Protein AF-0000000076232807 (afdb_homodimer)

pLDDT: mean 87.81, std 13.59, range [36.09, 98.81]

Radius of gyration: 30.49 Å; Cα contacts (8 Å, |Δi|>4): 2088; chains: 2; bounding box: 72×79×78 Å

Solvent-accessible surface area (backbone atoms only — not comparable to full-atom values): 48120 Å² total; per-residue (Å²): 116,68,64,62,51,51,52,47,50,52,46,48,51,48,48,50,34,50,50,44,45,53,42,48,52,52,47,51,56,58,58,72,40,70,66,67,79,49,39,78,50,48,92,80,43,76,44,50,70,70,62,73,49,51,67,58,37,49,49,71,16,34,33,41,55,36,53,69,51,44,40,56,47,50,52,52,48,34,33,62,69,29,38,67,40,29,32,37,35,44,22,10,33,70,65,50,22,63,68,33,51,84,70,72,38,58,80,53,33,31,70,46,32,43,39,45,30,38,47,64,58,46,17,78,64,35,58,14,42,54,46,80,44,51,48,9,23,53,55,35,36,38,61,55,44,41,32,35,42,68,30,74,49,57,38,83,63,34,43,32,36,41,39,34,32,25,40,52,32,37,67,47,32,76,79,46,100,47,65,63,45,31,33,46,53,49,29,51,52,49,49,57,63,26,76,53,36,34,30,55,33,46,37,32,50,49,38,39,50,58,20,74,75,66,68,67,52,60,26,27,59,80,63,46,44,54,42,50,30,33,45,69,60,34,33,34,37,31,48,41,63,48,44,39,66,57,52,68,66,42,74,88,53,58,58,49,64,53,35,23,31,95,81,42,30,49,63,14,73,56,32,23,48,48,47,18,48,46,48,47,51,46,52,40,49,52,52,50,48,46,46,42,56,72,50,42,77,91,45,83,75,73,88,68,76,68,72,76,75,76,69,70,79,70,74,84,69,85,51,66,72,45,57,71,86,68,63,52,87,70,44,39,39,40,61,52,44,24,21,42,67,55,51,76,52,55,54,58,66,83,36,54,43,81,76,42,74,46,63,58,42,82,40,74,81,43,72,48,92,91,46,57,21,28,35,23,24,38,30,22,75,43,61,66,27,42,36,32,32,40,36,50,39,71,66,42,90,90,42,63,80,52,58,29,24,39,29,36,28,33,42,39,66,26,31,19,32,40,35,25,50,69,90,33,86,56,37,74,49,57,25,68,65,48,41,86,35,54,39,73,46,75,49,41,75,78,37,65,52,42,80,44,40,40,37,39,30,23,66,29,51,37,22,43,44,25,30,46,32,38,63,117,69,67,61,51,51,51,48,51,52,47,47,52,48,49,51,28,51,51,42,46,53,40,47,52,52,47,50,56,58,59,72,43,70,65,66,79,52,41,78,50,48,91,79,42,79,43,51,69,70,61,71,51,53,66,59,38,49,49,70,17,34,34,42,56,38,53,69,49,46,40,55,46,50,51,53,49,34,33,62,69,30,37,66,40,31,32,37,36,46,22,11,34,68,65,51,23,62,70,32,52,83,69,73,40,58,82,53,34,30,69,46,34,43,39,45,31,38,46,65,59,44,14,79,66,34,58,16,42,52,46,78,44,50,48,9,24,53,55,35,37,37,60,54,43,41,33,35,43,68,29,72,47,57,40,81,62,33,44,30,36,41,38,35,32,24,40,50,31,38,64,46,37,51,85,47,101,48,67,63,43,30,32,46,54,49,28,51,53,47,49,57,62,26,77,52,36,32,30,56,33,44,38,33,49,48,38,38,51,57,21,72,76,66,69,67,54,61,26,27,60,80,60,46,44,54,44,50,29,33,44,68,61,33,33,33,36,31,48,43,63,49,43,40,67,58,53,70,67,43,72,89,54,57,60,50,64,53,37,24,32,94,82,42,30,49,63,16,73,55,33,23,48,48,47,18,50,45,48,49,51,46,53,42,51,52,52,51,47,46,46,42,57,72,50,40,79,90,45,82,75,72,87,64,76,70,72,78,74,76,67,69,79,70,75,85,69,86,52,67,71,46,58,72,85,67,61,52,89,71,44,39,38,39,62,53,43,23,20,42,69,54,50,77,51,56,55,58,65,84,34,55,41,82,76,42,74,48,66,60,39,82,43,72,81,42,71,47,93,91,46,58,20,28,36,22,24,40,30,22,74,45,61,66,27,41,38,30,32,40,36,50,38,68,65,42,91,92,42,63,80,52,58,28,24,39,29,36,28,32,41,38,65,25,32,19,33,40,34,25,50,70,86,33,85,56,37,74,48,57,25,67,68,46,35,84,34,54,38,72,46,76,49,41,74,79,39,65,53,43,81,44,40,41,37,41,32,23,67,28,52,38,21,45,42,25,29,45,32,37,63

Secondary structure (DSSP, 8-state):
-HHHHHHHHHHHHHHHHHHHHHHHHHHHHHHTS-GGGG-TTTTT--STTTTT--HHHHHHTEEEEESPPHHHHHHHHHHHTT--EEEEEEE-TTTTTGGGGTTT-GGG-HHHHHHHHIIIIIHHHH-PPEEEEE---TT--HHHHHHHGGGT--TTT--EEEEE-HHHHTTTTTTSSS-TTHHHHHHHHHHHTSTT--EEEEEE---HHHHHHHSS---GGGGTHHHHHHHTT--EEEHHHHHHHHHHH-STTHHHHHHB-TTSSSB-HHHHHHHHHHHHHHHHHHHHHHHHHHS-GGGTT-----PPP----PPP---SSS-GGG--SS-EEEE--B-TT-PPP---TTTEEEEEESS-EEEEEEE-TT-S-EEEEEE--STT-EEEEEEEEPPPSS-TT--EEEEEEEETTS-EEEEEETTEEEEEEEGGGS-SSEEEEEEEEEE-SEEEEEEEEEEETT-EE-EEEE-/-HHHHHHHHHHHHHHHHHHHHHHHHHHHHHHTS-GGGG-TTTTT--STTTTT--HHHHHHTEEEEESPPHHHHHHHHHHHTT--EEEEEEE-TTTTTGGGGTTT-GGG-HHHHHHHHIIIIIHHHH-PPEEEEE---TT--HHHHHHHGGGT--TTT--EEEEE-HHHHTTTTTTSSS-TTHHHHHHHHHHHTSTT--EEEEEE---HHHHHHHSS---GGGGTHHHHHHHTT--EEEHHHHHHHHHHH-STTHHHHHHB-TTSSSB-HHHHHHHHHHHHHHHHHHHHHHHHHHS-GGGTTS----PPP----PPPPPPSSS-GGG--SS-EEEE--B-TT-PPP---TTTEEEEEESS-EEEEEEE-TT-S-EEEEEE--STT-EEEEEEEEPPPSS-TT--EEEEEEEETTS-EEEEEETTEEEEEEEGGGS-SSEEEEEEEEEE-SEEEEEEEEEEETT-EE-EEEE-

Organism: NCBI:txid252671

Nearest PDB structures (foldseek):
  7knc-assembly1_A  TM=4.698E-01  e=7.740E-04  Xanthomonas citri pv. citri str. 306
  6qe7-assembly3_C  TM=4.745E-01  e=1.116E-01  Acetivibrio thermocellus
  6qdi-assembly1_A  TM=3.666E-01  e=1.336E-01  Acetivibrio clariflavus
  6qe7-assembly1_A  TM=4.037E-01  e=2.581E-01  Acetivibrio thermocellus
  6qe7-assembly2_B  TM=4.246E-01  e=7.587E-01  Acetivibrio thermocellus

Foldseek 3Di:
DVVVVVVVVVVVLLVLLVLLVVLLVLLLVLLPDDLLVQWDCCVQDRDVVSLVFDVVLLVVQKDFDPPHALLLLVVLVCLQQLHEAEEEEEEACLLLCPCVLVVPNSCLFLVNRVQRSCCRRSCVRRNYHYDYDFFYFHQDALQVCLFQVQQRDQLVHHAEYEYEHFANLPCQAVLHPAQSCQSVLSNVLLCCLRPNRHAYEYEYAHWQVVCVVPVQRDTCVVRCVVVVCVVSRHIYGYLCSNCSVVQSPDDPCVVQPQQPDPVRTHGDSSVSVVSSVSSSVNSSVSSVSSCCVQDVVVCVPDSGSPPSDPRDSDPDDDDDRDDPLQRDNHKAKDFQWAGQNLDGTDHDVVFKDWPDWFAWDKDFPDDDPSTNTTQIFTKHQDAFTKTKMKGAFAADPVHRFRFKWKKWKWFAPQAWKWKDKQNHGFDIDGRPSGDGGMDIDTRHGGHHGGIMMMMIGTHHGGTTTGMIMID/DVVVVVVVVVVVLLVLLVLLVVLLVLLLVLLPDDLLVQWDCCVQDRDVVSLVFDVVLLVVQKDFDPPHALLLLVVLVCLQQLHEAEEEEEEACLQLCPCVLVVPNSCLFLVNRVQRSCCRRRCVRRNYHYDYDFFYFHQDALQVCLFQVQQRDQLVHHAEYEYEHQANLPCQQVLHPAQSCQSVLSNVLLCCLRPNRHAYEYEYAHWQVVCVVPVQRDTCVVRCVVVVCVVSRHIYGYLCSNCSVVCSPDDPCVVQPQQPDPVRTHGDSSVSNVSSVSSSVNSSVSSVSSCCVQDVVVNVPDSGSPDSDPRDSDPDDDDDRDDPLQRDNHKAKDFQWAGQVLDGTDHDVVFKDWPDWFAWDKDFPDDDPSTNTTQIFTKHQDAFTKTKMKGAFAADPVHRFRFKWKKFKWFAPQAWKWKDKQNHGFDIDGRPSGDGGMDIDTRHGGHHGGIMMMMIGTHHGGTTTGMIMID

Structure (mmCIF, N/CA/C/O backbone):
data_AF-0000000076232807-model_v1
#
loop_
_entity.id
_entity.type
_entity.pdbx_description
1 polymer 'Uncharacterized protein'
#
loop_
_atom_site.group_PDB
_atom_site.id
_atom_site.type_symbol
_atom_site.label_atom_id
_atom_site.label_alt_id
_atom_site.label_comp_id
_atom_site.label_asym_id
_atom_site.label_entity_id
_atom_site.label_seq_id
_atom_site.pdbx_PDB_ins_code
_atom_site.Cartn_x
_atom_site.Cartn_y
_atom_site.Cartn_z
_atom_site.occupancy
_atom_site.B_iso_or_equiv
_atom_site.auth_seq_id
_atom_site.auth_comp_id
_atom_site.auth_asym_id
_atom_site.auth_atom_id
_atom_site.pdbx_PDB_model_num
ATOM 1 N N . MET A 1 1 ? 16.047 26.438 -44.219 1 41.44 1 MET A N 1
ATOM 2 C CA . MET A 1 1 ? 15.68 27.094 -42.969 1 41.44 1 MET A CA 1
ATOM 3 C C . MET A 1 1 ? 15.109 26.094 -41.969 1 41.44 1 MET A C 1
ATOM 5 O O . MET A 1 1 ? 15.406 26.156 -40.781 1 41.44 1 MET A O 1
ATOM 9 N N . PHE A 1 2 ? 14.453 25.047 -42.375 1 52.19 2 PHE A N 1
ATOM 10 C CA . PHE A 1 2 ? 13.859 24.016 -41.531 1 52.19 2 PHE A CA 1
ATOM 11 C C . PHE A 1 2 ? 14.922 23.047 -41.031 1 52.19 2 PHE A C 1
ATOM 13 O O . PHE A 1 2 ? 14.875 22.594 -39.875 1 52.19 2 PHE A O 1
ATOM 20 N N . ILE A 1 3 ? 15.891 22.75 -41.781 1 55.31 3 ILE A N 1
ATOM 21 C CA . ILE A 1 3 ? 16.938 21.812 -41.406 1 55.31 3 ILE A CA 1
ATOM 22 C C . ILE A 1 3 ? 17.828 22.453 -40.344 1 55.31 3 ILE A C 1
ATOM 24 O O . ILE A 1 3 ? 18.203 21.797 -39.375 1 55.31 3 ILE A O 1
ATOM 28 N N . LEU A 1 4 ? 18.047 23.688 -40.406 1 51.41 4 LEU A N 1
ATOM 29 C CA . LEU A 1 4 ? 18.875 24.375 -39.438 1 51.41 4 LEU A CA 1
ATOM 30 C C . LEU A 1 4 ? 18.172 24.5 -38.094 1 51.41 4 LEU A C 1
ATOM 32 O O . LEU A 1 4 ? 18.781 24.359 -37.031 1 51.41 4 LEU A O 1
ATOM 36 N N . LEU A 1 5 ? 16.844 24.5 -38.062 1 47.66 5 LEU A N 1
ATOM 37 C CA . LEU A 1 5 ? 16.078 24.594 -36.812 1 47.66 5 LEU A CA 1
ATOM 38 C C . LEU A 1 5 ? 16.031 23.25 -36.094 1 47.66 5 LEU A C 1
ATOM 40 O O . LEU A 1 5 ? 16.141 23.203 -34.875 1 47.66 5 LEU A O 1
ATOM 44 N N . VAL A 1 6 ? 16 22.203 -36.906 1 50.97 6 VAL A N 1
ATOM 45 C CA . VAL A 1 6 ? 15.977 20.875 -36.312 1 50.97 6 VAL A CA 1
ATOM 46 C C . VAL A 1 6 ? 17.344 20.547 -35.719 1 50.97 6 VAL A C 1
ATOM 48 O O . VAL A 1 6 ? 17.438 20 -34.594 1 50.97 6 VAL A O 1
ATOM 51 N N . LEU A 1 7 ? 18.312 20.969 -36.312 1 49.38 7 LEU A N 1
ATOM 52 C CA . LEU A 1 7 ? 19.656 20.75 -35.781 1 49.38 7 LEU A CA 1
ATOM 53 C C . LEU A 1 7 ? 19.922 21.594 -34.562 1 49.38 7 LEU A C 1
ATOM 55 O O . LEU A 1 7 ? 20.578 21.156 -33.625 1 49.38 7 LEU A O 1
ATOM 59 N N . LEU A 1 8 ? 19.344 22.688 -34.469 1 46.09 8 LEU A N 1
ATOM 60 C CA . LEU A 1 8 ? 19.484 23.547 -33.281 1 46.09 8 LEU A CA 1
ATOM 61 C C . LEU A 1 8 ? 18.688 23.016 -32.125 1 46.09 8 LEU A C 1
ATOM 63 O O . LEU A 1 8 ? 19.141 23.031 -30.969 1 46.09 8 LEU A O 1
ATOM 67 N N . LEU A 1 9 ? 17.516 22.484 -32.406 1 48.06 9 LEU A N 1
ATOM 68 C CA . LEU A 1 9 ? 16.703 21.875 -31.359 1 48.06 9 LEU A CA 1
ATOM 69 C C . LEU A 1 9 ? 17.328 20.578 -30.844 1 48.06 9 LEU A C 1
ATOM 71 O O . LEU A 1 9 ? 17.344 20.328 -29.641 1 48.06 9 LEU A O 1
ATOM 75 N N . TYR A 1 10 ? 17.844 19.875 -31.766 1 47.91 10 TYR A N 1
ATOM 76 C CA . TYR A 1 10 ? 18.578 18.672 -31.391 1 47.91 10 TYR A CA 1
ATOM 77 C C . TYR A 1 10 ? 19.812 19.047 -30.578 1 47.91 10 TYR A C 1
ATOM 79 O O . TYR A 1 10 ? 20.125 18.375 -29.578 1 47.91 10 TYR A O 1
ATOM 87 N N . ASN A 1 11 ? 20.469 20.078 -30.953 1 47.69 11 ASN A N 1
ATOM 88 C CA . ASN A 1 11 ? 21.641 20.547 -30.219 1 47.69 11 ASN A CA 1
ATOM 89 C C . ASN A 1 11 ? 21.25 21.094 -28.844 1 47.69 11 ASN A C 1
ATOM 91 O O . ASN A 1 11 ? 21.969 20.875 -27.875 1 47.69 11 ASN A O 1
ATOM 95 N N . THR A 1 12 ? 20.141 21.734 -28.766 1 48.06 12 THR A N 1
ATOM 96 C CA . THR A 1 12 ? 19.703 22.297 -27.5 1 48.06 12 THR A CA 1
ATOM 97 C C . THR A 1 12 ? 19.25 21.172 -26.547 1 48.06 12 THR A C 1
ATOM 99 O O . THR A 1 12 ? 19.562 21.203 -25.359 1 48.06 12 THR A O 1
ATOM 102 N N . PHE A 1 13 ? 18.594 20.266 -27.125 1 50.31 13 PHE A N 1
ATOM 103 C CA . PHE A 1 13 ? 18.188 19.125 -26.312 1 50.31 13 PHE A CA 1
ATOM 104 C C . PHE A 1 13 ? 19.406 18.328 -25.859 1 50.31 13 PHE A C 1
ATOM 106 O O . PHE A 1 13 ? 19.438 17.859 -24.719 1 50.31 13 PHE A O 1
ATOM 113 N N . PHE A 1 14 ? 20.312 18.25 -26.734 1 49.53 14 PHE A N 1
ATOM 114 C CA . PHE A 1 14 ? 21.547 17.562 -26.406 1 49.53 14 PHE A CA 1
ATOM 115 C C . PHE A 1 14 ? 22.344 18.344 -25.359 1 49.53 14 PHE A C 1
ATOM 117 O O . PHE A 1 14 ? 22.906 17.766 -24.438 1 49.53 14 PHE A O 1
ATOM 124 N N . ILE A 1 15 ? 22.469 19.594 -25.562 1 47.12 15 ILE A N 1
ATOM 125 C CA . ILE A 1 15 ? 23.188 20.453 -24.609 1 47.12 15 ILE A CA 1
ATOM 126 C C . ILE A 1 15 ? 22.453 20.453 -23.266 1 47.12 15 ILE A C 1
ATOM 128 O O . ILE A 1 15 ? 23.094 20.344 -22.219 1 47.12 15 ILE A O 1
ATOM 132 N N . GLU A 1 16 ? 21.188 20.547 -23.359 1 54.78 16 GLU A N 1
ATOM 133 C CA . GLU A 1 16 ? 20.406 20.516 -22.125 1 54.78 16 GLU A CA 1
ATOM 134 C C . GLU A 1 16 ? 20.547 19.172 -21.422 1 54.78 16 GLU A C 1
ATOM 136 O O . GLU A 1 16 ? 20.656 19.109 -20.203 1 54.78 16 GLU A O 1
ATOM 141 N N . ALA A 1 17 ? 20.656 18.25 -22.219 1 56.31 17 ALA A N 1
ATOM 142 C CA . ALA A 1 17 ? 20.844 16.922 -21.672 1 56.31 17 ALA A CA 1
ATOM 143 C C . ALA A 1 17 ? 22.234 16.766 -21.047 1 56.31 17 ALA A C 1
ATOM 145 O O . ALA A 1 17 ? 22.375 16.203 -19.953 1 56.31 17 ALA A O 1
ATOM 146 N N . MET A 1 18 ? 23.156 17.281 -21.703 1 57 18 MET A N 1
ATOM 147 C CA . MET A 1 18 ? 24.516 17.234 -21.188 1 57 18 MET A CA 1
ATOM 148 C C . MET A 1 18 ? 24.656 18.078 -19.906 1 57 18 MET A C 1
ATOM 150 O O . MET A 1 18 ? 25.312 17.656 -18.953 1 57 18 MET A O 1
ATOM 154 N N . VAL A 1 19 ? 24.062 19.203 -19.906 1 60.47 19 VAL A N 1
ATOM 155 C CA . VAL A 1 19 ? 24.094 20.078 -18.75 1 60.47 19 VAL A CA 1
ATOM 156 C C . VAL A 1 19 ? 23.406 19.406 -17.562 1 60.47 19 VAL A C 1
ATOM 158 O O . VAL A 1 19 ? 23.906 19.422 -16.438 1 60.47 19 VAL A O 1
ATOM 161 N N . ASN A 1 20 ? 22.422 18.797 -17.891 1 71.25 20 ASN A N 1
ATOM 162 C CA . ASN A 1 20 ? 21.688 18.109 -16.844 1 71.25 20 ASN A CA 1
ATOM 163 C C . ASN A 1 20 ? 22.453 16.906 -16.297 1 71.25 20 ASN A C 1
ATOM 165 O O . ASN A 1 20 ? 22.406 16.625 -15.094 1 71.25 20 ASN A O 1
ATOM 169 N N . GLU A 1 21 ? 23.234 16.438 -17.203 1 72.81 21 GLU A N 1
ATOM 170 C CA . GLU A 1 21 ? 24.047 15.32 -16.75 1 72.81 21 GLU A CA 1
ATOM 171 C C . GLU A 1 21 ? 25.141 15.789 -15.797 1 72.81 21 GLU A C 1
ATOM 173 O O . GLU A 1 21 ? 25.391 15.148 -14.766 1 72.81 21 GLU A O 1
ATOM 178 N N . VAL A 1 22 ? 25.719 16.844 -16.125 1 76.75 22 VAL A N 1
ATOM 179 C CA . VAL A 1 22 ? 26.781 17.391 -15.289 1 76.75 22 VAL A CA 1
ATOM 180 C C . VAL A 1 22 ? 26.203 17.797 -13.938 1 76.75 22 VAL A C 1
ATOM 182 O O . VAL A 1 22 ? 26.797 17.516 -12.891 1 76.75 22 VAL A O 1
ATOM 185 N N . LYS A 1 23 ? 25.094 18.422 -13.984 1 82.31 23 LYS A N 1
ATOM 186 C CA . LYS A 1 23 ? 24.422 18.812 -12.742 1 82.31 23 LYS A CA 1
ATOM 187 C C . LYS A 1 23 ? 24.078 17.578 -11.898 1 82.31 23 LYS A C 1
ATOM 189 O O . LYS A 1 23 ? 24.266 17.578 -10.68 1 82.31 23 LYS A O 1
ATOM 194 N N . LEU A 1 24 ? 23.656 16.641 -12.633 1 80.06 24 LEU A N 1
ATOM 195 C CA . LEU A 1 24 ? 23.234 15.43 -11.953 1 80.06 24 LEU A CA 1
ATOM 196 C C . LEU A 1 24 ? 24.422 14.758 -11.266 1 80.06 24 LEU A C 1
ATOM 198 O O . LEU A 1 24 ? 24.312 14.312 -10.117 1 80.06 24 LEU A O 1
ATOM 202 N N . LEU A 1 25 ? 25.484 14.719 -11.914 1 78.94 25 LEU A N 1
ATOM 203 C CA . LEU A 1 25 ? 26.672 14.094 -11.352 1 78.94 25 LEU A CA 1
ATOM 204 C C . LEU A 1 25 ? 27.234 14.914 -10.195 1 78.94 25 LEU A C 1
ATOM 206 O O . LEU A 1 25 ? 27.688 14.352 -9.195 1 78.94 25 LEU A O 1
ATOM 210 N N . SER A 1 26 ? 27.188 16.156 -10.391 1 85.25 26 SER A N 1
ATOM 211 C CA . SER A 1 26 ? 27.625 17.047 -9.312 1 85.25 26 SER A CA 1
ATOM 212 C C . SER A 1 26 ? 26.734 16.891 -8.086 1 85.25 26 SER A C 1
ATOM 214 O O . SER A 1 26 ? 27.234 16.844 -6.957 1 85.25 26 SER A O 1
ATOM 216 N N . LEU A 1 27 ? 25.5 16.844 -8.328 1 86.5 27 LEU A N 1
ATOM 217 C CA . LEU A 1 27 ? 24.547 16.656 -7.238 1 86.5 27 LEU A CA 1
ATOM 218 C C . LEU A 1 27 ? 24.75 15.305 -6.559 1 86.5 27 LEU A C 1
ATOM 220 O O . LEU A 1 27 ? 24.703 15.219 -5.328 1 86.5 27 LEU A O 1
ATOM 224 N N . GLN A 1 28 ? 24.938 14.32 -7.332 1 86.06 28 GLN A N 1
ATOM 225 C CA . GLN A 1 28 ? 25.188 12.992 -6.793 1 86.06 28 GLN A CA 1
ATOM 226 C C . GLN A 1 28 ? 26.406 12.984 -5.859 1 86.06 28 GLN A C 1
ATOM 228 O O . GLN A 1 28 ? 26.344 12.414 -4.77 1 86.06 28 GLN A O 1
ATOM 233 N N . LYS A 1 29 ? 27.422 13.602 -6.273 1 86.31 29 LYS A N 1
ATOM 234 C CA . LYS A 1 29 ? 28.641 13.68 -5.473 1 86.31 29 LYS A CA 1
ATOM 235 C C . LYS A 1 29 ? 28.375 14.383 -4.145 1 86.31 29 LYS A C 1
ATOM 237 O O . LYS A 1 29 ? 28.844 13.938 -3.096 1 86.31 29 LYS A O 1
ATOM 242 N N . LYS A 1 30 ? 27.672 15.398 -4.188 1 87.75 30 LYS A N 1
ATOM 243 C CA . LYS A 1 30 ? 27.375 16.172 -2.982 1 87.75 30 LYS A CA 1
ATOM 244 C C . LYS A 1 30 ? 26.453 15.406 -2.049 1 87.75 30 LYS A C 1
ATOM 246 O O . LYS A 1 30 ? 26.609 15.453 -0.828 1 87.75 30 LYS A O 1
ATOM 251 N N . LEU A 1 31 ? 25.516 14.719 -2.637 1 87.75 31 LEU A N 1
ATOM 252 C CA . LEU A 1 31 ? 24.531 13.969 -1.861 1 87.75 31 LEU A CA 1
ATOM 253 C C . LEU A 1 31 ? 25.188 12.789 -1.147 1 87.75 31 LEU A C 1
ATOM 255 O O . LEU A 1 31 ? 24.656 12.289 -0.152 1 87.75 31 LEU A O 1
ATOM 259 N N . LEU A 1 32 ? 26.297 12.352 -1.656 1 84.81 32 LEU A N 1
ATOM 260 C CA . LEU A 1 32 ? 27 11.227 -1.067 1 84.81 32 LEU A CA 1
ATOM 261 C C . LEU A 1 32 ? 27.922 11.68 0.068 1 84.81 32 LEU A C 1
ATOM 263 O O . LEU A 1 32 ? 28.406 10.859 0.841 1 84.81 32 LEU A O 1
ATOM 267 N N . GLN A 1 33 ? 28 12.992 0.216 1 82.81 33 GLN A N 1
ATOM 268 C CA . GLN A 1 33 ? 28.797 13.539 1.311 1 82.81 33 GLN A CA 1
ATOM 269 C C . GLN A 1 33 ? 28.031 13.5 2.627 1 82.81 33 GLN A C 1
ATOM 271 O O . GLN A 1 33 ? 26.828 13.188 2.643 1 82.81 33 GLN A O 1
ATOM 276 N N . ASN A 1 34 ? 28.719 13.789 3.658 1 81.94 34 ASN A N 1
ATOM 277 C CA . ASN A 1 34 ? 28.078 13.828 4.969 1 81.94 34 ASN A CA 1
ATOM 278 C C . ASN A 1 34 ? 27.016 14.922 5.043 1 81.94 34 ASN A C 1
ATOM 280 O O . ASN A 1 34 ? 27.328 16.109 4.918 1 81.94 34 ASN A O 1
ATOM 284 N N . PRO A 1 35 ? 25.875 14.539 5.301 1 85.81 35 PRO A N 1
ATOM 285 C CA . PRO A 1 35 ? 24.797 15.539 5.301 1 85.81 35 PRO A CA 1
ATOM 286 C C . PRO A 1 35 ? 24.938 16.547 6.438 1 85.81 35 PRO A C 1
ATOM 288 O O . PRO A 1 35 ? 24.422 17.672 6.34 1 85.81 35 PRO A O 1
ATOM 291 N N . LEU A 1 36 ? 25.625 16.234 7.418 1 87.94 36 LEU A N 1
ATOM 292 C CA . LEU A 1 36 ? 25.797 17.125 8.57 1 87.94 36 LEU A CA 1
ATOM 293 C C . LEU A 1 36 ? 26.688 18.312 8.219 1 87.94 36 LEU A C 1
ATOM 295 O O . LEU A 1 36 ? 26.734 19.297 8.969 1 87.94 36 LEU A O 1
ATOM 299 N N . ASP A 1 37 ? 27.266 18.281 7.082 1 85.38 37 ASP A N 1
ATOM 300 C CA . ASP A 1 37 ? 28.094 19.406 6.637 1 85.38 37 ASP A CA 1
ATOM 301 C C . ASP A 1 37 ? 27.234 20.578 6.18 1 85.38 37 ASP A C 1
ATOM 303 O O . ASP A 1 37 ? 27.703 21.719 6.113 1 85.38 37 ASP A O 1
ATOM 307 N N . TYR A 1 38 ? 26.016 20.297 5.914 1 82.62 38 TYR A N 1
ATOM 308 C CA . TYR A 1 38 ? 25.141 21.312 5.32 1 82.62 38 TYR A CA 1
ATOM 309 C C . TYR A 1 38 ? 23.891 21.5 6.156 1 82.62 38 TYR A C 1
ATOM 311 O O . TYR A 1 38 ? 22.844 21.922 5.641 1 82.62 38 TYR A O 1
ATOM 319 N N . TRP A 1 39 ? 23.984 21.172 7.43 1 86.12 39 TRP A N 1
ATOM 320 C CA . TRP A 1 39 ? 22.672 21.172 8.062 1 86.12 39 TRP A CA 1
ATOM 321 C C . TRP A 1 39 ? 22.562 22.281 9.094 1 86.12 39 TRP A C 1
ATOM 323 O O . TRP A 1 39 ? 23.562 22.875 9.5 1 86.12 39 TRP A O 1
ATOM 333 N N . LEU A 1 40 ? 21.375 22.641 9.453 1 89.06 40 LEU A N 1
ATOM 334 C CA . LEU A 1 40 ? 20.938 23.828 10.195 1 89.06 40 LEU A CA 1
ATOM 335 C C . LEU A 1 40 ? 21.391 23.766 11.648 1 89.06 40 LEU A C 1
ATOM 337 O O . LEU A 1 40 ? 21.641 24.797 12.273 1 89.06 40 LEU A O 1
ATOM 341 N N . PHE A 1 41 ? 21.594 22.547 12.195 1 88.88 41 PHE A N 1
ATOM 342 C CA . PHE A 1 41 ? 21.844 22.359 13.617 1 88.88 41 PHE A CA 1
ATOM 343 C C . PHE A 1 41 ? 23.344 22.219 13.883 1 88.88 41 PHE A C 1
ATOM 345 O O . PHE A 1 41 ? 23.734 21.672 14.914 1 88.88 41 PHE A O 1
ATOM 352 N N . LYS A 1 42 ? 24.109 22.672 13.055 1 86.44 42 LYS A N 1
ATOM 353 C CA . LYS A 1 42 ? 25.547 22.438 13.117 1 86.44 42 LYS A CA 1
ATOM 354 C C . LYS A 1 42 ? 26.125 22.969 14.43 1 86.44 42 LYS A C 1
ATOM 356 O O . LYS A 1 42 ? 27.094 22.391 14.961 1 86.44 42 LYS A O 1
ATOM 361 N N . ASP A 1 43 ? 25.578 23.984 14.977 1 84.94 43 ASP A N 1
ATOM 362 C CA . ASP A 1 43 ? 26.094 24.625 16.188 1 84.94 43 ASP A CA 1
ATOM 363 C C . ASP A 1 43 ? 25.734 23.812 17.438 1 84.94 43 ASP A C 1
ATOM 365 O O . ASP A 1 43 ? 26.359 23.953 18.484 1 84.94 43 ASP A O 1
ATOM 369 N N . GLN A 1 44 ? 24.812 22.938 17.281 1 89.06 44 GLN A N 1
ATOM 370 C CA . GLN A 1 44 ? 24.328 22.203 18.453 1 89.06 44 GLN A CA 1
ATOM 371 C C . GLN A 1 44 ? 24.609 20.719 18.328 1 89.06 44 GLN A C 1
ATOM 373 O O . GLN A 1 44 ? 24.969 20.062 19.328 1 89.06 44 GLN A O 1
ATOM 378 N N . TYR A 1 45 ? 24.344 20.203 17.125 1 93.44 45 TYR A N 1
ATOM 379 C CA . TYR A 1 45 ? 24.516 18.781 16.859 1 93.44 45 TYR A CA 1
ATOM 380 C C . TYR A 1 45 ? 25.391 18.562 15.641 1 93.44 45 TYR A C 1
ATOM 382 O O . TYR A 1 45 ? 24.953 18.781 14.508 1 93.44 45 TYR A O 1
ATOM 390 N N . ASN A 1 46 ? 26.578 17.969 15.859 1 90.12 46 ASN A N 1
ATOM 391 C CA . ASN A 1 46 ? 27.5 17.844 14.734 1 90.12 46 ASN A CA 1
ATOM 392 C C . ASN A 1 46 ? 27.812 16.375 14.414 1 90.12 46 ASN A C 1
ATOM 394 O O . ASN A 1 46 ? 28.688 16.094 13.609 1 90.12 46 ASN A O 1
ATOM 398 N N . SER A 1 47 ? 27.125 15.555 15.117 1 91.38 47 SER A N 1
ATOM 399 C CA . SER A 1 47 ? 27.312 14.125 14.867 1 91.38 47 SER A CA 1
ATOM 400 C C . SER A 1 47 ? 26.047 13.344 15.188 1 91.38 47 SER A C 1
ATOM 402 O O . SER A 1 47 ? 25.156 13.836 15.898 1 91.38 47 SER A O 1
ATOM 404 N N . LEU A 1 48 ? 25.984 12.164 14.688 1 92.12 48 LEU A N 1
ATOM 405 C CA . LEU A 1 48 ? 24.859 11.297 15 1 92.12 48 LEU A CA 1
ATOM 406 C C . LEU A 1 48 ? 24.844 10.945 16.484 1 92.12 48 LEU A C 1
ATOM 408 O O . LEU A 1 48 ? 23.781 10.781 17.078 1 92.12 48 LEU A O 1
ATOM 412 N N . ASP A 1 49 ? 26.031 10.883 17.062 1 93.31 49 ASP A N 1
ATOM 413 C CA . ASP A 1 49 ? 26.125 10.625 18.5 1 93.31 49 ASP A CA 1
ATOM 414 C C . ASP A 1 49 ? 25.438 11.727 19.297 1 93.31 49 ASP A C 1
ATOM 416 O O . ASP A 1 49 ? 24.734 11.445 20.281 1 93.31 49 ASP A O 1
ATOM 420 N N . GLU A 1 50 ? 25.656 12.922 18.844 1 95.31 50 GLU A N 1
ATOM 421 C CA . GLU A 1 50 ? 25.031 14.047 19.516 1 95.31 50 GLU A CA 1
ATOM 422 C C . GLU A 1 50 ? 23.516 14.055 19.297 1 95.31 50 GLU A C 1
ATOM 424 O O . GLU A 1 50 ? 22.766 14.57 20.125 1 95.31 50 GLU A O 1
ATOM 429 N N . LEU A 1 51 ? 23.094 13.43 18.219 1 96.12 51 LEU A N 1
ATOM 430 C CA . LEU A 1 51 ? 21.672 13.273 17.938 1 96.12 51 LEU A CA 1
ATOM 431 C C . LEU A 1 51 ? 21.125 12.039 18.656 1 96.12 51 LEU A C 1
ATOM 433 O O . LEU A 1 51 ? 19.922 11.781 18.609 1 96.12 51 LEU A O 1
ATOM 437 N N . LEU A 1 52 ? 22.016 11.25 19.219 1 95.44 52 LEU A N 1
ATOM 438 C CA . LEU A 1 52 ? 21.688 10.039 19.953 1 95.44 52 LEU A CA 1
ATOM 439 C C . LEU A 1 52 ? 21.031 9.008 19.047 1 95.44 52 LEU A C 1
ATOM 441 O O . LEU A 1 52 ? 20.094 8.305 19.453 1 95.44 52 LEU A O 1
ATOM 445 N N . ILE A 1 53 ? 21.406 8.992 17.797 1 93.62 53 ILE A N 1
ATOM 446 C CA . ILE A 1 53 ? 20.922 8.008 16.828 1 93.62 53 ILE A CA 1
ATOM 447 C C . ILE A 1 53 ? 22.094 7.438 16.031 1 93.62 53 ILE A C 1
ATOM 449 O O . ILE A 1 53 ? 23.219 7.93 16.125 1 93.62 53 ILE A O 1
ATOM 453 N N . ASP A 1 54 ? 21.828 6.344 15.328 1 89.31 54 ASP A N 1
ATOM 454 C CA . ASP A 1 54 ? 22.797 5.777 14.406 1 89.31 54 ASP A CA 1
ATOM 455 C C . ASP A 1 54 ? 22.172 5.52 13.039 1 89.31 54 ASP A C 1
ATOM 457 O O . ASP A 1 54 ? 20.969 5.711 12.852 1 89.31 54 ASP A O 1
ATOM 461 N N . TYR A 1 55 ? 22.969 5.207 12.133 1 85.06 55 TYR A N 1
ATOM 462 C CA . TYR A 1 55 ? 22.516 5.113 10.75 1 85.06 55 TYR A CA 1
ATOM 463 C C . TYR A 1 55 ? 21.578 3.939 10.57 1 85.06 55 TYR A C 1
ATOM 465 O O . TYR A 1 55 ? 20.672 3.984 9.719 1 85.06 55 TYR A O 1
ATOM 473 N N . THR A 1 56 ? 21.766 2.871 11.312 1 84.19 56 THR A N 1
ATOM 474 C CA . THR A 1 56 ? 20.844 1.742 11.219 1 84.19 56 THR A CA 1
ATOM 475 C C . THR A 1 56 ? 19.422 2.158 11.625 1 84.19 56 THR A C 1
ATOM 477 O O . THR A 1 56 ? 18.453 1.772 10.977 1 84.19 56 THR A O 1
ATOM 480 N N . MET A 1 57 ? 19.375 2.977 12.672 1 90.25 57 MET A N 1
ATOM 481 C CA . MET A 1 57 ? 18.094 3.529 13.109 1 90.25 57 MET A CA 1
ATOM 482 C C . MET A 1 57 ? 17.484 4.418 12.031 1 90.25 57 MET A C 1
ATOM 484 O O . MET A 1 57 ? 16.281 4.332 11.75 1 90.25 57 MET A O 1
ATOM 488 N N . VAL A 1 58 ? 18.344 5.168 11.43 1 93.12 58 VAL A N 1
ATOM 489 C CA . VAL A 1 58 ? 17.906 6.129 10.43 1 93.12 58 VAL A CA 1
ATOM 490 C C . VAL A 1 58 ? 17.344 5.387 9.219 1 93.12 58 VAL A C 1
ATOM 492 O O . VAL A 1 58 ? 16.25 5.703 8.734 1 93.12 58 VAL A O 1
ATOM 495 N N . ASN A 1 59 ? 17.984 4.363 8.797 1 89.06 59 ASN A N 1
ATOM 496 C CA . ASN A 1 59 ? 17.562 3.609 7.621 1 89.06 59 ASN A CA 1
ATOM 497 C C . ASN A 1 59 ? 16.203 2.947 7.828 1 89.06 59 ASN A C 1
ATOM 499 O O . ASN A 1 59 ? 15.398 2.871 6.902 1 89.06 59 ASN A O 1
ATOM 503 N N . LYS A 1 60 ? 16 2.516 9 1 89.88 60 LYS A N 1
ATOM 504 C CA . LYS A 1 60 ? 14.758 1.818 9.281 1 89.88 60 LYS A CA 1
ATOM 505 C C . LYS A 1 60 ? 13.602 2.803 9.445 1 89.88 60 LYS A C 1
ATOM 507 O O . LYS A 1 60 ? 12.43 2.406 9.422 1 89.88 60 LYS A O 1
ATOM 512 N N . SER A 1 61 ? 13.93 4.062 9.57 1 95.75 61 SER A N 1
ATOM 513 C CA . SER A 1 61 ? 12.93 5.059 9.938 1 95.75 61 SER A CA 1
ATOM 514 C C . SER A 1 61 ? 12.477 5.855 8.719 1 95.75 61 SER A C 1
ATOM 516 O O . SER A 1 61 ? 11.633 6.75 8.836 1 95.75 61 SER A O 1
ATOM 518 N N . VAL A 1 62 ? 13.055 5.523 7.59 1 96.19 62 VAL A N 1
ATOM 519 C CA . VAL A 1 62 ? 12.695 6.164 6.332 1 96.19 62 VAL A CA 1
ATOM 520 C C . VAL A 1 62 ? 12.211 5.109 5.336 1 96.19 62 VAL A C 1
ATOM 522 O O . VAL A 1 62 ? 12.852 4.066 5.168 1 96.19 62 VAL A O 1
ATOM 525 N N . SER A 1 63 ? 11.039 5.355 4.766 1 95.38 63 SER A N 1
ATOM 526 C CA . SER A 1 63 ? 10.5 4.438 3.766 1 95.38 63 SER A CA 1
ATOM 527 C C . SER A 1 63 ? 10.164 5.168 2.471 1 95.38 63 SER A C 1
ATOM 529 O O . SER A 1 63 ? 9.633 6.281 2.502 1 95.38 63 SER A O 1
ATOM 531 N N . TYR A 1 64 ? 10.492 4.582 1.36 1 93.81 64 TYR A N 1
ATOM 532 C CA . TYR A 1 64 ? 10.156 5.125 0.049 1 93.81 64 TYR A CA 1
ATOM 533 C C . TYR A 1 64 ? 10.031 4.016 -0.986 1 93.81 64 TYR A C 1
ATOM 535 O O . TYR A 1 64 ? 10.758 3.018 -0.924 1 93.81 64 TYR A O 1
ATOM 543 N N . PRO A 1 65 ? 9.102 4.176 -1.846 1 88.31 65 PRO A N 1
ATOM 544 C CA . PRO A 1 65 ? 8.867 3.121 -2.834 1 88.31 65 PRO A CA 1
ATOM 545 C C . PRO A 1 65 ? 9.945 3.072 -3.914 1 88.31 65 PRO A C 1
ATOM 547 O O . PRO A 1 65 ? 10.516 4.105 -4.266 1 88.31 65 PRO A O 1
ATOM 550 N N . THR A 1 66 ? 10.227 1.888 -4.457 1 90.62 66 THR A N 1
ATOM 551 C CA . THR A 1 66 ? 11.109 1.663 -5.602 1 90.62 66 THR A CA 1
ATOM 552 C C . THR A 1 66 ? 10.375 0.912 -6.707 1 90.62 66 THR A C 1
ATOM 554 O O . THR A 1 66 ? 9.742 -0.118 -6.457 1 90.62 66 THR A O 1
ATOM 557 N N . PRO A 1 67 ? 10.398 1.357 -7.941 1 89.19 67 PRO A N 1
ATOM 558 C CA . PRO A 1 67 ? 11.07 2.574 -8.406 1 89.19 67 PRO A CA 1
ATOM 559 C C . PRO A 1 67 ? 10.367 3.848 -7.934 1 89.19 67 PRO A C 1
ATOM 561 O O . PRO A 1 67 ? 9.305 3.779 -7.312 1 89.19 67 PRO A O 1
ATOM 564 N N . SER A 1 68 ? 11.039 4.867 -8.227 1 89 68 SER A N 1
ATOM 565 C CA . SER A 1 68 ? 10.477 6.152 -7.828 1 89 68 SER A CA 1
ATOM 566 C C . SER A 1 68 ? 9.164 6.43 -8.555 1 89 68 SER A C 1
ATOM 568 O O . SER A 1 68 ? 9.023 6.105 -9.742 1 89 68 SER A O 1
ATOM 570 N N . SER A 1 69 ? 8.242 7.012 -7.816 1 87.81 69 SER A N 1
ATOM 571 C CA . SER A 1 69 ? 7 7.457 -8.445 1 87.81 69 SER A CA 1
ATOM 572 C C . SER A 1 69 ? 7.258 8.609 -9.414 1 87.81 69 SER A C 1
ATOM 574 O O . SER A 1 69 ? 8.312 9.242 -9.367 1 87.81 69 SER A O 1
ATOM 576 N N . SER A 1 70 ? 6.285 8.867 -10.227 1 86.88 70 SER A N 1
ATOM 577 C CA . SER A 1 70 ? 6.379 10 -11.133 1 86.88 70 SER A CA 1
ATOM 578 C C . SER A 1 70 ? 6.441 11.32 -10.359 1 86.88 70 SER A C 1
ATOM 580 O O . SER A 1 70 ? 7.09 12.273 -10.797 1 86.88 70 SER A O 1
ATOM 582 N N . ARG A 1 71 ? 5.801 11.352 -9.227 1 91.31 71 ARG A N 1
ATOM 583 C CA . ARG A 1 71 ? 5.805 12.562 -8.414 1 91.31 71 ARG A CA 1
ATOM 584 C C . ARG A 1 71 ? 7.199 12.859 -7.871 1 91.31 71 ARG A C 1
ATOM 586 O O . ARG A 1 71 ? 7.625 14.016 -7.836 1 91.31 71 ARG A O 1
ATOM 593 N N . VAL A 1 72 ? 7.883 11.82 -7.453 1 92.25 72 VAL A N 1
ATOM 594 C CA . VAL A 1 72 ? 9.258 11.969 -6.98 1 92.25 72 VAL A CA 1
ATOM 595 C C . VAL A 1 72 ? 10.148 12.422 -8.133 1 92.25 72 VAL A C 1
ATOM 597 O O . VAL A 1 72 ? 10.961 13.336 -7.973 1 92.25 72 VAL A O 1
ATOM 600 N N . LYS A 1 73 ? 10.039 11.828 -9.25 1 88.12 73 LYS A N 1
ATOM 601 C CA . LYS A 1 73 ? 10.836 12.18 -10.422 1 88.12 73 LYS A CA 1
ATOM 602 C C . LYS A 1 73 ? 10.594 13.633 -10.828 1 88.12 73 LYS A C 1
ATOM 604 O O . LYS A 1 73 ? 11.539 14.344 -11.188 1 88.12 73 LYS A O 1
ATOM 609 N N . ASN A 1 74 ? 9.312 14.008 -10.781 1 88.31 74 ASN A N 1
ATOM 610 C CA . ASN A 1 74 ? 8.977 15.383 -11.141 1 88.31 74 ASN A CA 1
ATOM 611 C C . ASN A 1 74 ? 9.688 16.391 -10.234 1 88.31 74 ASN A C 1
ATOM 613 O O . ASN A 1 74 ? 10.148 17.422 -10.695 1 88.31 74 ASN A O 1
ATOM 617 N N . LEU A 1 75 ? 9.711 16.109 -8.992 1 90.56 75 LEU A N 1
ATOM 618 C CA . LEU A 1 75 ? 10.391 16.984 -8.047 1 90.56 75 LEU A CA 1
ATOM 619 C C . LEU A 1 75 ? 11.875 17.109 -8.391 1 90.56 75 LEU A C 1
ATOM 621 O O . LEU A 1 75 ? 12.422 18.203 -8.406 1 90.56 75 LEU A O 1
ATOM 625 N N . VAL A 1 76 ? 12.492 16.016 -8.625 1 88.44 76 VAL A N 1
ATOM 626 C CA . VAL A 1 76 ? 13.922 15.977 -8.922 1 88.44 76 VAL A CA 1
ATOM 627 C C . VAL A 1 76 ? 14.188 16.703 -10.25 1 88.44 76 VAL A C 1
ATOM 629 O O . VAL A 1 76 ? 15.156 17.453 -10.367 1 88.44 76 VAL A O 1
ATOM 632 N N . PHE A 1 77 ? 13.391 16.5 -11.172 1 86.38 77 PHE A N 1
ATOM 633 C CA . PHE A 1 77 ? 13.555 17.141 -12.477 1 86.38 77 PHE A CA 1
ATOM 634 C C . PHE A 1 77 ? 13.375 18.641 -12.367 1 86.38 77 PHE A C 1
ATOM 636 O O . PHE A 1 77 ? 14.07 19.406 -13.039 1 86.38 77 PHE A O 1
ATOM 643 N N . LYS A 1 78 ? 12.43 19.031 -11.602 1 88.94 78 LYS A N 1
ATOM 644 C CA . LYS A 1 78 ? 12.273 20.453 -11.359 1 88.94 78 LYS A CA 1
ATOM 645 C C . LYS A 1 78 ? 13.555 21.062 -10.781 1 88.94 78 LYS A C 1
ATOM 647 O O . LYS A 1 78 ? 13.992 22.125 -11.211 1 88.94 78 LYS A O 1
ATOM 652 N N . ALA A 1 79 ? 14.062 20.375 -9.836 1 89.94 79 ALA A N 1
ATOM 653 C CA . ALA A 1 79 ? 15.312 20.828 -9.234 1 89.94 79 ALA A CA 1
ATOM 654 C C . ALA A 1 79 ? 16.422 20.922 -10.273 1 89.94 79 ALA A C 1
ATOM 656 O O . ALA A 1 79 ? 17.125 21.938 -10.352 1 89.94 79 ALA A O 1
ATOM 657 N N . LEU A 1 80 ? 16.547 19.984 -11.109 1 86.31 80 LEU A N 1
ATOM 658 C CA . LEU A 1 80 ? 17.625 19.906 -12.094 1 86.31 80 LEU A CA 1
ATOM 659 C C . LEU A 1 80 ? 17.453 20.984 -13.156 1 86.31 80 LEU A C 1
ATOM 661 O O . LEU A 1 80 ? 18.438 21.406 -13.773 1 86.31 80 LEU A O 1
ATOM 665 N N . ASN A 1 81 ? 16.234 21.422 -13.328 1 88.88 81 ASN A N 1
ATOM 666 C CA . ASN A 1 81 ? 15.961 22.453 -14.32 1 88.88 81 ASN A CA 1
ATOM 667 C C . ASN A 1 81 ? 15.984 23.859 -13.711 1 88.88 81 ASN A C 1
ATOM 669 O O . ASN A 1 81 ? 15.594 24.828 -14.359 1 88.88 81 ASN A O 1
ATOM 673 N N . GLY A 1 82 ? 16.297 23.906 -12.5 1 92.62 82 GLY A N 1
ATOM 674 C CA . GLY A 1 82 ? 16.453 25.188 -11.852 1 92.62 82 GLY A CA 1
ATOM 675 C C . GLY A 1 82 ? 15.133 25.828 -11.461 1 92.62 82 GLY A C 1
ATOM 676 O O . GLY A 1 82 ? 15.07 27.047 -11.234 1 92.62 82 GLY A O 1
ATOM 677 N N . ILE A 1 83 ? 14.109 25.062 -11.484 1 94.38 83 ILE A N 1
ATOM 678 C CA . ILE A 1 83 ? 12.789 25.578 -11.133 1 94.38 83 ILE A CA 1
ATOM 679 C C . ILE A 1 83 ? 12.586 25.5 -9.617 1 94.38 83 ILE A C 1
ATOM 681 O O . ILE A 1 83 ? 12.852 24.469 -9 1 94.38 83 ILE A O 1
ATOM 685 N N . ASP A 1 84 ? 12.133 26.547 -9.055 1 96.81 84 ASP A N 1
ATOM 686 C CA . ASP A 1 84 ? 11.922 26.609 -7.613 1 96.81 84 ASP A CA 1
ATOM 687 C C . ASP A 1 84 ? 10.891 25.562 -7.164 1 96.81 84 ASP A C 1
ATOM 689 O O . ASP A 1 84 ? 9.969 25.234 -7.906 1 96.81 84 ASP A O 1
ATOM 693 N N . VAL A 1 85 ? 11.125 25.062 -5.988 1 97 85 VAL A N 1
ATOM 694 C CA . VAL A 1 85 ? 10.242 24.062 -5.395 1 97 85 VAL A CA 1
ATOM 695 C C . VAL A 1 85 ? 9.469 24.688 -4.227 1 97 85 VAL A C 1
ATOM 697 O O . VAL A 1 85 ? 10.07 25.156 -3.258 1 97 85 VAL A O 1
ATOM 700 N N . ASN A 1 86 ? 8.141 24.672 -4.344 1 98 86 ASN A N 1
ATOM 701 C CA . ASN A 1 86 ? 7.277 25.172 -3.277 1 98 86 ASN A CA 1
ATOM 702 C C . ASN A 1 86 ? 6.746 24.031 -2.412 1 98 86 ASN A C 1
ATOM 704 O O . ASN A 1 86 ? 6.164 23.062 -2.926 1 98 86 ASN A O 1
ATOM 708 N N . VAL A 1 87 ? 6.98 24.172 -1.093 1 98.31 87 VAL A N 1
ATOM 709 C CA . VAL A 1 87 ? 6.59 23.125 -0.146 1 98.31 87 VAL A CA 1
ATOM 710 C C . VAL A 1 87 ? 5.484 23.656 0.768 1 98.31 87 VAL A C 1
ATOM 712 O O . VAL A 1 87 ? 5.598 24.75 1.331 1 98.31 87 VAL A O 1
ATOM 715 N N . ALA A 1 88 ? 4.41 22.922 0.922 1 98.62 88 ALA A N 1
ATOM 716 C CA . ALA A 1 88 ? 3.363 23.219 1.891 1 98.62 88 ALA A CA 1
ATOM 717 C C . ALA A 1 88 ? 3.42 22.266 3.082 1 98.62 88 ALA A C 1
ATOM 719 O O . ALA A 1 88 ? 3.477 21.047 2.906 1 98.62 88 ALA A O 1
ATOM 720 N N . ILE A 1 89 ? 3.434 22.828 4.215 1 98.56 89 ILE A N 1
ATOM 721 C CA . ILE A 1 89 ? 3.385 22.047 5.438 1 98.56 89 ILE A CA 1
ATOM 722 C C . ILE A 1 89 ? 1.948 21.969 5.953 1 98.56 89 ILE A C 1
ATOM 724 O O . ILE A 1 89 ? 1.312 23.016 6.176 1 98.56 89 ILE A O 1
ATOM 728 N N . LEU A 1 90 ? 1.443 20.812 6.059 1 98.69 90 LEU A N 1
ATOM 729 C CA . LEU A 1 90 ? 0.198 20.562 6.773 1 98.69 90 LEU A CA 1
ATOM 730 C C . LEU A 1 90 ? 0.466 19.859 8.102 1 98.69 90 LEU A C 1
ATOM 732 O O . LEU A 1 90 ? 0.627 18.625 8.133 1 98.69 90 LEU A O 1
ATOM 736 N N . GLY A 1 91 ? 0.481 20.625 9.125 1 97.94 91 GLY A N 1
ATOM 737 C CA . GLY A 1 91 ? 0.857 20.078 10.414 1 97.94 91 GLY A CA 1
ATOM 738 C C . GLY A 1 91 ? 0.066 20.688 11.562 1 97.94 91 GLY A C 1
ATOM 739 O O . GLY A 1 91 ? -0.792 21.547 11.359 1 97.94 91 GLY A O 1
ATOM 740 N N . GLY A 1 92 ? 0.272 20.141 12.727 1 96.19 92 GLY A N 1
ATOM 741 C CA . GLY A 1 92 ? -0.318 20.641 13.953 1 96.19 92 GLY A CA 1
ATOM 742 C C . GLY A 1 92 ? 0.639 21.484 14.773 1 96.19 92 GLY A C 1
ATOM 743 O O . GLY A 1 92 ? 1.4 22.281 14.227 1 96.19 92 GLY A O 1
ATOM 744 N N . SER A 1 93 ? 0.526 21.344 16.109 1 94.81 93 SER A N 1
ATOM 745 C CA . SER A 1 93 ? 1.319 22.172 17.016 1 94.81 93 SER A CA 1
ATOM 746 C C . SER A 1 93 ? 2.807 21.859 16.875 1 94.81 93 SER A C 1
ATOM 748 O O . SER A 1 93 ? 3.648 22.734 17.094 1 94.81 93 SER A O 1
ATOM 750 N N . ILE A 1 94 ? 3.162 20.688 16.516 1 95.94 94 ILE A N 1
ATOM 751 C CA . ILE A 1 94 ? 4.566 20.328 16.375 1 95.94 94 ILE A CA 1
ATOM 752 C C . ILE A 1 94 ? 5.188 21.109 15.219 1 95.94 94 ILE A C 1
ATOM 754 O O . ILE A 1 94 ? 6.223 21.75 15.383 1 95.94 94 ILE A O 1
ATOM 758 N N . SER A 1 95 ? 4.52 21.125 14.156 1 96.75 95 SER A N 1
ATOM 759 C CA . SER A 1 95 ? 5 21.859 12.984 1 96.75 95 SER A CA 1
ATOM 760 C C . SER A 1 95 ? 4.914 23.359 13.195 1 96.75 95 SER A C 1
ATOM 762 O O . SER A 1 95 ? 5.723 24.109 12.656 1 96.75 95 SER A O 1
ATOM 764 N N . ALA A 1 96 ? 3.971 23.734 14.039 1 94.62 96 ALA A N 1
ATOM 765 C CA . ALA A 1 96 ? 3.83 25.156 14.328 1 94.62 96 ALA A CA 1
ATOM 766 C C . ALA A 1 96 ? 4.898 25.625 15.312 1 94.62 96 ALA A C 1
ATOM 768 O O . ALA A 1 96 ? 4.977 26.812 15.633 1 94.62 96 ALA A O 1
ATOM 769 N N . GLY A 1 97 ? 5.676 24.734 15.859 1 91.25 97 GLY A N 1
ATOM 770 C CA . GLY A 1 97 ? 6.832 25.094 16.672 1 91.25 97 GLY A CA 1
ATOM 771 C C . GLY A 1 97 ? 6.57 24.984 18.156 1 91.25 97 GLY A C 1
ATOM 772 O O . GLY A 1 97 ? 7.387 25.438 18.969 1 91.25 97 GLY A O 1
ATOM 773 N N . ALA A 1 98 ? 5.426 24.562 18.594 1 83 98 ALA A N 1
ATOM 774 C CA . ALA A 1 98 ? 4.969 24.359 19.969 1 83 98 ALA A CA 1
ATOM 775 C C . ALA A 1 98 ? 5.891 25.047 20.969 1 83 98 ALA A C 1
ATOM 777 O O . ALA A 1 98 ? 5.883 26.281 21.078 1 83 98 ALA A O 1
ATOM 778 N N . THR A 1 99 ? 6.797 24.328 21.562 1 80.62 99 THR A N 1
ATOM 779 C CA . THR A 1 99 ? 7.59 24.828 22.672 1 80.62 99 THR A CA 1
ATOM 780 C C . THR A 1 99 ? 8.875 25.484 22.172 1 80.62 99 THR A C 1
ATOM 782 O O . THR A 1 99 ? 9.562 26.172 22.922 1 80.62 99 THR A O 1
ATOM 785 N N . LEU A 1 100 ? 9.164 25.406 20.969 1 86.19 100 LEU A N 1
ATOM 786 C CA . LEU A 1 100 ? 10.414 25.922 20.438 1 86.19 100 LEU A CA 1
ATOM 787 C C . LEU A 1 100 ? 10.453 27.438 20.516 1 86.19 100 LEU A C 1
ATOM 789 O O . LEU A 1 100 ? 11.531 28.047 20.594 1 86.19 100 LEU A O 1
ATOM 793 N N . TYR A 1 101 ? 9.336 28.031 20.484 1 76.81 101 TYR A N 1
ATOM 794 C CA . TYR A 1 101 ? 9.266 29.484 20.547 1 76.81 101 TYR A CA 1
ATOM 795 C C . TYR A 1 101 ? 9.742 30 21.906 1 76.81 101 TYR A C 1
ATOM 797 O O . TYR A 1 101 ? 10.406 31.031 22 1 76.81 101 TYR A O 1
ATOM 805 N N . LYS A 1 102 ? 9.359 29.266 22.859 1 74.5 102 LYS A N 1
ATOM 806 C CA . LYS A 1 102 ? 9.75 29.656 24.219 1 74.5 102 LYS A CA 1
ATOM 807 C C . LYS A 1 102 ? 11.273 29.641 24.375 1 74.5 102 LYS A C 1
ATOM 809 O O . LYS A 1 102 ? 11.828 30.438 25.141 1 74.5 102 LYS A O 1
ATOM 814 N N . GLU A 1 103 ? 11.812 28.891 23.547 1 74.5 103 GLU A N 1
ATOM 815 C CA . GLU A 1 103 ? 13.258 28.719 23.672 1 74.5 103 GLU A CA 1
ATOM 816 C C . GLU A 1 103 ? 13.992 29.453 22.547 1 74.5 103 GLU A C 1
ATOM 818 O O . GLU A 1 103 ? 15.203 29.297 22.391 1 74.5 103 GLU A O 1
ATOM 823 N N . HIS A 1 104 ? 13.281 30.203 21.781 1 77 104 HIS A N 1
ATOM 824 C CA . HIS A 1 104 ? 13.789 31.047 20.703 1 77 104 HIS A CA 1
ATOM 825 C C . HIS A 1 104 ? 14.391 30.203 19.578 1 77 104 HIS A C 1
ATOM 827 O O . HIS A 1 104 ? 15.422 30.562 19 1 77 104 HIS A O 1
ATOM 833 N N . HIS A 1 105 ? 13.781 29.031 19.391 1 80.12 105 HIS A N 1
ATOM 834 C CA . HIS A 1 105 ? 14.25 28.125 18.344 1 80.12 105 HIS A CA 1
ATOM 835 C C . HIS A 1 105 ? 13.203 27.969 17.25 1 80.12 105 HIS A C 1
ATOM 837 O O . HIS A 1 105 ? 13.086 26.891 16.641 1 80.12 105 HIS A O 1
ATOM 843 N N . GLN A 1 106 ? 12.398 28.984 17 1 77.25 106 GLN A N 1
ATOM 844 C CA . GLN A 1 106 ? 11.297 28.891 16.062 1 77.25 106 GLN A CA 1
ATOM 845 C C . GLN A 1 106 ? 11.812 28.641 14.641 1 77.25 106 GLN A C 1
ATOM 847 O O . GLN A 1 106 ? 11.094 28.109 13.797 1 77.25 106 GLN A O 1
ATOM 852 N N . ASN A 1 107 ? 13 28.922 14.422 1 83.81 107 ASN A N 1
ATOM 853 C CA . ASN A 1 107 ? 13.586 28.766 13.094 1 83.81 107 ASN A CA 1
ATOM 854 C C . ASN A 1 107 ? 14.227 27.391 12.93 1 83.81 107 ASN A C 1
ATOM 856 O O . ASN A 1 107 ? 14.867 27.109 11.914 1 83.81 107 ASN A O 1
ATOM 860 N N . LYS A 1 108 ? 13.945 26.531 13.867 1 91.75 108 LYS A N 1
ATOM 861 C CA . LYS A 1 108 ? 14.609 25.234 13.82 1 91.75 108 LYS A CA 1
ATOM 862 C C . LYS A 1 108 ? 13.586 24.094 13.852 1 91.75 108 LYS A C 1
ATOM 864 O O . LYS A 1 108 ? 13.883 23 14.336 1 91.75 108 LYS A O 1
ATOM 869 N N . VAL A 1 109 ? 12.406 24.438 13.453 1 94.94 109 VAL A N 1
ATOM 870 C CA . VAL A 1 109 ? 11.406 23.391 13.273 1 94.94 109 VAL A CA 1
ATOM 871 C C . VAL A 1 109 ? 11.883 22.391 12.227 1 94.94 109 VAL A C 1
ATOM 873 O O . VAL A 1 109 ? 12.586 22.766 11.281 1 94.94 109 VAL A O 1
ATOM 876 N N . TYR A 1 110 ? 11.602 21.156 12.289 1 95.94 110 TYR A N 1
ATOM 877 C CA . TYR A 1 110 ? 12.188 20.047 11.539 1 95.94 110 TYR A CA 1
ATOM 878 C C . TYR A 1 110 ? 12.203 20.344 10.047 1 95.94 110 TYR A C 1
ATOM 880 O O . TYR A 1 110 ? 13.172 20.031 9.352 1 95.94 110 TYR A O 1
ATOM 888 N N . PHE A 1 111 ? 11.148 20.938 9.477 1 96.75 111 PHE A N 1
ATOM 889 C CA . PHE A 1 111 ? 11.055 21.109 8.031 1 96.75 111 PHE A CA 1
ATOM 890 C C . PHE A 1 111 ? 11.953 22.25 7.559 1 96.75 111 PHE A C 1
ATOM 892 O O . PHE A 1 111 ? 12.273 22.344 6.371 1 96.75 111 PHE A O 1
ATOM 899 N N . ARG A 1 112 ? 12.367 23.125 8.453 1 95.5 112 ARG A N 1
ATOM 900 C CA . ARG A 1 112 ? 13.312 24.188 8.109 1 95.5 112 ARG A CA 1
ATOM 901 C C . ARG A 1 112 ? 14.688 23.594 7.797 1 95.5 112 ARG A C 1
ATOM 903 O O . ARG A 1 112 ? 15.445 24.172 7.012 1 95.5 112 ARG A O 1
ATOM 910 N N . VAL A 1 113 ? 14.922 22.531 8.383 1 93.19 113 VAL A N 1
ATOM 911 C CA . VAL A 1 113 ? 16.156 21.812 8.109 1 93.19 113 VAL A CA 1
ATOM 912 C C . VAL A 1 113 ? 16.203 21.391 6.641 1 93.19 113 VAL A C 1
ATOM 914 O O . VAL A 1 113 ? 17.234 21.516 5.977 1 93.19 113 VAL A O 1
ATOM 917 N N . LEU A 1 114 ? 15.141 20.891 6.227 1 93.81 114 LEU A N 1
ATOM 918 C CA . LEU A 1 114 ? 15.031 20.484 4.832 1 93.81 114 LEU A CA 1
ATOM 919 C C . LEU A 1 114 ? 15.219 21.672 3.898 1 93.81 114 LEU A C 1
ATOM 921 O O . LEU A 1 114 ? 15.953 21.594 2.91 1 93.81 114 LEU A O 1
ATOM 925 N N . GLU A 1 115 ? 14.531 22.734 4.207 1 96.56 115 GLU A N 1
ATOM 926 C CA . GLU A 1 115 ? 14.648 23.953 3.412 1 96.56 115 GLU A CA 1
ATOM 927 C C . GLU A 1 115 ? 16.094 24.438 3.354 1 96.56 115 GLU A C 1
ATOM 929 O O . GLU A 1 115 ? 16.609 24.734 2.277 1 96.56 115 GLU A O 1
ATOM 934 N N . HIS A 1 116 ? 16.734 24.453 4.457 1 95.56 116 HIS A N 1
ATOM 935 C CA . HIS A 1 116 ? 18.109 24.891 4.562 1 95.56 116 HIS A CA 1
ATOM 936 C C . HIS A 1 116 ? 19.031 23.969 3.758 1 95.56 116 HIS A C 1
ATOM 938 O O . HIS A 1 116 ? 19.875 24.453 2.994 1 95.56 116 HIS A O 1
ATOM 944 N N . PHE A 1 117 ? 18.906 22.766 3.904 1 93.81 117 PHE A N 1
ATOM 945 C CA . PHE A 1 117 ? 19.719 21.766 3.217 1 93.81 117 PHE A CA 1
ATOM 946 C C . PHE A 1 117 ? 19.594 21.906 1.705 1 93.81 117 PHE A C 1
ATOM 948 O O . PHE A 1 117 ? 20.594 21.906 0.988 1 93.81 117 PHE A O 1
ATOM 955 N N . TRP A 1 118 ? 18.328 21.984 1.289 1 95.62 118 TRP A N 1
ATOM 956 C CA . TRP A 1 118 ? 18.078 22.141 -0.139 1 95.62 118 TRP A CA 1
ATOM 957 C C . TRP A 1 118 ? 18.781 23.391 -0.688 1 95.62 118 TRP A C 1
ATOM 959 O O . TRP A 1 118 ? 19.438 23.312 -1.721 1 95.62 118 TRP A O 1
ATOM 969 N N . ASN A 1 119 ? 18.656 24.484 0.011 1 96.44 119 ASN A N 1
ATOM 970 C CA . ASN A 1 119 ? 19.172 25.766 -0.477 1 96.44 119 ASN A CA 1
ATOM 971 C C . ASN A 1 119 ? 20.688 25.859 -0.349 1 96.44 119 ASN A C 1
ATOM 973 O O . ASN A 1 119 ? 21.328 26.625 -1.066 1 96.44 119 ASN A O 1
ATOM 977 N N . GLU A 1 120 ? 21.25 25.016 0.49 1 94.19 120 GLU A N 1
ATOM 978 C CA . GLU A 1 120 ? 22.703 25 0.664 1 94.19 120 GLU A CA 1
ATOM 979 C C . GLU A 1 120 ? 23.359 23.984 -0.264 1 94.19 120 GLU A C 1
ATOM 981 O O . GLU A 1 120 ? 24.516 24.172 -0.672 1 94.19 120 GLU A O 1
ATOM 986 N N . LEU A 1 121 ? 22.672 22.969 -0.577 1 92.62 121 LEU A N 1
ATOM 987 C CA . LEU A 1 121 ? 23.312 21.891 -1.323 1 92.62 121 LEU A CA 1
ATOM 988 C C . LEU A 1 121 ? 22.812 21.859 -2.764 1 92.62 121 LEU A C 1
ATOM 990 O O . LEU A 1 121 ? 23.609 21.766 -3.699 1 92.62 121 LEU A O 1
ATOM 994 N N . VAL A 1 122 ? 21.516 21.922 -2.949 1 93.31 122 VAL A N 1
ATOM 995 C CA . VAL A 1 122 ? 20.906 21.703 -4.258 1 93.31 122 VAL A CA 1
ATOM 996 C C . VAL A 1 122 ? 20.938 23 -5.066 1 93.31 122 VAL A C 1
ATOM 998 O O . VAL A 1 122 ? 21.359 23 -6.227 1 93.31 122 VAL A O 1
ATOM 1001 N N . GLU A 1 123 ? 20.594 24.125 -4.461 1 95.56 123 GLU A N 1
ATOM 1002 C CA . GLU A 1 123 ? 20.453 25.391 -5.168 1 95.56 123 GLU A CA 1
ATOM 1003 C C . GLU A 1 123 ? 21.766 25.828 -5.816 1 95.56 123 GLU A C 1
ATOM 1005 O O . GLU A 1 123 ? 21.781 26.234 -6.98 1 95.56 123 GLU A O 1
ATOM 1010 N N . PRO A 1 124 ? 22.859 25.703 -5.168 1 94.56 124 PRO A N 1
ATOM 1011 C CA . PRO A 1 124 ? 24.109 26.141 -5.789 1 94.56 124 PRO A CA 1
ATOM 1012 C C . PRO A 1 124 ? 24.469 25.328 -7.035 1 94.56 124 PRO A C 1
ATOM 1014 O O . PRO A 1 124 ? 25.156 25.828 -7.922 1 94.56 124 PRO A O 1
ATOM 1017 N N . VAL A 1 125 ? 23.922 24.125 -7.086 1 92.81 125 VAL A N 1
ATOM 1018 C CA . VAL A 1 125 ? 24.266 23.25 -8.203 1 92.81 125 VAL A CA 1
ATOM 1019 C C . VAL A 1 125 ? 23.25 23.453 -9.328 1 92.81 125 VAL A C 1
ATOM 1021 O O . VAL A 1 125 ? 23.625 23.469 -10.508 1 92.81 125 VAL A O 1
ATOM 1024 N N . THR A 1 126 ? 22.031 23.641 -9.008 1 92.38 126 THR A N 1
ATOM 1025 C CA . THR A 1 126 ? 21 23.547 -10.023 1 92.38 126 THR A CA 1
ATOM 1026 C C . THR A 1 126 ? 20.328 24.906 -10.234 1 92.38 126 THR A C 1
ATOM 1028 O O . THR A 1 126 ? 19.656 25.125 -11.25 1 92.38 126 THR A O 1
ATOM 1031 N N . GLY A 1 127 ? 20.375 25.781 -9.242 1 95 127 GLY A N 1
ATOM 1032 C CA . GLY A 1 127 ? 19.672 27.047 -9.281 1 95 127 GLY A CA 1
ATOM 1033 C C . GLY A 1 127 ? 18.25 26.953 -8.742 1 95 127 GLY A C 1
ATOM 1034 O O . GLY A 1 127 ? 17.531 27.938 -8.711 1 95 127 GLY A O 1
ATOM 1035 N N . SER A 1 128 ? 17.844 25.766 -8.305 1 95.56 128 SER A N 1
ATOM 1036 C CA . SER A 1 128 ? 16.5 25.547 -7.789 1 95.56 128 SER A CA 1
ATOM 1037 C C . SER A 1 128 ? 16.406 25.859 -6.297 1 95.56 128 SER A C 1
ATOM 1039 O O . SER A 1 128 ? 17.031 25.172 -5.477 1 95.56 128 SER A O 1
ATOM 1041 N N . ARG A 1 129 ? 15.633 26.812 -5.945 1 97.69 129 ARG A N 1
ATOM 1042 C CA . ARG A 1 129 ? 15.414 27.172 -4.547 1 97.69 129 ARG A CA 1
ATOM 1043 C C . ARG A 1 129 ? 14.172 26.5 -3.992 1 97.69 129 ARG A C 1
ATOM 1045 O O . ARG A 1 129 ? 13.172 26.344 -4.699 1 97.69 129 ARG A O 1
ATOM 1052 N N . MET A 1 130 ? 14.258 26.109 -2.754 1 97.56 130 MET A N 1
ATOM 1053 C CA . MET A 1 130 ? 13.078 25.594 -2.053 1 97.56 130 MET A CA 1
ATOM 1054 C C . MET A 1 130 ? 12.469 26.656 -1.156 1 97.56 130 MET A C 1
ATOM 1056 O O . MET A 1 130 ? 13.18 27.344 -0.41 1 97.56 130 MET A O 1
ATOM 1060 N N . VAL A 1 131 ? 11.195 26.859 -1.253 1 97.69 131 VAL A N 1
ATOM 1061 C CA . VAL A 1 131 ? 10.438 27.781 -0.419 1 97.69 131 VAL A CA 1
ATOM 1062 C C . VAL A 1 131 ? 9.359 27.031 0.348 1 97.69 131 VAL A C 1
ATOM 1064 O O . VAL A 1 131 ? 8.523 26.344 -0.252 1 97.69 131 VAL A O 1
ATOM 1067 N N . VAL A 1 132 ? 9.375 27.172 1.678 1 97.19 132 VAL A N 1
ATOM 1068 C CA . VAL A 1 132 ? 8.43 26.453 2.514 1 97.19 132 VAL A CA 1
ATOM 1069 C C . VAL A 1 132 ? 7.305 27.391 2.949 1 97.19 132 VAL A C 1
ATOM 1071 O O . VAL A 1 132 ? 7.562 28.484 3.469 1 97.19 132 VAL A O 1
ATOM 1074 N N . HIS A 1 133 ? 6.113 26.984 2.719 1 97.19 133 HIS A N 1
ATOM 1075 C CA . HIS A 1 133 ? 4.906 27.625 3.209 1 97.19 133 HIS A CA 1
ATOM 1076 C C . HIS A 1 133 ? 4.301 26.859 4.379 1 97.19 133 HIS A C 1
ATOM 1078 O O . HIS A 1 133 ? 3.674 25.812 4.18 1 97.19 133 HIS A O 1
ATOM 1084 N N . ASP A 1 134 ? 4.41 27.422 5.543 1 97.06 134 ASP A N 1
ATOM 1085 C CA . ASP A 1 134 ? 3.973 26.766 6.77 1 97.06 134 ASP A CA 1
ATOM 1086 C C . ASP A 1 134 ? 2.486 27 7.023 1 97.06 134 ASP A C 1
ATOM 1088 O O . ASP A 1 134 ? 2.096 28.078 7.492 1 97.06 134 ASP A O 1
ATOM 1092 N N . ASN A 1 135 ? 1.688 25.969 6.816 1 98.12 135 ASN A N 1
ATOM 1093 C CA . ASN A 1 135 ? 0.244 26.047 7.012 1 98.12 135 ASN A CA 1
ATOM 1094 C C . ASN A 1 135 ? -0.197 25.281 8.25 1 98.12 135 ASN A C 1
ATOM 1096 O O . ASN A 1 135 ? -1.343 24.828 8.336 1 98.12 135 ASN A O 1
ATOM 1100 N N . SER A 1 136 ? 0.694 25.094 9.164 1 97.38 136 SER A N 1
ATOM 1101 C CA . SER A 1 136 ? 0.373 24.328 10.367 1 97.38 136 SER A CA 1
ATOM 1102 C C . SER A 1 136 ? -0.528 25.141 11.297 1 97.38 136 SER A C 1
ATOM 1104 O O . SER A 1 136 ? -0.41 26.359 11.383 1 97.38 136 SER A O 1
ATOM 1106 N N . ILE A 1 137 ? -1.427 24.453 11.898 1 96.88 137 ILE A N 1
ATOM 1107 C CA . ILE A 1 137 ? -2.332 25.016 12.891 1 96.88 137 ILE A CA 1
ATOM 1108 C C . ILE A 1 137 ? -2.406 24.094 14.102 1 96.88 137 ILE A C 1
ATOM 1110 O O . ILE A 1 137 ? -2.678 22.906 13.969 1 96.88 137 ILE A O 1
ATOM 1114 N N . GLY A 1 138 ? -2.188 24.641 15.273 1 94.62 138 GLY A N 1
ATOM 1115 C CA . GLY A 1 138 ? -2.227 23.844 16.484 1 94.62 138 GLY A CA 1
ATOM 1116 C C . GLY A 1 138 ? -3.566 23.172 16.719 1 94.62 138 GLY A C 1
ATOM 1117 O O . GLY A 1 138 ? -4.617 23.766 16.438 1 94.62 138 GLY A O 1
ATOM 1118 N N . ALA A 1 139 ? -3.568 21.906 17.188 1 93.56 139 ALA A N 1
ATOM 1119 C CA . ALA A 1 139 ? -4.715 21.125 17.656 1 93.56 139 ALA A CA 1
ATOM 1120 C C . ALA A 1 139 ? -5.617 20.734 16.484 1 93.56 139 ALA A C 1
ATOM 1122 O O . ALA A 1 139 ? -6.785 20.406 16.672 1 93.56 139 ALA A O 1
ATOM 1123 N N . ILE A 1 140 ? -5.102 20.828 15.289 1 95 140 ILE A N 1
ATOM 1124 C CA . ILE A 1 140 ? -5.852 20.469 14.094 1 95 140 ILE A CA 1
ATOM 1125 C C . ILE A 1 140 ? -5.383 19.109 13.57 1 95 140 ILE A C 1
ATOM 1127 O O . ILE A 1 140 ? -4.27 18.672 13.875 1 95 140 ILE A O 1
ATOM 1131 N N . GLY A 1 141 ? -6.32 18.422 12.867 1 96.12 141 GLY A N 1
ATOM 1132 C CA . GLY A 1 141 ? -5.977 17.125 12.305 1 96.12 141 GLY A CA 1
ATOM 1133 C C . GLY A 1 141 ? -6.316 17.016 10.836 1 96.12 141 GLY A C 1
ATOM 1134 O O . GLY A 1 141 ? -6.66 18 10.188 1 96.12 141 GLY A O 1
ATOM 1135 N N . SER A 1 142 ? -6.141 15.789 10.344 1 96.62 142 SER A N 1
ATOM 1136 C CA . SER A 1 142 ? -6.43 15.5 8.938 1 96.62 142 SER A CA 1
ATOM 1137 C C . SER A 1 142 ? -7.91 15.688 8.633 1 96.62 142 SER A C 1
ATOM 1139 O O . SER A 1 142 ? -8.281 15.961 7.488 1 96.62 142 SER A O 1
ATOM 1141 N N . ASP A 1 143 ? -8.742 15.531 9.609 1 94.56 143 ASP A N 1
ATOM 1142 C CA . ASP A 1 143 ? -10.18 15.703 9.398 1 94.56 143 ASP A CA 1
ATOM 1143 C C . ASP A 1 143 ? -10.5 17.109 8.922 1 94.56 143 ASP A C 1
ATOM 1145 O O . ASP A 1 143 ? -11.258 17.297 7.973 1 94.56 143 ASP A O 1
ATOM 1149 N N . PHE A 1 144 ? -9.875 18.094 9.531 1 96.19 144 PHE A N 1
ATOM 1150 C CA . PHE A 1 144 ? -10.07 19.484 9.125 1 96.19 144 PHE A CA 1
ATOM 1151 C C . PHE A 1 144 ? -9.484 19.719 7.734 1 96.19 144 PHE A C 1
ATOM 1153 O O . PHE A 1 144 ? -10.18 20.219 6.844 1 96.19 144 PHE A O 1
ATOM 1160 N N . TYR A 1 145 ? -8.227 19.312 7.48 1 97.19 145 TYR A N 1
ATOM 1161 C CA . TYR A 1 145 ? -7.531 19.625 6.234 1 97.19 145 TYR A CA 1
ATOM 1162 C C . TYR A 1 145 ? -8.133 18.844 5.066 1 97.19 145 TYR A C 1
ATOM 1164 O O . TYR A 1 145 ? -8.023 19.266 3.912 1 97.19 145 TYR A O 1
ATOM 1172 N N . SER A 1 146 ? -8.758 17.719 5.371 1 94.81 146 SER A N 1
ATOM 1173 C CA . SER A 1 146 ? -9.383 16.969 4.289 1 94.81 146 SER A CA 1
ATOM 1174 C C . SER A 1 146 ? -10.477 17.797 3.611 1 94.81 146 SER A C 1
ATOM 1176 O O . SER A 1 146 ? -10.766 17.594 2.43 1 94.81 146 SER A O 1
ATOM 1178 N N . TYR A 1 147 ? -11 18.734 4.301 1 94.62 147 TYR A N 1
ATOM 1179 C CA . TYR A 1 147 ? -12.047 19.562 3.729 1 94.62 147 TYR A CA 1
ATOM 1180 C C . TYR A 1 147 ? -11.523 20.953 3.396 1 94.62 147 TYR A C 1
ATOM 1182 O O . TYR A 1 147 ? -12.055 21.625 2.508 1 94.62 147 TYR A O 1
ATOM 1190 N N . CYS A 1 148 ? -10.5 21.375 4.078 1 96.56 148 CYS A N 1
ATOM 1191 C CA . CYS A 1 148 ? -10.109 22.766 3.969 1 96.56 148 CYS A CA 1
ATOM 1192 C C . CYS A 1 148 ? -8.742 22.906 3.307 1 96.56 148 CYS A C 1
ATOM 1194 O O . CYS A 1 148 ? -8.102 23.953 3.4 1 96.56 148 CYS A O 1
ATOM 1196 N N . LEU A 1 149 ? -8.32 21.891 2.672 1 96.69 149 LEU A N 1
ATOM 1197 C CA . LEU A 1 149 ? -7.02 21.859 2.008 1 96.69 149 LEU A CA 1
ATOM 1198 C C . LEU A 1 149 ? -6.855 23.094 1.107 1 96.69 149 LEU A C 1
ATOM 1200 O O . LEU A 1 149 ? -5.836 23.781 1.172 1 96.69 149 LEU A O 1
ATOM 1204 N N . ASN A 1 150 ? -7.848 23.438 0.369 1 95 150 ASN A N 1
ATOM 1205 C CA . ASN A 1 150 ? -7.762 24.469 -0.656 1 95 150 ASN A CA 1
ATOM 1206 C C . ASN A 1 150 ? -7.738 25.875 -0.041 1 95 150 ASN A C 1
ATOM 1208 O O . ASN A 1 150 ? -7.398 26.844 -0.714 1 95 150 ASN A O 1
ATOM 1212 N N . ASN A 1 151 ? -8.07 25.938 1.167 1 96.88 151 ASN A N 1
ATOM 1213 C CA . ASN A 1 151 ? -7.992 27.203 1.864 1 96.88 151 ASN A CA 1
ATOM 1214 C C . ASN A 1 151 ? -6.547 27.578 2.186 1 96.88 151 ASN A C 1
ATOM 1216 O O . ASN A 1 151 ? -6.258 28.734 2.51 1 96.88 151 ASN A O 1
ATOM 1220 N N . TYR A 1 152 ? -5.684 26.625 2.064 1 97.44 152 TYR A N 1
ATOM 1221 C CA . TYR A 1 152 ? -4.336 26.875 2.566 1 97.44 152 TYR A CA 1
ATOM 1222 C C . TYR A 1 152 ? -3.289 26.531 1.512 1 97.44 152 TYR A C 1
ATOM 1224 O O . TYR A 1 152 ? -2.209 27.125 1.486 1 97.44 152 TYR A O 1
ATOM 1232 N N . VAL A 1 153 ? -3.551 25.562 0.737 1 97.12 153 VAL A N 1
ATOM 1233 C CA . VAL A 1 153 ? -2.576 25.062 -0.232 1 97.12 153 VAL A CA 1
ATOM 1234 C C . VAL A 1 153 ? -2.975 25.516 -1.637 1 97.12 153 VAL A C 1
ATOM 1236 O O . VAL A 1 153 ? -4.082 25.234 -2.096 1 97.12 153 VAL A O 1
ATOM 1239 N N . LEU A 1 154 ? -2.041 26.203 -2.262 1 94.38 154 LEU A N 1
ATOM 1240 C CA . LEU A 1 154 ? -2.262 26.578 -3.654 1 94.38 154 LEU A CA 1
ATOM 1241 C C . LEU A 1 154 ? -1.979 25.406 -4.586 1 94.38 154 LEU A C 1
ATOM 1243 O O . LEU A 1 154 ? -0.819 25.062 -4.828 1 94.38 154 LEU A O 1
ATOM 1247 N N . GLY A 1 155 ? -2.99 24.891 -5.156 1 91.44 155 GLY A N 1
ATOM 1248 C CA . GLY A 1 155 ? -2.885 23.672 -5.953 1 91.44 155 GLY A CA 1
ATOM 1249 C C . GLY A 1 155 ? -2.076 23.859 -7.223 1 91.44 155 GLY A C 1
ATOM 1250 O O . GLY A 1 155 ? -1.485 22.906 -7.734 1 91.44 155 GLY A O 1
ATOM 1251 N N . ASN A 1 156 ? -1.955 25.078 -7.707 1 91.94 156 ASN A N 1
ATOM 1252 C CA . ASN A 1 156 ? -1.286 25.344 -8.977 1 91.94 156 ASN A CA 1
ATOM 1253 C C . ASN A 1 156 ? 0.181 25.703 -8.773 1 91.94 156 ASN A C 1
ATOM 1255 O O . ASN A 1 156 ? 0.914 25.922 -9.734 1 91.94 156 ASN A O 1
ATOM 1259 N N . SER A 1 157 ? 0.585 25.703 -7.531 1 94.56 157 SER A N 1
ATOM 1260 C CA . SER A 1 157 ? 1.957 26.141 -7.324 1 94.56 157 SER A CA 1
ATOM 1261 C C . SER A 1 157 ? 2.705 25.219 -6.367 1 94.56 157 SER A C 1
ATOM 1263 O O . SER A 1 157 ? 3.932 25.281 -6.266 1 94.56 157 SER A O 1
ATOM 1265 N N . THR A 1 158 ? 2.074 24.375 -5.719 1 97.31 158 THR A N 1
ATOM 1266 C CA . THR A 1 158 ? 2.699 23.516 -4.715 1 97.31 158 THR A CA 1
ATOM 1267 C C . THR A 1 158 ? 3.32 22.281 -5.363 1 97.31 158 THR A C 1
ATOM 1269 O O . THR A 1 158 ? 2.656 21.578 -6.121 1 97.31 158 THR A O 1
ATOM 1272 N N . ASP A 1 159 ? 4.602 21.984 -5.008 1 96.5 159 ASP A N 1
ATOM 1273 C CA . ASP A 1 159 ? 5.332 20.859 -5.59 1 96.5 159 ASP A CA 1
ATOM 1274 C C . ASP A 1 159 ? 5.453 19.703 -4.598 1 96.5 159 ASP A C 1
ATOM 1276 O O . ASP A 1 159 ? 5.621 18.547 -5 1 96.5 159 ASP A O 1
ATOM 1280 N N . LEU A 1 160 ? 5.461 20.047 -3.363 1 97.81 160 LEU A N 1
ATOM 1281 C CA . LEU A 1 160 ? 5.629 19.078 -2.279 1 97.81 160 LEU A CA 1
ATOM 1282 C C . LEU A 1 160 ? 4.746 19.438 -1.09 1 97.81 160 LEU A C 1
ATOM 1284 O O . LEU A 1 160 ? 4.68 20.594 -0.688 1 97.81 160 LEU A O 1
ATOM 1288 N N . VAL A 1 161 ? 4.012 18.484 -0.601 1 98.69 161 VAL A N 1
ATOM 1289 C CA . VAL A 1 161 ? 3.266 18.625 0.646 1 98.69 161 VAL A CA 1
ATOM 1290 C C . VAL A 1 161 ? 3.871 17.703 1.712 1 98.69 161 VAL A C 1
ATOM 1292 O O . VAL A 1 161 ? 4.121 16.531 1.459 1 98.69 161 VAL A O 1
ATOM 1295 N N . ILE A 1 162 ? 4.207 18.219 2.828 1 98.81 162 ILE A N 1
ATOM 1296 C CA . ILE A 1 162 ? 4.602 17.438 3.994 1 98.81 162 ILE A CA 1
ATOM 1297 C C . ILE A 1 162 ? 3.455 17.391 5 1 98.81 162 ILE A C 1
ATOM 1299 O O . ILE A 1 162 ? 3.021 18.438 5.5 1 98.81 162 ILE A O 1
ATOM 1303 N N . TRP A 1 163 ? 2.934 16.234 5.242 1 98.81 163 TRP A N 1
ATOM 1304 C CA . TRP A 1 163 ? 1.877 15.984 6.219 1 98.81 163 TRP A CA 1
ATOM 1305 C C . TRP A 1 163 ? 2.463 15.578 7.566 1 98.81 163 TRP A C 1
ATOM 1307 O O . TRP A 1 163 ? 3.234 14.617 7.652 1 98.81 163 TRP A O 1
ATOM 1317 N N . GLU A 1 164 ? 2.188 16.266 8.617 1 98.56 164 GLU A N 1
ATOM 1318 C CA . GLU A 1 164 ? 2.617 15.953 9.977 1 98.56 164 GLU A CA 1
ATOM 1319 C C . GLU A 1 164 ? 1.469 16.125 10.969 1 98.56 164 GLU A C 1
ATOM 1321 O O . GLU A 1 164 ? 1.365 17.141 11.641 1 98.56 164 GLU A O 1
ATOM 1326 N N . LEU A 1 165 ? 0.632 15.078 11.023 1 98 165 LEU A N 1
ATOM 1327 C CA . LEU A 1 165 ? -0.532 15.156 11.898 1 98 165 LEU A CA 1
ATOM 1328 C C . LEU A 1 165 ? -0.762 13.82 12.609 1 98 165 LEU A C 1
ATOM 1330 O O . LEU A 1 165 ? -1.822 13.602 13.195 1 98 165 LEU A O 1
ATOM 1334 N N . SER A 1 166 ? 0.217 12.984 12.531 1 97.81 166 SER A N 1
ATOM 1335 C CA . SER A 1 166 ? 0.095 11.648 13.102 1 97.81 166 SER A CA 1
ATOM 1336 C C . SER A 1 166 ? -0.232 11.711 14.594 1 97.81 166 SER A C 1
ATOM 1338 O O . SER A 1 166 ? -1.02 10.906 15.094 1 97.81 166 SER A O 1
ATOM 1340 N N . ALA A 1 167 ? 0.351 12.602 15.297 1 96 167 ALA A N 1
ATOM 1341 C CA . ALA A 1 167 ? 0.119 12.75 16.734 1 96 167 ALA A CA 1
ATOM 1342 C C . ALA A 1 167 ? -1.304 13.227 17 1 96 167 ALA A C 1
ATOM 1344 O O . ALA A 1 167 ? -1.977 12.711 17.906 1 96 167 ALA A O 1
ATOM 1345 N N . ASN A 1 168 ? -1.756 14.156 16.234 1 95.06 168 ASN A N 1
ATOM 1346 C CA . ASN A 1 168 ? -3.084 14.719 16.453 1 95.06 168 ASN A CA 1
ATOM 1347 C C . ASN A 1 168 ? -4.18 13.75 16.016 1 95.06 168 ASN A C 1
ATOM 1349 O O . ASN A 1 168 ? -5.258 13.719 16.625 1 95.06 168 ASN A O 1
ATOM 1353 N N . ASP A 1 169 ? -3.939 13.031 15.008 1 95.81 169 ASP A N 1
ATOM 1354 C CA . ASP A 1 169 ? -4.945 12.125 14.461 1 95.81 169 ASP A CA 1
ATOM 1355 C C . ASP A 1 169 ? -5.133 10.906 15.367 1 95.81 169 ASP A C 1
ATOM 1357 O O . ASP A 1 169 ? -6.184 10.266 15.344 1 95.81 169 ASP A O 1
ATOM 1361 N N . TYR A 1 170 ? -4.117 10.695 16.156 1 93.38 170 TYR A N 1
ATOM 1362 C CA . TYR A 1 170 ? -4.188 9.547 17.062 1 93.38 170 TYR A CA 1
ATOM 1363 C C . TYR A 1 170 ? -5.172 9.797 18.188 1 93.38 170 TYR A C 1
ATOM 1365 O O . TYR A 1 170 ? -5.125 10.844 18.844 1 93.38 170 TYR A O 1
ATOM 1373 N N . HIS A 1 171 ? -6.188 8.969 18.453 1 86.19 171 HIS A N 1
ATOM 1374 C CA . HIS A 1 171 ? -7.223 9.016 19.484 1 86.19 171 HIS A CA 1
ATOM 1375 C C . HIS A 1 171 ? -8.273 10.07 19.156 1 86.19 171 HIS A C 1
ATOM 1377 O O . HIS A 1 171 ? -9.188 10.312 19.953 1 86.19 171 HIS A O 1
ATOM 1383 N N . ARG A 1 172 ? -8.133 10.664 18.047 1 85.56 172 ARG A N 1
ATOM 1384 C CA . ARG A 1 172 ? -9.039 11.758 17.703 1 85.56 172 ARG A CA 1
ATOM 1385 C C . ARG A 1 172 ? -10.469 11.25 17.531 1 85.56 172 ARG A C 1
ATOM 1387 O O . ARG A 1 172 ? -11.422 11.984 17.781 1 85.56 172 ARG A O 1
ATOM 1394 N N . PHE A 1 173 ? -10.625 10.016 17.266 1 82.62 173 PHE A N 1
ATOM 1395 C CA . PHE A 1 173 ? -11.938 9.484 16.922 1 82.62 173 PHE A CA 1
ATOM 1396 C C . PHE A 1 173 ? -12.328 8.367 17.891 1 82.62 173 PHE A C 1
ATOM 1398 O O . PHE A 1 173 ? -13.211 7.559 17.578 1 82.62 173 PHE A O 1
ATOM 1405 N N . ASP A 1 174 ? -11.711 8.148 18.922 1 79.31 174 ASP A N 1
ATOM 1406 C CA . ASP A 1 174 ? -11.969 7.094 19.891 1 79.31 174 ASP A CA 1
ATOM 1407 C C . ASP A 1 174 ? -13.445 7.055 20.297 1 79.31 174 ASP A C 1
ATOM 1409 O O . ASP A 1 174 ? -14 5.98 20.531 1 79.31 174 ASP A O 1
ATOM 1413 N N . ASN A 1 175 ? -14.164 8.102 20.219 1 76.38 175 ASN A N 1
ATOM 1414 C CA . ASN A 1 175 ? -15.562 8.109 20.656 1 76.38 175 ASN A CA 1
ATOM 1415 C C . ASN A 1 175 ? -16.516 8.258 19.469 1 76.38 175 ASN A C 1
ATOM 1417 O O . ASN A 1 175 ? -17.641 8.695 19.625 1 76.38 175 ASN A O 1
ATOM 1421 N N . ARG A 1 176 ? -15.906 7.785 18.344 1 79.12 176 ARG A N 1
ATOM 1422 C CA . ARG A 1 176 ? -16.688 7.891 17.109 1 79.12 176 ARG A CA 1
ATOM 1423 C C . ARG A 1 176 ? -16.562 6.625 16.281 1 79.12 176 ARG A C 1
ATOM 1425 O O . ARG A 1 176 ? -15.586 5.879 16.406 1 79.12 176 ARG A O 1
ATOM 1432 N N . ASP A 1 177 ? -17.547 6.332 15.539 1 74.88 177 ASP A N 1
ATOM 1433 C CA . ASP A 1 177 ? -17.531 5.18 14.641 1 74.88 177 ASP A CA 1
ATOM 1434 C C . ASP A 1 177 ? -16.891 5.527 13.305 1 74.88 177 ASP A C 1
ATOM 1436 O O . ASP A 1 177 ? -17.5 5.363 12.25 1 74.88 177 ASP A O 1
ATOM 1440 N N . VAL A 1 178 ? -15.711 6.152 13.422 1 79.19 178 VAL A N 1
ATOM 1441 C CA . VAL A 1 178 ? -14.93 6.523 12.242 1 79.19 178 VAL A CA 1
ATOM 1442 C C . VAL A 1 178 ? -13.492 6.023 12.398 1 79.19 178 VAL A C 1
ATOM 1444 O O . VAL A 1 178 ? -12.844 6.273 13.414 1 79.19 178 VAL A O 1
ATOM 1447 N N . PRO A 1 179 ? -13.078 5.242 11.422 1 84.19 179 PRO A N 1
ATOM 1448 C CA . PRO A 1 179 ? -11.664 4.848 11.492 1 84.19 179 PRO A CA 1
ATOM 1449 C C . PRO A 1 179 ? -10.727 6.043 11.578 1 84.19 179 PRO A C 1
ATOM 1451 O O . PRO A 1 179 ? -10.883 7.016 10.836 1 84.19 179 PRO A O 1
ATOM 1454 N N . PRO A 1 180 ? -9.773 5.965 12.406 1 86.88 180 PRO A N 1
ATOM 1455 C CA . PRO A 1 180 ? -8.875 7.102 12.609 1 86.88 180 PRO A CA 1
ATOM 1456 C C . PRO A 1 180 ? -8.117 7.488 11.336 1 86.88 180 PRO A C 1
ATOM 1458 O O . PRO A 1 180 ? -7.672 8.625 11.203 1 86.88 180 PRO A O 1
ATOM 1461 N N . THR A 1 181 ? -8.023 6.57 10.398 1 92 181 THR A N 1
ATOM 1462 C CA . THR A 1 181 ? -7.215 6.789 9.211 1 92 181 THR A CA 1
ATOM 1463 C C . THR A 1 181 ? -8.07 7.309 8.062 1 92 181 THR A C 1
ATOM 1465 O O . THR A 1 181 ? -7.543 7.711 7.02 1 92 181 THR A O 1
ATOM 1468 N N . LEU A 1 182 ? -9.375 7.363 8.25 1 91 182 LEU A N 1
ATOM 1469 C CA . LEU A 1 182 ? -10.281 7.793 7.191 1 91 182 LEU A CA 1
ATOM 1470 C C . LEU A 1 182 ? -9.977 9.227 6.77 1 91 182 LEU A C 1
ATOM 1472 O O . LEU A 1 182 ? -9.82 9.508 5.578 1 91 182 LEU A O 1
ATOM 1476 N N . PRO A 1 183 ? -9.828 10.172 7.645 1 92.62 183 PRO A N 1
ATOM 1477 C CA . PRO A 1 183 ? -9.562 11.547 7.219 1 92.62 183 PRO A CA 1
ATOM 1478 C C . PRO A 1 183 ? -8.227 11.688 6.488 1 92.62 183 PRO A C 1
ATOM 1480 O O . PRO A 1 183 ? -8.109 12.484 5.551 1 92.62 183 PRO A O 1
ATOM 1483 N N . LEU A 1 184 ? -7.266 10.953 6.914 1 95.5 184 LEU A N 1
ATOM 1484 C CA . LEU A 1 184 ? -5.977 11 6.234 1 95.5 184 LEU A CA 1
ATOM 1485 C C . LEU A 1 184 ? -6.102 10.516 4.793 1 95.5 184 LEU A C 1
ATOM 1487 O O . LEU A 1 184 ? -5.492 11.078 3.885 1 95.5 184 LEU A O 1
ATOM 1491 N N . GLU A 1 185 ? -6.797 9.398 4.582 1 93.44 185 GLU A N 1
ATOM 1492 C CA . GLU A 1 185 ? -6.977 8.898 3.223 1 93.44 185 GLU A CA 1
ATOM 1493 C C . GLU A 1 185 ? -7.68 9.93 2.344 1 93.44 185 GLU A C 1
ATOM 1495 O O . GLU A 1 185 ? -7.281 10.156 1.198 1 93.44 185 GLU A O 1
ATOM 1500 N N . LEU A 1 186 ? -8.719 10.57 2.914 1 92.19 186 LEU A N 1
ATOM 1501 C CA . LEU A 1 186 ? -9.414 11.625 2.182 1 92.19 186 LEU A CA 1
ATOM 1502 C C . LEU A 1 186 ? -8.461 12.758 1.831 1 92.19 186 LEU A C 1
ATOM 1504 O O . LEU A 1 186 ? -8.445 13.234 0.694 1 92.19 186 LEU A O 1
ATOM 1508 N N . LEU A 1 187 ? -7.719 13.156 2.787 1 95.06 187 LEU A N 1
ATOM 1509 C CA . LEU A 1 187 ? -6.762 14.234 2.574 1 95.06 187 LEU A CA 1
ATOM 1510 C C . LEU A 1 187 ? -5.734 13.844 1.514 1 95.06 187 LEU A C 1
ATOM 1512 O O . LEU A 1 187 ? -5.41 14.648 0.636 1 95.06 187 LEU A O 1
ATOM 1516 N N . THR A 1 188 ? -5.238 12.641 1.594 1 94.75 188 THR A N 1
ATOM 1517 C CA . THR A 1 188 ? -4.273 12.133 0.627 1 94.75 188 THR A CA 1
ATOM 1518 C C . THR A 1 188 ? -4.828 12.227 -0.792 1 94.75 188 THR A C 1
ATOM 1520 O O . THR A 1 188 ? -4.156 12.727 -1.696 1 94.75 188 THR A O 1
ATOM 1523 N N . ARG A 1 189 ? -5.988 11.812 -0.931 1 92.25 189 ARG A N 1
ATOM 1524 C CA . ARG A 1 189 ? -6.621 11.828 -2.246 1 92.25 189 ARG A CA 1
ATOM 1525 C C . ARG A 1 189 ? -6.824 13.25 -2.742 1 92.25 189 ARG A C 1
ATOM 1527 O O . ARG A 1 189 ? -6.613 13.539 -3.922 1 92.25 189 ARG A O 1
ATOM 1534 N N . ASN A 1 190 ? -7.219 14.094 -1.87 1 92.19 190 ASN A N 1
ATOM 1535 C CA . ASN A 1 190 ? -7.406 15.492 -2.242 1 92.19 190 ASN A CA 1
ATOM 1536 C C . ASN A 1 190 ? -6.086 16.141 -2.656 1 92.19 190 ASN A C 1
ATOM 1538 O O . ASN A 1 190 ? -6.051 16.938 -3.596 1 92.19 190 ASN A O 1
ATOM 1542 N N . ILE A 1 191 ? -5.043 15.867 -1.97 1 94.94 191 ILE A N 1
ATOM 1543 C CA . ILE A 1 191 ? -3.727 16.391 -2.316 1 94.94 191 ILE A CA 1
ATOM 1544 C C . ILE A 1 191 ? -3.32 15.898 -3.701 1 94.94 191 ILE A C 1
ATOM 1546 O O . ILE A 1 191 ? -2.814 16.672 -4.523 1 94.94 191 ILE A O 1
ATOM 1550 N N . TYR A 1 192 ? -3.564 14.609 -3.982 1 91.25 192 TYR A N 1
ATOM 1551 C CA . TYR A 1 192 ? -3.184 14 -5.25 1 91.25 192 TYR A CA 1
ATOM 1552 C C . TYR A 1 192 ? -3.977 14.602 -6.406 1 91.25 192 TYR A C 1
ATOM 1554 O O . TYR A 1 192 ? -3.572 14.5 -7.566 1 91.25 192 TYR A O 1
ATOM 1562 N N . ARG A 1 193 ? -5.062 15.273 -6.07 1 88.56 193 ARG A N 1
ATOM 1563 C CA . ARG A 1 193 ? -5.914 15.852 -7.105 1 88.56 193 ARG A CA 1
ATOM 1564 C C . ARG A 1 193 ? -5.543 17.312 -7.371 1 88.56 193 ARG A C 1
ATOM 1566 O O . ARG A 1 193 ? -6.07 17.922 -8.297 1 88.56 193 ARG A O 1
ATOM 1573 N N . LEU A 1 194 ? -4.703 17.797 -6.555 1 91.81 194 LEU A N 1
ATOM 1574 C CA . LEU A 1 194 ? -4.277 19.172 -6.812 1 91.81 194 LEU A CA 1
ATOM 1575 C C . LEU A 1 194 ? -3.711 19.312 -8.227 1 91.81 194 LEU A C 1
ATOM 1577 O O . LEU A 1 194 ? -3.16 18.344 -8.773 1 91.81 194 LEU A O 1
ATOM 1581 N N . GLU A 1 195 ? -3.811 20.438 -8.758 1 89.56 195 GLU A N 1
ATOM 1582 C CA . GLU A 1 195 ? -3.502 20.672 -10.164 1 89.56 195 GLU A CA 1
ATOM 1583 C C . GLU A 1 195 ? -2.066 20.281 -10.492 1 89.56 195 GLU A C 1
ATOM 1585 O O . GLU A 1 195 ? -1.814 19.641 -11.516 1 89.56 195 GLU A O 1
ATOM 1590 N N . LYS A 1 196 ? -1.131 20.609 -9.625 1 90.44 196 LYS A N 1
ATOM 1591 C CA . LYS A 1 196 ? 0.278 20.344 -9.906 1 90.44 196 LYS A CA 1
ATOM 1592 C C . LYS A 1 196 ? 0.658 18.922 -9.523 1 90.44 196 LYS A C 1
ATOM 1594 O O . LYS A 1 196 ? 1.791 18.484 -9.75 1 90.44 196 LYS A O 1
ATOM 1599 N N . ARG A 1 197 ? -0.192 18.266 -8.82 1 88.69 197 ARG A N 1
ATOM 1600 C CA . ARG A 1 197 ? 0.018 16.891 -8.414 1 88.69 197 ARG A CA 1
ATOM 1601 C C . ARG A 1 197 ? 1.29 16.75 -7.59 1 88.69 197 ARG A C 1
ATOM 1603 O O . ARG A 1 197 ? 2.188 15.977 -7.945 1 88.69 197 ARG A O 1
ATOM 1610 N N . PRO A 1 198 ? 1.313 17.406 -6.527 1 95.38 198 PRO A N 1
ATOM 1611 C CA . PRO A 1 198 ? 2.527 17.453 -5.711 1 95.38 198 PRO A CA 1
ATOM 1612 C C . PRO A 1 198 ? 2.92 16.094 -5.141 1 95.38 198 PRO A C 1
ATOM 1614 O O . PRO A 1 198 ? 2.072 15.203 -5.016 1 95.38 198 PRO A O 1
ATOM 1617 N N . LEU A 1 199 ? 4.234 15.977 -4.867 1 95.88 199 LEU A N 1
ATOM 1618 C CA . LEU A 1 199 ? 4.684 14.891 -4.008 1 95.88 199 LEU A CA 1
ATOM 1619 C C . LEU A 1 199 ? 4.148 15.055 -2.592 1 95.88 199 LEU A C 1
ATOM 1621 O O . LEU A 1 199 ? 3.988 16.188 -2.113 1 95.88 199 LEU A O 1
ATOM 1625 N N . LEU A 1 200 ? 3.74 13.977 -2.01 1 97.56 200 LEU A N 1
ATOM 1626 C CA . LEU A 1 200 ? 3.32 13.945 -0.613 1 97.56 200 LEU A CA 1
ATOM 1627 C C . LEU A 1 200 ? 4.285 13.117 0.226 1 97.56 200 LEU A C 1
ATOM 1629 O O . LEU A 1 200 ? 4.691 12.023 -0.182 1 97.56 200 LEU A O 1
ATOM 1633 N N . ILE A 1 201 ? 4.746 13.648 1.357 1 98.56 201 ILE A N 1
ATOM 1634 C CA . ILE A 1 201 ? 5.543 12.914 2.334 1 98.56 201 ILE A CA 1
ATOM 1635 C C . ILE A 1 201 ? 4.805 12.867 3.67 1 98.56 201 ILE A C 1
ATOM 1637 O O . ILE A 1 201 ? 4.316 13.883 4.156 1 98.56 201 ILE A O 1
ATOM 1641 N N . TYR A 1 202 ? 4.664 11.656 4.238 1 98.69 202 TYR A N 1
ATOM 1642 C CA . TYR A 1 202 ? 4.156 11.523 5.598 1 98.69 202 TYR A CA 1
ATOM 1643 C C . TYR A 1 202 ? 5.277 11.68 6.621 1 98.69 202 TYR A C 1
ATOM 1645 O O . TYR A 1 202 ? 6.301 11 6.535 1 98.69 202 TYR A O 1
ATOM 1653 N N . ALA A 1 203 ? 5.109 12.578 7.488 1 98.81 203 ALA A N 1
ATOM 1654 C CA . ALA A 1 203 ? 6.004 12.75 8.625 1 98.81 203 ALA A CA 1
ATOM 1655 C C . ALA A 1 203 ? 5.309 12.375 9.93 1 98.81 203 ALA A C 1
ATOM 1657 O O . ALA A 1 203 ? 4.328 13.008 10.328 1 98.81 203 ALA A O 1
ATOM 1658 N N . HIS A 1 204 ? 5.852 11.367 10.641 1 98.62 204 HIS A N 1
ATOM 1659 C CA . HIS A 1 204 ? 5.164 10.844 11.82 1 98.62 204 HIS A CA 1
ATOM 1660 C C . HIS A 1 204 ? 5.91 11.195 13.102 1 98.62 204 HIS A C 1
ATOM 1662 O O . HIS A 1 204 ? 6.977 10.641 13.375 1 98.62 204 HIS A O 1
ATOM 1668 N N . PHE A 1 205 ? 5.332 12.047 13.812 1 98.31 205 PHE A N 1
ATOM 1669 C CA . PHE A 1 205 ? 5.672 12.219 15.219 1 98.31 205 PHE A CA 1
ATOM 1670 C C . PHE A 1 205 ? 4.68 11.484 16.109 1 98.31 205 PHE A C 1
ATOM 1672 O O . PHE A 1 205 ? 3.738 10.859 15.617 1 98.31 205 PHE A O 1
ATOM 1679 N N . PHE A 1 206 ? 4.957 11.422 17.359 1 97.56 206 PHE A N 1
ATOM 1680 C CA . PHE A 1 206 ? 4 11 18.375 1 97.56 206 PHE A CA 1
ATOM 1681 C C . PHE A 1 206 ? 4.113 11.867 19.625 1 97.56 206 PHE A C 1
ATOM 1683 O O . PHE A 1 206 ? 5.09 12.609 19.781 1 97.56 206 PHE A O 1
ATOM 1690 N N . ARG A 1 207 ? 3.129 11.82 20.5 1 95.81 207 ARG A N 1
ATOM 1691 C CA . ARG A 1 207 ? 3.07 12.672 21.688 1 95.81 207 ARG A CA 1
ATOM 1692 C C . ARG A 1 207 ? 3.709 11.984 22.891 1 95.81 207 ARG A C 1
ATOM 1694 O O . ARG A 1 207 ? 3.443 10.805 23.141 1 95.81 207 ARG A O 1
ATOM 1701 N N . GLY A 1 208 ? 4.438 12.766 23.562 1 95 208 GLY A N 1
ATOM 1702 C CA . GLY A 1 208 ? 5.062 12.234 24.766 1 95 208 GLY A CA 1
ATOM 1703 C C . GLY A 1 208 ? 4.059 11.797 25.812 1 95 208 GLY A C 1
ATOM 1704 O O . GLY A 1 208 ? 4.23 10.75 26.453 1 95 208 GLY A O 1
ATOM 1705 N N . LYS A 1 209 ? 3.068 12.516 25.984 1 92.81 209 LYS A N 1
ATOM 1706 C CA . LYS A 1 209 ? 2.045 12.203 26.969 1 92.81 209 LYS A CA 1
ATOM 1707 C C . LYS A 1 209 ? 1.405 10.844 26.688 1 92.81 209 LYS A C 1
ATOM 1709 O O . LYS A 1 209 ? 1.126 10.086 27.625 1 92.81 209 LYS A O 1
ATOM 1714 N N . ASP A 1 210 ? 1.104 10.625 25.453 1 91.75 210 ASP A N 1
ATOM 1715 C CA . ASP A 1 210 ? 0.54 9.336 25.062 1 91.75 210 ASP A CA 1
ATOM 1716 C C . ASP A 1 210 ? 1.517 8.195 25.375 1 91.75 210 ASP A C 1
ATOM 1718 O O . ASP A 1 210 ? 1.111 7.125 25.828 1 91.75 210 ASP A O 1
ATOM 1722 N N . HIS A 1 211 ? 2.764 8.461 25.156 1 91.12 211 HIS A N 1
ATOM 1723 C CA . HIS A 1 211 ? 3.777 7.453 25.453 1 91.12 211 HIS A CA 1
ATOM 1724 C C . HIS A 1 211 ? 3.881 7.195 26.953 1 91.12 211 HIS A C 1
ATOM 1726 O O . HIS A 1 211 ? 4.043 6.051 27.375 1 91.12 211 HIS A O 1
ATOM 1732 N N . ILE A 1 212 ? 3.871 8.195 27.688 1 88.62 212 ILE A N 1
ATOM 1733 C CA . ILE A 1 212 ? 3.93 8.031 29.125 1 88.62 212 ILE A CA 1
ATOM 1734 C C . ILE A 1 212 ? 2.785 7.133 29.594 1 88.62 212 ILE A C 1
ATOM 1736 O O . ILE A 1 212 ? 2.984 6.238 30.422 1 88.62 212 ILE A O 1
ATOM 1740 N N . GLU A 1 213 ? 1.654 7.293 29.078 1 88.31 213 GLU A N 1
ATOM 1741 C CA . GLU A 1 213 ? 0.456 6.562 29.484 1 88.31 213 GLU A CA 1
ATOM 1742 C C . GLU A 1 213 ? 0.471 5.137 28.953 1 88.31 213 GLU A C 1
ATOM 1744 O O . GLU A 1 213 ? 0.086 4.199 29.656 1 88.31 213 GLU A O 1
ATOM 1749 N N . GLU A 1 214 ? 0.949 4.973 27.719 1 89.19 214 GLU A N 1
ATOM 1750 C CA . GLU A 1 214 ? 0.741 3.701 27.031 1 89.19 214 GLU A CA 1
ATOM 1751 C C . GLU A 1 214 ? 2.045 2.918 26.906 1 89.19 214 GLU A C 1
ATOM 1753 O O . GLU A 1 214 ? 2.029 1.706 26.688 1 89.19 214 GLU A O 1
ATOM 1758 N N . GLN A 1 215 ? 3.193 3.646 26.859 1 86.56 215 GLN A N 1
ATOM 1759 C CA . GLN A 1 215 ? 4.527 3.064 26.797 1 86.56 215 GLN A CA 1
ATOM 1760 C C . GLN A 1 215 ? 4.738 2.305 25.5 1 86.56 215 GLN A C 1
ATOM 1762 O O . GLN A 1 215 ? 5.34 1.229 25.484 1 86.56 215 GLN A O 1
ATOM 1767 N N . GLN A 1 216 ? 4.195 2.828 24.391 1 89.75 216 GLN A N 1
ATOM 1768 C CA . GLN A 1 216 ? 4.297 2.113 23.125 1 89.75 216 GLN A CA 1
ATOM 1769 C C . GLN A 1 216 ? 4.602 3.07 21.969 1 89.75 216 GLN A C 1
ATOM 1771 O O . GLN A 1 216 ? 4.641 2.66 20.812 1 89.75 216 GLN A O 1
ATOM 1776 N N . CYS A 1 217 ? 4.781 4.348 22.234 1 94.38 217 CYS A N 1
ATOM 1777 C CA . CYS A 1 217 ? 5.062 5.367 21.219 1 94.38 217 CYS A CA 1
ATOM 1778 C C . CYS A 1 217 ? 3.977 5.391 20.156 1 94.38 217 CYS A C 1
ATOM 1780 O O . CYS A 1 217 ? 4.273 5.531 18.969 1 94.38 217 CYS A O 1
ATOM 1782 N N . ASN A 1 218 ? 2.756 5.168 20.531 1 93.38 218 ASN A N 1
ATOM 1783 C CA . ASN A 1 218 ? 1.658 5.043 19.578 1 93.38 218 ASN A CA 1
ATOM 1784 C C . ASN A 1 218 ? 1.38 6.363 18.875 1 93.38 218 ASN A C 1
ATOM 1786 O O . ASN A 1 218 ? 1.544 7.434 19.453 1 93.38 218 ASN A O 1
ATOM 1790 N N . ASN A 1 219 ? 1.061 6.266 17.609 1 96.12 219 ASN A N 1
ATOM 1791 C CA . ASN A 1 219 ? 0.576 7.332 16.75 1 96.12 219 ASN A CA 1
ATOM 1792 C C . ASN A 1 219 ? -0.296 6.781 15.617 1 96.12 219 ASN A C 1
ATOM 1794 O O . ASN A 1 219 ? -0.834 5.68 15.727 1 96.12 219 ASN A O 1
ATOM 1798 N N . LEU A 1 220 ? -0.488 7.492 14.586 1 96.19 220 LEU A N 1
ATOM 1799 C CA . LEU A 1 220 ? -1.406 7.031 13.547 1 96.19 220 LEU A CA 1
ATOM 1800 C C . LEU A 1 220 ? -0.815 5.852 12.789 1 96.19 220 LEU A C 1
ATOM 1802 O O . LEU A 1 220 ? -1.546 5.094 12.141 1 96.19 220 LEU A O 1
ATOM 1806 N N . GLU A 1 221 ? 0.514 5.707 12.766 1 94.38 221 GLU A N 1
ATOM 1807 C CA . GLU A 1 221 ? 1.138 4.555 12.125 1 94.38 221 GLU A CA 1
ATOM 1808 C C . GLU A 1 221 ? 0.614 3.246 12.711 1 94.38 221 GLU A C 1
ATOM 1810 O O . GLU A 1 221 ? 0.453 2.258 11.992 1 94.38 221 GLU A O 1
ATOM 1815 N N . THR A 1 222 ? 0.356 3.279 14.008 1 90.12 222 THR A N 1
ATOM 1816 C CA . THR A 1 222 ? -0.113 2.076 14.688 1 90.12 222 THR A CA 1
ATOM 1817 C C . THR A 1 222 ? -1.591 1.831 14.391 1 90.12 222 THR A C 1
ATOM 1819 O O . THR A 1 222 ? -2.125 0.768 14.719 1 90.12 222 THR A O 1
ATOM 1822 N N . GLU A 1 223 ? -2.209 2.824 13.727 1 89.44 223 GLU A N 1
ATOM 1823 C CA . GLU A 1 223 ? -3.633 2.717 13.43 1 89.44 223 GLU A CA 1
ATOM 1824 C C . GLU A 1 223 ? -3.871 2.547 11.93 1 89.44 223 GLU A C 1
ATOM 1826 O O . GLU A 1 223 ? -5.012 2.6 11.469 1 89.44 223 GLU A O 1
ATOM 1831 N N . GLY A 1 224 ? -2.838 2.381 11.18 1 90 224 GLY A N 1
ATOM 1832 C CA . GLY A 1 224 ? -3.07 2.049 9.781 1 90 224 GLY A CA 1
ATOM 1833 C C . GLY A 1 224 ? -2.414 3.02 8.82 1 90 224 GLY A C 1
ATOM 1834 O O . GLY A 1 224 ? -2.387 2.781 7.609 1 90 224 GLY A O 1
ATOM 1835 N N . ALA A 1 225 ? -1.85 4.121 9.242 1 94.31 225 ALA A N 1
ATOM 1836 C CA . ALA A 1 225 ? -1.247 5.102 8.344 1 94.31 225 ALA A CA 1
ATOM 1837 C C . ALA A 1 225 ? -0.089 4.488 7.562 1 94.31 225 ALA A C 1
ATOM 1839 O O . ALA A 1 225 ? 0.17 4.875 6.418 1 94.31 225 ALA A O 1
ATOM 1840 N N . THR A 1 226 ? 0.584 3.562 8.156 1 93.19 226 THR A N 1
ATOM 1841 C CA . THR A 1 226 ? 1.663 2.867 7.465 1 93.19 226 THR A CA 1
ATOM 1842 C C . THR A 1 226 ? 1.145 2.186 6.199 1 93.19 226 THR A C 1
ATOM 1844 O O . THR A 1 226 ? 1.767 2.275 5.141 1 93.19 226 THR A O 1
ATOM 1847 N N . TYR A 1 227 ? 0.045 1.591 6.281 1 91.25 227 TYR A N 1
ATOM 1848 C CA . TYR A 1 227 ? -0.526 0.87 5.148 1 91.25 227 TYR A CA 1
ATOM 1849 C C . TYR A 1 227 ? -1.029 1.837 4.082 1 91.25 227 TYR A C 1
ATOM 1851 O O . TYR A 1 227 ? -0.94 1.553 2.887 1 91.25 227 TYR A O 1
ATOM 1859 N N . LEU A 1 228 ? -1.511 2.938 4.52 1 92.94 228 LEU A N 1
ATOM 1860 C CA . LEU A 1 228 ? -1.94 3.959 3.568 1 92.94 228 LEU A CA 1
ATOM 1861 C C . LEU A 1 228 ? -0.755 4.488 2.766 1 92.94 228 LEU A C 1
ATOM 1863 O O . LEU A 1 228 ? -0.869 4.715 1.56 1 92.94 228 LEU A O 1
ATOM 1867 N N . SER A 1 229 ? 0.339 4.73 3.48 1 95.56 229 SER A N 1
ATOM 1868 C CA . SER A 1 229 ? 1.52 5.223 2.777 1 95.56 229 SER A CA 1
ATOM 1869 C C . SER A 1 229 ? 1.991 4.223 1.725 1 95.56 229 SER A C 1
ATOM 1871 O O . SER A 1 229 ? 2.43 4.617 0.641 1 95.56 229 SER A O 1
ATOM 1873 N N . ARG A 1 230 ? 1.888 2.973 2.053 1 93.12 230 ARG A N 1
ATOM 1874 C CA . ARG A 1 230 ? 2.248 1.927 1.101 1 93.12 230 ARG A CA 1
ATOM 1875 C C . ARG A 1 230 ? 1.292 1.916 -0.088 1 93.12 230 ARG A C 1
ATOM 1877 O O . ARG A 1 230 ? 1.727 1.97 -1.24 1 93.12 230 ARG A O 1
ATOM 1884 N N . TYR A 1 231 ? 0.04 1.923 0.183 1 92.5 231 TYR A N 1
ATOM 1885 C CA . TYR A 1 231 ? -1.02 1.818 -0.813 1 92.5 231 TYR A CA 1
ATOM 1886 C C . TYR A 1 231 ? -0.935 2.959 -1.82 1 92.5 231 TYR A C 1
ATOM 1888 O O . TYR A 1 231 ? -1.083 2.744 -3.025 1 92.5 231 TYR A O 1
ATOM 1896 N N . TYR A 1 232 ? -0.657 4.121 -1.307 1 92.25 232 TYR A N 1
ATOM 1897 C CA . TYR A 1 232 ? -0.655 5.312 -2.152 1 92.25 232 TYR A CA 1
ATOM 1898 C C . TYR A 1 232 ? 0.761 5.672 -2.584 1 92.25 232 TYR A C 1
ATOM 1900 O O . TYR A 1 232 ? 0.984 6.723 -3.189 1 92.25 232 TYR A O 1
ATOM 1908 N N . TRP A 1 233 ? 1.717 4.852 -2.221 1 92.25 233 TRP A N 1
ATOM 1909 C CA . TRP A 1 233 ? 3.092 4.984 -2.693 1 92.25 233 TRP A CA 1
ATOM 1910 C C . TRP A 1 233 ? 3.711 6.289 -2.203 1 92.25 233 TRP A C 1
ATOM 1912 O O . TRP A 1 233 ? 4.27 7.051 -2.994 1 92.25 233 TRP A O 1
ATOM 1922 N N . ILE A 1 234 ? 3.639 6.488 -0.872 1 96.06 234 ILE A N 1
ATOM 1923 C CA . ILE A 1 234 ? 4.047 7.754 -0.271 1 96.06 234 ILE A CA 1
ATOM 1924 C C . ILE A 1 234 ? 5.332 7.555 0.528 1 96.06 234 ILE A C 1
ATOM 1926 O O . ILE A 1 234 ? 5.375 6.746 1.459 1 96.06 234 ILE A O 1
ATOM 1930 N N . PRO A 1 235 ? 6.445 8.344 0.216 1 97.69 235 PRO A N 1
ATOM 1931 C CA . PRO A 1 235 ? 7.609 8.336 1.107 1 97.69 235 PRO A CA 1
ATOM 1932 C C . PRO A 1 235 ? 7.27 8.805 2.521 1 97.69 235 PRO A C 1
ATOM 1934 O O . PRO A 1 235 ? 6.441 9.703 2.697 1 97.69 235 PRO A O 1
ATOM 1937 N N . THR A 1 236 ? 7.922 8.18 3.516 1 98.19 236 THR A N 1
ATOM 1938 C CA . THR A 1 236 ? 7.539 8.414 4.902 1 98.19 236 THR A CA 1
ATOM 1939 C C . THR A 1 236 ? 8.773 8.516 5.793 1 98.19 236 THR A C 1
ATOM 1941 O O . THR A 1 236 ? 9.75 7.789 5.602 1 98.19 236 THR A O 1
ATOM 1944 N N . VAL A 1 237 ? 8.75 9.438 6.703 1 98.5 237 VAL A N 1
ATOM 1945 C CA . VAL A 1 237 ? 9.719 9.5 7.789 1 98.5 237 VAL A CA 1
ATOM 1946 C C . VAL A 1 237 ? 9.023 9.266 9.125 1 98.5 237 VAL A C 1
ATOM 1948 O O . VAL A 1 237 ? 7.93 9.789 9.367 1 98.5 237 VAL A O 1
ATOM 1951 N N . SER A 1 238 ? 9.617 8.438 10 1 98.38 238 SER A N 1
ATOM 1952 C CA . SER A 1 238 ? 8.977 8.055 11.258 1 98.38 238 SER A CA 1
ATOM 1953 C C . SER A 1 238 ? 9.898 8.305 12.445 1 98.38 238 SER A C 1
ATOM 1955 O O . SER A 1 238 ? 10.859 7.559 12.656 1 98.38 238 SER A O 1
ATOM 1957 N N . TRP A 1 239 ? 9.578 9.297 13.172 1 98.56 239 TRP A N 1
ATOM 1958 C CA . TRP A 1 239 ? 10.305 9.547 14.406 1 98.56 239 TRP A CA 1
ATOM 1959 C C . TRP A 1 239 ? 10.062 8.438 15.422 1 98.56 239 TRP A C 1
ATOM 1961 O O . TRP A 1 239 ? 10.945 8.109 16.219 1 98.56 239 TRP A O 1
ATOM 1971 N N . ARG A 1 240 ? 8.922 7.844 15.367 1 96.56 240 ARG A N 1
ATOM 1972 C CA . ARG A 1 240 ? 8.594 6.695 16.203 1 96.56 240 ARG A CA 1
ATOM 1973 C C . ARG A 1 240 ? 9.578 5.555 15.992 1 96.56 240 ARG A C 1
ATOM 1975 O O . ARG A 1 240 ? 10.18 5.059 16.953 1 96.56 240 ARG A O 1
ATOM 1982 N N . LYS A 1 241 ? 9.805 5.195 14.789 1 94.81 241 LYS A N 1
ATOM 1983 C CA . LYS A 1 241 ? 10.703 4.094 14.477 1 94.81 241 LYS A CA 1
ATOM 1984 C C . LYS A 1 241 ? 12.141 4.434 14.859 1 94.81 241 LYS A C 1
ATOM 1986 O O . LYS A 1 241 ? 12.93 3.543 15.188 1 94.81 241 LYS A O 1
ATOM 1991 N N . LEU A 1 242 ? 12.406 5.66 14.828 1 96.94 242 LEU A N 1
ATOM 1992 C CA . LEU A 1 242 ? 13.758 6.117 15.125 1 96.94 242 LEU A CA 1
ATOM 1993 C C . LEU A 1 242 ? 14.078 5.965 16.609 1 96.94 242 LEU A C 1
ATOM 1995 O O . LEU A 1 242 ? 15.164 5.512 16.969 1 96.94 242 LEU A O 1
ATOM 1999 N N . ILE A 1 243 ? 13.102 6.297 17.484 1 96.69 243 ILE A N 1
ATOM 2000 C CA . ILE A 1 243 ? 13.555 6.516 18.859 1 96.69 243 ILE A CA 1
ATOM 2001 C C . ILE A 1 243 ? 12.82 5.57 19.812 1 96.69 243 ILE A C 1
ATOM 2003 O O . ILE A 1 243 ? 13.203 5.434 20.969 1 96.69 243 ILE A O 1
ATOM 2007 N N . CYS A 1 244 ? 11.789 4.914 19.406 1 94.75 244 CYS A N 1
ATOM 2008 C CA . CYS A 1 244 ? 10.891 4.207 20.312 1 94.75 244 CYS A CA 1
ATOM 2009 C C . CYS A 1 244 ? 11.633 3.137 21.109 1 94.75 244 CYS A C 1
ATOM 2011 O O . CYS A 1 244 ? 11.438 2.99 22.312 1 94.75 244 CYS A O 1
ATOM 2013 N N . LYS A 1 245 ? 12.453 2.4 20.438 1 90.38 245 LYS A N 1
ATOM 2014 C CA . LYS A 1 245 ? 13.195 1.347 21.125 1 90.38 245 LYS A CA 1
ATOM 2015 C C . LYS A 1 245 ? 14.016 1.914 22.281 1 90.38 245 LYS A C 1
ATOM 2017 O O . LYS A 1 245 ? 14 1.377 23.391 1 90.38 245 LYS A O 1
ATOM 2022 N N . LYS A 1 246 ? 14.688 2.953 21.984 1 90.5 246 LYS A N 1
ATOM 2023 C CA . LYS A 1 246 ? 15.516 3.59 23.016 1 90.5 246 LYS A CA 1
ATOM 2024 C C . LYS A 1 246 ? 14.656 4.148 24.141 1 90.5 246 LYS A C 1
ATOM 2026 O O . LYS A 1 246 ? 15.039 4.086 25.312 1 90.5 246 LYS A O 1
ATOM 2031 N N . LEU A 1 247 ? 13.555 4.688 23.812 1 92.81 247 LEU A N 1
ATOM 2032 C CA . LEU A 1 247 ? 12.648 5.258 24.797 1 92.81 247 LEU A CA 1
ATOM 2033 C C . LEU A 1 247 ? 12.133 4.184 25.75 1 92.81 247 LEU A C 1
ATOM 2035 O O . LEU A 1 247 ? 12.086 4.395 26.969 1 92.81 247 LEU A O 1
ATOM 2039 N N . VAL A 1 248 ? 11.742 3.104 25.203 1 89.19 248 VAL A N 1
ATOM 2040 C CA . VAL A 1 248 ? 11.141 2.027 25.984 1 89.19 248 VAL A CA 1
ATOM 2041 C C . VAL A 1 248 ? 12.219 1.333 26.812 1 89.19 248 VAL A C 1
ATOM 2043 O O . VAL A 1 248 ? 11.961 0.902 27.938 1 89.19 248 VAL A O 1
ATOM 2046 N N . MET A 1 249 ? 13.414 1.231 26.312 1 85.81 249 MET A N 1
ATOM 2047 C CA . MET A 1 249 ? 14.5 0.519 26.984 1 85.81 249 MET A CA 1
ATOM 2048 C C . MET A 1 249 ? 15.172 1.405 28.016 1 85.81 249 MET A C 1
ATOM 2050 O O . MET A 1 249 ? 15.859 0.909 28.922 1 85.81 249 MET A O 1
ATOM 2054 N N . SER A 1 250 ? 15.047 2.643 27.734 1 81.12 250 SER A N 1
ATOM 2055 C CA . SER A 1 250 ? 15.734 3.568 28.641 1 81.12 250 SER A CA 1
ATOM 2056 C C . SER A 1 250 ? 15.141 3.525 30.031 1 81.12 250 SER A C 1
ATOM 2058 O O . SER A 1 250 ? 13.914 3.473 30.203 1 81.12 250 SER A O 1
ATOM 2060 N N . GLN A 1 251 ? 16.203 3.291 30.969 1 70.81 251 GLN A N 1
ATOM 2061 C CA . GLN A 1 251 ? 15.867 3.328 32.406 1 70.81 251 GLN A CA 1
ATOM 2062 C C . GLN A 1 251 ? 15.75 4.766 32.906 1 70.81 251 GLN A C 1
ATOM 2064 O O . GLN A 1 251 ? 16.438 5.664 32.375 1 70.81 251 GLN A O 1
ATOM 2069 N N . ASN A 1 252 ? 14.781 5.148 33.688 1 68.94 252 ASN A N 1
ATOM 2070 C CA . ASN A 1 252 ? 14.656 6.363 34.5 1 68.94 252 ASN A CA 1
ATOM 2071 C C . ASN A 1 252 ? 14.242 7.555 33.625 1 68.94 252 ASN A C 1
ATOM 2073 O O . ASN A 1 252 ? 14.609 8.695 33.938 1 68.94 252 ASN A O 1
ATOM 2077 N N . ASN A 1 253 ? 13.836 7.512 32.469 1 80.62 253 ASN A N 1
ATOM 2078 C CA . ASN A 1 253 ? 13.234 8.555 31.641 1 80.62 253 ASN A CA 1
ATOM 2079 C C . ASN A 1 253 ? 14.281 9.523 31.109 1 80.62 253 ASN A C 1
ATOM 2081 O O . ASN A 1 253 ? 13.953 10.641 30.703 1 80.62 253 ASN A O 1
ATOM 2085 N N . ALA A 1 254 ? 15.562 9.234 31.203 1 88.06 254 ALA A N 1
ATOM 2086 C CA . ALA A 1 254 ? 16.609 10.156 30.797 1 88.06 254 ALA A CA 1
ATOM 2087 C C . ALA A 1 254 ? 16.5 10.477 29.297 1 88.06 254 ALA A C 1
ATOM 2089 O O . ALA A 1 254 ? 16.672 11.625 28.891 1 88.06 254 ALA A O 1
ATOM 2090 N N . TYR A 1 255 ? 16.266 9.539 28.594 1 93.69 255 TYR A N 1
ATOM 2091 C CA . TYR A 1 255 ? 16.156 9.758 27.156 1 93.69 255 TYR A CA 1
ATOM 2092 C C . TYR A 1 255 ? 14.883 10.531 26.828 1 93.69 255 TYR A C 1
ATOM 2094 O O . TYR A 1 255 ? 14.891 11.391 25.938 1 93.69 255 TYR A O 1
ATOM 2102 N N . PHE A 1 256 ? 13.844 10.312 27.562 1 95.56 256 PHE A N 1
ATOM 2103 C CA . PHE A 1 256 ? 12.57 10.984 27.359 1 95.56 256 PHE A CA 1
ATOM 2104 C C . PHE A 1 256 ? 12.719 12.492 27.531 1 95.56 256 PHE A C 1
ATOM 2106 O O . PHE A 1 256 ? 12.258 13.266 26.688 1 95.56 256 PHE A O 1
ATOM 2113 N N . THR A 1 257 ? 13.422 12.93 28.562 1 94.69 257 THR A N 1
ATOM 2114 C CA . THR A 1 257 ? 13.547 14.344 28.875 1 94.69 257 THR A CA 1
ATOM 2115 C C . THR A 1 257 ? 14.43 15.055 27.844 1 94.69 257 THR A C 1
ATOM 2117 O O . THR A 1 257 ? 14.383 16.281 27.719 1 94.69 257 THR A O 1
ATOM 2120 N N . LYS A 1 258 ? 15.172 14.297 27.125 1 95.12 258 LYS A N 1
ATOM 2121 C CA . LYS A 1 258 ? 16.016 14.891 26.109 1 95.12 258 LYS A CA 1
ATOM 2122 C C . LYS A 1 258 ? 15.25 15.102 24.797 1 95.12 258 LYS A C 1
ATOM 2124 O O . LYS A 1 258 ? 15.477 16.078 24.094 1 95.12 258 LYS A O 1
ATOM 2129 N N . VAL A 1 259 ? 14.352 14.164 24.531 1 96.75 259 VAL A N 1
ATOM 2130 C CA . VAL A 1 259 ? 13.758 14.18 23.188 1 96.75 259 VAL A CA 1
ATOM 2131 C C . VAL A 1 259 ? 12.383 14.844 23.234 1 96.75 259 VAL A C 1
ATOM 2133 O O . VAL A 1 259 ? 11.828 15.211 22.203 1 96.75 259 VAL A O 1
ATOM 2136 N N . PHE A 1 260 ? 11.867 15.07 24.375 1 96.25 260 PHE A N 1
ATOM 2137 C CA . PHE A 1 260 ? 10.617 15.797 24.547 1 96.25 260 PHE A CA 1
ATOM 2138 C C . PHE A 1 260 ? 10.852 17.094 25.312 1 96.25 260 PHE A C 1
ATOM 2140 O O . PHE A 1 260 ? 11.766 17.172 26.125 1 96.25 260 PHE A O 1
ATOM 2147 N N . ALA A 1 261 ? 9.977 18.047 25.031 1 94 261 ALA A N 1
ATOM 2148 C CA . ALA A 1 261 ? 10.047 19.328 25.703 1 94 261 ALA A CA 1
ATOM 2149 C C . ALA A 1 261 ? 9.492 19.234 27.125 1 94 261 ALA A C 1
ATOM 2151 O O . ALA A 1 261 ? 9.07 18.172 27.562 1 94 261 ALA A O 1
ATOM 2152 N N . ALA A 1 262 ? 9.516 20.359 27.781 1 90.75 262 ALA A N 1
ATOM 2153 C CA . ALA A 1 262 ? 9.172 20.406 29.203 1 90.75 262 ALA A CA 1
ATOM 2154 C C . ALA A 1 262 ? 7.695 20.109 29.422 1 90.75 262 ALA A C 1
ATOM 2156 O O . ALA A 1 262 ? 7.289 19.719 30.516 1 90.75 262 ALA A O 1
ATOM 2157 N N . ASP A 1 263 ? 6.875 20.234 28.422 1 91.06 263 ASP A N 1
ATOM 2158 C CA . ASP A 1 263 ? 5.449 19.969 28.562 1 91.06 263 ASP A CA 1
ATOM 2159 C C . ASP A 1 263 ? 5.16 18.484 28.5 1 91.06 263 ASP A C 1
ATOM 2161 O O . ASP A 1 263 ? 4.004 18.062 28.562 1 91.06 263 ASP A O 1
ATOM 2165 N N . ASN A 1 264 ? 6.164 17.656 28.219 1 93 264 ASN A N 1
ATOM 2166 C CA . ASN A 1 264 ? 6.105 16.203 28.172 1 93 264 ASN A CA 1
ATOM 2167 C C . ASN A 1 264 ? 5.234 15.711 27.016 1 93 264 ASN A C 1
ATOM 2169 O O . ASN A 1 264 ? 4.738 14.586 27.031 1 93 264 ASN A O 1
ATOM 2173 N N . SER A 1 265 ? 5.043 16.547 26.078 1 94 265 SER A N 1
ATOM 2174 C CA . SER A 1 265 ? 4.164 16.156 24.969 1 94 265 SER A CA 1
ATOM 2175 C C . SER A 1 265 ? 4.832 16.406 23.625 1 94 265 SER A C 1
ATOM 2177 O O . SER A 1 265 ? 4.93 15.5 22.797 1 94 265 SER A O 1
ATOM 2179 N N . HIS A 1 266 ? 5.305 17.609 23.484 1 95.69 266 HIS A N 1
ATOM 2180 C CA . HIS A 1 266 ? 5.875 18 22.188 1 95.69 266 HIS A CA 1
ATOM 2181 C C . HIS A 1 266 ? 7.352 17.625 22.109 1 95.69 266 HIS A C 1
ATOM 2183 O O . HIS A 1 266 ? 8.047 17.594 23.141 1 95.69 266 HIS A O 1
ATOM 2189 N N . PRO A 1 267 ? 7.871 17.328 20.891 1 96.44 267 PRO A N 1
ATOM 2190 C CA . PRO A 1 267 ? 9.305 17.078 20.734 1 96.44 267 PRO A CA 1
ATOM 2191 C C . PRO A 1 267 ? 10.164 18.266 21.156 1 96.44 267 PRO A C 1
ATOM 2193 O O . PRO A 1 267 ? 9.773 19.422 20.922 1 96.44 267 PRO A O 1
ATOM 2196 N N . SER A 1 268 ? 11.312 18.016 21.703 1 95 268 SER A N 1
ATOM 2197 C CA . SER A 1 268 ? 12.312 19.016 22.031 1 95 268 SER A CA 1
ATOM 2198 C C . SER A 1 268 ? 13.078 19.453 20.797 1 95 268 SER A C 1
ATOM 2200 O O . SER A 1 268 ? 12.773 19.016 19.688 1 95 268 SER A O 1
ATOM 2202 N N . LEU A 1 269 ? 14.008 20.375 21.031 1 95.06 269 LEU A N 1
ATOM 2203 C CA . LEU A 1 269 ? 14.898 20.766 19.938 1 95.06 269 LEU A CA 1
ATOM 2204 C C . LEU A 1 269 ? 15.602 19.547 19.344 1 95.06 269 LEU A C 1
ATOM 2206 O O . LEU A 1 269 ? 15.742 19.438 18.125 1 95.06 269 LEU A O 1
ATOM 2210 N N . LEU A 1 270 ? 16.047 18.656 20.188 1 96 270 LEU A N 1
ATOM 2211 C CA . LEU A 1 270 ? 16.688 17.422 19.734 1 96 270 LEU A CA 1
ATOM 2212 C C . LEU A 1 270 ? 15.719 16.594 18.906 1 96 270 LEU A C 1
ATOM 2214 O O . LEU A 1 270 ? 16.109 16.016 17.875 1 96 270 LEU A O 1
ATOM 2218 N N . GLY A 1 271 ? 14.492 16.5 19.391 1 96.94 271 GLY A N 1
ATOM 2219 C CA . GLY A 1 271 ? 13.484 15.781 18.625 1 96.94 271 GLY A CA 1
ATOM 2220 C C . GLY A 1 271 ? 13.297 16.328 17.219 1 96.94 271 GLY A C 1
ATOM 2221 O O . GLY A 1 271 ? 13.227 15.562 16.25 1 96.94 271 GLY A O 1
ATOM 2222 N N . HIS A 1 272 ? 13.25 17.609 17.094 1 96.88 272 HIS A N 1
ATOM 2223 C CA . HIS A 1 272 ? 13.133 18.25 15.789 1 96.88 272 HIS A CA 1
ATOM 2224 C C . HIS A 1 272 ? 14.383 18 14.953 1 96.88 272 HIS A C 1
ATOM 2226 O O . HIS A 1 272 ? 14.289 17.797 13.742 1 96.88 272 HIS A O 1
ATOM 2232 N N . ALA A 1 273 ? 15.5 18.078 15.57 1 96.81 273 ALA A N 1
ATOM 2233 C CA . ALA A 1 273 ? 16.75 17.812 14.859 1 96.81 273 ALA A CA 1
ATOM 2234 C C . ALA A 1 273 ? 16.781 16.375 14.32 1 96.81 273 ALA A C 1
ATOM 2236 O O . ALA A 1 273 ? 17.203 16.156 13.188 1 96.81 273 ALA A O 1
ATOM 2237 N N . GLN A 1 274 ? 16.375 15.484 15.125 1 97.69 274 GLN A N 1
ATOM 2238 C CA . GLN A 1 274 ? 16.328 14.086 14.703 1 97.69 274 GLN A CA 1
ATOM 2239 C C . GLN A 1 274 ? 15.406 13.914 13.492 1 97.69 274 GLN A C 1
ATOM 2241 O O . GLN A 1 274 ? 15.789 13.273 12.508 1 97.69 274 GLN A O 1
ATOM 2246 N N . MET A 1 275 ? 14.234 14.477 13.562 1 98.06 275 MET A N 1
ATOM 2247 C CA . MET A 1 275 ? 13.312 14.406 12.438 1 98.06 275 MET A CA 1
ATOM 2248 C C . MET A 1 275 ? 13.898 15.102 11.211 1 98.06 275 MET A C 1
ATOM 2250 O O . MET A 1 275 ? 13.773 14.602 10.086 1 98.06 275 MET A O 1
ATOM 2254 N N . GLY A 1 276 ? 14.484 16.25 11.469 1 96.94 276 GLY A N 1
ATOM 2255 C CA . GLY A 1 276 ? 15.156 16.938 10.375 1 96.94 276 GLY A CA 1
ATOM 2256 C C . GLY A 1 276 ? 16.188 16.078 9.672 1 96.94 276 GLY A C 1
ATOM 2257 O O . GLY A 1 276 ? 16.266 16.078 8.438 1 96.94 276 GLY A O 1
ATOM 2258 N N . PHE A 1 277 ? 16.891 15.305 10.398 1 96.56 277 PHE A N 1
ATOM 2259 C CA . PHE A 1 277 ? 17.906 14.43 9.82 1 96.56 277 PHE A CA 1
ATOM 2260 C C . PHE A 1 277 ? 17.266 13.328 8.984 1 96.56 277 PHE A C 1
ATOM 2262 O O . PHE A 1 277 ? 17.781 12.945 7.938 1 96.56 277 PHE A O 1
ATOM 2269 N N . LEU A 1 278 ? 16.188 12.82 9.469 1 97.12 278 LEU A N 1
ATOM 2270 C CA . LEU A 1 278 ? 15.453 11.836 8.688 1 97.12 278 LEU A CA 1
ATOM 2271 C C . LEU A 1 278 ? 15.055 12.414 7.328 1 97.12 278 LEU A C 1
ATOM 2273 O O . LEU A 1 278 ? 15.125 11.719 6.309 1 97.12 278 LEU A O 1
ATOM 2277 N N . PHE A 1 279 ? 14.641 13.633 7.297 1 97.12 279 PHE A N 1
ATOM 2278 C CA . PHE A 1 279 ? 14.258 14.273 6.047 1 97.12 279 PHE A CA 1
ATOM 2279 C C . PHE A 1 279 ? 15.445 14.375 5.102 1 97.12 279 PHE A C 1
ATOM 2281 O O . PHE A 1 279 ? 15.32 14.141 3.9 1 97.12 279 PHE A O 1
ATOM 2288 N N . LEU A 1 280 ? 16.578 14.781 5.648 1 95.44 280 LEU A N 1
ATOM 2289 C CA . LEU A 1 280 ? 17.766 14.852 4.812 1 95.44 280 LEU A CA 1
ATOM 2290 C C . LEU A 1 280 ? 18.094 13.5 4.199 1 95.44 280 LEU A C 1
ATOM 2292 O O . LEU A 1 280 ? 18.391 13.406 3.006 1 95.44 280 LEU A O 1
ATOM 2296 N N . HIS A 1 281 ? 17.984 12.547 5.078 1 93.69 281 HIS A N 1
ATOM 2297 C CA . HIS A 1 281 ? 18.281 11.188 4.613 1 93.69 281 HIS A CA 1
ATOM 2298 C C . HIS A 1 281 ? 17.312 10.766 3.514 1 93.69 281 HIS A C 1
ATOM 2300 O O . HIS A 1 281 ? 17.719 10.227 2.488 1 93.69 281 HIS A O 1
ATOM 2306 N N . LEU A 1 282 ? 16.062 11 3.715 1 95.56 282 LEU A N 1
ATOM 2307 C CA . LEU A 1 282 ? 15.047 10.633 2.734 1 95.56 282 LEU A CA 1
ATOM 2308 C C . LEU A 1 282 ? 15.297 11.336 1.403 1 95.56 282 LEU A C 1
ATOM 2310 O O . LEU A 1 282 ? 15.25 10.703 0.345 1 95.56 282 LEU A O 1
ATOM 2314 N N . VAL A 1 283 ? 15.508 12.609 1.449 1 92.88 283 VAL A N 1
ATOM 2315 C CA . VAL A 1 283 ? 15.688 13.398 0.232 1 92.88 283 VAL A CA 1
ATOM 2316 C C . VAL A 1 283 ? 16.922 12.906 -0.52 1 92.88 283 VAL A C 1
ATOM 2318 O O . VAL A 1 283 ? 16.906 12.781 -1.747 1 92.88 283 VAL A O 1
ATOM 2321 N N . ARG A 1 284 ? 17.984 12.633 0.214 1 91.81 284 ARG A N 1
ATOM 2322 C CA . ARG A 1 284 ? 19.188 12.078 -0.405 1 91.81 284 ARG A CA 1
ATOM 2323 C C . ARG A 1 284 ? 18.875 10.766 -1.116 1 91.81 284 ARG A C 1
ATOM 2325 O O . ARG A 1 284 ? 19.25 10.57 -2.273 1 91.81 284 ARG A O 1
ATOM 2332 N N . LYS A 1 285 ? 18.172 9.938 -0.423 1 90.38 285 LYS A N 1
ATOM 2333 C CA . LYS A 1 285 ? 17.844 8.625 -0.978 1 90.38 285 LYS A CA 1
ATOM 2334 C C . LYS A 1 285 ? 16.969 8.758 -2.215 1 90.38 285 LYS A C 1
ATOM 2336 O O . LYS A 1 285 ? 17.156 8.039 -3.197 1 90.38 285 LYS A O 1
ATOM 2341 N N . ILE A 1 286 ? 16.016 9.625 -2.154 1 90.38 286 ILE A N 1
ATOM 2342 C CA . ILE A 1 286 ? 15.102 9.828 -3.266 1 90.38 286 ILE A CA 1
ATOM 2343 C C . ILE A 1 286 ? 15.859 10.352 -4.484 1 90.38 286 ILE A C 1
ATOM 2345 O O . ILE A 1 286 ? 15.633 9.891 -5.605 1 90.38 286 ILE A O 1
ATOM 2349 N N . PHE A 1 287 ? 16.766 11.25 -4.316 1 89.94 287 PHE A N 1
ATOM 2350 C CA . PHE A 1 287 ? 17.562 11.766 -5.418 1 89.94 287 PHE A CA 1
ATOM 2351 C C . PHE A 1 287 ? 18.422 10.656 -6.031 1 89.94 287 PHE A C 1
ATOM 2353 O O . PHE A 1 287 ? 18.438 10.492 -7.254 1 89.94 287 PHE A O 1
ATOM 2360 N N . LEU A 1 288 ? 19 9.914 -5.199 1 87.75 288 LEU A N 1
ATOM 2361 C CA . LEU A 1 288 ? 19.891 8.844 -5.672 1 87.75 288 LEU A CA 1
ATOM 2362 C C . LEU A 1 288 ? 19.078 7.773 -6.41 1 87.75 288 LEU A C 1
ATOM 2364 O O . LEU A 1 288 ? 19.562 7.219 -7.402 1 87.75 288 LEU A O 1
ATOM 2368 N N . GLN A 1 289 ? 17.969 7.531 -5.895 1 87.25 289 GLN A N 1
ATOM 2369 C CA . GLN A 1 289 ? 17.109 6.559 -6.547 1 87.25 289 GLN A CA 1
ATOM 2370 C C . GLN A 1 289 ? 16.719 7.012 -7.953 1 87.25 289 GLN A C 1
ATOM 2372 O O . GLN A 1 289 ? 16.734 6.211 -8.891 1 87.25 289 GLN A O 1
ATOM 2377 N N . VAL A 1 290 ? 16.344 8.266 -8.047 1 86.62 290 VAL A N 1
ATOM 2378 C CA . VAL A 1 290 ? 15.953 8.797 -9.344 1 86.62 290 VAL A CA 1
ATOM 2379 C C . VAL A 1 290 ? 17.141 8.742 -10.305 1 86.62 290 VAL A C 1
ATOM 2381 O O . VAL A 1 290 ? 16.984 8.414 -11.484 1 86.62 290 VAL A O 1
ATOM 2384 N N . ILE A 1 291 ? 18.266 9 -9.836 1 80.62 291 ILE A N 1
ATOM 2385 C CA . ILE A 1 291 ? 19.469 8.938 -10.648 1 80.62 291 ILE A CA 1
ATOM 2386 C C . ILE A 1 291 ? 19.703 7.5 -11.125 1 80.62 291 ILE A C 1
ATOM 2388 O O . ILE A 1 291 ? 19.984 7.266 -12.297 1 80.62 291 ILE A O 1
ATOM 2392 N N . ASP A 1 292 ? 19.484 6.613 -10.219 1 77.62 292 ASP A N 1
ATOM 2393 C CA . ASP A 1 292 ? 19.641 5.199 -10.555 1 77.62 292 ASP A CA 1
ATOM 2394 C C . ASP A 1 292 ? 18.594 4.754 -11.562 1 77.62 292 ASP A C 1
ATOM 2396 O O . ASP A 1 292 ? 18.859 3.916 -12.43 1 77.62 292 ASP A O 1
ATOM 2400 N N . ASP A 1 293 ? 17.453 5.246 -11.383 1 76.94 293 ASP A N 1
ATOM 2401 C CA . ASP A 1 293 ? 16.359 4.91 -12.297 1 76.94 293 ASP A CA 1
ATOM 2402 C C . ASP A 1 293 ? 16.656 5.402 -13.711 1 76.94 293 ASP A C 1
ATOM 2404 O O . ASP A 1 293 ? 16.281 4.754 -14.688 1 76.94 293 ASP A O 1
ATOM 2408 N N . LEU A 1 294 ? 17.328 6.488 -13.781 1 71 294 LEU A N 1
ATOM 2409 C CA . LEU A 1 294 ? 17.578 7.141 -15.07 1 71 294 LEU A CA 1
ATOM 2410 C C . LEU A 1 294 ? 18.906 6.695 -15.672 1 71 294 LEU A C 1
ATOM 2412 O O . LEU A 1 294 ? 19.047 6.656 -16.891 1 71 294 LEU A O 1
ATOM 2416 N N . PHE A 1 295 ? 19.875 6.516 -14.773 1 66.88 295 PHE A N 1
ATOM 2417 C CA . PHE A 1 295 ? 21.219 6.152 -15.211 1 66.88 295 PHE A CA 1
ATOM 2418 C C . PHE A 1 295 ? 21.703 4.895 -14.492 1 66.88 295 PHE A C 1
ATOM 2420 O O . PHE A 1 295 ? 22.594 4.957 -13.641 1 66.88 295 PHE A O 1
ATOM 2427 N N . PRO A 1 296 ? 21.078 3.854 -14.906 1 55.88 296 PRO A N 1
ATOM 2428 C CA . PRO A 1 296 ? 21.531 2.654 -14.203 1 55.88 296 PRO A CA 1
ATOM 2429 C C . PRO A 1 296 ? 23.016 2.383 -14.391 1 55.88 296 PRO A C 1
ATOM 2431 O O . PRO A 1 296 ? 23.547 2.566 -15.492 1 55.88 296 PRO A O 1
ATOM 2434 N N . LEU A 1 297 ? 23.797 2.531 -13.258 1 49.75 297 LEU A N 1
ATOM 2435 C CA . LEU A 1 297 ? 25.25 2.348 -13.258 1 49.75 297 LEU A CA 1
ATOM 2436 C C . LEU A 1 297 ? 25.656 1.254 -14.242 1 49.75 297 LEU A C 1
ATOM 2438 O O . LEU A 1 297 ? 26.781 1.252 -14.75 1 49.75 297 LEU A O 1
ATOM 2442 N N . GLU A 1 298 ? 24.828 0.382 -14.281 1 47.22 298 GLU A N 1
ATOM 2443 C CA . GLU A 1 298 ? 25.219 -0.688 -15.188 1 47.22 298 GLU A CA 1
ATOM 2444 C C . GLU A 1 298 ? 25.359 -0.169 -16.625 1 47.22 298 GLU A C 1
ATOM 2446 O O . GLU A 1 298 ? 25.844 -0.886 -17.5 1 47.22 298 GLU A O 1
ATOM 2451 N N . MET A 1 299 ? 24.75 1.163 -16.875 1 45.66 299 MET A N 1
ATOM 2452 C CA . MET A 1 299 ? 24.703 1.708 -18.234 1 45.66 299 MET A CA 1
ATOM 2453 C C . MET A 1 299 ? 25.969 2.484 -18.547 1 45.66 299 MET A C 1
ATOM 2455 O O . MET A 1 299 ? 26.031 3.23 -19.516 1 45.66 299 MET A O 1
ATOM 2459 N N . GLN A 1 300 ? 27.078 2.508 -18.078 1 40.62 300 GLN A N 1
ATOM 2460 C CA . GLN A 1 300 ? 28.141 3.42 -18.5 1 40.62 300 GLN A CA 1
ATOM 2461 C C . GLN A 1 300 ? 27.969 3.805 -19.969 1 40.62 300 GLN A C 1
ATOM 2463 O O . GLN A 1 300 ? 28.625 4.734 -20.453 1 40.62 300 GLN A O 1
ATOM 2468 N N . THR A 1 301 ? 27.406 3.123 -20.859 1 36.12 301 THR A N 1
ATOM 2469 C CA . THR A 1 301 ? 27.781 3.555 -22.203 1 36.12 301 THR A CA 1
ATOM 2470 C C . THR A 1 301 ? 26.75 4.523 -22.75 1 36.12 301 THR A C 1
ATOM 2472 O O . THR A 1 301 ? 26.969 5.148 -23.797 1 36.12 301 THR A O 1
ATOM 2475 N N . SER A 1 302 ? 25.344 4.375 -22.734 1 36.41 302 SER A N 1
ATOM 2476 C CA . SER A 1 302 ? 24.578 4.984 -23.812 1 36.41 302 SER A CA 1
ATOM 2477 C C . SER A 1 302 ? 24 6.332 -23.375 1 36.41 302 SER A C 1
ATOM 2479 O O . SER A 1 302 ? 23.781 6.566 -22.188 1 36.41 302 SER A O 1
ATOM 2481 N N . SER A 1 303 ? 24.094 7.395 -24.281 1 36.09 303 SER A N 1
ATOM 2482 C CA . SER A 1 303 ? 23.672 8.789 -24.281 1 36.09 303 SER A CA 1
ATOM 2483 C C . SER A 1 303 ? 22.188 8.922 -23.906 1 36.09 303 SER A C 1
ATOM 2485 O O . SER A 1 303 ? 21.312 8.484 -24.672 1 36.09 303 SER A O 1
ATOM 2487 N N . LEU A 1 304 ? 21.75 8.766 -22.797 1 40.88 304 LEU A N 1
ATOM 2488 C CA . LEU A 1 304 ? 20.359 8.773 -22.375 1 40.88 304 LEU A CA 1
ATOM 2489 C C . LEU A 1 304 ? 19.766 10.172 -22.469 1 40.88 304 LEU A C 1
ATOM 2491 O O . LEU A 1 304 ? 20.375 11.148 -22.031 1 40.88 304 LEU A O 1
ATOM 2495 N N . SER A 1 305 ? 18.922 10.453 -23.453 1 41.06 305 SER A N 1
ATOM 2496 C CA . SER A 1 305 ? 18.109 11.664 -23.5 1 41.06 305 SER A CA 1
ATOM 2497 C C . SER A 1 305 ? 17.281 11.828 -22.234 1 41.06 305 SER A C 1
ATOM 2499 O O . SER A 1 305 ? 16.562 10.914 -21.828 1 41.06 305 SER A O 1
ATOM 2501 N N . LEU A 1 306 ? 17.672 12.539 -21.375 1 44.16 306 LEU A N 1
ATOM 2502 C CA . LEU A 1 306 ? 17.062 12.867 -20.094 1 44.16 306 LEU A CA 1
ATOM 2503 C C . LEU A 1 306 ? 15.68 13.492 -20.281 1 44.16 306 LEU A C 1
ATOM 2505 O O . LEU A 1 306 ? 15.383 14.547 -19.734 1 44.16 306 LEU A O 1
ATOM 2509 N N . ALA A 1 307 ? 15.023 13.266 -21.469 1 43.94 307 ALA A N 1
ATOM 2510 C CA . ALA A 1 307 ? 13.688 13.852 -21.453 1 43.94 307 ALA A CA 1
ATOM 2511 C C . ALA A 1 307 ? 12.828 13.227 -20.359 1 43.94 307 ALA A C 1
ATOM 2513 O O . ALA A 1 307 ? 12.75 12.008 -20.234 1 43.94 307 ALA A O 1
ATOM 2514 N N . LEU A 1 308 ? 12.422 14.07 -19.406 1 49.44 308 LEU A N 1
ATOM 2515 C CA . LEU A 1 308 ? 11.57 13.648 -18.281 1 49.44 308 LEU A CA 1
ATOM 2516 C C . LEU A 1 308 ? 10.227 13.133 -18.797 1 49.44 308 LEU A C 1
ATOM 2518 O O . LEU A 1 308 ? 9.578 13.789 -19.609 1 49.44 308 LEU A O 1
ATOM 2522 N N . PRO A 1 309 ? 9.891 11.984 -18.516 1 52.72 309 PRO A N 1
ATOM 2523 C CA . PRO A 1 309 ? 8.539 11.555 -18.875 1 52.72 309 PRO A CA 1
ATOM 2524 C C . PRO A 1 309 ? 7.453 12.312 -18.109 1 52.72 309 PRO A C 1
ATOM 2526 O O . PRO A 1 309 ? 7.703 12.789 -17 1 52.72 309 PRO A O 1
ATOM 2529 N N . PRO A 1 310 ? 6.383 12.758 -18.75 1 52.59 310 PRO A N 1
ATOM 2530 C CA . PRO A 1 310 ? 5.254 13.367 -18.047 1 52.59 310 PRO A CA 1
ATOM 2531 C C . PRO A 1 310 ? 4.836 12.57 -16.812 1 52.59 310 PRO A C 1
ATOM 2533 O O . PRO A 1 310 ? 5.012 11.352 -16.766 1 52.59 310 PRO A O 1
ATOM 2536 N N . VAL A 1 311 ? 4.477 13.336 -15.75 1 53.34 311 VAL A N 1
ATOM 2537 C CA . VAL A 1 311 ? 3.9 12.695 -14.57 1 53.34 311 VAL A CA 1
ATOM 2538 C C . VAL A 1 311 ? 2.676 11.875 -14.977 1 53.34 311 VAL A C 1
ATOM 2540 O O . VAL A 1 311 ? 1.748 12.398 -15.594 1 53.34 311 VAL A O 1
ATOM 2543 N N . VAL A 1 312 ? 2.836 10.602 -14.781 1 56.06 312 VAL A N 1
ATOM 2544 C CA . VAL A 1 312 ? 1.681 9.75 -15.023 1 56.06 312 VAL A CA 1
ATOM 2545 C C . VAL A 1 312 ? 0.766 9.758 -13.805 1 56.06 312 VAL A C 1
ATOM 2547 O O . VAL A 1 312 ? 1.202 9.445 -12.695 1 56.06 312 VAL A O 1
ATOM 2550 N N . VAL A 1 313 ? -0.431 10.477 -14.023 1 56.91 313 VAL A N 1
ATOM 2551 C CA . VAL A 1 313 ? -1.441 10.445 -12.977 1 56.91 313 VAL A CA 1
ATOM 2552 C C . VAL A 1 313 ? -2.119 9.078 -12.953 1 56.91 313 VAL A C 1
ATOM 2554 O O . VAL A 1 313 ? -2.797 8.695 -13.906 1 56.91 313 VAL A O 1
ATOM 2557 N N . GLU A 1 314 ? -1.699 8.398 -11.898 1 61.84 314 GLU A N 1
ATOM 2558 C CA . GLU A 1 314 ? -2.438 7.148 -11.742 1 61.84 314 GLU A CA 1
ATOM 2559 C C . GLU A 1 314 ? -3.865 7.406 -11.273 1 61.84 314 GLU A C 1
ATOM 2561 O O . GLU A 1 314 ? -4.105 8.305 -10.469 1 61.84 314 GLU A O 1
ATOM 2566 N N . PRO A 1 315 ? -4.793 6.777 -11.906 1 61.59 315 PRO A N 1
ATOM 2567 C CA . PRO A 1 315 ? -6.152 6.91 -11.383 1 61.59 315 PRO A CA 1
ATOM 2568 C C . PRO A 1 315 ? -6.262 6.492 -9.922 1 61.59 315 PRO A C 1
ATOM 2570 O O . PRO A 1 315 ? -5.535 5.602 -9.469 1 61.59 315 PRO A O 1
ATOM 2573 N N . LEU A 1 316 ? -7.059 7.375 -9.383 1 62.59 316 LEU A N 1
ATOM 2574 C CA . LEU A 1 316 ? -7.23 7.027 -7.973 1 62.59 316 LEU A CA 1
ATOM 2575 C C . LEU A 1 316 ? -7.965 5.699 -7.824 1 62.59 316 LEU A C 1
ATOM 2577 O O . LEU A 1 316 ? -8.969 5.465 -8.5 1 62.59 316 LEU A O 1
ATOM 2581 N N . THR A 1 317 ? -7.359 4.859 -7.078 1 68.81 317 THR A N 1
ATOM 2582 C CA . THR A 1 317 ? -7.742 3.475 -6.836 1 68.81 317 THR A CA 1
ATOM 2583 C C . THR A 1 317 ? -8.891 3.396 -5.84 1 68.81 317 THR A C 1
ATOM 2585 O O . THR A 1 317 ? -9.414 4.426 -5.398 1 68.81 317 THR A O 1
ATOM 2588 N N . LYS A 1 318 ? -9.398 2.248 -5.617 1 80.69 318 LYS A N 1
ATOM 2589 C CA . LYS A 1 318 ? -10.352 1.948 -4.551 1 80.69 318 LYS A CA 1
ATOM 2590 C C . LYS A 1 318 ? -9.82 2.408 -3.193 1 80.69 318 LYS A C 1
ATOM 2592 O O . LYS A 1 318 ? -8.625 2.285 -2.914 1 80.69 318 LYS A O 1
ATOM 2597 N N . THR A 1 319 ? -10.742 2.99 -2.443 1 86.69 319 THR A N 1
ATOM 2598 C CA . THR A 1 319 ? -10.352 3.441 -1.112 1 86.69 319 THR A CA 1
ATOM 2599 C C . THR A 1 319 ? -10.234 2.258 -0.155 1 86.69 319 THR A C 1
ATOM 2601 O O . THR A 1 319 ? -10.898 1.239 -0.332 1 86.69 319 THR A O 1
ATOM 2604 N N . VAL A 1 320 ? -9.453 2.428 0.817 1 84.88 320 VAL A N 1
ATOM 2605 C CA . VAL A 1 320 ? -9.273 1.39 1.825 1 84.88 320 VAL A CA 1
ATOM 2606 C C . VAL A 1 320 ? -10.195 1.649 3.01 1 84.88 320 VAL A C 1
ATOM 2608 O O . VAL A 1 320 ? -10.883 0.739 3.48 1 84.88 320 VAL A O 1
ATOM 2611 N N . TYR A 1 321 ? -10.211 2.863 3.469 1 78 321 TYR A N 1
ATOM 2612 C CA . TYR A 1 321 ? -10.93 3.182 4.695 1 78 321 TYR A CA 1
ATOM 2613 C C . TYR A 1 321 ? -12.188 3.982 4.395 1 78 321 TYR A C 1
ATOM 2615 O O . TYR A 1 321 ? -13.117 4.027 5.211 1 78 321 TYR A O 1
ATOM 2623 N N . THR A 1 322 ? -12.109 4.629 3.268 1 73.38 322 THR A N 1
ATOM 2624 C CA . THR A 1 322 ? -13.242 5.484 2.912 1 73.38 322 THR A CA 1
ATOM 2625 C C . THR A 1 322 ? -14.227 4.734 2.021 1 73.38 322 THR A C 1
ATOM 2627 O O . THR A 1 322 ? -13.82 4 1.118 1 73.38 322 THR A O 1
ATOM 2630 N N . LYS A 1 323 ? -15.383 4.848 2.461 1 69.19 323 LYS A N 1
ATOM 2631 C CA . LYS A 1 323 ? -16.375 4.367 1.506 1 69.19 323 LYS A CA 1
ATOM 2632 C C . LYS A 1 323 ? -16.406 5.246 0.261 1 69.19 323 LYS A C 1
ATOM 2634 O O . LYS A 1 323 ? -16.375 6.473 0.361 1 69.19 323 LYS A O 1
ATOM 2639 N N . SER A 1 324 ? -16.297 4.711 -0.78 1 61.78 324 SER A N 1
ATOM 2640 C CA . SER A 1 324 ? -16.172 5.406 -2.055 1 61.78 324 SER A CA 1
ATOM 2641 C C . SER A 1 324 ? -17.203 6.512 -2.199 1 61.78 324 SER A C 1
ATOM 2643 O O . SER A 1 324 ? -16.922 7.57 -2.762 1 61.78 324 SER A O 1
ATOM 2645 N N . GLN A 1 325 ? -18.25 6.332 -1.582 1 60.69 325 GLN A N 1
ATOM 2646 C CA . GLN A 1 325 ? -19.344 7.281 -1.741 1 60.69 325 GLN A CA 1
ATOM 2647 C C . GLN A 1 325 ? -19.094 8.547 -0.921 1 60.69 325 GLN A C 1
ATOM 2649 O O . GLN A 1 325 ? -19.719 9.578 -1.168 1 60.69 325 GLN A O 1
ATOM 2654 N N . MET A 1 326 ? -18.188 8.523 -0.061 1 61.44 326 MET A N 1
ATOM 2655 C CA . MET A 1 326 ? -17.938 9.648 0.837 1 61.44 326 MET A CA 1
ATOM 2656 C C . MET A 1 326 ? -16.812 10.531 0.312 1 61.44 326 MET A C 1
ATOM 2658 O O . MET A 1 326 ? -16.484 11.547 0.921 1 61.44 326 MET A O 1
ATOM 2662 N N . VAL A 1 327 ? -16.344 10.086 -0.769 1 59.78 327 VAL A N 1
ATOM 2663 C CA . VAL A 1 327 ? -15.18 10.812 -1.256 1 59.78 327 VAL A CA 1
ATOM 2664 C C . VAL A 1 327 ? -15.625 11.984 -2.121 1 59.78 327 VAL A C 1
ATOM 2666 O O . VAL A 1 327 ? -16.266 11.797 -3.16 1 59.78 327 VAL A O 1
ATOM 2669 N N . SER A 1 328 ? -15.5 13.18 -1.48 1 65 328 SER A N 1
ATOM 2670 C CA . SER A 1 328 ? -15.703 14.344 -2.328 1 65 328 SER A CA 1
ATOM 2671 C C . SER A 1 328 ? -14.43 14.719 -3.078 1 65 328 SER A C 1
ATOM 2673 O O . SER A 1 328 ? -13.359 14.805 -2.482 1 65 328 SER A O 1
ATOM 2675 N N . ASP A 1 329 ? -14.539 14.852 -4.324 1 69.5 329 ASP A N 1
ATOM 2676 C CA . ASP A 1 329 ? -13.414 15.227 -5.168 1 69.5 329 ASP A CA 1
ATOM 2677 C C . ASP A 1 329 ? -13.055 16.703 -4.988 1 69.5 329 ASP A C 1
ATOM 2679 O O . ASP A 1 329 ? -11.922 17.109 -5.242 1 69.5 329 ASP A O 1
ATOM 2683 N N . ASP A 1 330 ? -14.008 17.484 -4.434 1 79.94 330 ASP A N 1
ATOM 2684 C CA . ASP A 1 330 ? -13.75 18.922 -4.34 1 79.94 330 ASP A CA 1
ATOM 2685 C C . ASP A 1 330 ? -14.484 19.531 -3.15 1 79.94 330 ASP A C 1
ATOM 2687 O O . ASP A 1 330 ? -15.43 20.312 -3.328 1 79.94 330 ASP A O 1
ATOM 2691 N N . PRO A 1 331 ? -13.891 19.25 -2.07 1 90.62 331 PRO A N 1
ATOM 2692 C CA . PRO A 1 331 ? -14.562 19.812 -0.901 1 90.62 331 PRO A CA 1
ATOM 2693 C C . PRO A 1 331 ? -14.477 21.344 -0.857 1 90.62 331 PRO A C 1
ATOM 2695 O O . PRO A 1 331 ? -13.586 21.938 -1.479 1 90.62 331 PRO A O 1
ATOM 2698 N N . ILE A 1 332 ? -15.477 21.922 -0.17 1 92.94 332 ILE A N 1
ATOM 2699 C CA . ILE A 1 332 ? -15.531 23.375 0.038 1 92.94 332 ILE A CA 1
ATOM 2700 C C . ILE A 1 332 ? -15.461 23.688 1.531 1 92.94 332 ILE A C 1
ATOM 2702 O O . ILE A 1 332 ? -16.031 22.953 2.352 1 92.94 332 ILE A O 1
ATOM 2706 N N . CYS A 1 333 ? -14.734 24.75 1.779 1 96.06 333 CYS A N 1
ATOM 2707 C CA . CYS A 1 333 ? -14.555 25.062 3.195 1 96.06 333 CYS A CA 1
ATOM 2708 C C . CYS A 1 333 ? -14.508 26.562 3.426 1 96.06 333 CYS A C 1
ATOM 2710 O O . CYS A 1 333 ? -13.898 27.297 2.65 1 96.06 333 CYS A O 1
ATOM 2712 N N . PHE A 1 334 ? -15.227 27.031 4.352 1 96.94 334 PHE A N 1
ATOM 2713 C CA . PHE A 1 334 ? -15.094 28.344 4.969 1 96.94 334 PHE A CA 1
ATOM 2714 C C . PHE A 1 334 ? -14.57 28.219 6.395 1 96.94 334 PHE A C 1
ATOM 2716 O O . PHE A 1 334 ? -15.133 27.484 7.207 1 96.94 334 PHE A O 1
ATOM 2723 N N . THR A 1 335 ? -13.531 28.969 6.727 1 97.5 335 THR A N 1
ATOM 2724 C CA . THR A 1 335 ? -12.938 28.781 8.047 1 97.5 335 THR A CA 1
ATOM 2725 C C . THR A 1 335 ? -12.344 30.078 8.562 1 97.5 335 THR A C 1
ATOM 2727 O O . THR A 1 335 ? -12.008 30.969 7.773 1 97.5 335 THR A O 1
ATOM 2730 N N . PHE A 1 336 ? -12.258 30.203 9.883 1 96.5 336 PHE A N 1
ATOM 2731 C CA . PHE A 1 336 ? -11.633 31.344 10.547 1 96.5 336 PHE A CA 1
ATOM 2732 C C . PHE A 1 336 ? -10.219 31 10.984 1 96.5 336 PHE A C 1
ATOM 2734 O O . PHE A 1 336 ? -9.477 31.859 11.453 1 96.5 336 PHE A O 1
ATOM 2741 N N . ASN A 1 337 ? -9.828 29.75 10.797 1 97.5 337 ASN A N 1
ATOM 2742 C CA . ASN A 1 337 ? -8.547 29.297 11.336 1 97.5 337 ASN A CA 1
ATOM 2743 C C . ASN A 1 337 ? -7.371 29.953 10.617 1 97.5 337 ASN A C 1
ATOM 2745 O O . ASN A 1 337 ? -7.383 30.062 9.391 1 97.5 337 ASN A O 1
ATOM 2749 N N . ILE A 1 338 ? -6.336 30.359 11.375 1 97.25 338 ILE A N 1
ATOM 2750 C CA . ILE A 1 338 ? -5.156 31.047 10.859 1 97.25 338 ILE A CA 1
ATOM 2751 C C . ILE A 1 338 ? -3.934 30.141 11.008 1 97.25 338 ILE A C 1
ATOM 2753 O O . ILE A 1 338 ? -3.643 29.656 12.102 1 97.25 338 ILE A O 1
ATOM 2757 N N . PRO A 1 339 ? -3.262 29.906 9.938 1 96.94 339 PRO A N 1
ATOM 2758 C CA . PRO A 1 339 ? -2.076 29.047 10.031 1 96.94 339 PRO A CA 1
ATOM 2759 C C . PRO A 1 339 ? -0.858 29.781 10.586 1 96.94 339 PRO A C 1
ATOM 2761 O O . PRO A 1 339 ? -0.919 31 10.828 1 96.94 339 PRO A O 1
ATOM 2764 N N . SER A 1 340 ? 0.236 29.062 10.75 1 94.94 340 SER A N 1
ATOM 2765 C CA . SER A 1 340 ? 1.469 29.562 11.344 1 94.94 340 SER A CA 1
ATOM 2766 C C . SER A 1 340 ? 2.088 30.672 10.484 1 94.94 340 SER A C 1
ATOM 2768 O O . SER A 1 340 ? 2.822 31.516 10.984 1 94.94 340 SER A O 1
ATOM 2770 N N . SER A 1 341 ? 1.805 30.734 9.266 1 93.12 341 SER A N 1
ATOM 2771 C CA . SER A 1 341 ? 2.295 31.781 8.391 1 93.12 341 SER A CA 1
ATOM 2772 C C . SER A 1 341 ? 1.635 33.125 8.711 1 93.12 341 SER A C 1
ATOM 2774 O O . SER A 1 341 ? 2.119 34.188 8.297 1 93.12 341 SER A O 1
ATOM 2776 N N . GLY A 1 342 ? 0.475 33.031 9.266 1 93.56 342 GLY A N 1
ATOM 2777 C CA . GLY A 1 342 ? -0.279 34.25 9.586 1 93.56 342 GLY A CA 1
ATOM 2778 C C . GLY A 1 342 ? -1.189 34.688 8.453 1 93.56 342 GLY A C 1
ATOM 2779 O O . GLY A 1 342 ? -1.969 35.625 8.609 1 93.56 342 GLY A O 1
ATOM 2780 N N . ARG A 1 343 ? -1.141 34 7.426 1 94.19 343 ARG A N 1
ATOM 2781 C CA . ARG A 1 343 ? -1.963 34.375 6.281 1 94.19 343 ARG A CA 1
ATOM 2782 C C . ARG A 1 343 ? -3.424 34 6.512 1 94.19 343 ARG A C 1
ATOM 2784 O O . ARG A 1 343 ? -3.721 32.969 7.086 1 94.19 343 ARG A O 1
ATOM 2791 N N . LEU A 1 344 ? -4.254 34.812 5.988 1 94.25 344 LEU A N 1
ATOM 2792 C CA . LEU A 1 344 ? -5.676 34.5 6.043 1 94.25 344 LEU A CA 1
ATOM 2793 C C . LEU A 1 344 ? -6.016 33.344 5.082 1 94.25 344 LEU A C 1
ATOM 2795 O O . LEU A 1 344 ? -5.457 33.281 3.986 1 94.25 344 LEU A O 1
ATOM 2799 N N . PRO A 1 345 ? -6.961 32.5 5.52 1 95.56 345 PRO A N 1
ATOM 2800 C CA . PRO A 1 345 ? -7.359 31.422 4.609 1 95.56 345 PRO A CA 1
ATOM 2801 C C . PRO A 1 345 ? -8.031 31.938 3.34 1 95.56 345 PRO A C 1
ATOM 2803 O O . PRO A 1 345 ? -8.664 33 3.361 1 95.56 345 PRO A O 1
ATOM 2806 N N . PHE A 1 346 ? -7.906 31.141 2.225 1 93.25 346 PHE A N 1
ATOM 2807 C CA . PHE A 1 346 ? -8.594 31.438 0.975 1 93.25 346 PHE A CA 1
ATOM 2808 C C . PHE A 1 346 ? -10.039 30.969 1.022 1 93.25 346 PHE A C 1
ATOM 2810 O O . PHE A 1 346 ? -10.367 29.922 0.458 1 93.25 346 PHE A O 1
ATOM 2817 N N . ASN A 1 347 ? -10.875 31.75 1.549 1 93.06 347 ASN A N 1
ATOM 2818 C CA . ASN A 1 347 ? -12.281 31.375 1.652 1 93.06 347 ASN A CA 1
ATOM 2819 C C . ASN A 1 347 ? -13.062 31.781 0.408 1 93.06 347 ASN A C 1
ATOM 2821 O O . ASN A 1 347 ? -12.828 32.844 -0.16 1 93.06 347 ASN A O 1
ATOM 2825 N N . GLN A 1 348 ? -13.844 30.812 0.007 1 81.44 348 GLN A N 1
ATOM 2826 C CA . GLN A 1 348 ? -14.828 31.203 -0.998 1 81.44 348 GLN A CA 1
ATOM 2827 C C . GLN A 1 348 ? -16.031 31.891 -0.354 1 81.44 348 GLN A C 1
ATOM 2829 O O . GLN A 1 348 ? -16.984 31.219 0.064 1 81.44 348 GLN A O 1
ATOM 2834 N N . ARG A 1 349 ? -16.172 33.062 -0.438 1 73.06 349 ARG A N 1
ATOM 2835 C CA . ARG A 1 349 ? -17.109 33.875 0.354 1 73.06 349 ARG A CA 1
ATOM 2836 C C . ARG A 1 349 ? -18.547 33.688 -0.137 1 73.06 349 ARG A C 1
ATOM 2838 O O . ARG A 1 349 ? -19.5 33.875 0.617 1 73.06 349 ARG A O 1
ATOM 2845 N N . ASP A 1 350 ? -18.625 33.25 -1.289 1 84.38 350 ASP A N 1
ATOM 2846 C CA . ASP A 1 350 ? -19.984 33.188 -1.823 1 84.38 350 ASP A CA 1
ATOM 2847 C C . ASP A 1 350 ? -20.672 31.875 -1.399 1 84.38 350 ASP A C 1
ATOM 2849 O O . ASP A 1 350 ? -21.891 31.734 -1.578 1 84.38 350 ASP A O 1
ATOM 2853 N N . VAL A 1 351 ? -20 31.109 -0.67 1 89.12 351 VAL A N 1
ATOM 2854 C CA . VAL A 1 351 ? -20.578 29.812 -0.314 1 89.12 351 VAL A CA 1
ATOM 2855 C C . VAL A 1 351 ? -21.312 29.922 1.018 1 89.12 351 VAL A C 1
ATOM 2857 O O . VAL A 1 351 ? -22.344 29.266 1.225 1 89.12 351 VAL A O 1
ATOM 2860 N N . VAL A 1 352 ? -20.844 30.766 1.861 1 94.69 352 VAL A N 1
ATOM 2861 C CA . VAL A 1 352 ? -21.438 30.906 3.184 1 94.69 352 VAL A CA 1
ATOM 2862 C C . VAL A 1 352 ? -21.688 32.375 3.473 1 94.69 352 VAL A C 1
ATOM 2864 O O . VAL A 1 352 ? -20.828 33.219 3.223 1 94.69 352 VAL A O 1
ATOM 2867 N N . GLU A 1 353 ? -22.875 32.656 3.936 1 95.19 353 GLU A N 1
ATOM 2868 C CA . GLU A 1 353 ? -23.25 34 4.348 1 95.19 353 GLU A CA 1
ATOM 2869 C C . GLU A 1 353 ? -23.938 34 5.715 1 95.19 353 GLU A C 1
ATOM 2871 O O . GLU A 1 353 ? -24.859 33.219 5.949 1 95.19 353 GLU A O 1
ATOM 2876 N N . ILE A 1 354 ? -23.484 34.844 6.555 1 95.06 354 ILE A N 1
ATOM 2877 C CA . ILE A 1 354 ? -24.156 35 7.84 1 95.06 354 ILE A CA 1
ATOM 2878 C C . ILE A 1 354 ? -25.344 35.938 7.691 1 95.06 354 ILE A C 1
ATOM 2880 O O . ILE A 1 354 ? -25.172 37.125 7.387 1 95.06 354 ILE A O 1
ATOM 2884 N N . ILE A 1 355 ? -26.5 35.438 8 1 96.19 355 ILE A N 1
ATOM 2885 C CA . ILE A 1 355 ? -27.719 36.219 7.797 1 96.19 355 ILE A CA 1
ATOM 2886 C C . ILE A 1 355 ? -28.188 36.781 9.125 1 96.19 355 ILE A C 1
ATOM 2888 O O . ILE A 1 355 ? -28.875 37.812 9.156 1 96.19 355 ILE A O 1
ATOM 2892 N N . LYS A 1 356 ? -27.953 36.031 10.156 1 96.88 356 LYS A N 1
ATOM 2893 C CA . LYS A 1 356 ? -28.281 36.5 11.508 1 96.88 356 LYS A CA 1
ATOM 2894 C C . LYS A 1 356 ? -27.203 36.062 12.508 1 96.88 356 LYS A C 1
ATOM 2896 O O . LYS A 1 356 ? -26.703 34.938 12.43 1 96.88 356 LYS A O 1
ATOM 2901 N N . ASN A 1 357 ? -26.828 36.906 13.367 1 97.25 357 ASN A N 1
ATOM 2902 C CA . ASN A 1 357 ? -25.875 36.656 14.438 1 97.25 357 ASN A CA 1
ATOM 2903 C C . ASN A 1 357 ? -26.344 37.219 15.766 1 97.25 357 ASN A C 1
ATOM 2905 O O . ASN A 1 357 ? -26.219 38.438 16 1 97.25 357 ASN A O 1
ATOM 2909 N N . ASP A 1 358 ? -26.781 36.344 16.562 1 93.19 358 ASP A N 1
ATOM 2910 C CA . ASP A 1 358 ? -27.234 36.75 17.875 1 93.19 358 ASP A CA 1
ATOM 2911 C C . ASP A 1 358 ? -26.219 36.406 18.953 1 93.19 358 ASP A C 1
ATOM 2913 O O . ASP A 1 358 ? -26.391 35.438 19.703 1 93.19 358 ASP A O 1
ATOM 2917 N N . GLY A 1 359 ? -25.234 37.219 19.125 1 91.81 359 GLY A N 1
ATOM 2918 C CA . GLY A 1 359 ? -24.391 37.062 20.297 1 91.81 359 GLY A CA 1
ATOM 2919 C C . GLY A 1 359 ? -23.094 36.344 20 1 91.81 359 GLY A C 1
ATOM 2920 O O . GLY A 1 359 ? -22.359 35.969 20.922 1 91.81 359 GLY A O 1
ATOM 2921 N N . TYR A 1 360 ? -22.781 36 18.828 1 96.06 360 TYR A N 1
ATOM 2922 C CA . TYR A 1 360 ? -21.516 35.375 18.5 1 96.06 360 TYR A CA 1
ATOM 2923 C C . TYR A 1 360 ? -20.438 36.406 18.156 1 96.06 360 TYR A C 1
ATOM 2925 O O . TYR A 1 360 ? -20.703 37.344 17.422 1 96.06 360 TYR A O 1
ATOM 2933 N N . THR A 1 361 ? -19.234 36.219 18.672 1 96.56 361 THR A N 1
ATOM 2934 C CA . THR A 1 361 ? -18.094 37.062 18.375 1 96.56 361 THR A CA 1
ATOM 2935 C C . THR A 1 361 ? -16.859 36.219 18.047 1 96.56 361 THR A C 1
ATOM 2937 O O . THR A 1 361 ? -16.781 35.062 18.453 1 96.56 361 THR A O 1
ATOM 2940 N N . ILE A 1 362 ? -15.969 36.812 17.312 1 95.62 362 ILE A N 1
ATOM 2941 C CA . ILE A 1 362 ? -14.727 36.125 16.969 1 95.62 362 ILE A CA 1
ATOM 2942 C C . ILE A 1 362 ? -13.914 35.875 18.234 1 95.62 362 ILE A C 1
ATOM 2944 O O . ILE A 1 362 ? -13.75 36.75 19.078 1 95.62 362 ILE A O 1
ATOM 2948 N N . SER A 1 363 ? -13.484 34.688 18.375 1 95.19 363 SER A N 1
ATOM 2949 C CA . SER A 1 363 ? -12.703 34.25 19.531 1 95.19 363 SER A CA 1
ATOM 2950 C C . SER A 1 363 ? -11.68 33.188 19.141 1 95.19 363 SER A C 1
ATOM 2952 O O . SER A 1 363 ? -11.82 32.531 18.094 1 95.19 363 SER A O 1
ATOM 2954 N N . THR A 1 364 ? -10.672 33.094 20 1 94.69 364 THR A N 1
ATOM 2955 C CA . THR A 1 364 ? -9.648 32.062 19.812 1 94.69 364 THR A CA 1
ATOM 2956 C C . THR A 1 364 ? -9.875 30.906 20.797 1 94.69 364 THR A C 1
ATOM 2958 O O . THR A 1 364 ? -9.891 31.109 22 1 94.69 364 THR A O 1
ATOM 2961 N N . ALA A 1 365 ? -10.047 29.734 20.203 1 92.5 365 ALA A N 1
ATOM 2962 C CA . ALA A 1 365 ? -10.211 28.562 21.062 1 92.5 365 ALA A CA 1
ATOM 2963 C C . ALA A 1 365 ? -8.859 27.984 21.469 1 92.5 365 ALA A C 1
ATOM 2965 O O . ALA A 1 365 ? -8.719 27.438 22.562 1 92.5 365 ALA A O 1
ATOM 2966 N N . HIS A 1 366 ? -7.949 28.031 20.578 1 88.69 366 HIS A N 1
ATOM 2967 C CA . HIS A 1 366 ? -6.594 27.531 20.812 1 88.69 366 HIS A CA 1
ATOM 2968 C C . HIS A 1 366 ? -5.562 28.422 20.109 1 88.69 366 HIS A C 1
ATOM 2970 O O . HIS A 1 366 ? -5.734 28.781 18.953 1 88.69 366 HIS A O 1
ATOM 2976 N N . GLY A 1 367 ? -4.562 28.75 20.859 1 81.38 367 GLY A N 1
ATOM 2977 C CA . GLY A 1 367 ? -3.482 29.578 20.344 1 81.38 367 GLY A CA 1
ATOM 2978 C C . GLY A 1 367 ? -2.471 29.969 21.406 1 81.38 367 GLY A C 1
ATOM 2979 O O . GLY A 1 367 ? -2.74 29.844 22.609 1 81.38 367 GLY A O 1
ATOM 2980 N N . PHE A 1 368 ? -1.288 30.234 20.828 1 78.19 368 PHE A N 1
ATOM 2981 C CA . PHE A 1 368 ? -0.231 30.688 21.719 1 78.19 368 PHE A CA 1
ATOM 2982 C C . PHE A 1 368 ? 0.185 32.125 21.375 1 78.19 368 PHE A C 1
ATOM 2984 O O . PHE A 1 368 ? 0.172 32.5 20.219 1 78.19 368 PHE A O 1
ATOM 2991 N N . THR A 1 369 ? 0.491 32.812 22.375 1 78.12 369 THR A N 1
ATOM 2992 C CA . THR A 1 369 ? 0.829 34.219 22.203 1 78.12 369 THR A CA 1
ATOM 2993 C C . THR A 1 369 ? 2.049 34.375 21.297 1 78.12 369 THR A C 1
ATOM 2995 O O . THR A 1 369 ? 2.162 35.375 20.562 1 78.12 369 THR A O 1
ATOM 2998 N N . GLN A 1 370 ? 2.9 33.469 21.375 1 82.25 370 GLN A N 1
ATOM 2999 C CA . GLN A 1 370 ? 4.172 33.594 20.672 1 82.25 370 GLN A CA 1
ATOM 3000 C C . GLN A 1 370 ? 4.055 33.094 19.234 1 82.25 370 GLN A C 1
ATOM 3002 O O . GLN A 1 370 ? 4.969 33.281 18.422 1 82.25 370 GLN A O 1
ATOM 3007 N N . ARG A 1 371 ? 2.947 32.562 18.953 1 88.19 371 ARG A N 1
ATOM 3008 C CA . ARG A 1 371 ? 2.764 31.984 17.625 1 88.19 371 ARG A CA 1
ATOM 3009 C C . ARG A 1 371 ? 1.652 32.719 16.875 1 88.19 371 ARG A C 1
ATOM 3011 O O . ARG A 1 371 ? 0.8 33.344 17.484 1 88.19 371 ARG A O 1
ATOM 3018 N N . LYS A 1 372 ? 1.692 32.531 15.617 1 89.81 372 LYS A N 1
ATOM 3019 C CA . LYS A 1 372 ? 0.698 33.219 14.805 1 89.81 372 LYS A CA 1
ATOM 3020 C C . LYS A 1 372 ? -0.518 32.344 14.555 1 89.81 372 LYS A C 1
ATOM 3022 O O . LYS A 1 372 ? -1.606 32.844 14.258 1 89.81 372 LYS A O 1
ATOM 3027 N N . ASP A 1 373 ? -0.271 31.016 14.594 1 93.56 373 ASP A N 1
ATOM 3028 C CA . ASP A 1 373 ? -1.4 30.125 14.305 1 93.56 373 ASP A CA 1
ATOM 3029 C C . ASP A 1 373 ? -2.465 30.234 15.398 1 93.56 373 ASP A C 1
ATOM 3031 O O . ASP A 1 373 ? -2.143 30.391 16.578 1 93.56 373 ASP A O 1
ATOM 3035 N N . ARG A 1 374 ? -3.746 30.094 14.93 1 94.69 374 ARG A N 1
ATOM 3036 C CA . ARG A 1 374 ? -4.883 30.172 15.844 1 94.69 374 ARG A CA 1
ATOM 3037 C C . ARG A 1 374 ? -6.055 29.359 15.328 1 94.69 374 ARG A C 1
ATOM 3039 O O . ARG A 1 374 ? -6.344 29.359 14.125 1 94.69 374 ARG A O 1
ATOM 3046 N N . THR A 1 375 ? -6.621 28.625 16.266 1 94.94 375 THR A N 1
ATOM 3047 C CA . THR A 1 375 ? -7.98 28.156 16.031 1 94.94 375 THR A CA 1
ATOM 3048 C C . THR A 1 375 ? -9 29.234 16.406 1 94.94 375 THR A C 1
ATOM 3050 O O . THR A 1 375 ? -9.273 29.453 17.578 1 94.94 375 THR A O 1
ATOM 3053 N N . GLU A 1 376 ? -9.531 29.797 15.367 1 95.44 376 GLU A N 1
ATOM 3054 C CA . GLU A 1 376 ? -10.43 30.922 15.547 1 95.44 376 GLU A CA 1
ATOM 3055 C C . GLU A 1 376 ? -11.828 30.609 15.031 1 95.44 376 GLU A C 1
ATOM 3057 O O . GLU A 1 376 ? -12.008 29.672 14.242 1 95.44 376 GLU A O 1
ATOM 3062 N N . GLY A 1 377 ? -12.758 31.375 15.602 1 96.44 377 GLY A N 1
ATOM 3063 C CA . GLY A 1 377 ? -14.133 31.172 15.18 1 96.44 377 GLY A CA 1
ATOM 3064 C C . GLY A 1 377 ? -15.109 32.094 15.875 1 96.44 377 GLY A C 1
ATOM 3065 O O . GLY A 1 377 ? -14.703 33.094 16.5 1 96.44 377 GLY A O 1
ATOM 3066 N N . LEU A 1 378 ? -16.359 31.797 15.641 1 97.38 378 LEU A N 1
ATOM 3067 C CA . LEU A 1 378 ? -17.453 32.5 16.297 1 97.38 378 LEU A CA 1
ATOM 3068 C C . LEU A 1 378 ? -17.875 31.812 17.578 1 97.38 378 LEU A C 1
ATOM 3070 O O . LEU A 1 378 ? -18.219 30.625 17.562 1 97.38 378 LEU A O 1
ATOM 3074 N N . ARG A 1 379 ? -17.812 32.5 18.656 1 97.12 379 ARG A N 1
ATOM 3075 C CA . ARG A 1 379 ? -18.156 31.938 19.953 1 97.12 379 ARG A CA 1
ATOM 3076 C C . ARG A 1 379 ? -19.234 32.75 20.641 1 97.12 379 ARG A C 1
ATOM 3078 O O . ARG A 1 379 ? -19.25 33.969 20.531 1 97.12 379 ARG A O 1
ATOM 3085 N N . THR A 1 380 ? -20.141 32.031 21.328 1 95.75 380 THR A N 1
ATOM 3086 C CA . THR A 1 380 ? -21.141 32.719 22.125 1 95.75 380 THR A CA 1
ATOM 3087 C C . THR A 1 380 ? -21 32.375 23.609 1 95.75 380 THR A C 1
ATOM 3089 O O . THR A 1 380 ? -20.562 31.266 23.938 1 95.75 380 THR A O 1
ATOM 3092 N N . ARG A 1 381 ? -21.359 33.281 24.438 1 90.56 381 ARG A N 1
ATOM 3093 C CA . ARG A 1 381 ? -21.359 33.031 25.875 1 90.56 381 ARG A CA 1
ATOM 3094 C C . ARG A 1 381 ? -22.781 32.844 26.391 1 90.56 381 ARG A C 1
ATOM 3096 O O . ARG A 1 381 ? -22.984 32.625 27.578 1 90.56 381 ARG A O 1
ATOM 3103 N N . ALA A 1 382 ? -23.672 32.969 25.438 1 92.25 382 ALA A N 1
ATOM 3104 C CA . ALA A 1 382 ? -25.062 32.875 25.844 1 92.25 382 ALA A CA 1
ATOM 3105 C C . ALA A 1 382 ? -25.656 31.516 25.453 1 92.25 382 ALA A C 1
ATOM 3107 O O . ALA A 1 382 ? -25.219 30.906 24.469 1 92.25 382 ALA A O 1
ATOM 3108 N N . GLN A 1 383 ? -26.594 31.094 26.297 1 93.12 383 GLN A N 1
ATOM 3109 C CA . GLN A 1 383 ? -27.422 29.953 25.938 1 93.12 383 GLN A CA 1
ATOM 3110 C C . GLN A 1 383 ? -28.547 30.375 25 1 93.12 383 GLN A C 1
ATOM 3112 O O . GLN A 1 383 ? -29.062 31.484 25.094 1 93.12 383 GLN A O 1
ATOM 3117 N N . ASN A 1 384 ? -28.859 29.469 24.062 1 93.44 384 ASN A N 1
ATOM 3118 C CA . ASN A 1 384 ? -29.938 29.672 23.109 1 93.44 384 ASN A CA 1
ATOM 3119 C C . ASN A 1 384 ? -29.641 30.812 22.141 1 93.44 384 ASN A C 1
ATOM 3121 O O . ASN A 1 384 ? -30.562 31.453 21.625 1 93.44 384 ASN A O 1
ATOM 3125 N N . ALA A 1 385 ? -28.344 31.156 22.031 1 96.38 385 ALA A N 1
ATOM 3126 C CA . ALA A 1 385 ? -27.953 32.125 21.016 1 96.38 385 ALA A CA 1
ATOM 3127 C C . ALA A 1 385 ? -28.078 31.516 19.609 1 96.38 385 ALA A C 1
ATOM 3129 O O . ALA A 1 385 ? -27.766 30.344 19.406 1 96.38 385 ALA A O 1
ATOM 3130 N N . GLU A 1 386 ? -28.516 32.375 18.688 1 97.12 386 GLU A N 1
ATOM 3131 C CA . GLU A 1 386 ? -28.797 31.859 17.344 1 97.12 386 GLU A CA 1
ATOM 3132 C C . GLU A 1 386 ? -27.844 32.438 16.312 1 97.12 386 GLU A C 1
ATOM 3134 O O . GLU A 1 386 ? -27.562 33.656 16.344 1 97.12 386 GLU A O 1
ATOM 3139 N N . LEU A 1 387 ? -27.359 31.609 15.508 1 97.5 387 LEU A N 1
ATOM 3140 C CA . LEU A 1 387 ? -26.641 31.953 14.281 1 97.5 387 LEU A CA 1
ATOM 3141 C C . LEU A 1 387 ? -27.344 31.344 13.062 1 97.5 387 LEU A C 1
ATOM 3143 O O . LEU A 1 387 ? -27.641 30.156 13.039 1 97.5 387 LEU A O 1
ATOM 3147 N N . ARG A 1 388 ? -27.656 32.188 12.07 1 97.94 388 ARG A N 1
ATOM 3148 C CA . ARG A 1 388 ? -28.266 31.734 10.828 1 97.94 388 ARG A CA 1
ATOM 3149 C C . ARG A 1 388 ? -27.344 31.938 9.641 1 97.94 388 ARG A C 1
ATOM 3151 O O . ARG A 1 388 ? -26.875 33.062 9.398 1 97.94 388 ARG A O 1
ATOM 3158 N N . LEU A 1 389 ? -27.141 30.875 8.938 1 97.88 389 LEU A N 1
ATOM 3159 C CA . LEU A 1 389 ? -26.25 30.906 7.785 1 97.88 389 LEU A CA 1
ATOM 3160 C C . LEU A 1 389 ? -26.984 30.5 6.512 1 97.88 389 LEU A C 1
ATOM 3162 O O . LEU A 1 389 ? -27.797 29.562 6.531 1 97.88 389 LEU A O 1
ATOM 3166 N N . ARG A 1 390 ? -26.766 31.266 5.508 1 97.88 390 ARG A N 1
ATOM 3167 C CA . ARG A 1 390 ? -27.141 30.812 4.168 1 97.88 390 ARG A CA 1
ATOM 3168 C C . ARG A 1 390 ? -25.984 30.094 3.488 1 97.88 390 ARG A C 1
ATOM 3170 O O . ARG A 1 390 ? -24.875 30.625 3.41 1 97.88 390 ARG A O 1
ATOM 3177 N N . ILE A 1 391 ? -26.172 28.875 3.076 1 97.56 391 ILE A N 1
ATOM 3178 C CA . ILE A 1 391 ? -25.156 28.062 2.443 1 97.56 391 ILE A CA 1
ATOM 3179 C C . ILE A 1 391 ? -25.547 27.75 1.004 1 97.56 391 ILE A C 1
ATOM 3181 O O . ILE A 1 391 ? -26.641 27.234 0.754 1 97.56 391 ILE A O 1
ATOM 3185 N N . GLN A 1 392 ? -24.688 28.062 0.135 1 96.31 392 GLN A N 1
ATOM 3186 C CA . GLN A 1 392 ? -24.875 27.688 -1.265 1 96.31 392 GLN A CA 1
ATOM 3187 C C . GLN A 1 392 ? -24.172 26.375 -1.575 1 96.31 392 GLN A C 1
ATOM 3189 O O . GLN A 1 392 ? -22.953 26.312 -1.656 1 96.31 392 GLN A O 1
ATOM 3194 N N . VAL A 1 393 ? -24.922 25.344 -1.808 1 94.12 393 VAL A N 1
ATOM 3195 C CA . VAL A 1 393 ? -24.391 24.031 -2.121 1 94.12 393 VAL A CA 1
ATOM 3196 C C . VAL A 1 393 ? -24.359 23.828 -3.635 1 94.12 393 VAL A C 1
ATOM 3198 O O . VAL A 1 393 ? -25.406 23.797 -4.289 1 94.12 393 VAL A O 1
ATOM 3201 N N . PRO A 1 394 ? -23.188 23.688 -4.109 1 91.06 394 PRO A N 1
ATOM 3202 C CA . PRO A 1 394 ? -23.078 23.594 -5.566 1 91.06 394 PRO A CA 1
ATOM 3203 C C . PRO A 1 394 ? -23.453 22.219 -6.102 1 91.06 394 PRO A C 1
ATOM 3205 O O . PRO A 1 394 ? -23.547 21.25 -5.332 1 91.06 394 PRO A O 1
ATOM 3208 N N . MET A 1 395 ? -23.625 22.156 -7.449 1 89.38 395 MET A N 1
ATOM 3209 C CA . MET A 1 395 ? -23.766 20.875 -8.133 1 89.38 395 MET A CA 1
ATOM 3210 C C . MET A 1 395 ? -22.391 20.25 -8.383 1 89.38 395 MET A C 1
ATOM 3212 O O . MET A 1 395 ? -21.422 20.969 -8.609 1 89.38 395 MET A O 1
ATOM 3216 N N . HIS A 1 396 ? -22.359 18.875 -8.25 1 82.44 396 HIS A N 1
ATOM 3217 C CA . HIS A 1 396 ? -21.125 18.188 -8.625 1 82.44 396 HIS A CA 1
ATOM 3218 C C . HIS A 1 396 ? -20.953 18.141 -10.141 1 82.44 396 HIS A C 1
ATOM 3220 O O . HIS A 1 396 ? -21.938 17.953 -10.867 1 82.44 396 HIS A O 1
ATOM 3226 N N . SER A 1 397 ? -19.812 18.391 -10.68 1 74.38 397 SER A N 1
ATOM 3227 C CA . SER A 1 397 ? -19.562 18.391 -12.117 1 74.38 397 SER A CA 1
ATOM 3228 C C . SER A 1 397 ? -19.859 17.031 -12.734 1 74.38 397 SER A C 1
ATOM 3230 O O . SER A 1 397 ? -20.422 16.953 -13.828 1 74.38 397 SER A O 1
ATOM 3232 N N . GLY A 1 398 ? -19.531 15.93 -12.195 1 71.69 398 GLY A N 1
ATOM 3233 C CA . GLY A 1 398 ? -19.703 14.609 -12.781 1 71.69 398 GLY A CA 1
ATOM 3234 C C . GLY A 1 398 ? -21.078 14.016 -12.523 1 71.69 398 GLY A C 1
ATOM 3235 O O . GLY A 1 398 ? -21.609 13.273 -13.359 1 71.69 398 GLY A O 1
ATOM 3236 N N . ASP A 1 399 ? -21.688 14.32 -11.398 1 78.25 399 ASP A N 1
ATOM 3237 C CA . ASP A 1 399 ? -23 13.805 -10.992 1 78.25 399 ASP A CA 1
ATOM 3238 C C . ASP A 1 399 ? -23.828 14.891 -10.312 1 78.25 399 ASP A C 1
ATOM 3240 O O . ASP A 1 399 ? -23.766 15.055 -9.094 1 78.25 399 ASP A O 1
ATOM 3244 N N . PRO A 1 400 ? -24.688 15.508 -11.117 1 81.19 400 PRO A N 1
ATOM 3245 C CA . PRO A 1 400 ? -25.422 16.656 -10.594 1 81.19 400 PRO A CA 1
ATOM 3246 C C . PRO A 1 400 ? -26.375 16.297 -9.469 1 81.19 400 PRO A C 1
ATOM 3248 O O . PRO A 1 400 ? -26.828 17.172 -8.727 1 81.19 400 PRO A O 1
ATOM 3251 N N . LEU A 1 401 ? -26.656 14.992 -9.328 1 81.56 401 LEU A N 1
ATOM 3252 C CA . LEU A 1 401 ? -27.625 14.594 -8.312 1 81.56 401 LEU A CA 1
ATOM 3253 C C . LEU A 1 401 ? -26.922 14.086 -7.055 1 81.56 401 LEU A C 1
ATOM 3255 O O . LEU A 1 401 ? -27.578 13.82 -6.039 1 81.56 401 LEU A O 1
ATOM 3259 N N . LYS A 1 402 ? -25.688 14.141 -7.098 1 85.56 402 LYS A N 1
ATOM 3260 C CA . LYS A 1 402 ? -24.938 13.688 -5.926 1 85.56 402 LYS A CA 1
ATOM 3261 C C . LYS A 1 402 ? -25.125 14.641 -4.75 1 85.56 402 LYS A C 1
ATOM 3263 O O . LYS A 1 402 ? -25.094 15.859 -4.922 1 85.56 402 LYS A O 1
ATOM 3268 N N . GLU A 1 403 ? -25.438 14.102 -3.609 1 91.06 403 GLU A N 1
ATOM 3269 C CA . GLU A 1 403 ? -25.719 14.875 -2.4 1 91.06 403 GLU A CA 1
ATOM 3270 C C . GLU A 1 403 ? -24.422 15.234 -1.665 1 91.06 403 GLU A C 1
ATOM 3272 O O . GLU A 1 403 ? -23.375 14.656 -1.933 1 91.06 403 GLU A O 1
ATOM 3277 N N . TRP A 1 404 ? -24.578 16.25 -0.824 1 92 404 TRP A N 1
ATOM 3278 C CA . TRP A 1 404 ? -23.469 16.766 -0.018 1 92 404 TRP A CA 1
ATOM 3279 C C . TRP A 1 404 ? -23.719 16.5 1.465 1 92 404 TRP A C 1
ATOM 3281 O O . TRP A 1 404 ? -24.844 16.203 1.872 1 92 404 TRP A O 1
ATOM 3291 N N . MET A 1 405 ? -22.641 16.562 2.115 1 93.12 405 MET A N 1
ATOM 3292 C CA . MET A 1 405 ? -22.703 16.703 3.566 1 93.12 405 MET A CA 1
ATOM 3293 C C . MET A 1 405 ? -22.328 18.125 3.982 1 93.12 405 MET A C 1
ATOM 3295 O O . MET A 1 405 ? -21.453 18.75 3.377 1 93.12 405 MET A O 1
ATOM 3299 N N . ILE A 1 406 ? -23 18.594 4.965 1 95.56 406 ILE A N 1
ATOM 3300 C CA . ILE A 1 406 ? -22.594 19.828 5.633 1 95.56 406 ILE A CA 1
ATOM 3301 C C . ILE A 1 406 ? -21.938 19.484 6.969 1 95.56 406 ILE A C 1
ATOM 3303 O O . ILE A 1 406 ? -22.531 18.812 7.812 1 95.56 406 ILE A O 1
ATOM 3307 N N . LEU A 1 407 ? -20.719 19.953 7.086 1 95.94 407 LEU A N 1
ATOM 3308 C CA . LEU A 1 407 ? -19.969 19.719 8.312 1 95.94 407 LEU A CA 1
ATOM 3309 C C . LEU A 1 407 ? -19.578 21.047 8.961 1 95.94 407 LEU A C 1
ATOM 3311 O O . LEU A 1 407 ? -19.531 22.078 8.297 1 95.94 407 LEU A O 1
ATOM 3315 N N . ILE A 1 408 ? -19.312 20.984 10.227 1 96.88 408 ILE A N 1
ATOM 3316 C CA . ILE A 1 408 ? -18.828 22.156 10.945 1 96.88 408 ILE A CA 1
ATOM 3317 C C . ILE A 1 408 ? -17.5 21.844 11.625 1 96.88 408 ILE A C 1
ATOM 3319 O O . ILE A 1 408 ? -17.203 20.672 11.922 1 96.88 408 ILE A O 1
ATOM 3323 N N . GLY A 1 409 ? -16.719 22.891 11.781 1 96.75 409 GLY A N 1
ATOM 3324 C CA . GLY A 1 409 ? -15.586 22.859 12.703 1 96.75 409 GLY A CA 1
ATOM 3325 C C . GLY A 1 409 ? -15.906 23.484 14.047 1 96.75 409 GLY A C 1
ATOM 3326 O O . GLY A 1 409 ? -16.578 24.516 14.117 1 96.75 409 GLY A O 1
ATOM 3327 N N . SER A 1 410 ? -15.531 22.812 15.109 1 96.56 410 SER A N 1
ATOM 3328 C CA . SER A 1 410 ? -15.672 23.297 16.469 1 96.56 410 SER A CA 1
ATOM 3329 C C . SER A 1 410 ? -14.469 22.922 17.328 1 96.56 410 SER A C 1
ATOM 3331 O O . SER A 1 410 ? -13.375 22.703 16.797 1 96.56 410 SER A O 1
ATOM 3333 N N . TYR A 1 411 ? -14.68 23.016 18.641 1 95.88 411 TYR A N 1
ATOM 3334 C CA . TYR A 1 411 ? -13.594 22.688 19.547 1 95.88 411 TYR A CA 1
ATOM 3335 C C . TYR A 1 411 ? -14.109 21.953 20.781 1 95.88 411 TYR A C 1
ATOM 3337 O O . TYR A 1 411 ? -15.203 22.25 21.266 1 95.88 411 TYR A O 1
ATOM 3345 N N . SER A 1 412 ? -13.328 21.094 21.281 1 93.81 412 SER A N 1
ATOM 3346 C CA . SER A 1 412 ? -13.75 20.219 22.375 1 93.81 412 SER A CA 1
ATOM 3347 C C . SER A 1 412 ? -14.039 21.016 23.641 1 93.81 412 SER A C 1
ATOM 3349 O O . SER A 1 412 ? -13.344 22 23.938 1 93.81 412 SER A O 1
ATOM 3351 N N . ASN A 1 413 ? -15.047 20.609 24.328 1 93 413 ASN A N 1
ATOM 3352 C CA . ASN A 1 413 ? -15.43 21.109 25.641 1 93 413 ASN A CA 1
ATOM 3353 C C . ASN A 1 413 ? -15.844 22.578 25.594 1 93 413 ASN A C 1
ATOM 3355 O O . ASN A 1 413 ? -15.562 23.328 26.531 1 93 413 ASN A O 1
ATOM 3359 N N . LEU A 1 414 ? -16.359 22.938 24.5 1 94.56 414 LEU A N 1
ATOM 3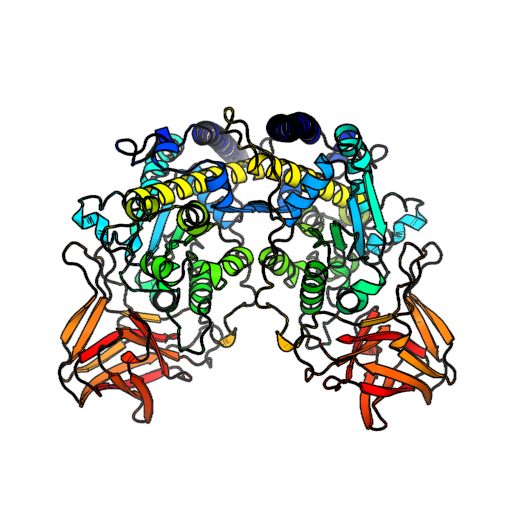360 C CA . LEU A 1 414 ? -16.875 24.297 24.375 1 94.56 414 LEU A CA 1
ATOM 3361 C C . LEU A 1 414 ? -18.375 24.281 24.109 1 94.56 414 LEU A C 1
ATOM 3363 O O . LEU A 1 414 ? -18.859 24.891 23.141 1 94.56 414 LEU A O 1
ATOM 3367 N N . GLY A 1 415 ? -19.062 23.531 25.031 1 93.12 415 GLY A N 1
ATOM 3368 C CA . GLY A 1 415 ? -20.516 23.531 25.016 1 93.12 415 GLY A CA 1
ATOM 3369 C C . GLY A 1 415 ? -21.094 22.625 23.938 1 93.12 415 GLY A C 1
ATOM 3370 O O . GLY A 1 415 ? -20.734 21.453 23.844 1 93.12 415 GLY A O 1
ATOM 3371 N N . GLY A 1 416 ? -22.156 23.078 23.281 1 95.38 416 GLY A N 1
ATOM 3372 C CA . GLY A 1 416 ? -22.891 22.344 22.266 1 95.38 416 GLY A CA 1
ATOM 3373 C C . GLY A 1 416 ? -23.969 23.172 21.578 1 95.38 416 GLY A C 1
ATOM 3374 O O . GLY A 1 416 ? -24.234 24.297 22 1 95.38 416 GLY A O 1
ATOM 3375 N N . ALA A 1 417 ? -24.453 22.578 20.531 1 96.94 417 ALA A N 1
ATOM 3376 C CA . ALA A 1 417 ? -25.469 23.312 19.766 1 96.94 417 ALA A CA 1
ATOM 3377 C C . ALA A 1 417 ? -26.438 22.344 19.094 1 96.94 417 ALA A C 1
ATOM 3379 O O . ALA A 1 417 ? -26.125 21.172 18.891 1 96.94 417 ALA A O 1
ATOM 3380 N N . VAL A 1 418 ? -27.625 22.828 18.859 1 97.56 418 VAL A N 1
ATOM 3381 C CA . VAL A 1 418 ? -28.625 22.156 18.031 1 97.56 418 VAL A CA 1
ATOM 3382 C C . VAL A 1 418 ? -28.641 22.797 16.641 1 97.56 418 VAL A C 1
ATOM 3384 O O . VAL A 1 418 ? -28.562 24.016 16.516 1 97.56 418 VAL A O 1
ATOM 3387 N N . PHE A 1 419 ? -28.797 21.953 15.641 1 98.06 419 PHE A N 1
ATOM 3388 C CA . PHE A 1 419 ? -28.734 22.406 14.258 1 98.06 419 PHE A CA 1
ATOM 3389 C C . PHE A 1 419 ? -30.047 22.125 13.539 1 98.06 419 PHE A C 1
ATOM 3391 O O . PHE A 1 419 ? -30.656 21.062 13.727 1 98.06 419 PHE A O 1
ATOM 3398 N N . PHE A 1 420 ? -30.484 23.094 12.789 1 98.06 420 PHE A N 1
ATOM 3399 C CA . PHE A 1 420 ? -31.641 22.984 11.914 1 98.06 420 PHE A CA 1
ATOM 3400 C C . PHE A 1 420 ? -31.281 23.328 10.477 1 98.06 420 PHE A C 1
ATOM 3402 O O . PHE A 1 420 ? -30.578 24.312 10.227 1 98.06 420 PHE A O 1
ATOM 3409 N N . LEU A 1 421 ? -31.641 22.5 9.562 1 98.5 421 LEU A N 1
ATOM 3410 C CA . LEU A 1 421 ? -31.469 22.766 8.141 1 98.5 421 LEU A CA 1
ATOM 3411 C C . LEU A 1 421 ? -32.812 23.016 7.473 1 98.5 421 LEU A C 1
ATOM 3413 O O . LEU A 1 421 ? -33.688 22.141 7.488 1 98.5 421 LEU A O 1
ATOM 3417 N N . ASP A 1 422 ? -32.938 24.172 6.918 1 97.81 422 ASP A N 1
ATOM 3418 C CA . ASP A 1 422 ? -34.188 24.562 6.266 1 97.81 422 ASP A CA 1
ATOM 3419 C C . ASP A 1 422 ? -35.375 24.328 7.188 1 97.81 422 ASP A C 1
ATOM 3421 O O . ASP A 1 422 ? -36.344 23.688 6.793 1 97.81 422 ASP A O 1
ATOM 3425 N N . ASP A 1 423 ? -35.219 24.719 8.414 1 93.81 423 ASP A N 1
ATOM 3426 C CA . ASP A 1 423 ? -36.219 24.766 9.453 1 93.81 423 ASP A CA 1
ATOM 3427 C C . ASP A 1 423 ? -36.562 23.375 9.961 1 93.81 423 ASP A C 1
ATOM 3429 O O . ASP A 1 423 ? -37.562 23.188 10.688 1 93.81 423 ASP A O 1
ATOM 3433 N N . SER A 1 424 ? -35.781 22.359 9.594 1 97.12 424 SER A N 1
ATOM 3434 C CA . SER A 1 424 ? -35.938 21.016 10.125 1 97.12 424 SER A CA 1
ATOM 3435 C C . SER A 1 424 ? -34.781 20.641 11.023 1 97.12 424 SER A C 1
ATOM 3437 O O . SER A 1 424 ? -33.625 20.953 10.727 1 97.12 424 SER A O 1
ATOM 3439 N N . PHE A 1 425 ? -35.188 19.969 12.047 1 97.25 425 PHE A N 1
ATOM 3440 C CA . PHE A 1 425 ? -34.156 19.469 12.953 1 97.25 425 PHE A CA 1
ATOM 3441 C C . PHE A 1 425 ? -33.156 18.594 12.203 1 97.25 425 PHE A C 1
ATOM 3443 O O . PHE A 1 425 ? -33.562 17.734 11.406 1 97.25 425 PHE A O 1
ATOM 3450 N N . SER A 1 426 ? -31.906 18.812 12.516 1 96.62 426 SER A N 1
ATOM 3451 C CA . SER A 1 426 ? -30.875 18.047 11.812 1 96.62 426 SER A CA 1
ATOM 3452 C C . SER A 1 426 ? -30.031 17.234 12.797 1 96.62 426 SER A C 1
ATOM 3454 O O . SER A 1 426 ? -29.984 16.016 12.727 1 96.62 426 SER A O 1
ATOM 3456 N N . ARG A 1 427 ? -29.359 17.953 13.781 1 95.88 427 ARG A N 1
ATOM 3457 C CA . ARG A 1 427 ? -28.406 17.266 14.656 1 95.88 427 ARG A CA 1
ATOM 3458 C C . ARG A 1 427 ? -28.172 18.047 15.938 1 95.88 427 ARG A C 1
ATOM 3460 O O . ARG A 1 427 ? -28.406 19.266 15.984 1 95.88 427 ARG A O 1
ATOM 3467 N N . ILE A 1 428 ? -27.812 17.344 16.984 1 96.06 428 ILE A N 1
ATOM 3468 C CA . ILE A 1 428 ? -27.219 17.938 18.172 1 96.06 428 ILE A CA 1
ATOM 3469 C C . ILE A 1 428 ? -25.75 17.562 18.266 1 96.06 428 ILE A C 1
ATOM 3471 O O . ILE A 1 428 ? -25.375 16.391 18.078 1 96.06 428 ILE A O 1
ATOM 3475 N N . ILE A 1 429 ? -24.938 18.531 18.516 1 94.75 429 ILE A N 1
ATOM 3476 C CA . ILE A 1 429 ? -23.516 18.281 18.734 1 94.75 429 ILE A CA 1
ATOM 3477 C C . ILE A 1 429 ? -23.125 18.766 20.125 1 94.75 429 ILE A C 1
ATOM 3479 O O . ILE A 1 429 ? -23.281 19.938 20.453 1 94.75 429 ILE A O 1
ATOM 3483 N N . GLU A 1 430 ? -22.656 17.812 20.922 1 94.06 430 GLU A N 1
ATOM 3484 C CA . GLU A 1 430 ? -22.062 18.109 22.219 1 94.06 430 GLU A CA 1
ATOM 3485 C C . GLU A 1 430 ? -20.547 17.922 22.203 1 94.06 430 GLU A C 1
ATOM 3487 O O . GLU A 1 430 ? -20.062 16.797 22.062 1 94.06 430 GLU A O 1
ATOM 3492 N N . THR A 1 431 ? -19.844 18.953 22.422 1 93.19 431 THR A N 1
ATOM 3493 C CA . THR A 1 431 ? -18.406 18.938 22.141 1 93.19 431 THR A CA 1
ATOM 3494 C C . THR A 1 431 ? -17.641 18.156 23.219 1 93.19 431 THR A C 1
ATOM 3496 O O . THR A 1 431 ? -16.484 17.781 23.016 1 93.19 431 THR A O 1
ATOM 3499 N N . ASP A 1 432 ? -18.156 17.938 24.359 1 90.88 432 ASP A N 1
ATOM 3500 C CA . ASP A 1 432 ? -17.516 17.188 25.438 1 90.88 432 ASP A CA 1
ATOM 3501 C C . ASP A 1 432 ? -17.438 15.703 25.094 1 90.88 432 ASP A C 1
ATOM 3503 O O . ASP A 1 432 ? -16.719 14.953 25.75 1 90.88 432 ASP A O 1
ATOM 3507 N N . LYS A 1 433 ? -18.125 15.312 24.094 1 88.19 433 LYS A N 1
ATOM 3508 C CA . LYS A 1 433 ? -18.125 13.914 23.688 1 88.19 433 LYS A CA 1
ATOM 3509 C C . LYS A 1 433 ? -17 13.633 22.703 1 88.19 433 LYS A C 1
ATOM 3511 O O . LYS A 1 433 ? -16.781 12.484 22.312 1 88.19 433 LYS A O 1
ATOM 3516 N N . TYR A 1 434 ? -16.297 14.648 22.359 1 87.06 434 TYR A N 1
ATOM 3517 C CA . TYR A 1 434 ? -15.188 14.516 21.422 1 87.06 434 TYR A CA 1
ATOM 3518 C C . TYR A 1 434 ? -13.844 14.578 22.141 1 87.06 434 TYR A C 1
ATOM 3520 O O . TYR A 1 434 ? -13.75 15.117 23.25 1 87.06 434 TYR A O 1
ATOM 3528 N N . SER A 1 435 ? -12.891 13.984 21.5 1 84.94 435 SER A N 1
ATOM 3529 C CA . SER A 1 435 ? -11.531 14.055 22.031 1 84.94 435 SER A CA 1
ATOM 3530 C C . SER A 1 435 ? -11 15.484 22 1 84.94 435 SER A C 1
ATOM 3532 O O . SER A 1 435 ? -11.5 16.328 21.266 1 84.94 435 SER A O 1
ATOM 3534 N N . TYR A 1 436 ? -9.984 15.711 22.672 1 84.56 436 TYR A N 1
ATOM 3535 C CA . TYR A 1 436 ? -9.398 17.047 22.812 1 84.56 436 TYR A CA 1
ATOM 3536 C C . TYR A 1 436 ? -8.945 17.594 21.469 1 84.56 436 TYR A C 1
ATOM 3538 O O . TYR A 1 436 ? -8.344 16.859 20.656 1 84.56 436 TYR A O 1
ATOM 3546 N N . GLY A 1 437 ? -9.305 18.859 21.297 1 90.81 437 GLY A N 1
ATOM 3547 C CA . GLY A 1 437 ? -8.836 19.531 20.094 1 90.81 437 GLY A CA 1
ATOM 3548 C C . GLY A 1 437 ? -9.961 19.969 19.172 1 90.81 437 GLY A C 1
ATOM 3549 O O . GLY A 1 437 ? -11.102 20.125 19.609 1 90.81 437 GLY A O 1
ATOM 3550 N N . SER A 1 438 ? -9.586 20.266 18.016 1 92.88 438 SER A N 1
ATOM 3551 C CA . SER A 1 438 ? -10.547 20.656 17 1 92.88 438 SER A CA 1
ATOM 3552 C C . SER A 1 438 ? -11.469 19.5 16.641 1 92.88 438 SER A C 1
ATOM 3554 O O . SER A 1 438 ? -11.047 18.344 16.641 1 92.88 438 SER A O 1
ATOM 3556 N N . ILE A 1 439 ? -12.688 19.828 16.391 1 92.25 439 ILE A N 1
ATOM 3557 C CA . ILE A 1 439 ? -13.727 18.859 16.062 1 92.25 439 ILE A CA 1
ATOM 3558 C C . ILE A 1 439 ? -14.266 19.141 14.656 1 92.25 439 ILE A C 1
ATOM 3560 O O . ILE A 1 439 ? -14.477 20.297 14.289 1 92.25 439 ILE A O 1
ATOM 3564 N N . VAL A 1 440 ? -14.422 18.078 13.898 1 94.38 440 VAL A N 1
ATOM 3565 C CA . VAL A 1 440 ? -15.203 18.141 12.664 1 94.38 440 VAL A CA 1
ATOM 3566 C C . VAL A 1 440 ? -16.406 17.219 12.781 1 94.38 440 VAL A C 1
ATOM 3568 O O . VAL A 1 440 ? -16.266 16.016 13.062 1 94.38 440 VAL A O 1
ATOM 3571 N N . ALA A 1 441 ? -17.562 17.75 12.57 1 93.69 441 ALA A N 1
ATOM 3572 C CA . ALA A 1 441 ? -18.766 16.953 12.734 1 93.69 441 ALA A CA 1
ATOM 3573 C C . ALA A 1 441 ? -19.766 17.25 11.617 1 93.69 441 ALA A C 1
ATOM 3575 O O . ALA A 1 441 ? -19.953 18.406 11.227 1 93.69 441 ALA A O 1
ATOM 3576 N N . ALA A 1 442 ? -20.375 16.203 11.156 1 93.38 442 ALA A N 1
ATOM 3577 C CA . ALA A 1 442 ? -21.438 16.375 10.164 1 93.38 442 ALA A CA 1
ATOM 3578 C C . ALA A 1 442 ? -22.734 16.828 10.828 1 93.38 442 ALA A C 1
ATOM 3580 O O . ALA A 1 442 ? -23.141 16.281 11.852 1 93.38 442 ALA A O 1
ATOM 3581 N N . VAL A 1 443 ? -23.344 17.812 10.219 1 96.25 443 VAL A N 1
ATOM 3582 C CA . VAL A 1 443 ? -24.609 18.281 10.758 1 96.25 443 VAL A CA 1
ATOM 3583 C C . VAL A 1 443 ? -25.75 17.875 9.828 1 96.25 443 VAL A C 1
ATOM 3585 O O . VAL A 1 443 ? -26.906 17.797 10.258 1 96.25 443 VAL A O 1
ATOM 3588 N N . ALA A 1 444 ? -25.391 17.625 8.586 1 95.25 444 ALA A N 1
ATOM 3589 C CA . ALA A 1 444 ? -26.328 17.109 7.605 1 95.25 444 ALA A CA 1
ATOM 3590 C C . ALA A 1 444 ? -25.625 16.203 6.594 1 95.25 444 ALA A C 1
ATOM 3592 O O . ALA A 1 444 ? -24.5 16.516 6.164 1 95.25 444 ALA A O 1
ATOM 3593 N N . THR A 1 445 ? -26.234 15.062 6.148 1 91.75 445 THR A N 1
ATOM 3594 C CA . THR A 1 445 ? -25.5 14.094 5.344 1 91.75 445 THR A CA 1
ATOM 3595 C C . THR A 1 445 ? -26.172 13.906 3.982 1 91.75 445 THR A C 1
ATOM 3597 O O . THR A 1 445 ? -25.578 13.328 3.07 1 91.75 445 THR A O 1
ATOM 3600 N N . HIS A 1 446 ? -27.312 14.391 3.73 1 91.44 446 HIS A N 1
ATOM 3601 C CA . HIS A 1 446 ? -28.031 14.25 2.467 1 91.44 446 HIS A CA 1
ATOM 3602 C C . HIS A 1 446 ? -28.578 15.594 2 1 91.44 446 HIS A C 1
ATOM 3604 O O . HIS A 1 446 ? -29.797 15.781 1.956 1 91.44 446 HIS A O 1
ATOM 3610 N N . VAL A 1 447 ? -27.641 16.391 1.584 1 94.62 447 VAL A N 1
ATOM 3611 C CA . VAL A 1 447 ? -28.047 17.734 1.213 1 94.62 447 VAL A CA 1
ATOM 3612 C C . VAL A 1 447 ? -27.984 17.906 -0.304 1 94.62 447 VAL A C 1
ATOM 3614 O O . VAL A 1 447 ? -26.922 17.75 -0.905 1 94.62 447 VAL A O 1
ATOM 3617 N N . LYS A 1 448 ? -29.078 18.219 -0.927 1 94.38 448 LYS A N 1
ATOM 3618 C CA . LYS A 1 448 ? -29.141 18.438 -2.369 1 94.38 448 LYS A CA 1
ATOM 3619 C C . LYS A 1 448 ? -28.5 19.781 -2.738 1 94.38 448 LYS A C 1
ATOM 3621 O O . LYS A 1 448 ? -28.438 20.688 -1.919 1 94.38 448 LYS A O 1
ATOM 3626 N N . PRO A 1 449 ? -28.016 19.844 -3.963 1 94.5 449 PRO A N 1
ATOM 3627 C CA . PRO A 1 449 ? -27.547 21.156 -4.41 1 94.5 449 PRO A CA 1
ATOM 3628 C C . PRO A 1 449 ? -28.625 22.234 -4.328 1 94.5 449 PRO A C 1
ATOM 3630 O O . PRO A 1 449 ? -29.812 21.938 -4.504 1 94.5 449 PRO A O 1
ATOM 3633 N N . GLY A 1 450 ? -28.125 23.469 -4.105 1 95.31 450 GLY A N 1
ATOM 3634 C CA . GLY A 1 450 ? -29.047 24.578 -3.945 1 95.31 450 GLY A CA 1
ATOM 3635 C C . GLY A 1 450 ? -28.703 25.469 -2.768 1 95.31 450 GLY A C 1
ATOM 3636 O O . GLY A 1 450 ? -27.594 25.391 -2.221 1 95.31 450 GLY A O 1
ATOM 3637 N N . THR A 1 451 ? -29.688 26.344 -2.469 1 97.12 451 THR A N 1
ATOM 3638 C CA . THR A 1 451 ? -29.516 27.25 -1.341 1 97.12 451 THR A CA 1
ATOM 3639 C C . THR A 1 451 ? -30.203 26.703 -0.092 1 97.12 451 THR A C 1
ATOM 3641 O O . THR A 1 451 ? -31.359 26.297 -0.14 1 97.12 451 THR A O 1
ATOM 3644 N N . HIS A 1 452 ? -29.469 26.688 0.994 1 98.19 452 HIS A N 1
ATOM 3645 C CA . HIS A 1 452 ? -29.984 26.172 2.252 1 98.19 452 HIS A CA 1
ATOM 3646 C C . HIS A 1 452 ? -29.75 27.141 3.396 1 98.19 452 HIS A C 1
ATOM 3648 O O . HIS A 1 452 ? -28.828 27.984 3.328 1 98.19 452 HIS A O 1
ATOM 3654 N N . ILE A 1 453 ? -30.578 27.047 4.379 1 98.5 453 ILE A N 1
ATOM 3655 C CA . ILE A 1 453 ? -30.422 27.828 5.594 1 98.5 453 ILE A CA 1
ATOM 3656 C C . ILE A 1 453 ? -30.062 26.906 6.758 1 98.5 453 ILE A C 1
ATOM 3658 O O . ILE A 1 453 ? -30.828 26 7.105 1 98.5 453 ILE A O 1
ATOM 3662 N N . LEU A 1 454 ? -28.938 27.141 7.312 1 98.5 454 LEU A N 1
ATOM 3663 C CA . LEU A 1 454 ? -28.516 26.422 8.516 1 98.5 454 LEU A CA 1
ATOM 3664 C C . LEU A 1 454 ? -28.688 27.297 9.75 1 98.5 454 LEU A C 1
ATOM 3666 O O . LEU A 1 454 ? -28.094 28.391 9.828 1 98.5 454 LEU A O 1
ATOM 3670 N N . VAL A 1 455 ? -29.422 26.844 10.664 1 98.38 455 VAL A N 1
ATOM 3671 C CA . VAL A 1 455 ? -29.609 27.531 11.93 1 98.38 455 VAL A CA 1
ATOM 3672 C C . VAL A 1 455 ? -28.859 26.797 13.039 1 98.38 455 VAL A C 1
ATOM 3674 O O . VAL A 1 455 ? -29.016 25.594 13.203 1 98.38 455 VAL A O 1
ATOM 3677 N N . ILE A 1 456 ? -28.094 27.547 13.766 1 98.12 456 ILE A N 1
ATOM 3678 C CA . ILE A 1 456 ? -27.328 27.031 14.891 1 98.12 456 ILE A CA 1
ATOM 3679 C C . ILE A 1 456 ? -27.812 27.688 16.188 1 98.12 456 ILE A C 1
ATOM 3681 O O . ILE A 1 456 ? -27.75 28.906 16.328 1 98.12 456 ILE A O 1
ATOM 3685 N N . LYS A 1 457 ? -28.219 26.859 17.125 1 97.38 457 LYS A N 1
ATOM 3686 C CA . LYS A 1 457 ? -28.625 27.359 18.438 1 97.38 457 LYS A CA 1
ATOM 3687 C C . LYS A 1 457 ? -27.781 26.734 19.531 1 97.38 457 LYS A C 1
ATOM 3689 O O . LYS A 1 457 ? -27.734 25.516 19.688 1 97.38 457 LYS A O 1
ATOM 3694 N N . SER A 1 458 ? -27.203 27.625 20.312 1 97 458 SER A N 1
ATOM 3695 C CA . SER A 1 458 ? -26.344 27.125 21.375 1 97 458 SER A CA 1
ATOM 3696 C C . SER A 1 458 ? -27.156 26.438 22.469 1 97 458 SER A C 1
ATOM 3698 O O . SER A 1 458 ? -28.219 26.938 22.859 1 97 458 SER A O 1
ATOM 3700 N N . LEU A 1 459 ? -26.703 25.281 22.891 1 93.81 459 LEU A N 1
ATOM 3701 C CA . LEU A 1 459 ? -27.328 24.547 23.984 1 93.81 459 LEU A CA 1
ATOM 3702 C C . LEU A 1 459 ? -26.75 24.969 25.328 1 93.81 459 LEU A C 1
ATOM 3704 O O . LEU A 1 459 ? -27.484 25.062 26.328 1 93.81 459 LEU A O 1
ATOM 3708 N N . LYS A 1 460 ? -25.453 25.031 25.312 1 85.62 460 LYS A N 1
ATOM 3709 C CA . LYS A 1 460 ? -24.703 25.469 26.484 1 85.62 460 LYS A CA 1
ATOM 3710 C C . LYS A 1 460 ? -23.859 26.703 26.172 1 85.62 460 LYS A C 1
ATOM 3712 O O . LYS A 1 460 ? -23.578 26.984 25 1 85.62 460 LYS A O 1
ATOM 3717 N N . LYS A 1 461 ? -23.484 27.359 27.25 1 84.19 461 LYS A N 1
ATOM 3718 C CA . LYS A 1 461 ? -22.578 28.5 27.078 1 84.19 461 LYS A CA 1
ATOM 3719 C C . LYS A 1 461 ? -21.234 28.062 26.531 1 84.19 461 LYS A C 1
ATOM 3721 O O . LYS A 1 461 ? -20.703 27.016 26.922 1 84.19 461 LYS A O 1
ATOM 3726 N N . GLY A 1 462 ? -20.844 28.891 25.484 1 91 462 GLY A N 1
ATOM 3727 C CA . GLY A 1 462 ? -19.469 28.703 25.094 1 91 462 GLY A CA 1
ATOM 3728 C C . GLY A 1 462 ? -19.312 28.047 23.734 1 91 462 GLY A C 1
ATOM 3729 O O . GLY A 1 462 ? -18.203 27.828 23.266 1 91 462 GLY A O 1
ATOM 3730 N N . PHE A 1 463 ? -20.5 27.75 23.047 1 95.81 463 PHE A N 1
ATOM 3731 C CA . PHE A 1 463 ? -20.375 27.047 21.781 1 95.81 463 PHE A CA 1
ATOM 3732 C C . PHE A 1 463 ? -19.516 27.844 20.797 1 95.81 463 PHE A C 1
ATOM 3734 O O . PHE A 1 463 ? -19.594 29.062 20.75 1 95.81 463 PHE A O 1
ATOM 3741 N N . PHE A 1 464 ? -18.734 27.078 20.078 1 96.94 464 PHE A N 1
ATOM 3742 C CA . PHE A 1 464 ? -17.703 27.625 19.203 1 96.94 464 PHE A CA 1
ATOM 3743 C C . PHE A 1 464 ? -17.797 27.031 17.797 1 96.94 464 PHE A C 1
ATOM 3745 O O . PHE A 1 464 ? -17.844 25.812 17.641 1 96.94 464 PHE A O 1
ATOM 3752 N N . LEU A 1 465 ? -17.953 27.938 16.797 1 97.38 465 LEU A N 1
ATOM 3753 C CA . LEU A 1 465 ? -17.953 27.531 15.391 1 97.38 465 LEU A CA 1
ATOM 3754 C C . LEU A 1 465 ? -16.719 28.047 14.664 1 97.38 465 LEU A C 1
ATOM 3756 O O . LEU A 1 465 ? -16.547 29.25 14.508 1 97.38 465 LEU A O 1
ATOM 3760 N N . SER A 1 466 ? -15.906 27.125 14.141 1 97.5 466 SER A N 1
ATOM 3761 C CA . SER A 1 466 ? -14.672 27.562 13.508 1 97.5 466 SER A CA 1
ATOM 3762 C C . SER A 1 466 ? -14.773 27.5 11.992 1 97.5 466 SER A C 1
ATOM 3764 O O . SER A 1 466 ? -14.062 28.203 11.281 1 97.5 466 SER A O 1
ATOM 3766 N N . SER A 1 467 ? -15.664 26.641 11.477 1 97.44 467 SER A N 1
ATOM 3767 C CA . SER A 1 467 ? -15.672 26.422 10.031 1 97.44 467 SER A CA 1
ATOM 3768 C C . SER A 1 467 ? -17 25.828 9.578 1 97.44 467 SER A C 1
ATOM 3770 O O . SER A 1 467 ? -17.734 25.219 10.367 1 97.44 467 SER A O 1
ATOM 3772 N N . ILE A 1 468 ? -17.344 26.016 8.375 1 97.06 468 ILE A N 1
ATOM 3773 C CA . ILE A 1 468 ? -18.391 25.344 7.617 1 97.06 468 ILE A CA 1
ATOM 3774 C C . ILE A 1 468 ? -17.781 24.625 6.41 1 97.06 468 ILE A C 1
ATOM 3776 O O . ILE A 1 468 ? -17.031 25.234 5.633 1 97.06 468 ILE A O 1
ATOM 3780 N N . MET A 1 469 ? -18.141 23.359 6.289 1 95.38 469 MET A N 1
ATOM 3781 C CA . MET A 1 469 ? -17.516 22.531 5.254 1 95.38 469 MET A CA 1
ATOM 3782 C C . MET A 1 469 ? -18.578 21.781 4.453 1 95.38 469 MET A C 1
ATOM 3784 O O . MET A 1 469 ? -19.609 21.375 5.004 1 95.38 469 MET A O 1
ATOM 3788 N N . LEU A 1 470 ? -18.328 21.625 3.207 1 93.62 470 LEU A N 1
ATOM 3789 C CA . LEU A 1 470 ? -19.109 20.766 2.33 1 93.62 470 LEU A CA 1
ATOM 3790 C C . LEU A 1 470 ? -18.281 19.594 1.815 1 93.62 470 LEU A C 1
ATOM 3792 O O . LEU A 1 470 ? -17.203 19.797 1.258 1 93.62 470 LEU A O 1
ATOM 3796 N N . GLY A 1 471 ? -18.766 18.391 2.068 1 89.56 471 GLY A N 1
ATOM 3797 C CA . GLY A 1 471 ? -18.078 17.203 1.613 1 89.56 471 GLY A CA 1
ATOM 3798 C C . GLY A 1 471 ? -18.984 16.203 0.945 1 89.56 471 GLY A C 1
ATOM 3799 O O . GLY A 1 471 ? -20.219 16.25 1.109 1 89.56 471 GLY A O 1
ATOM 3800 N N . MET B 1 1 ? 34.688 -22.047 35 1 42.84 1 MET B N 1
ATOM 3801 C CA . MET B 1 1 ? 34.031 -22.812 33.906 1 42.84 1 MET B CA 1
ATOM 3802 C C . MET B 1 1 ? 32.969 -21.969 33.219 1 42.84 1 MET B C 1
ATOM 3804 O O . MET B 1 1 ? 32.812 -22.016 32 1 42.84 1 MET B O 1
ATOM 3808 N N . PHE B 1 2 ? 32.281 -21.062 33.875 1 53 2 PHE B N 1
ATOM 3809 C CA . PHE B 1 2 ? 31.25 -20.188 33.344 1 53 2 PHE B CA 1
ATOM 3810 C C . PHE B 1 2 ? 31.875 -19.047 32.531 1 53 2 PHE B C 1
ATOM 3812 O O . PHE B 1 2 ? 31.344 -18.656 31.484 1 53 2 PHE B O 1
ATOM 3819 N N . ILE B 1 3 ? 32.969 -18.562 32.938 1 54.66 3 ILE B N 1
ATOM 3820 C CA . ILE B 1 3 ? 33.625 -17.469 32.219 1 54.66 3 ILE B CA 1
ATOM 3821 C C . ILE B 1 3 ? 34.219 -17.969 30.906 1 54.66 3 ILE B C 1
ATOM 3823 O O . ILE B 1 3 ? 34.125 -17.281 29.891 1 54.66 3 ILE B O 1
ATOM 3827 N N . LEU B 1 4 ? 34.656 -19.156 30.844 1 51.22 4 LEU B N 1
ATOM 3828 C CA . LEU B 1 4 ? 35.25 -19.703 29.609 1 51.22 4 LEU B CA 1
ATOM 3829 C C . LEU B 1 4 ? 34.156 -20 28.594 1 51.22 4 LEU B C 1
ATOM 3831 O O . LEU B 1 4 ? 34.344 -19.781 27.391 1 51.22 4 LEU B O 1
ATOM 3835 N N . LEU B 1 5 ? 32.938 -20.25 29.031 1 47.31 5 LEU B N 1
ATOM 3836 C CA . LEU B 1 5 ? 31.828 -20.531 28.125 1 47.31 5 LEU B CA 1
ATOM 3837 C C . LEU B 1 5 ? 31.281 -19.234 27.531 1 47.31 5 LEU B C 1
ATOM 3839 O O . LEU B 1 5 ? 30.953 -19.188 26.344 1 47.31 5 LEU B O 1
ATOM 3843 N N . VAL B 1 6 ? 31.328 -18.188 28.312 1 50.47 6 VAL B N 1
ATOM 3844 C CA . VAL B 1 6 ? 30.859 -16.891 27.812 1 50.47 6 VAL B CA 1
ATOM 3845 C C . VAL B 1 6 ? 31.859 -16.344 26.797 1 50.47 6 VAL B C 1
ATOM 3847 O O . VAL B 1 6 ? 31.469 -15.812 25.766 1 50.47 6 VAL B O 1
ATOM 3850 N N . LEU B 1 7 ? 33.031 -16.578 27.031 1 49.75 7 LEU B N 1
ATOM 3851 C CA . LEU B 1 7 ? 34.062 -16.125 26.094 1 49.75 7 LEU B CA 1
ATOM 3852 C C . LEU B 1 7 ? 34.031 -16.938 24.812 1 49.75 7 LEU B C 1
ATOM 3854 O O . LEU B 1 7 ? 34.25 -16.406 23.719 1 49.75 7 LEU B O 1
ATOM 3858 N N . LEU B 1 8 ? 33.688 -18.141 24.891 1 46.94 8 LEU B N 1
ATOM 3859 C CA . LEU B 1 8 ? 33.594 -18.984 23.703 1 46.94 8 LEU B CA 1
ATOM 3860 C C . LEU B 1 8 ? 32.344 -18.641 22.891 1 46.94 8 LEU B C 1
ATOM 3862 O O . LEU B 1 8 ? 32.375 -18.594 21.672 1 46.94 8 LEU B O 1
ATOM 3866 N N . LEU B 1 9 ? 31.25 -18.312 23.562 1 48.47 9 LEU B N 1
ATOM 3867 C CA . LEU B 1 9 ? 30.031 -17.891 22.891 1 48.47 9 LEU B CA 1
ATOM 3868 C C . LEU B 1 9 ? 30.203 -16.531 22.234 1 48.47 9 LEU B C 1
ATOM 3870 O O . LEU B 1 9 ? 29.75 -16.297 21.109 1 48.47 9 LEU B O 1
ATOM 3874 N N . TYR B 1 10 ? 30.859 -15.703 22.969 1 48.66 10 TYR B N 1
ATOM 3875 C CA . TYR B 1 10 ? 31.188 -14.406 22.391 1 48.66 10 TYR B CA 1
ATOM 3876 C C . TYR B 1 10 ? 32.125 -14.562 21.188 1 48.66 10 TYR B C 1
ATOM 3878 O O . TYR B 1 10 ? 31.969 -13.891 20.172 1 48.66 10 TYR B O 1
ATOM 3886 N N . ASN B 1 11 ? 33.031 -15.438 21.312 1 48.06 11 ASN B N 1
ATOM 3887 C CA . ASN B 1 11 ? 33.969 -15.711 20.203 1 48.06 11 ASN B CA 1
ATOM 3888 C C . ASN B 1 11 ? 33.25 -16.359 19.031 1 48.06 11 ASN B C 1
ATOM 3890 O O . ASN B 1 11 ? 33.531 -16.031 17.875 1 48.06 11 ASN B O 1
ATOM 3894 N N . THR B 1 12 ? 32.312 -17.203 19.297 1 47.91 12 THR B N 1
ATOM 3895 C CA . THR B 1 12 ? 31.562 -17.859 18.234 1 47.91 12 THR B CA 1
ATOM 3896 C C . THR B 1 12 ? 30.625 -16.875 17.547 1 47.91 12 THR B C 1
ATOM 3898 O O . THR B 1 12 ? 30.516 -16.875 16.312 1 47.91 12 THR B O 1
ATOM 3901 N N . PHE B 1 13 ? 30.047 -16.078 18.328 1 50.69 13 PHE B N 1
ATOM 3902 C CA . PHE B 1 13 ? 29.188 -15.055 17.75 1 50.69 13 PHE B CA 1
ATOM 3903 C C . PHE B 1 13 ? 30.016 -14.062 16.938 1 50.69 13 PHE B C 1
ATOM 3905 O O . PHE B 1 13 ? 29.578 -13.633 15.859 1 50.69 13 PHE B O 1
ATOM 3912 N N . PHE B 1 14 ? 31.109 -13.797 17.438 1 50.47 14 PHE B N 1
ATOM 3913 C CA . PHE B 1 14 ? 32 -12.898 16.734 1 50.47 14 PHE B CA 1
ATOM 3914 C C . PHE B 1 14 ? 32.531 -13.547 15.453 1 50.47 14 PHE B C 1
ATOM 3916 O O . PHE B 1 14 ? 32.625 -12.898 14.406 1 50.47 14 PHE B O 1
ATOM 3923 N N . ILE B 1 15 ? 32.938 -14.734 15.531 1 47.16 15 ILE B N 1
ATOM 3924 C CA . ILE B 1 15 ? 33.438 -15.469 14.375 1 47.16 15 ILE B CA 1
ATOM 3925 C C . ILE B 1 15 ? 32.312 -15.641 13.352 1 47.16 15 ILE B C 1
ATOM 3927 O O . ILE B 1 15 ? 32.5 -15.445 12.156 1 47.16 15 ILE B O 1
ATOM 3931 N N . GLU B 1 16 ? 31.172 -15.969 13.867 1 55.56 16 GLU B N 1
ATOM 3932 C CA . GLU B 1 16 ? 30.031 -16.109 12.977 1 55.56 16 GLU B CA 1
ATOM 3933 C C . GLU B 1 16 ? 29.672 -14.789 12.32 1 55.56 16 GLU B C 1
ATOM 3935 O O . GLU B 1 16 ? 29.359 -14.742 11.125 1 55.56 16 GLU B O 1
ATOM 3940 N N . ALA B 1 17 ? 29.859 -13.844 13.07 1 57.69 17 ALA B N 1
ATOM 3941 C CA . ALA B 1 17 ? 29.594 -12.508 12.531 1 57.69 17 ALA B CA 1
ATOM 3942 C C . ALA B 1 17 ? 30.641 -12.125 11.484 1 57.69 17 ALA B C 1
ATOM 3944 O O . ALA B 1 17 ? 30.297 -11.578 10.438 1 57.69 17 ALA B O 1
ATOM 3945 N N . MET B 1 18 ? 31.812 -12.414 11.773 1 56.91 18 MET B N 1
ATOM 3946 C CA . MET B 1 18 ? 32.906 -12.133 10.82 1 56.91 18 MET B CA 1
ATOM 3947 C C . MET B 1 18 ? 32.75 -12.969 9.555 1 56.91 18 MET B C 1
ATOM 3949 O O . MET B 1 18 ? 32.969 -12.469 8.453 1 56.91 18 MET B O 1
ATOM 3953 N N . VAL B 1 19 ? 32.406 -14.18 9.719 1 60.5 19 VAL B N 1
ATOM 3954 C CA . VAL B 1 19 ? 32.188 -15.07 8.578 1 60.5 19 VAL B CA 1
ATOM 3955 C C . VAL B 1 19 ? 31.047 -14.57 7.727 1 60.5 19 VAL B C 1
ATOM 3957 O O . VAL B 1 19 ? 31.141 -14.523 6.496 1 60.5 19 VAL B O 1
ATOM 3960 N N . ASN B 1 20 ? 30.125 -14.125 8.383 1 71.69 20 ASN B N 1
ATOM 3961 C CA . ASN B 1 20 ? 28.969 -13.625 7.652 1 71.69 20 ASN B CA 1
ATOM 3962 C C . ASN B 1 20 ? 29.281 -12.328 6.922 1 71.69 20 ASN B C 1
ATOM 3964 O O . ASN B 1 20 ? 28.781 -12.094 5.82 1 71.69 20 ASN B O 1
ATOM 3968 N N . GLU B 1 21 ? 30.188 -11.68 7.535 1 73.12 21 GLU B N 1
ATOM 3969 C CA . GLU B 1 21 ? 30.578 -10.438 6.875 1 73.12 21 GLU B CA 1
ATOM 3970 C C . GLU B 1 21 ? 31.375 -10.719 5.598 1 73.12 21 GLU B C 1
ATOM 3972 O O . GLU B 1 21 ? 31.141 -10.086 4.566 1 73.12 21 GLU B O 1
ATOM 3977 N N . VAL B 1 22 ? 32.219 -11.656 5.684 1 76.75 22 VAL B N 1
ATOM 3978 C CA . VAL B 1 22 ? 33.031 -12.023 4.52 1 76.75 22 VAL B CA 1
ATOM 3979 C C . VAL B 1 22 ? 32.125 -12.578 3.422 1 76.75 22 VAL B C 1
ATOM 3981 O O . VAL B 1 22 ? 32.281 -12.227 2.25 1 76.75 22 VAL B O 1
ATOM 3984 N N . LYS B 1 23 ? 31.219 -13.391 3.818 1 82.12 23 LYS B N 1
ATOM 3985 C CA . LYS B 1 23 ? 30.266 -13.93 2.855 1 82.12 23 LYS B CA 1
ATOM 3986 C C . LYS B 1 23 ? 29.438 -12.82 2.219 1 82.12 23 LYS B C 1
ATOM 3988 O O . LYS B 1 23 ? 29.203 -12.828 1.007 1 82.12 23 LYS B O 1
ATOM 3993 N N . LEU B 1 24 ? 29.125 -11.977 3.078 1 80.06 24 LEU B N 1
ATOM 3994 C CA . LEU B 1 24 ? 28.281 -10.875 2.611 1 80.06 24 LEU B CA 1
ATOM 3995 C C . LEU B 1 24 ? 29.031 -10.023 1.593 1 80.06 24 LEU B C 1
ATOM 3997 O O . LEU B 1 24 ? 28.469 -9.641 0.563 1 80.06 24 LEU B O 1
ATOM 4001 N N . LEU B 1 25 ? 30.203 -9.742 1.854 1 79.06 25 LEU B N 1
ATOM 4002 C CA . LEU B 1 25 ? 31 -8.922 0.949 1 79.06 25 LEU B CA 1
ATOM 4003 C C . LEU B 1 25 ? 31.281 -9.664 -0.351 1 79.06 25 LEU B C 1
ATOM 4005 O O . LEU B 1 25 ? 31.281 -9.07 -1.429 1 79.06 25 LEU B O 1
ATOM 4009 N N . SER B 1 26 ? 31.547 -10.898 -0.194 1 85.25 26 SER B N 1
ATOM 4010 C CA . SER B 1 26 ? 31.766 -11.719 -1.378 1 85.25 26 SER B CA 1
ATOM 4011 C C . SER B 1 26 ? 30.5 -11.781 -2.242 1 85.25 26 SER B C 1
ATOM 4013 O O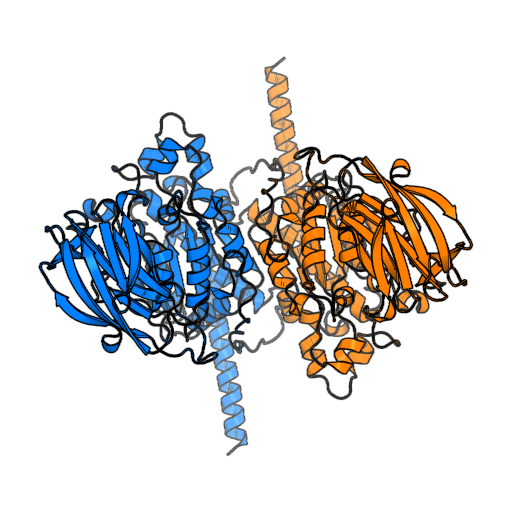 . SER B 1 26 ? 30.578 -11.68 -3.467 1 85.25 26 SER B O 1
ATOM 4015 N N . LEU B 1 27 ? 29.422 -11.945 -1.604 1 86.75 27 LEU B N 1
ATOM 4016 C CA . LEU B 1 27 ? 28.156 -11.984 -2.32 1 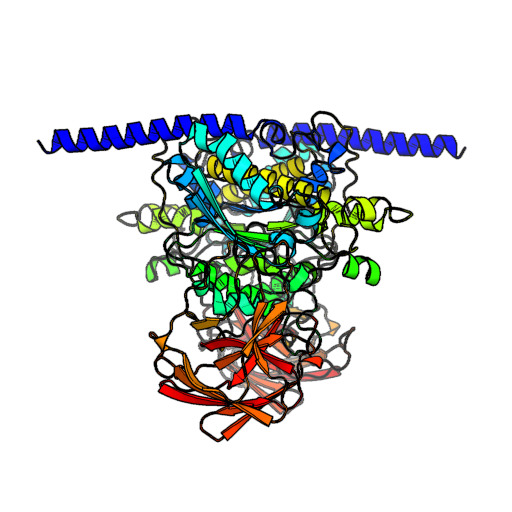86.75 27 LEU B CA 1
ATOM 4017 C C . LEU B 1 27 ? 27.875 -10.641 -2.99 1 86.75 27 LEU B C 1
ATOM 4019 O O . LEU B 1 27 ? 27.406 -10.602 -4.133 1 86.75 27 LEU B O 1
ATOM 4023 N N . GLN B 1 28 ? 28.125 -9.609 -2.283 1 86.31 28 GLN B N 1
ATOM 4024 C CA . GLN B 1 28 ? 27.922 -8.273 -2.834 1 86.31 28 GLN B CA 1
ATOM 4025 C C . GLN B 1 28 ? 28.734 -8.078 -4.113 1 86.31 28 GLN B C 1
ATOM 4027 O O . GLN B 1 28 ? 28.219 -7.562 -5.109 1 86.31 28 GLN B O 1
ATOM 4032 N N . LYS B 1 29 ? 29.938 -8.469 -4.082 1 86.44 29 LYS B N 1
ATOM 4033 C CA . LYS B 1 29 ? 30.812 -8.344 -5.242 1 86.44 29 LYS B CA 1
ATOM 4034 C C . LYS B 1 29 ? 30.266 -9.133 -6.43 1 86.44 29 LYS B C 1
ATOM 4036 O O . LYS B 1 29 ? 30.266 -8.641 -7.562 1 86.44 29 LYS B O 1
ATOM 4041 N N . LYS B 1 30 ? 29.812 -10.266 -6.191 1 87.69 30 LYS B N 1
ATOM 4042 C CA . LYS B 1 30 ? 29.281 -11.117 -7.254 1 87.69 30 LYS B CA 1
ATOM 4043 C C . LYS B 1 30 ? 27.969 -10.57 -7.805 1 87.69 30 LYS B C 1
ATOM 4045 O O . LYS B 1 30 ? 27.719 -10.625 -9.008 1 87.69 30 LYS B O 1
ATOM 4050 N N . LEU B 1 31 ? 27.172 -10.047 -6.922 1 87.81 31 LEU B N 1
ATOM 4051 C CA . LEU B 1 31 ? 25.875 -9.516 -7.305 1 87.81 31 LEU B CA 1
ATOM 4052 C C . LEU B 1 31 ? 26.016 -8.266 -8.156 1 87.81 31 LEU B C 1
ATOM 4054 O O . LEU B 1 31 ? 25.109 -7.898 -8.898 1 87.81 31 LEU B O 1
ATOM 4058 N N . LEU B 1 32 ? 27.125 -7.613 -8.023 1 84.69 32 LEU B N 1
ATOM 4059 C CA . LEU B 1 32 ? 27.375 -6.391 -8.781 1 84.69 32 LEU B CA 1
ATOM 4060 C C . LEU B 1 32 ? 27.938 -6.707 -10.164 1 84.69 32 LEU B C 1
ATOM 4062 O O . LEU B 1 32 ? 28 -5.836 -11.031 1 84.69 32 LEU B O 1
ATOM 4066 N N . GLN B 1 33 ? 28.219 -7.992 -10.375 1 82.88 33 GLN B N 1
ATOM 4067 C CA . GLN B 1 33 ? 28.703 -8.414 -11.68 1 82.88 33 GLN B CA 1
ATOM 4068 C C . GLN B 1 33 ? 27.547 -8.57 -12.672 1 82.88 33 GLN B C 1
ATOM 4070 O O . GLN B 1 33 ? 26.375 -8.484 -12.289 1 82.88 33 GLN B O 1
ATOM 4075 N N . ASN B 1 34 ? 27.906 -8.758 -13.891 1 82 34 ASN B N 1
ATOM 4076 C CA . ASN B 1 34 ? 26.891 -8.961 -14.922 1 82 34 ASN B CA 1
ATOM 4077 C C . ASN B 1 34 ? 26.094 -10.234 -14.672 1 82 34 ASN B C 1
ATOM 4079 O O . ASN B 1 34 ? 26.641 -11.336 -14.695 1 82 34 ASN B O 1
ATOM 4083 N N . PRO B 1 35 ? 24.875 -10.07 -14.516 1 85.75 35 PRO B N 1
ATOM 4084 C CA . PRO B 1 35 ? 24.078 -11.258 -14.195 1 85.75 35 PRO B CA 1
ATOM 4085 C C . PRO B 1 35 ? 24.016 -12.266 -15.344 1 85.75 35 PRO B C 1
ATOM 4087 O O . PRO B 1 35 ? 23.781 -13.453 -15.117 1 85.75 35 PRO B O 1
ATOM 4090 N N . LEU B 1 36 ? 24.266 -11.852 -16.484 1 88 36 LEU B N 1
ATOM 4091 C CA . LEU B 1 36 ? 24.203 -12.727 -17.656 1 88 36 LEU B CA 1
ATOM 4092 C C . LEU B 1 36 ? 25.359 -13.727 -17.656 1 88 36 LEU B C 1
ATOM 4094 O O . LEU B 1 36 ? 25.344 -14.703 -18.406 1 88 36 LEU B O 1
ATOM 4098 N N . ASP B 1 37 ? 26.281 -13.555 -16.766 1 85.31 37 ASP B N 1
ATOM 4099 C CA . ASP B 1 37 ? 27.406 -14.484 -16.656 1 85.31 37 ASP B CA 1
ATOM 4100 C C . ASP B 1 37 ? 26.969 -15.789 -15.984 1 85.31 37 ASP B C 1
ATOM 4102 O O . ASP B 1 37 ? 27.625 -16.812 -16.109 1 85.31 37 ASP B O 1
ATOM 4106 N N . TYR B 1 38 ? 25.875 -15.719 -15.312 1 82.69 38 TYR B N 1
ATOM 4107 C CA . TYR B 1 38 ? 25.438 -16.859 -14.508 1 82.69 38 TYR B CA 1
ATOM 4108 C C . TYR B 1 38 ? 24.031 -17.281 -14.898 1 82.69 38 TYR B C 1
ATOM 4110 O O . TYR B 1 38 ? 23.297 -17.875 -14.094 1 82.69 38 TYR B O 1
ATOM 4118 N N . TRP B 1 39 ? 23.672 -16.969 -16.125 1 86.38 39 TRP B N 1
ATOM 4119 C CA . TRP B 1 39 ? 22.234 -17.203 -16.328 1 86.38 39 TRP B CA 1
ATOM 4120 C C . TRP B 1 39 ? 22 -18.359 -17.281 1 86.38 39 TRP B C 1
ATOM 4122 O O . TRP B 1 39 ? 22.891 -18.75 -18.031 1 86.38 39 TRP B O 1
ATOM 4132 N N . LEU B 1 40 ? 20.844 -18.969 -17.234 1 89.06 40 LEU B N 1
ATOM 4133 C CA . LEU B 1 40 ? 20.406 -20.234 -17.812 1 89.06 40 LEU B CA 1
ATOM 4134 C C . LEU B 1 40 ? 20.344 -20.141 -19.328 1 89.06 40 LEU B C 1
ATOM 4136 O O . LEU B 1 40 ? 20.562 -21.141 -20.031 1 89.06 40 LEU B O 1
ATOM 4140 N N . PHE B 1 41 ? 20.109 -18.938 -19.875 1 89.06 41 PHE B N 1
ATOM 4141 C CA . PHE B 1 41 ? 19.844 -18.766 -21.297 1 89.06 41 PHE B CA 1
ATOM 4142 C C . PHE B 1 41 ? 21.109 -18.344 -22.031 1 89.06 41 PHE B C 1
ATOM 4144 O O . PHE B 1 41 ? 21.047 -17.766 -23.125 1 89.06 41 PHE B O 1
ATOM 4151 N N . LYS B 1 42 ? 22.203 -18.609 -21.516 1 86.56 42 LYS B N 1
ATOM 4152 C CA . LYS B 1 42 ? 23.469 -18.125 -22.047 1 86.56 42 LYS B CA 1
ATOM 4153 C C . LYS B 1 42 ? 23.672 -18.578 -23.5 1 86.56 42 LYS B C 1
ATOM 4155 O O . LYS B 1 42 ? 24.281 -17.875 -24.297 1 86.56 42 LYS B O 1
ATOM 4160 N N . ASP B 1 43 ? 23.172 -19.703 -23.859 1 84.75 43 ASP B N 1
ATOM 4161 C CA . ASP B 1 43 ? 23.344 -20.281 -25.188 1 84.75 43 ASP B CA 1
ATOM 4162 C C . ASP B 1 43 ? 22.453 -19.594 -26.203 1 84.75 43 ASP B C 1
ATOM 4164 O O . ASP B 1 43 ? 22.703 -19.656 -27.422 1 84.75 43 ASP B O 1
ATOM 4168 N N . GLN B 1 44 ? 21.5 -18.891 -25.766 1 88.94 44 GLN B N 1
ATOM 4169 C CA . GLN B 1 44 ? 20.516 -18.312 -26.672 1 88.94 44 GLN B CA 1
ATOM 4170 C C . GLN B 1 44 ? 20.547 -16.781 -26.609 1 88.94 44 GLN B C 1
ATOM 4172 O O . GLN B 1 44 ? 20.422 -16.109 -27.641 1 88.94 44 GLN B O 1
ATOM 4177 N N . TYR B 1 45 ? 20.578 -16.297 -25.359 1 93.38 45 TYR B N 1
ATOM 4178 C CA . TYR B 1 45 ? 20.547 -14.859 -25.125 1 93.38 45 TYR B CA 1
ATOM 4179 C C . TYR B 1 45 ? 21.719 -14.43 -24.25 1 93.38 45 TYR B C 1
ATOM 4181 O O . TYR B 1 45 ? 21.75 -14.711 -23.047 1 93.38 45 TYR B O 1
ATOM 4189 N N . ASN B 1 46 ? 22.656 -13.625 -24.828 1 90 46 ASN B N 1
ATOM 4190 C CA . ASN B 1 46 ? 23.859 -13.305 -24.062 1 90 46 ASN B CA 1
ATOM 4191 C C . ASN B 1 46 ? 23.984 -11.797 -23.828 1 90 46 ASN B C 1
ATOM 4193 O O . ASN B 1 46 ? 25.016 -11.32 -23.359 1 90 46 ASN B O 1
ATOM 4197 N N . SER B 1 47 ? 22.953 -11.133 -24.234 1 91.25 47 SER B N 1
ATOM 4198 C CA . SER B 1 47 ? 22.953 -9.695 -24.016 1 91.25 47 SER B CA 1
ATOM 4199 C C . SER B 1 47 ? 21.516 -9.164 -23.875 1 91.25 47 SER B C 1
ATOM 4201 O O . SER B 1 47 ? 20.562 -9.836 -24.266 1 91.25 47 SER B O 1
ATOM 4203 N N . LEU B 1 48 ? 21.406 -8.023 -23.344 1 92.06 48 LEU B N 1
ATOM 4204 C CA . LEU B 1 48 ? 20.109 -7.387 -23.25 1 92.06 48 LEU B CA 1
ATOM 4205 C C . LEU B 1 48 ? 19.531 -7.09 -24.625 1 92.06 48 LEU B C 1
ATOM 4207 O O . LEU B 1 48 ? 18.312 -7.145 -24.828 1 92.06 48 LEU B O 1
ATOM 4211 N N . ASP B 1 49 ? 20.438 -6.816 -25.547 1 93.25 49 ASP B N 1
ATOM 4212 C CA . ASP B 1 49 ? 20 -6.594 -26.922 1 93.25 49 ASP B CA 1
ATOM 4213 C C . ASP B 1 49 ? 19.312 -7.828 -27.5 1 93.25 49 ASP B C 1
ATOM 4215 O O . ASP B 1 49 ? 18.297 -7.715 -28.188 1 93.25 49 ASP B O 1
ATOM 4219 N N . GLU B 1 50 ? 19.891 -8.945 -27.188 1 95.25 50 GLU B N 1
ATOM 4220 C CA . GLU B 1 50 ? 19.297 -10.195 -27.656 1 95.25 50 GLU B CA 1
ATOM 4221 C C . GLU B 1 50 ? 17.969 -10.477 -26.953 1 95.25 50 GLU B C 1
ATOM 4223 O O . GLU B 1 50 ? 17.094 -11.141 -27.5 1 95.25 50 GLU B O 1
ATOM 4228 N N . LEU B 1 51 ? 17.828 -9.922 -25.766 1 96.19 51 LEU B N 1
ATOM 4229 C CA . LEU B 1 51 ? 16.562 -10.023 -25.031 1 96.19 51 LEU B CA 1
ATOM 4230 C C . LEU B 1 51 ? 15.586 -8.945 -25.484 1 96.19 51 LEU B C 1
ATOM 4232 O O . LEU B 1 51 ? 14.438 -8.922 -25.031 1 96.19 51 LEU B O 1
ATOM 4236 N N . LEU B 1 52 ? 16.094 -8.008 -26.281 1 95.38 52 LEU B N 1
ATOM 4237 C CA . LEU B 1 52 ? 15.312 -6.906 -26.828 1 95.38 52 LEU B CA 1
ATOM 4238 C C . LEU B 1 52 ? 14.805 -5.988 -25.719 1 95.38 52 LEU B C 1
ATOM 4240 O O . LEU B 1 52 ? 13.68 -5.496 -25.781 1 95.38 52 LEU B O 1
ATOM 4244 N N . ILE B 1 53 ? 15.578 -5.855 -24.656 1 93.56 53 ILE B N 1
ATOM 4245 C CA . ILE B 1 53 ? 15.258 -4.949 -23.562 1 93.56 53 ILE B CA 1
ATOM 4246 C C . ILE B 1 53 ? 16.5 -4.148 -23.172 1 93.56 53 ILE B C 1
ATOM 4248 O O . ILE B 1 53 ? 17.594 -4.422 -23.641 1 93.56 53 ILE B O 1
ATOM 4252 N N . ASP B 1 54 ? 16.281 -3.107 -22.375 1 89.19 54 ASP B N 1
ATOM 4253 C CA . ASP B 1 54 ? 17.391 -2.338 -21.812 1 89.19 54 ASP B CA 1
ATOM 4254 C C . ASP B 1 54 ? 17.203 -2.152 -20.297 1 89.19 54 ASP B C 1
ATOM 4256 O O . ASP B 1 54 ? 16.188 -2.561 -19.734 1 89.19 54 ASP B O 1
ATOM 4260 N N . TYR B 1 55 ? 18.188 -1.664 -19.703 1 85.06 55 TYR B N 1
ATOM 4261 C CA . TYR B 1 55 ? 18.203 -1.607 -18.234 1 85.06 55 TYR B CA 1
ATOM 4262 C C . TYR B 1 55 ? 17.156 -0.622 -17.719 1 85.06 55 TYR B C 1
ATOM 4264 O O . TYR B 1 55 ? 16.625 -0.8 -16.625 1 85.06 55 TYR B O 1
ATOM 4272 N N . THR B 1 56 ? 16.891 0.426 -18.453 1 84.19 56 THR B N 1
ATOM 4273 C CA . THR B 1 56 ? 15.852 1.367 -18.031 1 84.19 56 THR B CA 1
ATOM 4274 C C . THR B 1 56 ? 14.492 0.682 -17.969 1 84.19 56 THR B C 1
ATOM 4276 O O . THR B 1 56 ? 13.727 0.901 -17.016 1 84.19 56 THR B O 1
ATOM 4279 N N . MET B 1 57 ? 14.25 -0.175 -18.969 1 90.31 57 MET B N 1
ATOM 4280 C CA . MET B 1 57 ? 13.023 -0.97 -18.969 1 90.31 57 MET B CA 1
ATOM 4281 C C . MET B 1 57 ? 12.977 -1.922 -17.781 1 90.31 57 MET B C 1
ATOM 4283 O O . MET B 1 57 ? 11.945 -2.055 -17.125 1 90.31 57 MET B O 1
ATOM 4287 N N . VAL B 1 58 ? 14.117 -2.473 -17.516 1 93 58 VAL B N 1
ATOM 4288 C CA . VAL B 1 58 ? 14.227 -3.465 -16.453 1 93 58 VAL B CA 1
ATOM 4289 C C . VAL B 1 58 ? 13.961 -2.803 -15.102 1 93 58 VAL B C 1
ATOM 4291 O O . VAL B 1 58 ? 13.172 -3.303 -14.305 1 93 58 VAL B O 1
ATOM 4294 N N . ASN B 1 59 ? 14.5 -1.66 -14.875 1 89.12 59 ASN B N 1
ATOM 4295 C CA . ASN B 1 59 ? 14.359 -0.956 -13.609 1 89.12 59 ASN B CA 1
ATOM 4296 C C . ASN B 1 59 ? 12.914 -0.567 -13.336 1 89.12 59 ASN B C 1
ATOM 4298 O O . ASN B 1 59 ? 12.453 -0.616 -12.188 1 89.12 59 ASN B O 1
ATOM 4302 N N . LYS B 1 60 ? 12.258 -0.226 -14.359 1 89.88 60 LYS B N 1
ATOM 4303 C CA . LYS B 1 60 ? 10.875 0.217 -14.195 1 89.88 60 LYS B CA 1
ATOM 4304 C C . LYS B 1 60 ? 9.938 -0.97 -14 1 89.88 60 LYS B C 1
ATOM 4306 O O . LYS B 1 60 ? 8.789 -0.798 -13.586 1 89.88 60 LYS B O 1
ATOM 4311 N N . SER B 1 61 ? 10.445 -2.148 -14.273 1 95.75 61 SER B N 1
ATOM 4312 C CA . SER B 1 61 ? 9.586 -3.326 -14.328 1 95.75 61 SER B CA 1
ATOM 4313 C C . SER B 1 61 ? 9.711 -4.156 -13.055 1 95.75 61 SER B C 1
ATOM 4315 O O . SER B 1 61 ? 9.055 -5.191 -12.914 1 95.75 61 SER B O 1
ATOM 4317 N N . VAL B 1 62 ? 10.57 -3.684 -12.172 1 96.19 62 VAL B N 1
ATOM 4318 C CA . VAL B 1 62 ? 10.758 -4.344 -10.883 1 96.19 62 VAL B CA 1
ATOM 4319 C C . VAL B 1 62 ? 10.445 -3.367 -9.75 1 96.19 62 VAL B C 1
ATOM 4321 O O . VAL B 1 62 ? 10.906 -2.221 -9.766 1 96.19 62 VAL B O 1
ATOM 4324 N N . SER B 1 63 ? 9.594 -3.807 -8.836 1 95.5 63 SER B N 1
ATOM 4325 C CA . SER B 1 63 ? 9.258 -2.977 -7.688 1 95.5 63 SER B CA 1
ATOM 4326 C C . SER B 1 63 ? 9.508 -3.717 -6.379 1 95.5 63 SER B C 1
ATOM 4328 O O . SER B 1 63 ? 9.211 -4.906 -6.266 1 95.5 63 SER B O 1
ATOM 4330 N N . TYR B 1 64 ? 10.078 -3.053 -5.422 1 93.88 64 TYR B N 1
ATOM 4331 C CA . TYR B 1 64 ? 10.305 -3.607 -4.09 1 93.88 64 TYR B CA 1
ATOM 4332 C C . TYR B 1 64 ? 10.328 -2.506 -3.037 1 93.88 64 TYR B C 1
ATOM 4334 O O . TYR B 1 64 ? 10.789 -1.395 -3.301 1 93.88 64 TYR B O 1
ATOM 4342 N N . PRO B 1 65 ? 9.758 -2.801 -1.93 1 88.25 65 PRO B N 1
ATOM 4343 C CA . PRO B 1 65 ? 9.672 -1.776 -0.886 1 88.25 65 PRO B CA 1
ATOM 4344 C C . PRO B 1 65 ? 11.008 -1.496 -0.216 1 88.25 65 PRO B C 1
ATOM 4346 O O . PRO B 1 65 ? 11.844 -2.398 -0.09 1 88.25 65 PRO B O 1
ATOM 4349 N N . THR B 1 66 ? 11.234 -0.253 0.237 1 90.56 66 THR B N 1
ATOM 4350 C CA . THR B 1 66 ? 12.383 0.168 1.027 1 90.56 66 THR B CA 1
ATOM 4351 C C . THR B 1 66 ? 11.938 0.813 2.336 1 90.56 66 THR B C 1
ATOM 4353 O O . THR B 1 66 ? 11.094 1.711 2.334 1 90.56 66 THR B O 1
ATOM 4356 N N . PRO B 1 67 ? 12.445 0.411 3.482 1 89.06 67 PRO B N 1
ATOM 4357 C CA . PRO B 1 67 ? 13.445 -0.647 3.654 1 89.06 67 PRO B CA 1
ATOM 4358 C C . PRO B 1 67 ? 12.875 -2.043 3.412 1 89.06 67 PRO B C 1
ATOM 4360 O O . PRO B 1 67 ? 11.672 -2.189 3.186 1 89.06 67 PRO B O 1
ATOM 4363 N N . SER B 1 68 ? 13.781 -2.91 3.441 1 89.06 68 SER B N 1
ATOM 4364 C CA . SER B 1 68 ? 13.359 -4.289 3.215 1 89.06 68 SER B CA 1
ATOM 4365 C C . SER B 1 68 ? 12.445 -4.781 4.332 1 89.06 68 SER B C 1
ATOM 4367 O O . SER B 1 68 ? 12.656 -4.449 5.504 1 89.06 68 SER B O 1
ATOM 4369 N N . SER B 1 69 ? 11.461 -5.559 3.92 1 87.88 69 SER B N 1
ATOM 4370 C CA . SER B 1 69 ? 10.609 -6.207 4.914 1 87.88 69 SER B CA 1
ATOM 4371 C C . SER B 1 69 ? 11.383 -7.262 5.699 1 87.88 69 SER B C 1
ATOM 4373 O O . SER B 1 69 ? 12.461 -7.684 5.285 1 87.88 69 SER B O 1
ATOM 4375 N N . SER B 1 70 ? 10.797 -7.648 6.797 1 87.25 70 SER B N 1
ATOM 4376 C CA . SER B 1 70 ? 11.398 -8.727 7.582 1 87.25 70 SER B CA 1
ATOM 4377 C C . SER B 1 70 ? 11.445 -10.031 6.789 1 87.25 70 SER B C 1
ATOM 4379 O O . SER B 1 70 ? 12.367 -10.828 6.953 1 87.25 70 SER B O 1
ATOM 4381 N N . ARG B 1 71 ? 10.477 -10.227 5.922 1 91.44 71 ARG B N 1
ATOM 4382 C CA . ARG B 1 71 ? 10.438 -11.445 5.121 1 91.44 71 ARG B CA 1
ATOM 4383 C C . ARG B 1 71 ? 11.602 -11.492 4.137 1 91.44 71 ARG B C 1
ATOM 4385 O O . ARG B 1 71 ? 12.203 -12.547 3.93 1 91.44 71 ARG B O 1
ATOM 4392 N N . VAL B 1 72 ? 11.906 -10.344 3.543 1 92.5 72 VAL B N 1
ATOM 4393 C CA . VAL B 1 72 ? 13.047 -10.25 2.637 1 92.5 72 VAL B CA 1
ATOM 4394 C C . VAL B 1 72 ? 14.336 -10.492 3.412 1 92.5 72 VAL B C 1
ATOM 4396 O O . VAL B 1 72 ? 15.211 -11.242 2.963 1 92.5 72 VAL B O 1
ATOM 4399 N N . LYS B 1 73 ? 14.492 -9.883 4.523 1 88.38 73 LYS B N 1
ATOM 4400 C CA . LYS B 1 73 ? 15.688 -10.047 5.352 1 88.38 73 LYS B CA 1
ATOM 4401 C C . LYS B 1 73 ? 15.867 -11.5 5.777 1 88.38 73 LYS B C 1
ATOM 4403 O O . LYS B 1 73 ? 16.984 -12.016 5.773 1 88.38 73 LYS B O 1
ATOM 4408 N N . ASN B 1 74 ? 14.734 -12.109 6.137 1 88.56 74 ASN B N 1
ATOM 4409 C CA . ASN B 1 74 ? 14.805 -13.508 6.539 1 88.56 74 ASN B CA 1
ATOM 4410 C C . ASN B 1 74 ? 15.344 -14.391 5.418 1 88.56 74 ASN B C 1
ATOM 4412 O O . ASN B 1 74 ? 16.125 -15.312 5.668 1 88.56 74 ASN B O 1
ATOM 4416 N N . LEU B 1 75 ? 14.906 -14.156 4.242 1 90.81 75 LEU B N 1
ATOM 4417 C CA . LEU B 1 75 ? 15.383 -14.922 3.1 1 90.81 75 LEU B CA 1
ATOM 4418 C C . LEU B 1 75 ? 16.891 -14.758 2.928 1 90.81 75 LEU B C 1
ATOM 4420 O O . LEU B 1 75 ? 17.609 -15.734 2.734 1 90.81 75 LEU B O 1
ATOM 4424 N N . VAL B 1 76 ? 17.344 -13.547 2.975 1 88.62 76 VAL B N 1
ATOM 4425 C CA . VAL B 1 76 ? 18.75 -13.242 2.787 1 88.62 76 VAL B CA 1
ATOM 4426 C C . VAL B 1 76 ? 19.578 -13.852 3.924 1 88.62 76 VAL B C 1
ATOM 4428 O O . VAL B 1 76 ? 20.641 -14.414 3.693 1 88.62 76 VAL B O 1
ATOM 4431 N N . PHE B 1 77 ? 19.109 -13.789 5.07 1 86.44 77 PHE B N 1
ATOM 4432 C CA . PHE B 1 77 ? 19.812 -14.328 6.223 1 86.44 77 PHE B CA 1
ATOM 4433 C C . PHE B 1 77 ? 19.891 -15.852 6.141 1 86.44 77 PHE B C 1
ATOM 4435 O O . PHE B 1 77 ? 20.891 -16.453 6.52 1 86.44 77 PHE B O 1
ATOM 4442 N N . LYS B 1 78 ? 18.828 -16.422 5.727 1 89.12 78 LYS B N 1
ATOM 4443 C CA . LYS B 1 78 ? 18.875 -17.875 5.5 1 89.12 78 LYS B CA 1
ATOM 4444 C C . LYS B 1 78 ? 19.969 -18.25 4.516 1 89.12 78 LYS B C 1
ATOM 4446 O O . LYS B 1 78 ? 20.719 -19.203 4.742 1 89.12 78 LYS B O 1
ATOM 4451 N N . ALA B 1 79 ? 20 -17.5 3.471 1 90 79 ALA B N 1
ATOM 4452 C CA . ALA B 1 79 ? 21.047 -17.734 2.475 1 90 79 ALA B CA 1
ATOM 4453 C C . ALA B 1 79 ? 22.438 -17.594 3.088 1 90 79 ALA B C 1
ATOM 4455 O O . ALA B 1 79 ? 23.297 -18.453 2.902 1 90 79 ALA B O 1
ATOM 4456 N N . LEU B 1 80 ? 22.656 -16.594 3.857 1 86.31 80 LEU B N 1
ATOM 4457 C CA . LEU B 1 80 ? 23.953 -16.297 4.438 1 86.31 80 LEU B CA 1
ATOM 4458 C C . LEU B 1 80 ? 24.359 -17.359 5.465 1 86.31 80 LEU B C 1
ATOM 4460 O O . LEU B 1 80 ? 25.547 -17.578 5.699 1 86.31 80 LEU B O 1
ATOM 4464 N N . ASN B 1 81 ? 23.359 -18.016 6.031 1 88.75 81 ASN B N 1
ATOM 4465 C CA . ASN B 1 81 ? 23.625 -19.047 7.031 1 88.75 81 ASN B CA 1
ATOM 4466 C C . ASN B 1 81 ? 23.703 -20.438 6.402 1 88.75 81 ASN B C 1
ATOM 4468 O O . ASN B 1 81 ? 23.734 -21.438 7.113 1 88.75 81 ASN B O 1
ATOM 4472 N N . GLY B 1 82 ? 23.594 -20.469 5.16 1 92.62 82 GLY B N 1
ATOM 4473 C CA . GLY B 1 82 ? 23.766 -21.719 4.449 1 92.62 82 GLY B CA 1
ATOM 4474 C C . GLY B 1 82 ? 22.531 -22.609 4.504 1 92.62 82 GLY B C 1
ATOM 4475 O O . GLY B 1 82 ? 22.625 -23.828 4.273 1 92.62 82 GLY B O 1
ATOM 4476 N N . ILE B 1 83 ? 21.438 -22.047 4.879 1 94.31 83 ILE B N 1
ATOM 4477 C CA . ILE B 1 83 ? 20.203 -22.812 4.969 1 94.31 83 ILE B CA 1
ATOM 4478 C C . ILE B 1 83 ? 19.516 -22.828 3.605 1 94.31 83 ILE B C 1
ATOM 4480 O O . ILE B 1 83 ? 19.359 -21.797 2.961 1 94.31 83 ILE B O 1
ATOM 4484 N N . ASP B 1 84 ? 19.094 -23.953 3.195 1 96.88 84 ASP B N 1
ATOM 4485 C CA . ASP B 1 84 ? 18.422 -24.109 1.901 1 96.88 84 ASP B CA 1
ATOM 4486 C C . ASP B 1 84 ? 17.141 -23.281 1.847 1 96.88 84 ASP B C 1
ATOM 4488 O O . ASP B 1 84 ? 16.469 -23.109 2.863 1 96.88 84 ASP B O 1
ATOM 4492 N N . VAL B 1 85 ? 16.875 -22.797 0.673 1 97 85 VAL B N 1
ATOM 4493 C CA . VAL B 1 85 ? 15.68 -22 0.434 1 97 85 VAL B CA 1
ATOM 4494 C C . VAL B 1 85 ? 14.703 -22.781 -0.434 1 97 85 VAL B C 1
ATOM 4496 O O . VAL B 1 85 ? 15.031 -23.172 -1.56 1 97 85 VAL B O 1
ATOM 4499 N N . ASN B 1 86 ? 13.5 -23.016 0.108 1 98.06 86 ASN B N 1
ATOM 4500 C CA . ASN B 1 86 ? 12.445 -23.688 -0.628 1 98.06 86 ASN B CA 1
ATOM 4501 C C . ASN B 1 86 ? 11.453 -22.703 -1.231 1 98.06 86 ASN B C 1
ATOM 4503 O O . ASN B 1 86 ? 10.906 -21.859 -0.521 1 98.06 86 ASN B O 1
ATOM 4507 N N . VAL B 1 87 ? 11.273 -22.844 -2.555 1 98.31 87 VAL B N 1
ATOM 4508 C CA . VAL B 1 87 ? 10.406 -21.922 -3.283 1 98.31 87 VAL B CA 1
ATOM 4509 C C . VAL B 1 87 ? 9.18 -22.672 -3.801 1 98.31 87 VAL B C 1
ATOM 4511 O O . VAL B 1 87 ? 9.305 -23.734 -4.41 1 98.31 87 VAL B O 1
ATOM 4514 N N . ALA B 1 88 ? 7.988 -22.156 -3.568 1 98.62 88 ALA B N 1
ATOM 4515 C CA . ALA B 1 88 ? 6.758 -22.688 -4.148 1 98.62 88 ALA B CA 1
ATOM 4516 C C . ALA B 1 88 ? 6.238 -21.766 -5.258 1 98.62 88 ALA B C 1
ATOM 4518 O O . ALA B 1 88 ? 6.121 -20.562 -5.074 1 98.62 88 ALA B O 1
ATOM 4519 N N . ILE B 1 89 ? 5.988 -22.359 -6.355 1 98.56 89 ILE B N 1
ATOM 4520 C CA . ILE B 1 89 ? 5.391 -21.641 -7.469 1 98.56 89 ILE B CA 1
ATOM 4521 C C . ILE B 1 89 ? 3.877 -21.859 -7.477 1 98.56 89 ILE B C 1
ATOM 4523 O O . ILE B 1 89 ? 3.408 -23 -7.504 1 98.56 89 ILE B O 1
ATOM 4527 N N . LEU B 1 90 ? 3.154 -20.812 -7.379 1 98.69 90 LEU B N 1
ATOM 4528 C CA . LEU B 1 90 ? 1.72 -20.812 -7.637 1 98.69 90 LEU B CA 1
ATOM 4529 C C . LEU B 1 90 ? 1.403 -20.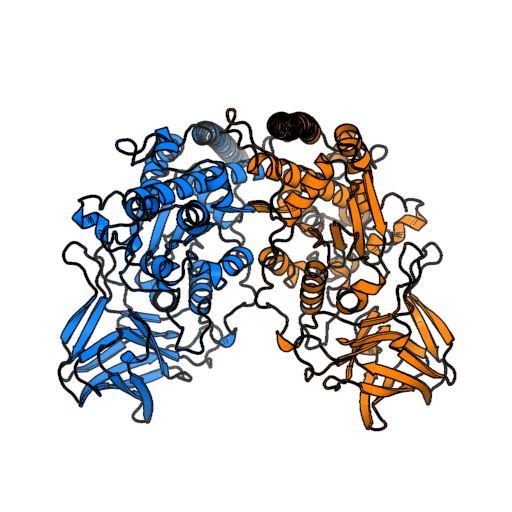109 -8.953 1 98.69 90 LEU B C 1
ATOM 4531 O O . LEU B 1 90 ? 1.312 -18.891 -9.008 1 98.69 90 LEU B O 1
ATOM 4535 N N . GLY B 1 91 ? 1.234 -20.906 -9.953 1 98 91 GLY B N 1
ATOM 4536 C CA . GLY B 1 91 ? 1.055 -20.344 -11.281 1 98 91 GLY B CA 1
ATOM 4537 C C . GLY B 1 91 ? 0.056 -21.125 -12.125 1 98 91 GLY B C 1
ATOM 4538 O O . GLY B 1 91 ? -0.508 -22.109 -11.672 1 98 91 GLY B O 1
ATOM 4539 N N . GLY B 1 92 ? -0.244 -20.578 -13.266 1 96.25 92 GLY B N 1
ATOM 4540 C CA . GLY B 1 92 ? -1.104 -21.234 -14.242 1 96.25 92 GLY B CA 1
ATOM 4541 C C . GLY B 1 92 ? -0.331 -21.906 -15.359 1 96.25 92 GLY B C 1
ATOM 4542 O O . GLY B 1 92 ? 0.708 -22.516 -15.117 1 96.25 92 GLY B O 1
ATOM 4543 N N . SER B 1 93 ? -0.893 -21.828 -16.562 1 94.75 93 SER B N 1
ATOM 4544 C CA . SER B 1 93 ? -0.306 -22.516 -17.719 1 94.75 93 SER B CA 1
ATOM 4545 C C . SER B 1 93 ? 1.061 -21.938 -18.062 1 94.75 93 SER B C 1
ATOM 4547 O O . SER B 1 93 ? 1.929 -22.641 -18.578 1 94.75 93 SER B O 1
ATOM 4549 N N . ILE B 1 94 ? 1.282 -20.703 -17.812 1 96 94 ILE B N 1
ATOM 4550 C CA . ILE B 1 94 ? 2.564 -20.078 -18.125 1 96 94 ILE B CA 1
ATOM 4551 C C . ILE B 1 94 ? 3.664 -20.703 -17.266 1 96 94 ILE B C 1
ATOM 4553 O O . ILE B 1 94 ? 4.688 -21.156 -17.781 1 96 94 ILE B O 1
ATOM 4557 N N . SER B 1 95 ? 3.414 -20.812 -16.047 1 96.75 95 SER B N 1
ATOM 4558 C CA . SER B 1 95 ? 4.379 -21.406 -15.125 1 96.75 95 SER B CA 1
ATOM 4559 C C . SER B 1 95 ? 4.504 -22.906 -15.344 1 96.75 95 SER B C 1
ATOM 4561 O O . SER B 1 95 ? 5.57 -23.484 -15.133 1 96.75 95 SER B O 1
ATOM 4563 N N . ALA B 1 96 ? 3.422 -23.469 -15.828 1 94.69 96 ALA B N 1
ATOM 4564 C CA . ALA B 1 96 ? 3.457 -24.906 -16.094 1 94.69 96 ALA B CA 1
ATOM 4565 C C . ALA B 1 96 ? 4.207 -25.203 -17.391 1 94.69 96 ALA B C 1
ATOM 4567 O O . ALA B 1 96 ? 4.398 -26.375 -17.75 1 94.69 96 ALA B O 1
ATOM 4568 N N . GLY B 1 97 ? 4.586 -24.203 -18.141 1 91 97 GLY B N 1
ATOM 4569 C CA . GLY B 1 97 ? 5.461 -24.359 -19.297 1 91 97 GLY B CA 1
ATOM 4570 C C . GLY B 1 97 ? 4.719 -24.328 -20.625 1 91 97 GLY B C 1
ATOM 4571 O O . GLY B 1 97 ? 5.312 -24.562 -21.672 1 91 97 GLY B O 1
ATOM 4572 N N . ALA B 1 98 ? 3.406 -24.172 -20.641 1 83 98 ALA B N 1
ATOM 4573 C CA . ALA B 1 98 ? 2.498 -24.094 -21.781 1 83 98 ALA B CA 1
ATOM 4574 C C . ALA B 1 98 ? 3.15 -24.625 -23.047 1 83 98 ALA B C 1
ATOM 4576 O O . ALA B 1 98 ? 3.328 -25.844 -23.188 1 83 98 ALA B O 1
ATOM 4577 N N . THR B 1 99 ? 3.654 -23.75 -23.891 1 80.56 99 THR B N 1
ATOM 4578 C CA . THR B 1 99 ? 4.117 -24.141 -25.219 1 80.56 99 THR B CA 1
ATOM 4579 C C . THR B 1 99 ? 5.594 -24.516 -25.188 1 80.56 99 THR B C 1
ATOM 4581 O O . THR B 1 99 ? 6.113 -25.094 -26.141 1 80.56 99 THR B O 1
ATOM 4584 N N . LEU B 1 100 ? 6.246 -24.359 -24.141 1 86.5 100 LEU B N 1
ATOM 4585 C CA . LEU B 1 100 ? 7.68 -24.625 -24.078 1 86.5 100 LEU B CA 1
ATOM 4586 C C . LEU B 1 100 ? 7.965 -26.109 -24.219 1 86.5 100 LEU B C 1
ATOM 4588 O O . LEU B 1 100 ? 9.047 -26.5 -24.656 1 86.5 100 LEU B O 1
ATOM 4592 N N . TYR B 1 101 ? 7.047 -26.906 -23.828 1 77.19 101 TYR B N 1
ATOM 4593 C CA . TYR B 1 101 ? 7.223 -28.359 -23.922 1 77.19 101 TYR B CA 1
ATOM 4594 C C . TYR B 1 101 ? 7.309 -28.797 -25.375 1 77.19 101 TYR B C 1
ATOM 4596 O O . TYR B 1 101 ? 8.086 -29.703 -25.703 1 77.19 101 TYR B O 1
ATOM 4604 N N . LYS B 1 102 ? 6.512 -28.172 -26.125 1 75.12 102 LYS B N 1
ATOM 4605 C CA . LYS B 1 102 ? 6.508 -28.531 -27.531 1 75.12 102 LYS B CA 1
ATOM 4606 C C . LYS B 1 102 ? 7.859 -28.234 -28.188 1 75.12 102 LYS B C 1
ATOM 4608 O O . LYS B 1 102 ? 8.273 -28.938 -29.109 1 75.12 102 LYS B O 1
ATOM 4613 N N . GLU B 1 103 ? 8.477 -27.359 -27.578 1 75.19 103 GLU B N 1
ATOM 4614 C CA . GLU B 1 103 ? 9.75 -26.938 -28.156 1 75.19 103 GLU B CA 1
ATOM 4615 C C . GLU B 1 103 ? 10.93 -27.5 -27.375 1 75.19 103 GLU B C 1
ATOM 4617 O O . GLU B 1 103 ? 12.078 -27.109 -27.609 1 75.19 103 GLU B O 1
ATOM 4622 N N . HIS B 1 104 ? 10.664 -28.344 -26.422 1 77.81 104 HIS B N 1
ATOM 4623 C CA . HIS B 1 104 ? 11.641 -29.047 -25.609 1 77.81 104 HIS B CA 1
ATOM 4624 C C . HIS B 1 104 ? 12.422 -28.062 -24.719 1 77.81 104 HIS B C 1
ATOM 4626 O O . HIS B 1 104 ? 13.633 -28.219 -24.547 1 77.81 104 HIS B O 1
ATOM 4632 N N . HIS B 1 105 ? 11.719 -27.016 -24.297 1 81 105 HIS B N 1
ATOM 4633 C CA . HIS B 1 105 ? 12.328 -26.016 -23.438 1 81 105 HIS B CA 1
ATOM 4634 C C . HIS B 1 105 ? 11.688 -26 -22.047 1 81 105 HIS B C 1
ATOM 4636 O O . HIS B 1 105 ? 11.594 -24.953 -21.422 1 81 105 HIS B O 1
ATOM 4642 N N . GLN B 1 10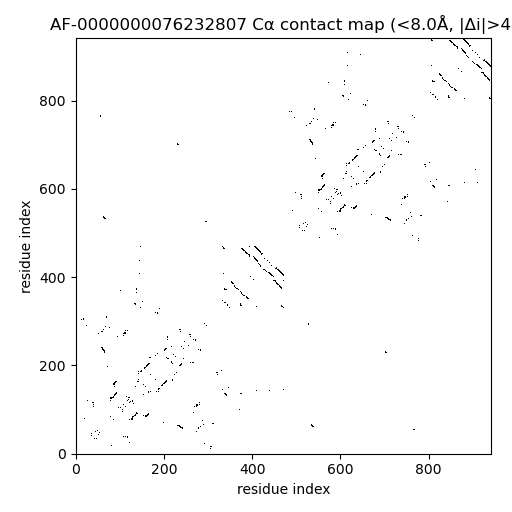6 ? 11.211 -27.172 -21.594 1 77.94 106 GLN B N 1
ATOM 4643 C CA . GLN B 1 106 ? 10.484 -27.234 -20.328 1 77.94 106 GLN B CA 1
ATOM 4644 C C . GLN B 1 106 ? 11.383 -26.859 -19.156 1 77.94 106 GLN B C 1
ATOM 4646 O O . GLN B 1 106 ? 10.898 -26.422 -18.109 1 77.94 106 GLN B O 1
ATOM 4651 N N . ASN B 1 107 ? 12.617 -26.906 -19.344 1 84.56 107 ASN B N 1
ATOM 4652 C CA . ASN B 1 107 ? 13.562 -26.578 -18.266 1 84.56 107 ASN B CA 1
ATOM 4653 C C . ASN B 1 107 ? 13.945 -25.109 -18.281 1 84.56 107 ASN B C 1
ATOM 4655 O O . ASN B 1 107 ? 14.812 -24.688 -17.516 1 84.56 107 ASN B O 1
ATOM 4659 N N . LYS B 1 108 ? 13.234 -24.359 -19.062 1 91.88 108 LYS B N 1
ATOM 4660 C CA . LYS B 1 108 ? 13.617 -22.953 -19.203 1 91.88 108 LYS B CA 1
ATOM 4661 C C . LYS B 1 108 ? 12.453 -22.031 -18.844 1 91.88 108 LYS B C 1
ATOM 4663 O O . LYS B 1 108 ? 12.359 -20.922 -19.375 1 91.88 108 LYS B O 1
ATOM 4668 N N . VAL B 1 109 ? 11.547 -22.578 -18.094 1 95 109 VAL B N 1
ATOM 4669 C CA . VAL B 1 109 ? 10.484 -21.719 -17.547 1 95 109 VAL B CA 1
ATOM 4670 C C . VAL B 1 109 ? 11.094 -20.625 -16.688 1 95 109 VAL B C 1
ATOM 4672 O O . VAL B 1 109 ? 12.125 -20.828 -16.031 1 95 109 VAL B O 1
ATOM 4675 N N . TYR B 1 110 ? 10.586 -19.469 -16.625 1 96 110 TYR B N 1
ATOM 4676 C CA . TYR B 1 110 ? 11.172 -18.234 -16.078 1 96 110 TYR B CA 1
ATOM 4677 C C . TYR B 1 110 ? 11.727 -18.469 -14.68 1 96 110 TYR B C 1
ATOM 4679 O O . TYR B 1 110 ? 12.789 -17.969 -14.336 1 96 110 TYR B O 1
ATOM 4687 N N . PHE B 1 111 ? 11.039 -19.234 -13.805 1 96.81 111 PHE B N 1
ATOM 4688 C CA . PHE B 1 111 ? 11.453 -19.375 -12.414 1 96.81 111 PHE B CA 1
ATOM 4689 C C . PHE B 1 111 ? 12.656 -20.312 -12.297 1 96.81 111 PHE B C 1
ATOM 4691 O O . PHE B 1 111 ? 13.352 -20.312 -11.289 1 96.81 111 PHE B O 1
ATOM 4698 N N . ARG B 1 112 ? 12.906 -21.125 -13.312 1 95.56 112 ARG B N 1
ATOM 4699 C CA . ARG B 1 112 ? 14.094 -21.969 -13.328 1 95.56 112 ARG B CA 1
ATOM 4700 C C . ARG B 1 112 ? 15.359 -21.125 -13.469 1 95.56 112 ARG B C 1
ATOM 4702 O O . ARG B 1 112 ? 16.422 -21.516 -12.992 1 95.56 112 ARG B O 1
ATOM 4709 N N . VAL B 1 113 ? 15.188 -20.062 -14.062 1 93.12 113 VAL B N 1
ATOM 4710 C CA . VAL B 1 113 ? 16.297 -19.109 -14.195 1 93.12 113 VAL B CA 1
ATOM 4711 C C . VAL B 1 113 ? 16.734 -18.641 -12.812 1 93.12 113 VAL B C 1
ATOM 4713 O O . VAL B 1 113 ? 17.938 -18.562 -12.523 1 93.12 113 VAL B O 1
ATOM 4716 N N . LEU B 1 114 ? 15.789 -18.328 -12.047 1 93.81 114 LEU B N 1
ATOM 4717 C CA . LEU B 1 114 ? 16.078 -17.906 -10.68 1 93.81 114 LEU B CA 1
ATOM 4718 C C . LEU B 1 114 ? 16.781 -19.016 -9.898 1 93.81 114 LEU B C 1
ATOM 4720 O O . LEU B 1 114 ? 17.766 -18.75 -9.211 1 93.81 114 LEU B O 1
ATOM 4724 N N . GLU B 1 115 ? 16.234 -20.188 -10 1 96.56 115 GLU B N 1
ATOM 4725 C CA . GLU B 1 115 ? 16.844 -21.344 -9.328 1 96.56 115 GLU B CA 1
ATOM 4726 C C . GLU B 1 115 ? 18.281 -21.547 -9.766 1 96.56 115 GLU B C 1
ATOM 4728 O O . GLU B 1 115 ? 19.172 -21.719 -8.922 1 96.56 115 GLU B O 1
ATOM 4733 N N . HIS B 1 116 ? 18.5 -21.484 -11.008 1 95.56 116 HIS B N 1
ATOM 4734 C CA . HIS B 1 116 ? 19.844 -21.641 -11.578 1 95.56 116 HIS B CA 1
ATOM 4735 C C . HIS B 1 116 ? 20.781 -20.547 -11.094 1 95.56 116 HIS B C 1
ATOM 4737 O O . HIS B 1 116 ? 21.906 -20.844 -10.664 1 95.56 116 HIS B O 1
ATOM 4743 N N . PHE B 1 117 ? 20.391 -19.391 -11.156 1 93.69 117 PHE B N 1
ATOM 4744 C CA . PHE B 1 117 ? 21.188 -18.25 -10.742 1 93.69 117 PHE B CA 1
ATOM 4745 C C . PHE B 1 117 ? 21.594 -18.359 -9.281 1 93.69 117 PHE B C 1
ATOM 4747 O O . PHE B 1 117 ? 22.75 -18.141 -8.938 1 93.69 117 PHE B O 1
ATOM 4754 N N . TRP B 1 118 ? 20.578 -18.656 -8.469 1 95.56 118 TRP B N 1
ATOM 4755 C CA . TRP B 1 118 ? 20.844 -18.812 -7.043 1 95.56 118 TRP B CA 1
ATOM 4756 C C . TRP B 1 118 ? 21.891 -19.875 -6.793 1 95.56 118 TRP B C 1
ATOM 4758 O O . TRP B 1 118 ? 22.844 -19.656 -6.039 1 95.56 118 TRP B O 1
ATOM 4768 N N . ASN B 1 119 ? 21.766 -21.016 -7.453 1 96.5 119 ASN B N 1
ATOM 4769 C CA . ASN B 1 119 ? 22.641 -22.156 -7.199 1 96.5 119 ASN B CA 1
ATOM 4770 C C . ASN B 1 119 ? 24.016 -21.969 -7.82 1 96.5 119 ASN B C 1
ATOM 4772 O O . ASN B 1 119 ? 24.984 -22.578 -7.379 1 96.5 119 ASN B O 1
ATOM 4776 N N . GLU B 1 120 ? 24.109 -21.047 -8.773 1 94.25 120 GLU B N 1
ATOM 4777 C CA . GLU B 1 120 ? 25.391 -20.781 -9.414 1 94.25 120 GLU B CA 1
ATOM 4778 C C . GLU B 1 120 ? 26.125 -19.625 -8.727 1 94.25 120 GLU B C 1
ATOM 4780 O O . GLU B 1 120 ? 27.359 -19.578 -8.719 1 94.25 120 GLU B O 1
ATOM 4785 N N . LEU B 1 121 ? 25.406 -18.75 -8.18 1 92.62 121 LEU B N 1
ATOM 4786 C CA . LEU B 1 121 ? 26.031 -17.547 -7.656 1 92.62 121 LEU B CA 1
ATOM 4787 C C . LEU B 1 121 ? 26.031 -17.547 -6.129 1 92.62 121 LEU B C 1
ATOM 4789 O O . LEU B 1 121 ? 27.062 -17.281 -5.504 1 92.62 121 LEU B O 1
ATOM 4793 N N . VAL B 1 122 ? 24.922 -17.859 -5.527 1 93.31 122 VAL B N 1
ATOM 4794 C CA . VAL B 1 122 ? 24.75 -17.719 -4.086 1 93.31 122 VAL B CA 1
ATOM 4795 C C . VAL B 1 122 ? 25.281 -18.953 -3.369 1 93.31 122 VAL B C 1
ATOM 4797 O O . VAL B 1 122 ? 26.047 -18.844 -2.412 1 93.31 122 VAL B O 1
ATOM 4800 N N . GLU B 1 123 ? 24.969 -20.141 -3.865 1 95.5 123 GLU B N 1
ATOM 4801 C CA . GLU B 1 123 ? 25.297 -21.391 -3.188 1 95.5 123 GLU B CA 1
ATOM 4802 C C . GLU B 1 123 ? 26.812 -21.547 -3.014 1 95.5 123 GLU B C 1
ATOM 4804 O O . GLU B 1 123 ? 27.281 -21.906 -1.933 1 95.5 123 GLU B O 1
ATOM 4809 N N . PRO B 1 124 ? 27.594 -21.25 -3.996 1 94.5 124 PRO B N 1
ATOM 4810 C CA . PRO B 1 124 ? 29.047 -21.422 -3.832 1 94.5 124 PRO B CA 1
ATOM 4811 C C . PRO B 1 124 ? 29.625 -20.531 -2.744 1 94.5 124 PRO B C 1
ATOM 4813 O O . PRO B 1 124 ? 30.656 -20.859 -2.15 1 94.5 124 PRO B O 1
ATOM 4816 N N . VAL B 1 125 ? 28.922 -19.453 -2.484 1 92.69 125 VAL B N 1
ATOM 4817 C CA . VAL B 1 125 ? 29.438 -18.5 -1.51 1 92.69 125 VAL B CA 1
ATOM 4818 C C . VAL B 1 125 ? 28.906 -18.844 -0.119 1 92.69 125 VAL B C 1
ATOM 4820 O O . VAL B 1 125 ? 29.641 -18.75 0.869 1 92.69 125 VAL B O 1
ATOM 4823 N N . THR B 1 126 ? 27.719 -19.266 -0.027 1 92.25 126 THR B N 1
ATOM 4824 C CA . THR B 1 126 ? 27.062 -19.328 1.274 1 92.25 126 THR B CA 1
ATOM 4825 C C . THR B 1 126 ? 26.766 -20.781 1.654 1 92.25 126 THR B C 1
ATOM 4827 O O . THR B 1 126 ? 26.516 -21.078 2.824 1 92.25 126 THR B O 1
ATOM 4830 N N . GLY B 1 127 ? 26.656 -21.656 0.661 1 95 127 GLY B N 1
ATOM 4831 C CA . GLY B 1 127 ? 26.25 -23.031 0.895 1 95 127 GLY B CA 1
ATOM 4832 C C . GLY B 1 127 ? 24.734 -23.219 0.857 1 95 127 GLY B C 1
ATOM 4833 O O . GLY B 1 127 ? 24.234 -24.328 1.033 1 95 127 GLY B O 1
ATOM 4834 N N . SER B 1 128 ? 24 -22.156 0.623 1 95.56 128 SER B N 1
ATOM 4835 C CA . SER B 1 128 ? 22.547 -22.203 0.59 1 95.56 128 SER B CA 1
ATOM 4836 C C . SER B 1 128 ? 22.031 -22.578 -0.797 1 95.56 128 SER B C 1
ATOM 4838 O O . SER B 1 128 ? 22.203 -21.812 -1.753 1 95.56 128 SER B O 1
ATOM 4840 N N . ARG B 1 129 ? 21.375 -23.672 -0.903 1 97.69 129 ARG B N 1
ATOM 4841 C CA . ARG B 1 129 ? 20.781 -24.109 -2.164 1 97.69 129 ARG B CA 1
ATOM 4842 C C . ARG B 1 129 ? 19.312 -23.703 -2.256 1 97.69 129 ARG B C 1
ATOM 4844 O O . ARG B 1 129 ? 18.594 -23.703 -1.254 1 97.69 129 ARG B O 1
ATOM 4851 N N . MET B 1 130 ? 18.906 -23.344 -3.445 1 97.56 130 MET B N 1
ATOM 4852 C CA . MET B 1 130 ? 17.5 -23.078 -3.705 1 97.56 130 MET B CA 1
ATOM 4853 C C . MET B 1 130 ? 16.844 -24.266 -4.387 1 97.56 130 MET B C 1
ATOM 4855 O O . MET B 1 130 ? 17.375 -24.828 -5.348 1 97.56 130 MET B O 1
ATOM 4859 N N . VAL B 1 131 ? 15.734 -24.688 -3.887 1 97.69 131 VAL B N 1
ATOM 4860 C CA . VAL B 1 131 ? 14.922 -25.766 -4.461 1 97.69 131 VAL B CA 1
ATOM 4861 C C . VAL B 1 131 ? 13.531 -25.234 -4.805 1 97.69 131 VAL B C 1
ATOM 4863 O O . VAL B 1 131 ? 12.828 -24.703 -3.939 1 97.69 131 VAL B O 1
ATOM 4866 N N . VAL B 1 132 ? 13.133 -25.422 -6.062 1 97.19 132 VAL B N 1
ATOM 4867 C CA . VAL B 1 132 ? 11.836 -24.922 -6.512 1 97.19 132 VAL B CA 1
ATOM 4868 C C . VAL B 1 132 ? 10.828 -26.062 -6.586 1 97.19 132 VAL B C 1
ATOM 4870 O O . VAL B 1 132 ? 11.102 -27.094 -7.195 1 97.19 132 VAL B O 1
ATOM 4873 N N . HIS B 1 133 ? 9.742 -25.875 -5.957 1 97.19 133 HIS B N 1
ATOM 4874 C CA . HIS B 1 133 ? 8.586 -26.766 -6.039 1 97.19 133 HIS B CA 1
ATOM 4875 C C . HIS B 1 133 ? 7.492 -26.156 -6.918 1 97.19 133 HIS B C 1
ATOM 4877 O O . HIS B 1 133 ? 6.781 -25.25 -6.496 1 97.19 133 HIS B O 1
ATOM 4883 N N . ASP B 1 134 ? 7.32 -26.734 -8.078 1 97.06 134 ASP B N 1
ATOM 4884 C CA . ASP B 1 134 ? 6.387 -26.219 -9.07 1 97.06 134 ASP B CA 1
ATOM 4885 C C . ASP B 1 134 ? 4.973 -26.734 -8.82 1 97.06 134 ASP B C 1
ATOM 4887 O O . ASP B 1 134 ? 4.664 -27.891 -9.148 1 97.06 134 ASP B O 1
ATOM 4891 N N . ASN B 1 135 ? 4.098 -25.859 -8.344 1 98.12 135 ASN B N 1
ATOM 4892 C CA . ASN B 1 135 ? 2.715 -26.219 -8.055 1 98.12 135 ASN B CA 1
ATOM 4893 C C . ASN B 1 135 ? 1.752 -25.594 -9.055 1 98.12 135 ASN B C 1
ATOM 4895 O O . ASN B 1 135 ? 0.577 -25.375 -8.75 1 98.12 135 ASN B O 1
ATOM 4899 N N . SER B 1 136 ? 2.246 -25.266 -10.203 1 97.38 136 SER B N 1
ATOM 4900 C CA . SER B 1 136 ? 1.41 -24.609 -11.203 1 97.38 136 SER B CA 1
ATOM 4901 C C . SER B 1 136 ? 0.419 -25.594 -11.82 1 97.38 136 SER B C 1
ATOM 4903 O O . SER B 1 136 ? 0.729 -26.781 -11.977 1 97.38 136 SER B O 1
ATOM 4905 N N . ILE B 1 137 ? -0.737 -25.125 -12.062 1 96.88 137 ILE B N 1
ATOM 4906 C CA . ILE B 1 137 ? -1.797 -25.875 -12.727 1 96.88 137 ILE B CA 1
ATOM 4907 C C . ILE B 1 137 ? -2.436 -25.016 -13.812 1 96.88 137 ILE B C 1
ATOM 4909 O O . ILE B 1 137 ? -2.873 -23.891 -13.555 1 96.88 137 ILE B O 1
ATOM 4913 N N . GLY B 1 138 ? -2.512 -25.547 -15 1 94.69 138 GLY B N 1
ATOM 4914 C CA . GLY B 1 138 ? -3.094 -24.812 -16.109 1 94.69 138 GLY B CA 1
ATOM 4915 C C . GLY B 1 138 ? -4.535 -24.406 -15.867 1 94.69 138 GLY B C 1
ATOM 4916 O O . GLY B 1 138 ? -5.309 -25.172 -15.281 1 94.69 138 GLY B O 1
ATOM 4917 N N . ALA B 1 139 ? -4.934 -23.172 -16.281 1 93.5 139 ALA B N 1
ATOM 4918 C CA . ALA B 1 139 ? -6.289 -22.625 -16.312 1 93.5 139 ALA B CA 1
ATOM 4919 C C . ALA B 1 139 ? -6.82 -22.391 -14.898 1 93.5 139 ALA B C 1
ATOM 4921 O O . ALA B 1 139 ? -8.031 -22.297 -14.688 1 93.5 139 ALA B O 1
ATOM 4922 N N . ILE B 1 140 ? -5.938 -22.328 -13.945 1 95 140 ILE B N 1
ATOM 4923 C CA . ILE B 1 140 ? -6.305 -22.094 -12.562 1 95 140 ILE B CA 1
ATOM 4924 C C . ILE B 1 140 ? -5.945 -20.656 -12.18 1 95 140 ILE B C 1
ATOM 4926 O O . ILE B 1 140 ? -5.09 -20.031 -12.812 1 95 140 ILE B O 1
ATOM 4930 N N . GLY B 1 141 ? -6.723 -20.125 -11.188 1 96.19 141 GLY B N 1
ATOM 4931 C CA . GLY B 1 141 ? -6.449 -18.781 -10.727 1 96.19 141 GLY B CA 1
ATOM 4932 C C . GLY B 1 141 ? -6.305 -18.672 -9.219 1 96.19 141 GLY B C 1
ATOM 4933 O O . GLY B 1 141 ? -6.219 -19.703 -8.531 1 96.19 141 GLY B O 1
ATOM 4934 N N . SER B 1 142 ? -6.203 -17.422 -8.773 1 96.69 142 SER B N 1
ATOM 4935 C CA . SER B 1 142 ? -6.062 -17.156 -7.344 1 96.69 142 SER B CA 1
ATOM 4936 C C . SER B 1 142 ? -7.297 -17.609 -6.57 1 96.69 142 SER B C 1
ATOM 4938 O O . SER B 1 142 ? -7.215 -17.906 -5.379 1 96.69 142 SER B O 1
ATOM 4940 N N . ASP B 1 143 ? -8.422 -17.625 -7.219 1 94.62 143 ASP B N 1
ATOM 4941 C CA . ASP B 1 143 ? -9.648 -18.062 -6.555 1 94.62 143 ASP B CA 1
ATOM 4942 C C . ASP B 1 143 ? -9.523 -19.5 -6.051 1 94.62 143 ASP B C 1
ATOM 4944 O O . ASP B 1 143 ? -9.898 -19.797 -4.914 1 94.62 143 ASP B O 1
ATOM 4948 N N . PHE B 1 144 ? -8.969 -20.359 -6.859 1 96.25 144 PHE B N 1
ATOM 4949 C CA . PHE B 1 144 ? -8.75 -21.734 -6.457 1 96.25 144 PHE B CA 1
ATOM 4950 C C . PHE B 1 144 ? -7.711 -21.828 -5.344 1 96.25 144 PHE B C 1
ATOM 4952 O O . PHE B 1 144 ? -7.969 -22.406 -4.289 1 96.25 144 PHE B O 1
ATOM 4959 N N . TYR B 1 145 ? -6.539 -21.172 -5.508 1 97.25 145 TYR B N 1
ATOM 4960 C CA . TYR B 1 145 ? -5.43 -21.312 -4.57 1 97.25 145 TYR B CA 1
ATOM 4961 C C . TYR B 1 145 ? -5.746 -20.641 -3.242 1 97.25 145 TYR B C 1
ATOM 4963 O O . TYR B 1 145 ? -5.188 -21 -2.205 1 97.25 145 TYR B O 1
ATOM 4971 N N . SER B 1 146 ? -6.629 -19.641 -3.295 1 94.94 146 SER B N 1
ATOM 4972 C CA . SER B 1 146 ? -6.992 -18.984 -2.041 1 94.94 146 SER B CA 1
ATOM 4973 C C . SER B 1 146 ? -7.633 -19.969 -1.069 1 94.94 146 SER B C 1
ATOM 4975 O O . SER B 1 146 ? -7.551 -19.797 0.148 1 94.94 146 SER B O 1
ATOM 4977 N N . TYR B 1 147 ? -8.156 -21.016 -1.574 1 94.69 147 TYR B N 1
ATOM 4978 C CA . TYR B 1 147 ? -8.797 -22 -0.713 1 94.69 147 TYR B CA 1
ATOM 4979 C C . TYR B 1 147 ? -7.945 -23.266 -0.615 1 94.69 147 TYR B C 1
ATOM 4981 O O . TYR B 1 147 ? -8.023 -24 0.375 1 94.69 147 TYR B O 1
ATOM 4989 N N . CYS B 1 148 ? -7.148 -23.516 -1.606 1 96.56 148 CYS B N 1
ATOM 4990 C CA . CYS B 1 148 ? -6.488 -24.812 -1.678 1 96.56 148 CYS B CA 1
ATOM 4991 C C . CYS B 1 148 ? -4.984 -24.672 -1.504 1 96.56 148 CYS B C 1
ATOM 4993 O O . CYS B 1 148 ? -4.227 -25.594 -1.834 1 96.56 148 CYS B O 1
ATOM 4995 N N . LEU B 1 149 ? -4.566 -23.562 -1.016 1 96.75 149 LEU B N 1
ATOM 4996 C CA . LEU B 1 149 ? -3.148 -23.297 -0.813 1 96.75 149 LEU B CA 1
ATOM 4997 C C . LEU B 1 149 ? -2.473 -24.438 -0.059 1 96.75 149 LEU B C 1
ATOM 4999 O O . LEU B 1 149 ? -1.422 -24.922 -0.478 1 96.75 149 LEU B O 1
ATOM 5003 N N . ASN B 1 150 ? -3.09 -24.938 0.945 1 95.06 150 ASN B N 1
ATOM 5004 C CA . ASN B 1 150 ? -2.479 -25.906 1.851 1 95.06 150 ASN B CA 1
ATOM 5005 C C . ASN B 1 150 ? -2.398 -27.281 1.218 1 95.06 150 ASN B C 1
ATOM 5007 O O . ASN B 1 150 ? -1.683 -28.156 1.712 1 95.06 150 ASN B O 1
ATOM 5011 N N . ASN B 1 151 ? -3.082 -27.453 0.196 1 96.88 151 ASN B N 1
ATOM 5012 C CA . ASN B 1 151 ? -2.998 -28.719 -0.528 1 96.88 151 ASN B CA 1
ATOM 5013 C C . ASN B 1 151 ? -1.695 -28.828 -1.316 1 96.88 151 ASN B C 1
ATOM 5015 O O . ASN B 1 151 ? -1.318 -29.906 -1.754 1 96.88 151 ASN B O 1
ATOM 5019 N N . TYR B 1 152 ? -1.042 -27.719 -1.462 1 97.44 152 TYR B N 1
ATOM 5020 C CA . TYR B 1 152 ? 0.086 -27.719 -2.387 1 97.44 152 TYR B CA 1
ATOM 5021 C C . TYR B 1 152 ? 1.338 -27.156 -1.724 1 97.44 152 TYR B C 1
ATOM 5023 O O . TYR B 1 152 ? 2.457 -27.531 -2.076 1 97.44 152 TYR B O 1
ATOM 5031 N N . VAL B 1 153 ? 1.17 -26.219 -0.876 1 97.12 153 VAL B N 1
ATOM 5032 C CA . VAL B 1 153 ? 2.301 -25.531 -0.266 1 97.12 153 VAL B CA 1
ATOM 5033 C C . VAL B 1 153 ? 2.473 -26 1.179 1 97.12 153 VAL B C 1
ATOM 5035 O O . VAL B 1 153 ? 1.543 -25.906 1.982 1 97.12 153 VAL B O 1
ATOM 5038 N N . LEU B 1 154 ? 3.664 -26.484 1.446 1 94.38 154 LEU B N 1
ATOM 5039 C CA . LEU B 1 154 ? 3.986 -26.844 2.82 1 94.38 154 LEU B CA 1
ATOM 5040 C C . LEU B 1 154 ? 4.34 -25.609 3.643 1 94.38 154 LEU B C 1
ATOM 5042 O O . LEU B 1 154 ? 5.426 -25.047 3.486 1 94.38 154 LEU B O 1
ATOM 5046 N N . GLY B 1 155 ? 3.496 -25.266 4.535 1 91.62 155 GLY B N 1
ATOM 5047 C CA . GLY B 1 155 ? 3.637 -24.031 5.289 1 91.62 155 GLY B CA 1
ATOM 5048 C C . GLY B 1 155 ? 4.84 -24.031 6.211 1 91.62 155 GLY B C 1
ATOM 5049 O O . GLY B 1 155 ? 5.387 -22.984 6.527 1 91.62 155 GLY B O 1
ATOM 5050 N N . ASN B 1 156 ? 5.328 -25.188 6.594 1 92.19 156 ASN B N 1
ATOM 5051 C CA . ASN B 1 156 ? 6.414 -25.281 7.559 1 92.19 156 ASN B CA 1
ATOM 5052 C C . ASN B 1 156 ? 7.773 -25.391 6.871 1 92.19 156 ASN B C 1
ATOM 5054 O O . ASN B 1 156 ? 8.812 -25.438 7.531 1 92.19 156 ASN B O 1
ATOM 5058 N N . SER B 1 157 ? 7.727 -25.344 5.566 1 94.75 157 SER B N 1
ATOM 5059 C CA . SER B 1 157 ? 9.008 -25.531 4.902 1 94.75 157 SER B CA 1
ATOM 5060 C C . SER B 1 157 ? 9.219 -24.516 3.787 1 94.75 157 SER B C 1
ATOM 5062 O O . SER B 1 157 ? 10.328 -24.359 3.281 1 94.75 157 SER B O 1
ATOM 5064 N N . THR B 1 158 ? 8.266 -23.812 3.412 1 97.31 158 THR B N 1
ATOM 5065 C CA . THR B 1 158 ? 8.359 -22.891 2.285 1 97.31 158 THR B CA 1
ATOM 5066 C C . THR B 1 158 ? 8.922 -21.547 2.734 1 97.31 158 THR B C 1
ATOM 5068 O O . THR B 1 158 ? 8.414 -20.953 3.686 1 97.31 158 THR B O 1
ATOM 5071 N N . ASP B 1 159 ? 9.945 -21.016 1.993 1 96.56 159 ASP B N 1
ATOM 5072 C CA . ASP B 1 159 ? 10.609 -19.766 2.34 1 96.56 159 ASP B CA 1
ATOM 5073 C C . ASP B 1 159 ? 10.18 -18.641 1.403 1 96.56 159 ASP B C 1
ATOM 5075 O O . ASP B 1 159 ? 10.25 -17.469 1.763 1 96.56 159 ASP B O 1
ATOM 5079 N N . LEU B 1 160 ? 9.828 -19 0.226 1 97.75 160 LEU B N 1
ATOM 5080 C CA . LEU B 1 160 ? 9.445 -18.062 -0.82 1 97.75 160 LEU B CA 1
ATOM 5081 C C . LEU B 1 160 ? 8.305 -18.625 -1.664 1 97.75 160 LEU B C 1
ATOM 5083 O O . LEU B 1 160 ? 8.336 -19.781 -2.062 1 97.75 160 LEU B O 1
ATOM 5087 N N . VAL B 1 161 ? 7.289 -17.828 -1.86 1 98.69 161 VAL B N 1
ATOM 5088 C CA . VAL B 1 161 ? 6.215 -18.141 -2.799 1 98.69 161 VAL B CA 1
ATOM 5089 C C . VAL B 1 161 ? 6.254 -17.172 -3.973 1 98.69 161 VAL B C 1
ATOM 5091 O O . VAL B 1 161 ? 6.344 -15.953 -3.777 1 98.69 161 VAL B O 1
ATOM 5094 N N . ILE B 1 162 ? 6.301 -17.641 -5.156 1 98.81 162 ILE B N 1
ATOM 5095 C CA . ILE B 1 162 ? 6.137 -16.828 -6.359 1 98.81 162 ILE B CA 1
ATOM 5096 C C . ILE B 1 162 ? 4.734 -17.047 -6.934 1 98.81 162 ILE B C 1
ATOM 5098 O O . ILE B 1 162 ? 4.367 -18.156 -7.301 1 98.81 162 ILE B O 1
ATOM 5102 N N . TRP B 1 163 ? 3.947 -16 -6.945 1 98.81 163 TRP B N 1
ATOM 5103 C CA . TRP B 1 163 ? 2.602 -15.992 -7.512 1 98.81 163 TRP B CA 1
ATOM 5104 C C . TRP B 1 163 ? 2.625 -15.531 -8.961 1 98.81 163 TRP B C 1
ATOM 5106 O O . TRP B 1 163 ? 3.127 -14.445 -9.266 1 98.81 163 TRP B O 1
ATOM 5116 N N . GLU B 1 164 ? 2.176 -16.297 -9.891 1 98.56 164 GLU B N 1
ATOM 5117 C CA . GLU B 1 164 ? 2.066 -15.953 -11.305 1 98.56 164 GLU B CA 1
ATOM 5118 C C . GLU B 1 164 ? 0.708 -16.359 -11.867 1 98.56 164 GLU B C 1
ATOM 5120 O O . GLU B 1 164 ? 0.581 -17.406 -12.508 1 98.56 164 GLU B O 1
ATOM 5125 N N . LEU B 1 165 ? -0.283 -15.5 -11.609 1 98 165 LEU B N 1
ATOM 5126 C CA . LEU B 1 165 ? -1.636 -15.82 -12.055 1 98 165 LEU B CA 1
ATOM 5127 C C . LEU B 1 165 ? -2.332 -14.578 -12.609 1 98 165 LEU B C 1
ATOM 5129 O O . LEU B 1 165 ? -3.547 -14.586 -12.82 1 98 165 LEU B O 1
ATOM 5133 N N . SER B 1 166 ? -1.554 -13.57 -12.828 1 97.81 166 SER B N 1
ATOM 5134 C CA . SER B 1 166 ? -2.105 -12.305 -13.281 1 97.81 166 SER B CA 1
ATOM 5135 C C . SER B 1 166 ? -2.885 -12.477 -14.586 1 97.81 166 SER B C 1
ATOM 5137 O O . SER B 1 166 ? -3.941 -11.859 -14.766 1 97.81 166 SER B O 1
ATOM 5139 N N . ALA B 1 167 ? -2.404 -13.258 -15.469 1 96.06 167 ALA B N 1
ATOM 5140 C CA . ALA B 1 167 ? -3.061 -13.5 -16.75 1 96.06 167 ALA B CA 1
ATOM 5141 C C . ALA B 1 167 ? -4.379 -14.242 -16.562 1 96.06 167 ALA B C 1
ATOM 5143 O O . ALA B 1 167 ? -5.391 -13.891 -17.188 1 96.06 167 ALA B O 1
ATOM 5144 N N . ASN B 1 168 ? -4.375 -15.203 -15.719 1 95.06 168 ASN B N 1
ATOM 5145 C CA . ASN B 1 168 ? -5.57 -16.016 -15.508 1 95.06 168 ASN B CA 1
ATOM 5146 C C . ASN B 1 168 ? -6.621 -15.266 -14.695 1 95.06 168 ASN B C 1
ATOM 5148 O O . ASN B 1 168 ? -7.824 -15.453 -14.906 1 95.06 168 ASN B O 1
ATOM 5152 N N . ASP B 1 169 ? -6.188 -14.477 -13.805 1 95.88 169 ASP B N 1
ATOM 5153 C CA . ASP B 1 169 ? -7.109 -13.75 -12.93 1 95.88 169 ASP B CA 1
ATOM 5154 C C . ASP B 1 169 ? -7.809 -12.625 -13.688 1 95.88 169 ASP B C 1
ATOM 5156 O O . ASP B 1 169 ? -8.891 -12.188 -13.289 1 95.88 169 ASP B O 1
ATOM 5160 N N . TYR B 1 170 ? -7.168 -12.258 -14.766 1 93.38 170 TYR B N 1
ATOM 5161 C CA . TYR B 1 170 ? -7.742 -11.172 -15.555 1 93.38 170 TYR B CA 1
ATOM 5162 C C . TYR B 1 170 ? -8.977 -11.648 -16.312 1 93.38 170 TYR B C 1
ATOM 5164 O O . TYR B 1 170 ? -8.953 -12.695 -16.969 1 93.38 170 TYR B O 1
ATOM 5172 N N . HIS B 1 171 ? -10.156 -11.039 -16.203 1 86.5 171 HIS B N 1
ATOM 5173 C CA . HIS B 1 171 ? -11.438 -11.312 -16.844 1 86.5 171 HIS B CA 1
ATOM 5174 C C . HIS B 1 171 ? -12.117 -12.523 -16.203 1 86.5 171 HIS B C 1
ATOM 5176 O O . HIS B 1 171 ? -13.203 -12.93 -16.625 1 86.5 171 HIS B O 1
ATOM 5182 N N . ARG B 1 172 ? -11.469 -13.078 -15.234 1 85.69 172 ARG B N 1
ATOM 5183 C CA . ARG B 1 172 ? -11.992 -14.305 -14.641 1 85.69 172 ARG B CA 1
ATOM 5184 C C . ARG B 1 172 ? -13.344 -14.062 -13.977 1 85.69 172 ARG B C 1
ATOM 5186 O O . ARG B 1 172 ? -14.18 -14.961 -13.914 1 85.69 172 ARG B O 1
ATOM 5193 N N . PHE B 1 173 ? -13.562 -12.961 -13.609 1 83.06 173 PHE B N 1
ATOM 5194 C CA . PHE B 1 173 ? -14.773 -12.664 -12.859 1 83.06 173 PHE B CA 1
ATOM 5195 C C . PHE B 1 173 ? -15.672 -11.703 -13.625 1 83.06 173 PHE B C 1
ATOM 5197 O O . PHE B 1 173 ? -16.531 -11.047 -13.047 1 83.06 173 PHE B O 1
ATOM 5204 N N . ASP B 1 174 ? -15.328 -11.867 -14.891 1 80.12 174 ASP B N 1
ATOM 5205 C CA . ASP B 1 174 ? -16.203 -11.07 -15.742 1 80.12 174 ASP B CA 1
ATOM 5206 C C . ASP B 1 174 ? -17.656 -11.562 -15.648 1 80.12 174 ASP B C 1
ATOM 5208 O O . ASP B 1 174 ? -17.906 -12.766 -15.602 1 80.12 174 ASP B O 1
ATOM 5212 N N . ASN B 1 175 ? -18.547 -10.93 -15.109 1 76.25 175 ASN B N 1
ATOM 5213 C CA . ASN B 1 175 ? -19.969 -11.227 -15.023 1 76.25 175 ASN B CA 1
ATOM 5214 C C . ASN B 1 175 ? -20.375 -11.625 -13.609 1 76.25 175 ASN B C 1
ATOM 5216 O O . ASN B 1 175 ? -21.391 -12.281 -13.414 1 76.25 175 ASN B O 1
ATOM 5220 N N . ARG B 1 176 ? -19.391 -11.445 -12.836 1 79.31 176 ARG B N 1
ATOM 5221 C CA . ARG B 1 176 ? -19.672 -11.703 -11.422 1 79.31 176 ARG B CA 1
ATOM 5222 C C . ARG B 1 176 ? -19.516 -10.43 -10.594 1 79.31 176 ARG B C 1
ATOM 5224 O O . ARG B 1 176 ? -18.797 -9.508 -10.992 1 79.31 176 ARG B O 1
ATOM 5231 N N . ASP B 1 177 ? -20.234 -10.344 -9.586 1 75.62 177 ASP B N 1
ATOM 5232 C CA . ASP B 1 177 ? -20.156 -9.195 -8.688 1 75.62 177 ASP B CA 1
ATOM 5233 C C . ASP B 1 177 ? -19.047 -9.383 -7.66 1 75.62 177 ASP B C 1
ATOM 5235 O O . ASP B 1 177 ? -19.281 -9.32 -6.453 1 75.62 177 ASP B O 1
ATOM 5239 N N . VAL B 1 178 ? -17.875 -9.797 -8.18 1 80.25 178 VAL B N 1
ATOM 5240 C CA . VAL B 1 178 ? -16.688 -9.992 -7.348 1 80.25 178 VAL B CA 1
ATOM 5241 C C . VAL B 1 178 ? -15.5 -9.234 -7.949 1 80.25 178 VAL B C 1
ATOM 5243 O O . VAL B 1 178 ? -15.195 -9.391 -9.133 1 80.25 178 VAL B O 1
ATOM 5246 N N . PRO B 1 179 ? -14.938 -8.367 -7.148 1 85.06 179 PRO B N 1
ATOM 5247 C CA . PRO B 1 179 ? -13.734 -7.719 -7.672 1 85.06 179 PRO B CA 1
ATOM 5248 C C . PRO B 1 179 ? -12.664 -8.719 -8.102 1 85.06 179 PRO B C 1
ATOM 5250 O O . PRO B 1 179 ? -12.375 -9.672 -7.375 1 85.06 179 PRO B O 1
ATOM 5253 N N . PRO B 1 180 ? -12.078 -8.5 -9.211 1 87.25 180 PRO B N 1
ATOM 5254 C CA . PRO B 1 180 ? -11.109 -9.461 -9.734 1 87.25 180 PRO B CA 1
ATOM 5255 C C . PRO B 1 180 ? -9.914 -9.664 -8.805 1 87.25 180 PRO B C 1
ATOM 5257 O O . PRO B 1 180 ? -9.258 -10.703 -8.844 1 87.25 180 PRO B O 1
ATOM 5260 N N . THR B 1 181 ? -9.68 -8.719 -7.938 1 92.25 181 THR B N 1
ATOM 5261 C CA . THR B 1 181 ? -8.492 -8.742 -7.094 1 92.25 181 THR B CA 1
ATOM 5262 C C . THR B 1 181 ? -8.805 -9.367 -5.738 1 92.25 181 THR B C 1
ATOM 5264 O O . THR B 1 181 ? -7.898 -9.633 -4.945 1 92.25 181 THR B O 1
ATOM 5267 N N . LEU B 1 182 ? -10.055 -9.672 -5.484 1 91.25 182 LEU B N 1
ATOM 5268 C CA . LEU B 1 182 ? -10.469 -10.227 -4.199 1 91.25 182 LEU B CA 1
ATOM 5269 C C . LEU B 1 182 ? -9.789 -11.57 -3.939 1 91.25 182 LEU B C 1
ATOM 5271 O O . LEU B 1 182 ? -9.195 -11.773 -2.877 1 91.25 182 LEU B O 1
ATOM 5275 N N . PRO B 1 183 ? -9.766 -12.5 -4.848 1 92.69 183 PRO B N 1
ATOM 5276 C CA . PRO B 1 183 ? -9.117 -13.789 -4.578 1 92.69 183 PRO B CA 1
ATOM 5277 C C . PRO B 1 183 ? -7.617 -13.664 -4.328 1 92.69 183 PRO B C 1
ATOM 5279 O O . PRO B 1 183 ? -7.059 -14.391 -3.508 1 92.69 183 PRO B O 1
ATOM 5282 N N . LEU B 1 184 ? -7.008 -12.773 -5.016 1 95.56 184 LEU B N 1
ATOM 5283 C CA . LEU B 1 184 ? -5.578 -12.555 -4.797 1 95.56 184 LEU B CA 1
ATOM 5284 C C . LEU B 1 184 ? -5.316 -12.055 -3.381 1 95.56 184 LEU B C 1
ATOM 5286 O O . LEU B 1 184 ? -4.352 -12.477 -2.74 1 95.56 184 LEU B O 1
ATOM 5290 N N . GLU B 1 185 ? -6.102 -11.086 -2.93 1 93.5 185 GLU B N 1
ATOM 5291 C CA . GLU B 1 185 ? -5.918 -10.586 -1.57 1 93.5 185 GLU B CA 1
ATOM 5292 C C . GLU B 1 185 ? -6.09 -11.695 -0.542 1 93.5 185 GLU B C 1
ATOM 5294 O O . GLU B 1 185 ? -5.301 -11.812 0.399 1 93.5 185 GLU B O 1
ATOM 5299 N N . LEU B 1 186 ? -7.121 -12.531 -0.754 1 92.31 186 LEU B N 1
ATOM 5300 C CA . LEU B 1 186 ? -7.328 -13.672 0.133 1 92.31 186 LEU B CA 1
ATOM 5301 C C . LEU B 1 186 ? -6.117 -14.602 0.118 1 92.31 186 LEU B C 1
ATOM 5303 O O . LEU B 1 186 ? -5.645 -15.023 1.174 1 92.31 186 LEU B O 1
ATOM 5307 N N . LEU B 1 187 ? -5.676 -14.883 -1.032 1 95.12 187 LEU B N 1
ATOM 5308 C CA . LEU B 1 187 ? -4.516 -15.758 -1.181 1 95.12 187 LEU B CA 1
ATOM 5309 C C . LEU B 1 187 ? -3.289 -15.156 -0.503 1 95.12 187 LEU B C 1
ATOM 5311 O O . LEU B 1 187 ? -2.557 -15.859 0.198 1 95.12 187 LEU B O 1
ATOM 5315 N N . THR B 1 188 ? -3.076 -13.875 -0.708 1 94.75 188 THR B N 1
ATOM 5316 C CA . THR B 1 188 ? -1.956 -13.172 -0.097 1 94.75 188 THR B CA 1
ATOM 5317 C C . THR B 1 188 ? -1.988 -13.312 1.422 1 94.75 188 THR B C 1
ATOM 5319 O O . THR B 1 188 ? -0.978 -13.656 2.039 1 94.75 188 THR B O 1
ATOM 5322 N N . ARG B 1 189 ? -3.1 -13.125 1.953 1 92.25 189 ARG B N 1
ATOM 5323 C CA . ARG B 1 189 ? -3.252 -13.211 3.402 1 92.25 189 ARG B CA 1
ATOM 5324 C C . ARG B 1 189 ? -3.016 -14.641 3.893 1 92.25 189 ARG B C 1
ATOM 5326 O O . ARG B 1 189 ? -2.377 -14.844 4.926 1 92.25 189 ARG B O 1
ATOM 5333 N N . ASN B 1 190 ? -3.502 -15.562 3.164 1 92.19 190 ASN B N 1
ATOM 5334 C CA . ASN B 1 190 ? -3.293 -16.953 3.533 1 92.19 190 ASN B CA 1
ATOM 5335 C C . ASN B 1 190 ? -1.816 -17.344 3.471 1 92.19 190 ASN B C 1
ATOM 5337 O O . ASN B 1 190 ? -1.327 -18.094 4.32 1 92.19 190 ASN B O 1
ATOM 5341 N N . ILE B 1 191 ? -1.13 -16.906 2.49 1 94.88 191 ILE B N 1
ATOM 5342 C CA . ILE B 1 191 ? 0.3 -17.172 2.371 1 94.88 191 ILE B CA 1
ATOM 5343 C C . ILE B 1 191 ? 1.039 -16.562 3.561 1 94.88 191 ILE B C 1
ATOM 5345 O O . ILE B 1 191 ? 1.918 -17.203 4.145 1 94.88 191 ILE B O 1
ATOM 5349 N N . TYR B 1 192 ? 0.663 -15.328 3.941 1 91.19 192 TYR B N 1
ATOM 5350 C CA . TYR B 1 192 ? 1.32 -14.617 5.035 1 91.19 192 TYR B CA 1
ATOM 5351 C C . TYR B 1 192 ? 1.075 -15.32 6.363 1 91.19 192 TYR B C 1
ATOM 5353 O O . TYR B 1 192 ? 1.812 -15.109 7.328 1 91.19 192 TYR B O 1
ATOM 5361 N N . ARG B 1 193 ? 0.086 -16.203 6.387 1 88.62 193 ARG B N 1
ATOM 5362 C CA . ARG B 1 193 ? -0.257 -16.891 7.625 1 88.62 193 ARG B CA 1
ATOM 5363 C C . ARG B 1 193 ? 0.443 -18.25 7.707 1 88.62 193 ARG B C 1
ATOM 5365 O O . ARG B 1 193 ? 0.372 -18.922 8.734 1 88.62 193 ARG B O 1
ATOM 5372 N N . LEU B 1 194 ? 1.049 -18.594 6.645 1 91.75 194 LEU B N 1
ATOM 5373 C CA . LEU B 1 194 ? 1.784 -19.859 6.707 1 91.75 194 LEU B CA 1
ATOM 5374 C C . LEU B 1 194 ? 2.795 -19.844 7.848 1 91.75 194 LEU B C 1
ATOM 5376 O O . LEU B 1 194 ? 3.309 -18.781 8.211 1 91.75 194 LEU B O 1
ATOM 5380 N N . GLU B 1 195 ? 3.088 -20.922 8.352 1 89.62 195 GLU B N 1
ATOM 5381 C CA . GLU B 1 195 ? 3.883 -21.062 9.562 1 89.62 195 GLU B CA 1
ATOM 5382 C C . GLU B 1 195 ? 5.246 -20.391 9.414 1 89.62 195 GLU B C 1
ATOM 5384 O O . GLU B 1 195 ? 5.699 -19.688 10.312 1 89.62 195 GLU B O 1
ATOM 5389 N N . LYS B 1 196 ? 5.891 -20.578 8.281 1 90.38 196 LYS B N 1
ATOM 5390 C CA . LYS B 1 196 ? 7.238 -20.047 8.086 1 90.38 196 LYS B CA 1
ATOM 5391 C C . LYS B 1 196 ? 7.195 -18.594 7.633 1 90.38 196 LYS B C 1
ATOM 5393 O O . LYS B 1 196 ? 8.234 -17.953 7.48 1 90.38 196 LYS B O 1
ATOM 5398 N N . ARG B 1 197 ? 6.059 -18.141 7.277 1 88.81 197 ARG B N 1
ATOM 5399 C CA . ARG B 1 197 ? 5.859 -16.766 6.875 1 88.81 197 ARG B CA 1
ATOM 5400 C C . ARG B 1 197 ? 6.746 -16.406 5.68 1 88.81 197 ARG B C 1
ATOM 5402 O O . ARG B 1 197 ? 7.551 -15.477 5.754 1 88.81 197 ARG B O 1
ATOM 5409 N N . PRO B 1 198 ? 6.535 -17.078 4.656 1 95.44 198 PRO B N 1
ATOM 5410 C CA . PRO B 1 198 ? 7.402 -16.938 3.484 1 95.44 198 PRO B CA 1
ATOM 5411 C C . PRO B 1 198 ? 7.324 -15.547 2.861 1 95.44 198 PRO B C 1
ATOM 5413 O O . PRO B 1 198 ? 6.332 -14.836 3.045 1 95.44 198 PRO B O 1
ATOM 5416 N N . LEU B 1 199 ? 8.438 -15.195 2.182 1 95.94 199 LEU B N 1
ATOM 5417 C CA . LEU B 1 199 ? 8.375 -14.062 1.258 1 95.94 199 LEU B CA 1
ATOM 5418 C C . LEU B 1 199 ? 7.441 -14.375 0.091 1 95.94 199 LEU B C 1
ATOM 5420 O O . LEU B 1 199 ? 7.344 -15.523 -0.345 1 95.94 199 LEU B O 1
ATOM 5424 N N . LEU B 1 200 ? 6.672 -13.414 -0.301 1 97.5 200 LEU B N 1
ATOM 5425 C CA . LEU B 1 200 ? 5.816 -13.508 -1.48 1 97.5 200 LEU B CA 1
ATOM 5426 C C . LEU B 1 200 ? 6.285 -12.539 -2.566 1 97.5 200 LEU B C 1
ATOM 5428 O O . LEU B 1 200 ? 6.598 -11.383 -2.279 1 97.5 200 LEU B O 1
ATOM 5432 N N . ILE B 1 201 ? 6.438 -13.008 -3.799 1 98.56 201 ILE B N 1
ATOM 5433 C CA . ILE B 1 201 ? 6.715 -12.172 -4.961 1 98.56 201 ILE B CA 1
ATOM 5434 C C . ILE B 1 201 ? 5.582 -12.297 -5.977 1 98.56 201 ILE B C 1
ATOM 5436 O O . ILE B 1 201 ? 5.156 -13.406 -6.301 1 98.56 201 ILE B O 1
ATOM 5440 N N . TYR B 1 202 ? 5.039 -11.156 -6.434 1 98.69 202 TYR B N 1
ATOM 5441 C CA . TYR B 1 202 ? 4.094 -11.164 -7.547 1 98.69 202 TYR B CA 1
ATOM 5442 C C . TYR B 1 202 ? 4.824 -11.141 -8.883 1 98.69 202 TYR B C 1
ATOM 5444 O O . TYR B 1 202 ? 5.668 -10.273 -9.125 1 98.69 202 TYR B O 1
ATOM 5452 N N . ALA B 1 203 ? 4.562 -12.086 -9.672 1 98.81 203 ALA B N 1
ATOM 5453 C CA . ALA B 1 203 ? 5.047 -12.133 -11.047 1 98.81 203 ALA B CA 1
ATOM 5454 C C . ALA B 1 203 ? 3.904 -11.938 -12.039 1 98.81 203 ALA B C 1
ATOM 5456 O O . ALA B 1 203 ? 2.996 -12.766 -12.117 1 98.81 203 ALA B O 1
ATOM 5457 N N . HIS B 1 204 ? 3.973 -10.859 -12.852 1 98.62 204 HIS B N 1
ATOM 5458 C CA . HIS B 1 204 ? 2.85 -10.516 -13.719 1 98.62 204 HIS B CA 1
ATOM 5459 C C . HIS B 1 204 ? 3.184 -10.766 -15.188 1 98.62 204 HIS B C 1
ATOM 5461 O O . HIS B 1 204 ? 3.98 -10.031 -15.781 1 98.62 204 HIS B O 1
ATOM 5467 N N . PHE B 1 205 ? 2.568 -11.734 -15.695 1 98.31 205 PHE B N 1
ATOM 5468 C CA . PHE B 1 205 ? 2.453 -11.891 -17.141 1 98.31 205 PHE B CA 1
ATOM 5469 C C . PHE B 1 205 ? 1.104 -11.383 -17.641 1 98.31 205 PHE B C 1
ATOM 5471 O O . PHE B 1 205 ? 0.279 -10.922 -16.844 1 98.31 205 PHE B O 1
ATOM 5478 N N . PHE B 1 206 ? 0.938 -11.312 -18.906 1 97.56 206 PHE B N 1
ATOM 5479 C CA . PHE B 1 206 ? -0.358 -11.102 -19.547 1 97.56 206 PHE B CA 1
ATOM 5480 C C . PHE B 1 206 ? -0.5 -11.969 -20.781 1 97.56 206 PHE B C 1
ATOM 5482 O O . PHE B 1 206 ? 0.487 -12.516 -21.281 1 97.56 206 PHE B O 1
ATOM 5489 N N . ARG B 1 207 ? -1.719 -12.125 -21.297 1 95.88 207 ARG B N 1
ATOM 5490 C CA . ARG B 1 207 ? -2 -13.008 -22.422 1 95.88 207 ARG B CA 1
ATOM 5491 C C . ARG B 1 207 ? -1.928 -12.25 -23.734 1 95.88 207 ARG B C 1
ATOM 5493 O O . ARG B 1 207 ? -2.473 -11.148 -23.859 1 95.88 207 ARG B O 1
ATOM 5500 N N . GLY B 1 208 ? -1.328 -12.922 -24.641 1 94.81 208 GLY B N 1
ATOM 5501 C CA . GLY B 1 208 ? -1.241 -12.312 -25.969 1 94.81 208 GLY B CA 1
ATOM 5502 C C . GLY B 1 208 ? -2.596 -12.109 -26.609 1 94.81 208 GLY B C 1
ATOM 5503 O O . GLY B 1 208 ? -2.84 -11.07 -27.234 1 94.81 208 GLY B O 1
ATOM 5504 N N . LYS B 1 209 ? -3.432 -13.008 -26.469 1 92.69 209 LYS B N 1
ATOM 5505 C CA . LYS B 1 209 ? -4.766 -12.922 -27.062 1 92.69 209 LYS B CA 1
ATOM 5506 C C . LYS B 1 209 ? -5.52 -11.703 -26.547 1 92.69 209 LYS B C 1
ATOM 5508 O O . LYS B 1 209 ? -6.223 -11.031 -27.312 1 92.69 209 LYS B O 1
ATOM 5513 N N . ASP B 1 210 ? -5.434 -11.508 -25.266 1 91.31 210 ASP B N 1
ATOM 5514 C CA . ASP B 1 210 ? -6.074 -10.328 -24.688 1 91.31 210 ASP B CA 1
ATOM 5515 C C . ASP B 1 210 ? -5.48 -9.039 -25.25 1 91.31 210 ASP B C 1
ATOM 5517 O O . ASP B 1 210 ? -6.207 -8.086 -25.516 1 91.31 210 ASP B O 1
ATOM 5521 N N . HIS B 1 211 ? -4.211 -9.055 -25.453 1 90.44 211 HIS B N 1
ATOM 5522 C CA . HIS B 1 211 ? -3.551 -7.891 -26.031 1 90.44 211 HIS B CA 1
ATOM 5523 C C . HIS B 1 211 ? -3.994 -7.664 -27.469 1 90.44 211 HIS B C 1
ATOM 5525 O O . HIS B 1 211 ? -4.207 -6.523 -27.891 1 90.44 211 HIS B O 1
ATOM 5531 N N . ILE B 1 212 ? -4.062 -8.664 -28.203 1 88.38 212 ILE B N 1
ATOM 5532 C CA . ILE B 1 212 ? -4.512 -8.539 -29.594 1 88.38 212 ILE B CA 1
ATOM 5533 C C . ILE B 1 212 ? -5.895 -7.891 -29.625 1 88.38 212 ILE B C 1
ATOM 5535 O O . ILE B 1 212 ? -6.148 -7 -30.438 1 88.38 212 ILE B O 1
ATOM 5539 N N . GLU B 1 213 ? -6.742 -8.258 -28.781 1 88.06 213 GLU B N 1
ATOM 5540 C CA . GLU B 1 213 ? -8.125 -7.789 -28.75 1 88.06 213 GLU B CA 1
ATOM 5541 C C . GLU B 1 213 ? -8.211 -6.367 -28.203 1 88.06 213 GLU B C 1
ATOM 5543 O O . GLU B 1 213 ? -8.969 -5.543 -28.703 1 88.06 213 GLU B O 1
ATOM 5548 N N . GLU B 1 214 ? -7.395 -6.074 -27.172 1 88.88 214 GLU B N 1
ATOM 5549 C CA . GLU B 1 214 ? -7.605 -4.84 -26.406 1 88.88 214 GLU B CA 1
ATOM 5550 C C . GLU B 1 214 ? -6.52 -3.814 -26.719 1 88.88 214 GLU B C 1
ATOM 5552 O O . GLU B 1 214 ? -6.695 -2.621 -26.469 1 88.88 214 GLU B O 1
ATOM 5557 N N . GLN B 1 215 ? -5.312 -4.293 -27.094 1 85.5 215 GLN B N 1
ATOM 5558 C CA . GLN B 1 215 ? -4.172 -3.457 -27.453 1 85.5 215 GLN B CA 1
ATOM 5559 C C . GLN B 1 215 ? -3.691 -2.639 -26.25 1 85.5 215 GLN B C 1
ATOM 5561 O O . GLN B 1 215 ? -3.35 -1.464 -26.391 1 85.5 215 GLN B O 1
ATOM 5566 N N . GLN B 1 216 ? -3.715 -3.215 -25.047 1 89.12 216 GLN B N 1
ATOM 5567 C CA . GLN B 1 216 ? -3.332 -2.461 -23.859 1 89.12 216 GLN B CA 1
ATOM 5568 C C . GLN B 1 216 ? -2.502 -3.318 -22.906 1 89.12 216 GLN B C 1
ATOM 5570 O O . GLN B 1 216 ? -2.156 -2.879 -21.812 1 89.12 216 GLN B O 1
ATOM 5575 N N . CYS B 1 217 ? -2.174 -4.559 -23.25 1 94.19 217 CYS B N 1
ATOM 5576 C CA . CYS B 1 217 ? -1.394 -5.48 -22.438 1 94.19 217 CYS B CA 1
ATOM 5577 C C . CYS B 1 217 ? -2.035 -5.672 -21.062 1 94.19 217 CYS B C 1
ATOM 5579 O O . CYS B 1 217 ? -1.339 -5.707 -20.047 1 94.19 217 CYS B O 1
ATOM 5581 N N . ASN B 1 218 ? -3.309 -5.684 -20.984 1 93.19 218 ASN B N 1
ATOM 5582 C CA . ASN B 1 218 ? -4.027 -5.734 -19.719 1 93.19 218 ASN B CA 1
ATOM 5583 C C . ASN B 1 218 ? -3.807 -7.062 -19 1 93.19 218 ASN B C 1
ATOM 5585 O O . ASN B 1 218 ? -3.645 -8.102 -19.641 1 93.19 218 ASN B O 1
ATOM 5589 N N . ASN B 1 219 ? -3.705 -6.992 -17.703 1 96.12 219 ASN B N 1
ATOM 5590 C CA . ASN B 1 219 ? -3.67 -8.102 -16.75 1 96.12 219 ASN B CA 1
ATOM 5591 C C . ASN B 1 219 ? -4.211 -7.688 -15.383 1 96.12 219 ASN B C 1
ATOM 5593 O O . ASN B 1 219 ? -4.953 -6.715 -15.273 1 96.12 219 ASN B O 1
ATOM 5597 N N . LEU B 1 220 ? -3.904 -8.375 -14.367 1 96.19 220 LEU B N 1
ATOM 5598 C CA . LEU B 1 220 ? -4.504 -8.062 -13.07 1 96.19 220 LEU B CA 1
ATOM 5599 C C . LEU B 1 220 ? -3.926 -6.766 -12.508 1 96.19 220 LEU B C 1
ATOM 5601 O O . LEU B 1 220 ? -4.531 -6.141 -11.633 1 96.19 220 LEU B O 1
ATOM 5605 N N . GLU B 1 221 ? -2.713 -6.375 -12.938 1 94.44 221 GLU B N 1
ATOM 5606 C CA . GLU B 1 221 ? -2.143 -5.102 -12.5 1 94.44 221 GLU B CA 1
ATOM 5607 C C . GLU B 1 221 ? -3.068 -3.938 -12.844 1 94.44 221 GLU B C 1
ATOM 5609 O O . GLU B 1 221 ? -3.164 -2.973 -12.078 1 94.44 221 GLU B O 1
ATOM 5614 N N . THR B 1 222 ? -3.73 -4.051 -13.977 1 90.25 222 THR B N 1
ATOM 5615 C CA . THR B 1 222 ? -4.617 -2.982 -14.422 1 90.25 222 THR B CA 1
ATOM 5616 C C . THR B 1 222 ? -5.934 -3.016 -13.648 1 90.25 222 THR B C 1
ATOM 5618 O O . THR B 1 222 ? -6.742 -2.092 -13.75 1 90.25 222 THR B O 1
ATOM 5621 N N . GLU B 1 223 ? -6.09 -4.082 -12.852 1 89.62 223 GLU B N 1
ATOM 5622 C CA . GLU B 1 223 ? -7.328 -4.242 -12.086 1 89.62 223 GLU B CA 1
ATOM 5623 C C . GLU B 1 223 ? -7.078 -4.078 -10.594 1 89.62 223 GLU B C 1
ATOM 5625 O O . GLU B 1 223 ? -7.957 -4.363 -9.781 1 89.62 223 GLU B O 1
ATOM 5630 N N . GLY B 1 224 ? -5.918 -3.674 -10.227 1 90.06 224 GLY B N 1
ATOM 5631 C CA . GLY B 1 224 ? -5.73 -3.342 -8.828 1 90.06 224 GLY B CA 1
ATOM 5632 C C . GLY B 1 224 ? -4.633 -4.148 -8.164 1 90.06 224 GLY B C 1
ATOM 5633 O O . GLY B 1 224 ? -4.258 -3.877 -7.02 1 90.06 224 GLY B O 1
ATOM 5634 N N . ALA B 1 225 ? -4.043 -5.141 -8.773 1 94.44 225 ALA B N 1
ATOM 5635 C CA . ALA B 1 225 ? -3.008 -5.965 -8.148 1 94.44 225 ALA B CA 1
ATOM 5636 C C . ALA B 1 225 ? -1.792 -5.129 -7.773 1 94.44 225 ALA B C 1
ATOM 5638 O O . ALA B 1 225 ? -1.107 -5.426 -6.789 1 94.44 225 ALA B O 1
ATOM 5639 N N . THR B 1 226 ? -1.528 -4.113 -8.531 1 93.12 226 THR B N 1
ATOM 5640 C CA . THR B 1 226 ? -0.428 -3.213 -8.203 1 93.12 226 THR B CA 1
ATOM 5641 C C . THR B 1 226 ? -0.623 -2.596 -6.824 1 93.12 226 THR B C 1
ATOM 5643 O O . THR B 1 226 ? 0.317 -2.535 -6.027 1 93.12 226 THR B O 1
ATOM 5646 N N . TYR B 1 227 ? -1.777 -2.213 -6.531 1 91.19 227 TYR B N 1
ATOM 5647 C CA . TYR B 1 227 ? -2.07 -1.571 -5.254 1 91.19 227 TYR B CA 1
ATOM 5648 C C . TYR B 1 227 ? -2.006 -2.576 -4.109 1 91.19 227 TYR B C 1
ATOM 5650 O O . TYR B 1 227 ? -1.585 -2.238 -3.002 1 91.19 227 TYR B O 1
ATOM 5658 N N . LEU B 1 228 ? -2.393 -3.76 -4.391 1 93 228 LEU B N 1
ATOM 5659 C CA . LEU B 1 228 ? -2.285 -4.809 -3.381 1 93 228 LEU B CA 1
ATOM 5660 C C . LEU B 1 228 ? -0.826 -5.078 -3.029 1 93 228 LEU B C 1
ATOM 5662 O O . LEU B 1 228 ? -0.491 -5.277 -1.86 1 93 228 LEU B O 1
ATOM 5666 N N . SER B 1 229 ? -0.007 -5.137 -4.074 1 95.56 229 SER B N 1
ATOM 5667 C CA . SER B 1 229 ? 1.409 -5.375 -3.814 1 95.56 229 SER B CA 1
ATOM 5668 C C . SER B 1 229 ? 2.008 -4.273 -2.947 1 95.56 229 SER B C 1
ATOM 5670 O O . SER B 1 229 ? 2.842 -4.543 -2.078 1 95.56 229 SER B O 1
ATOM 5672 N N . ARG B 1 230 ? 1.571 -3.078 -3.182 1 93.06 230 ARG B N 1
ATOM 5673 C CA . ARG B 1 230 ? 2.021 -1.952 -2.369 1 93.06 230 ARG B CA 1
ATOM 5674 C C . ARG B 1 230 ? 1.527 -2.082 -0.932 1 93.06 230 ARG B C 1
ATOM 5676 O O . ARG B 1 230 ? 2.318 -2.02 0.011 1 93.06 230 ARG B O 1
ATOM 5683 N N . TYR B 1 231 ? 0.28 -2.332 -0.78 1 92.5 231 TYR B N 1
ATOM 5684 C CA . TYR B 1 231 ? -0.392 -2.393 0.513 1 92.5 231 TYR B CA 1
ATOM 5685 C C . TYR B 1 231 ? 0.231 -3.465 1.4 1 92.5 231 TYR B C 1
ATOM 5687 O O . TYR B 1 231 ? 0.453 -3.24 2.592 1 92.5 231 TYR B O 1
ATOM 5695 N N . TYR B 1 232 ? 0.535 -4.57 0.791 1 92.38 232 TYR B N 1
ATOM 5696 C CA . TYR B 1 232 ? 1.034 -5.711 1.552 1 92.38 232 TYR B CA 1
ATOM 5697 C C . TYR B 1 232 ? 2.555 -5.789 1.483 1 92.38 232 TYR B C 1
ATOM 5699 O O . TYR B 1 232 ? 3.156 -6.754 1.956 1 92.38 232 TYR B O 1
ATOM 5707 N N . TRP B 1 233 ? 3.178 -4.816 0.85 1 92.38 233 TRP B N 1
ATOM 5708 C CA . TRP B 1 233 ? 4.629 -4.676 0.839 1 92.38 233 TRP B CA 1
ATOM 5709 C C . TRP B 1 233 ? 5.285 -5.855 0.129 1 92.38 233 TRP B C 1
ATOM 5711 O O . TRP B 1 233 ? 6.211 -6.473 0.663 1 92.38 233 TRP B O 1
ATOM 5721 N N . ILE B 1 234 ? 4.801 -6.109 -1.108 1 96.06 234 ILE B N 1
ATOM 5722 C CA . ILE B 1 234 ? 5.219 -7.293 -1.851 1 96.06 234 ILE B CA 1
ATOM 5723 C C . ILE B 1 234 ? 6.109 -6.883 -3.021 1 96.06 234 ILE B C 1
ATOM 5725 O O . ILE B 1 234 ? 5.691 -6.109 -3.887 1 96.06 234 ILE B O 1
ATOM 5729 N N . PRO B 1 235 ? 7.391 -7.445 -3.119 1 97.62 235 PRO B N 1
ATOM 5730 C CA . PRO B 1 235 ? 8.172 -7.25 -4.344 1 97.62 235 PRO B CA 1
ATOM 5731 C C . PRO B 1 235 ? 7.48 -7.812 -5.582 1 97.62 235 PRO B C 1
ATOM 5733 O O . PRO B 1 235 ? 6.82 -8.852 -5.504 1 97.62 235 PRO B O 1
ATOM 5736 N N . THR B 1 236 ? 7.645 -7.105 -6.711 1 98.19 236 THR B N 1
ATOM 5737 C CA . THR B 1 236 ? 6.879 -7.457 -7.902 1 98.19 236 THR B CA 1
ATOM 5738 C C . THR B 1 236 ? 7.75 -7.359 -9.156 1 98.19 236 THR B C 1
ATOM 5740 O O . THR B 1 236 ? 8.578 -6.453 -9.273 1 98.19 236 THR B O 1
ATOM 5743 N N . VAL B 1 237 ? 7.59 -8.289 -10.047 1 98.5 237 VAL B N 1
ATOM 5744 C CA . VAL B 1 237 ? 8.141 -8.211 -11.391 1 98.5 237 VAL B CA 1
ATOM 5745 C C . VAL B 1 237 ? 7.012 -8.156 -12.414 1 98.5 237 VAL B C 1
ATOM 5747 O O . VAL B 1 237 ? 6.02 -8.883 -12.297 1 98.5 237 VAL B O 1
ATOM 5750 N N . SER B 1 238 ? 7.121 -7.266 -13.398 1 98.38 238 SER B N 1
ATOM 5751 C CA . SER B 1 238 ? 6.043 -7.047 -14.359 1 98.38 238 SER B CA 1
ATOM 5752 C C . SER B 1 238 ? 6.551 -7.16 -15.797 1 98.38 238 SER B C 1
ATOM 5754 O O . SER B 1 238 ? 7.23 -6.258 -16.281 1 98.38 238 SER B O 1
ATOM 5756 N N . TRP B 1 239 ? 6.188 -8.203 -16.406 1 98.5 239 TRP B N 1
ATOM 5757 C CA . TRP B 1 239 ? 6.504 -8.359 -17.828 1 98.5 239 TRP B CA 1
ATOM 5758 C C . TRP B 1 239 ? 5.746 -7.336 -18.672 1 98.5 239 TRP B C 1
ATOM 5760 O O . TRP B 1 239 ? 6.246 -6.883 -19.703 1 98.5 239 TRP B O 1
ATOM 5770 N N . ARG B 1 240 ? 4.598 -6.965 -18.234 1 96.44 240 ARG B N 1
ATOM 5771 C CA . ARG B 1 240 ? 3.807 -5.922 -18.875 1 96.44 240 ARG B CA 1
ATOM 5772 C C . ARG B 1 240 ? 4.586 -4.613 -18.953 1 96.44 240 ARG B C 1
ATOM 5774 O O . ARG B 1 240 ? 4.738 -4.039 -20.047 1 96.44 240 ARG B O 1
ATOM 5781 N N . LYS B 1 241 ? 5.117 -4.195 -17.891 1 94.81 241 LYS B N 1
ATOM 5782 C CA . LYS B 1 241 ? 5.855 -2.938 -17.844 1 94.81 241 LYS B CA 1
ATOM 5783 C C . LYS B 1 241 ? 7.125 -3.018 -18.688 1 94.81 241 LYS B C 1
ATOM 5785 O O . LYS B 1 241 ? 7.582 -2.008 -19.234 1 94.81 241 LYS B O 1
ATOM 5790 N N . LEU B 1 242 ? 7.598 -4.176 -18.797 1 96.94 242 LEU B N 1
ATOM 5791 C CA . LEU B 1 242 ? 8.836 -4.383 -19.531 1 96.94 242 LEU B CA 1
ATOM 5792 C C . LEU B 1 242 ? 8.617 -4.223 -21.031 1 96.94 242 LEU B C 1
ATOM 5794 O O . LEU B 1 242 ? 9.422 -3.588 -21.719 1 96.94 242 LEU B O 1
ATOM 5798 N N . ILE B 1 243 ? 7.492 -4.758 -21.547 1 96.56 243 ILE B N 1
ATOM 5799 C CA . ILE B 1 243 ? 7.504 -4.93 -23 1 96.56 243 ILE B CA 1
ATOM 5800 C C . ILE B 1 243 ? 6.336 -4.168 -23.625 1 96.56 243 ILE B C 1
ATOM 5802 O O . ILE B 1 243 ? 6.277 -4 -24.844 1 96.56 243 ILE B O 1
ATOM 5806 N N . CYS B 1 244 ? 5.391 -3.701 -22.891 1 94.62 244 CYS B N 1
ATOM 5807 C CA . CYS B 1 244 ? 4.129 -3.209 -23.438 1 94.62 244 CYS B CA 1
ATOM 5808 C C . CYS B 1 244 ? 4.359 -2.041 -24.391 1 94.62 244 CYS B C 1
ATOM 5810 O O . CYS B 1 244 ? 3.746 -1.974 -25.453 1 94.62 244 CYS B O 1
ATOM 5812 N N . LYS B 1 245 ? 5.191 -1.132 -24 1 90.12 245 LYS B N 1
ATOM 5813 C CA . LYS B 1 245 ? 5.449 0.022 -24.844 1 90.12 245 LYS B CA 1
ATOM 5814 C C . LYS B 1 245 ? 5.941 -0.415 -26.234 1 90.12 245 LYS B C 1
ATOM 5816 O O . LYS B 1 245 ? 5.457 0.077 -27.25 1 90.12 245 LYS B O 1
ATOM 5821 N N . LYS B 1 246 ? 6.852 -1.312 -26.203 1 90.19 246 LYS B N 1
ATOM 5822 C CA . LYS B 1 246 ? 7.395 -1.814 -27.469 1 90.19 246 LYS B CA 1
ATOM 5823 C C . LYS B 1 246 ? 6.328 -2.559 -28.266 1 90.19 246 LYS B C 1
ATOM 5825 O O . LYS B 1 246 ? 6.289 -2.461 -29.5 1 90.19 246 LYS B O 1
ATOM 5830 N N . LEU B 1 247 ? 5.516 -3.291 -27.609 1 92.56 247 LEU B N 1
ATOM 5831 C CA . LEU B 1 247 ? 4.457 -4.051 -28.266 1 92.56 247 LEU B CA 1
ATOM 5832 C C . LEU B 1 247 ? 3.469 -3.121 -28.969 1 92.56 247 LEU B C 1
ATOM 5834 O O . LEU B 1 247 ? 3.062 -3.375 -30.094 1 92.56 247 LEU B O 1
ATOM 5838 N N . VAL B 1 248 ? 3.088 -2.107 -28.281 1 88.75 248 VAL B N 1
ATOM 5839 C CA . VAL B 1 248 ? 2.074 -1.187 -28.781 1 88.75 248 VAL B CA 1
ATOM 5840 C C . VAL B 1 248 ? 2.668 -0.327 -29.891 1 88.75 248 VAL B C 1
ATOM 5842 O O . VAL B 1 248 ? 1.978 0.013 -30.859 1 88.75 248 VAL B O 1
ATOM 5845 N N . MET B 1 249 ? 3.936 0.013 -29.797 1 85.31 249 MET B N 1
ATOM 5846 C CA . MET B 1 249 ? 4.582 0.896 -30.766 1 85.31 249 MET B CA 1
ATOM 5847 C C . MET B 1 249 ? 5.027 0.12 -32 1 85.31 249 MET B C 1
ATOM 5849 O O . MET B 1 249 ? 5.281 0.71 -33.062 1 85.31 249 MET B O 1
ATOM 5853 N N . SER B 1 250 ? 5.219 -1.115 -31.75 1 80.38 250 SER B N 1
ATOM 5854 C CA . SER B 1 250 ? 5.73 -1.925 -32.844 1 80.38 250 SER B CA 1
ATOM 5855 C C . SER B 1 250 ? 4.711 -2.033 -33.969 1 80.38 250 SER B C 1
ATOM 5857 O O . SER B 1 250 ? 3.518 -2.213 -33.719 1 80.38 250 SER B O 1
ATOM 5859 N N . GLN B 1 251 ? 5.363 -1.654 -35.188 1 70.94 251 GLN B N 1
ATOM 5860 C CA . GLN B 1 251 ? 4.594 -1.795 -36.438 1 70.94 251 GLN B CA 1
ATOM 5861 C C . GLN B 1 251 ? 4.578 -3.244 -36.906 1 70.94 251 GLN B C 1
ATOM 5863 O O . GLN B 1 251 ? 5.535 -3.986 -36.688 1 70.94 251 GLN B O 1
ATOM 5868 N N . ASN B 1 252 ? 3.496 -3.809 -37.406 1 68.94 252 ASN B N 1
ATOM 5869 C CA . ASN B 1 252 ? 3.34 -5.051 -38.125 1 68.94 252 ASN B CA 1
ATOM 5870 C C . ASN B 1 252 ? 3.461 -6.27 -37.219 1 68.94 252 ASN B C 1
ATOM 5872 O O . ASN B 1 252 ? 3.908 -7.332 -37.656 1 68.94 252 ASN B O 1
ATOM 5876 N N . ASN B 1 253 ? 3.467 -6.27 -35.969 1 80.31 253 ASN B N 1
ATOM 5877 C CA . ASN B 1 253 ? 3.371 -7.371 -35.031 1 80.31 253 ASN B CA 1
ATOM 5878 C C . ASN B 1 253 ? 4.695 -8.125 -34.906 1 80.31 253 ASN B C 1
ATOM 5880 O O . ASN B 1 253 ? 4.723 -9.266 -34.469 1 80.31 253 ASN B O 1
ATOM 5884 N N . ALA B 1 254 ? 5.793 -7.609 -35.406 1 87.88 254 ALA B N 1
ATOM 5885 C CA . ALA B 1 254 ? 7.07 -8.32 -35.406 1 87.88 254 ALA B CA 1
ATOM 5886 C C . ALA B 1 254 ? 7.523 -8.602 -33.969 1 87.88 254 ALA B C 1
ATOM 5888 O O . ALA B 1 254 ? 8.008 -9.695 -33.688 1 87.88 254 ALA B O 1
ATOM 5889 N N . TYR B 1 255 ? 7.375 -7.699 -33.188 1 93.5 255 TYR B N 1
ATOM 5890 C CA . TYR B 1 255 ? 7.781 -7.891 -31.812 1 93.5 255 TYR B CA 1
ATOM 5891 C C . TYR B 1 255 ? 6.863 -8.883 -31.109 1 93.5 255 TYR B C 1
ATOM 5893 O O . TYR B 1 255 ? 7.316 -9.695 -30.297 1 93.5 255 TYR B O 1
ATOM 5901 N N . PHE B 1 256 ? 5.613 -8.883 -31.453 1 95.44 256 PHE B N 1
ATOM 5902 C CA . PHE B 1 256 ? 4.621 -9.773 -30.859 1 95.44 256 PHE B CA 1
ATOM 5903 C C . PHE B 1 256 ? 4.984 -11.234 -31.109 1 95.44 256 PHE B C 1
ATOM 5905 O O . PHE B 1 256 ? 4.984 -12.047 -30.188 1 95.44 256 PHE B O 1
ATOM 5912 N N . THR B 1 257 ? 5.379 -11.555 -32.312 1 94.56 257 THR B N 1
ATOM 5913 C CA . THR B 1 257 ? 5.652 -12.93 -32.719 1 94.56 257 THR B CA 1
ATOM 5914 C C . THR B 1 257 ? 6.93 -13.438 -32.031 1 94.56 257 THR B C 1
ATOM 5916 O O . THR B 1 257 ? 7.16 -14.641 -31.953 1 94.56 257 THR B O 1
ATOM 5919 N N . LYS B 1 258 ? 7.719 -12.523 -31.594 1 95.12 258 LYS B N 1
ATOM 5920 C CA . LYS B 1 258 ? 8.953 -12.922 -30.922 1 95.12 258 LYS B CA 1
ATOM 5921 C C . LYS B 1 258 ? 8.711 -13.227 -29.453 1 95.12 258 LYS B C 1
ATOM 5923 O O . LYS B 1 258 ? 9.336 -14.125 -28.891 1 95.12 258 LYS B O 1
ATOM 5928 N N . VAL B 1 259 ? 7.797 -12.477 -28.859 1 96.75 259 VAL B N 1
ATOM 5929 C CA . VAL B 1 259 ? 7.688 -12.555 -27.406 1 96.75 259 VAL B CA 1
ATOM 5930 C C . VAL B 1 259 ? 6.523 -13.461 -27.031 1 96.75 259 VAL B C 1
ATOM 5932 O O . VAL B 1 259 ? 6.414 -13.891 -25.875 1 96.75 259 VAL B O 1
ATOM 5935 N N . PHE B 1 260 ? 5.715 -13.812 -27.922 1 96.31 260 PHE B N 1
ATOM 5936 C CA . PHE B 1 260 ? 4.637 -14.773 -27.703 1 96.31 260 PHE B CA 1
ATOM 5937 C C . PHE B 1 260 ? 4.836 -16.016 -28.547 1 96.31 260 PHE B C 1
ATOM 5939 O O . PHE B 1 260 ? 5.438 -15.961 -29.625 1 96.31 260 PHE B O 1
ATOM 5946 N N . ALA B 1 261 ? 4.293 -17.109 -28.016 1 94.06 261 ALA B N 1
ATOM 5947 C CA . ALA B 1 261 ? 4.371 -18.391 -28.719 1 94.06 261 ALA B CA 1
ATOM 5948 C C . ALA B 1 261 ? 3.375 -18.438 -29.875 1 94.06 261 ALA B C 1
ATOM 5950 O O . ALA B 1 261 ? 2.643 -17.484 -30.109 1 94.06 261 ALA B O 1
ATOM 5951 N N . ALA B 1 262 ? 3.383 -19.547 -30.547 1 90.81 262 ALA B N 1
ATOM 5952 C CA . ALA B 1 262 ? 2.609 -19.703 -31.766 1 90.81 262 ALA B CA 1
ATOM 5953 C C . ALA B 1 262 ? 1.111 -19.703 -31.484 1 90.81 262 ALA B C 1
ATOM 5955 O O . ALA B 1 262 ? 0.3 -19.438 -32.375 1 90.81 262 ALA B O 1
ATOM 5956 N N . ASP B 1 263 ? 0.701 -19.953 -30.266 1 91.06 263 ASP B N 1
ATOM 5957 C CA . ASP B 1 263 ? -0.717 -19.969 -29.922 1 91.06 263 ASP B CA 1
ATOM 5958 C C . ASP B 1 263 ? -1.241 -18.547 -29.719 1 91.06 263 ASP B C 1
ATOM 5960 O O . ASP B 1 263 ? -2.414 -18.344 -29.391 1 91.06 263 ASP B O 1
ATOM 5964 N N . ASN B 1 264 ? -0.371 -17.531 -29.766 1 93.06 264 ASN B N 1
ATOM 5965 C CA . ASN B 1 264 ? -0.676 -16.109 -29.641 1 93.06 264 ASN B CA 1
ATOM 5966 C C . ASN B 1 264 ? -1.186 -15.758 -28.25 1 93.06 264 ASN B C 1
ATOM 5968 O O . ASN B 1 264 ? -1.855 -14.742 -28.078 1 93.06 264 ASN B O 1
ATOM 5972 N N . SER B 1 265 ? -0.91 -16.594 -27.328 1 94 265 SER B N 1
ATOM 5973 C CA . SER B 1 265 ? -1.427 -16.344 -25.984 1 94 265 SER B CA 1
ATOM 5974 C C . SER B 1 265 ? -0.32 -16.438 -24.938 1 94 265 SER B C 1
ATOM 5976 O O . SER B 1 265 ? -0.129 -15.5 -24.156 1 94 265 SER B O 1
ATOM 5978 N N . HIS B 1 266 ? 0.4 -17.5 -25 1 95.75 266 HIS B N 1
ATOM 5979 C CA . HIS B 1 266 ? 1.424 -17.75 -23.984 1 95.75 266 HIS B CA 1
ATOM 5980 C C . HIS B 1 266 ? 2.75 -17.109 -24.391 1 95.75 266 HIS B C 1
ATOM 5982 O O . HIS B 1 266 ? 3.053 -16.969 -25.578 1 95.75 266 HIS B O 1
ATOM 5988 N N . PRO B 1 267 ? 3.568 -16.672 -23.391 1 96.44 267 PRO B N 1
ATOM 5989 C CA . PRO B 1 267 ? 4.906 -16.156 -23.703 1 96.44 267 PRO B CA 1
ATOM 5990 C C . PRO B 1 267 ? 5.781 -17.188 -24.406 1 96.44 267 PRO B C 1
ATOM 5992 O O . PRO B 1 267 ? 5.707 -18.375 -24.109 1 96.44 267 PRO B O 1
ATOM 5995 N N . SER B 1 268 ? 6.609 -16.719 -25.312 1 95 268 SER B N 1
ATOM 5996 C CA . SER B 1 268 ? 7.621 -17.531 -25.984 1 95 268 SER B CA 1
ATOM 5997 C C . SER B 1 268 ? 8.82 -17.781 -25.078 1 95 268 SER B C 1
ATOM 5999 O O . SER B 1 268 ? 8.82 -17.375 -23.906 1 95 268 SER B O 1
ATOM 6001 N N . LEU B 1 269 ? 9.781 -18.516 -25.641 1 95.12 269 LEU B N 1
ATOM 6002 C CA . LEU B 1 269 ? 11.031 -18.703 -24.922 1 95.12 269 LEU B CA 1
ATOM 6003 C C . LEU B 1 269 ? 11.656 -17.359 -24.547 1 95.12 269 LEU B C 1
ATOM 6005 O O . LEU B 1 269 ? 12.164 -17.188 -23.438 1 95.12 269 LEU B O 1
ATOM 6009 N N . LEU B 1 270 ? 11.633 -16.422 -25.453 1 96.06 270 LEU B N 1
ATOM 6010 C CA . LEU B 1 270 ? 12.148 -15.078 -25.188 1 96.06 270 LEU B CA 1
ATOM 6011 C C . LEU B 1 270 ? 11.367 -14.414 -24.062 1 96.06 270 LEU B C 1
ATOM 6013 O O . LEU B 1 270 ? 11.953 -13.75 -23.203 1 96.06 270 LEU B O 1
ATOM 6017 N N . GLY B 1 271 ? 10.047 -14.578 -24.125 1 97 271 GLY B N 1
ATOM 6018 C CA . GLY B 1 271 ? 9.234 -14.031 -23.047 1 97 271 GLY B CA 1
ATOM 6019 C C . GLY B 1 271 ? 9.617 -14.562 -21.688 1 97 271 GLY B C 1
ATOM 6020 O O . GLY B 1 271 ? 9.727 -13.797 -20.719 1 97 271 GLY B O 1
ATOM 6021 N N . HIS B 1 272 ? 9.859 -15.828 -21.594 1 96.94 272 HIS B N 1
ATOM 6022 C CA . HIS B 1 272 ? 10.297 -16.438 -20.328 1 96.94 272 HIS B CA 1
ATOM 6023 C C . HIS B 1 272 ? 11.688 -15.938 -19.953 1 96.94 272 HIS B C 1
ATOM 6025 O O . HIS B 1 272 ? 11.961 -15.703 -18.766 1 96.94 272 HIS B O 1
ATOM 6031 N N . ALA B 1 273 ? 12.523 -15.805 -20.891 1 96.88 273 ALA B N 1
ATOM 6032 C CA . ALA B 1 273 ? 13.867 -15.297 -20.625 1 96.88 273 ALA B CA 1
ATOM 6033 C C . ALA B 1 273 ? 13.812 -13.867 -20.094 1 96.88 273 ALA B C 1
ATOM 6035 O O . ALA B 1 273 ? 14.539 -13.531 -19.141 1 96.88 273 ALA B O 1
ATOM 6036 N N . GLN B 1 274 ? 13.008 -13.078 -20.688 1 97.75 274 GLN B N 1
ATOM 6037 C CA . GLN B 1 274 ? 12.836 -11.711 -20.219 1 97.75 274 GLN B CA 1
ATOM 6038 C C . GLN B 1 274 ? 12.352 -11.664 -18.781 1 97.75 274 GLN B C 1
ATOM 6040 O O . GLN B 1 274 ? 12.914 -10.945 -17.953 1 97.75 274 GLN B O 1
ATOM 6045 N N . MET B 1 275 ? 11.344 -12.445 -18.469 1 98.06 275 MET B N 1
ATOM 6046 C CA . MET B 1 275 ? 10.852 -12.523 -17.109 1 98.06 275 MET B CA 1
ATOM 6047 C C . MET B 1 275 ? 11.93 -13.055 -16.156 1 98.06 275 MET B C 1
ATOM 6049 O O . MET B 1 275 ? 12.086 -12.547 -15.047 1 98.06 275 MET B O 1
ATOM 6053 N N . GLY B 1 276 ? 12.594 -14.078 -16.641 1 97 276 GLY B N 1
ATOM 6054 C CA . GLY B 1 276 ? 13.703 -14.594 -15.859 1 97 276 GLY B CA 1
ATOM 6055 C C . GLY B 1 276 ? 14.727 -13.531 -15.508 1 97 276 GLY B C 1
ATOM 6056 O O . GLY B 1 276 ? 15.211 -13.484 -14.367 1 97 276 GLY B O 1
ATOM 6057 N N . PHE B 1 277 ? 15.008 -12.664 -16.406 1 96.56 277 PHE B N 1
ATOM 6058 C CA . PHE B 1 277 ? 15.977 -11.594 -16.156 1 96.56 277 PHE B CA 1
ATOM 6059 C C . PHE B 1 277 ? 15.445 -10.609 -15.117 1 96.56 277 PHE B C 1
ATOM 6061 O O . PHE B 1 277 ? 16.203 -10.102 -14.297 1 96.56 277 PHE B O 1
ATOM 6068 N N . LEU B 1 278 ? 14.195 -10.336 -15.211 1 97.12 278 LEU B N 1
ATOM 6069 C CA . LEU B 1 278 ? 13.594 -9.477 -14.195 1 97.12 278 LEU B CA 1
ATOM 6070 C C . LEU B 1 278 ? 13.773 -10.07 -12.805 1 97.12 278 LEU B C 1
ATOM 6072 O O . LEU B 1 278 ? 14.047 -9.344 -11.844 1 97.12 278 LEU B O 1
ATOM 6076 N N . PHE B 1 279 ? 13.625 -11.344 -12.68 1 97.06 279 PHE B N 1
ATOM 6077 C CA . PHE B 1 279 ? 13.805 -12.008 -11.391 1 97.06 279 PHE B CA 1
ATOM 6078 C C . PHE B 1 279 ? 15.234 -11.859 -10.898 1 97.06 279 PHE B C 1
ATOM 6080 O O . PHE B 1 279 ? 15.469 -11.609 -9.711 1 97.06 279 PHE B O 1
ATOM 6087 N N . LEU B 1 280 ? 16.172 -12.062 -11.797 1 95.44 280 LEU B N 1
ATOM 6088 C CA . LEU B 1 280 ? 17.562 -11.883 -11.398 1 95.44 280 LEU B CA 1
ATOM 6089 C C . LEU B 1 280 ? 17.812 -10.469 -10.891 1 95.44 280 LEU B C 1
ATOM 6091 O O . LEU B 1 280 ? 18.469 -10.289 -9.852 1 95.44 280 LEU B O 1
ATOM 6095 N N . HIS B 1 281 ? 17.266 -9.586 -11.648 1 93.69 281 HIS B N 1
ATOM 6096 C CA . HIS B 1 281 ? 17.438 -8.188 -11.266 1 93.69 281 HIS B CA 1
ATOM 6097 C C . HIS B 1 281 ? 16.812 -7.918 -9.891 1 93.69 281 HIS B C 1
ATOM 6099 O O . HIS B 1 281 ? 17.438 -7.273 -9.047 1 93.69 281 HIS B O 1
ATOM 6105 N N . LEU B 1 282 ? 15.641 -8.391 -9.688 1 95.5 282 LEU B N 1
ATOM 6106 C CA . LEU B 1 282 ? 14.953 -8.18 -8.414 1 95.5 282 LEU B CA 1
ATOM 6107 C C . LEU B 1 282 ? 15.75 -8.789 -7.262 1 95.5 282 LEU B C 1
ATOM 6109 O O . LEU B 1 282 ? 15.945 -8.141 -6.23 1 95.5 282 LEU B O 1
ATOM 6113 N N . VAL B 1 283 ? 16.172 -9.992 -7.41 1 92.81 283 VAL B N 1
ATOM 6114 C CA . VAL B 1 283 ? 16.875 -10.695 -6.344 1 92.81 283 VAL B CA 1
ATOM 6115 C C . VAL B 1 283 ? 18.188 -9.961 -6.023 1 92.81 283 VAL B C 1
ATOM 6117 O O . VAL B 1 283 ? 18.547 -9.797 -4.855 1 92.81 283 VAL B O 1
ATOM 6120 N N . ARG B 1 284 ? 18.875 -9.516 -7.059 1 91.81 284 ARG B N 1
ATOM 6121 C CA . ARG B 1 284 ? 20.078 -8.719 -6.852 1 91.81 284 ARG B CA 1
ATOM 6122 C C . ARG B 1 284 ? 19.781 -7.469 -6.039 1 91.81 284 ARG B C 1
ATOM 6124 O O . ARG B 1 284 ? 20.484 -7.172 -5.066 1 91.81 284 ARG B O 1
ATOM 6131 N N . LYS B 1 285 ? 18.75 -6.812 -6.441 1 90.38 285 LYS B N 1
ATOM 6132 C CA . LYS B 1 285 ? 18.391 -5.566 -5.77 1 90.38 285 LYS B CA 1
ATOM 6133 C C . LYS B 1 285 ? 18 -5.82 -4.316 1 90.38 285 LYS B C 1
ATOM 6135 O O . LYS B 1 285 ? 18.375 -5.047 -3.426 1 90.38 285 LYS B O 1
ATOM 6140 N N . ILE B 1 286 ? 17.281 -6.852 -4.078 1 90.5 286 ILE B N 1
ATOM 6141 C CA . ILE B 1 286 ? 16.828 -7.184 -2.73 1 90.5 286 ILE B CA 1
ATOM 6142 C C . ILE B 1 286 ? 18.031 -7.516 -1.853 1 90.5 286 ILE B C 1
ATOM 6144 O O . ILE B 1 286 ? 18.109 -7.074 -0.702 1 90.5 286 ILE B O 1
ATOM 6148 N N . PHE B 1 287 ? 18.969 -8.227 -2.332 1 89.81 287 PHE B N 1
ATOM 6149 C CA . PHE B 1 287 ? 20.172 -8.547 -1.577 1 89.81 287 PHE B CA 1
ATOM 6150 C C . PHE B 1 287 ? 20.969 -7.289 -1.245 1 89.81 287 PHE B C 1
ATOM 6152 O O . PHE B 1 287 ? 21.359 -7.078 -0.095 1 89.81 287 PHE B O 1
ATOM 6159 N N . LEU B 1 288 ? 21.109 -6.473 -2.211 1 87.88 288 LEU B N 1
ATOM 6160 C CA . LEU B 1 288 ? 21.875 -5.246 -2.02 1 87.88 288 LEU B CA 1
ATOM 6161 C C . LEU B 1 288 ? 21.188 -4.32 -1.028 1 87.88 288 LEU B C 1
ATOM 6163 O O . LEU B 1 288 ? 21.844 -3.658 -0.225 1 87.88 288 LEU B O 1
ATOM 6167 N N . GLN B 1 289 ? 19.938 -4.305 -1.137 1 87.12 289 GLN B N 1
ATOM 6168 C CA . GLN B 1 289 ? 19.172 -3.49 -0.204 1 87.12 289 GLN B CA 1
ATOM 6169 C C . GLN B 1 289 ? 19.375 -3.959 1.234 1 87.12 289 GLN B C 1
ATOM 6171 O O . GLN B 1 289 ? 19.547 -3.143 2.141 1 87.12 289 GLN B O 1
ATOM 6176 N N . VAL B 1 290 ? 19.297 -5.262 1.405 1 86.75 290 VAL B N 1
ATOM 6177 C CA . VAL B 1 290 ? 19.453 -5.812 2.746 1 86.75 290 VAL B CA 1
ATOM 6178 C C . VAL B 1 290 ? 20.859 -5.512 3.256 1 86.75 290 VAL B C 1
ATOM 6180 O O . VAL B 1 290 ? 21.047 -5.176 4.43 1 86.75 290 VAL B O 1
ATOM 6183 N N . ILE B 1 291 ? 21.797 -5.566 2.428 1 80.81 291 ILE B N 1
ATOM 6184 C CA . ILE B 1 291 ? 23.172 -5.258 2.795 1 80.81 291 ILE B CA 1
ATOM 6185 C C . ILE B 1 291 ? 23.281 -3.793 3.207 1 80.81 291 ILE B C 1
ATOM 6187 O O . ILE B 1 291 ? 23.891 -3.469 4.223 1 80.81 291 ILE B O 1
ATOM 6191 N N . ASP B 1 292 ? 22.609 -2.994 2.461 1 77.44 292 ASP B N 1
ATOM 6192 C CA . ASP B 1 292 ? 22.609 -1.567 2.77 1 77.44 292 ASP B CA 1
ATOM 6193 C C . ASP B 1 292 ? 21.891 -1.291 4.09 1 77.44 292 ASP B C 1
ATOM 6195 O O . ASP B 1 292 ? 22.281 -0.388 4.836 1 77.44 292 ASP B O 1
ATOM 6199 N N . ASP B 1 293 ? 20.859 -1.996 4.285 1 76.81 293 ASP B N 1
ATOM 6200 C CA . ASP B 1 293 ? 20.094 -1.841 5.52 1 76.81 293 ASP B CA 1
ATOM 6201 C C . ASP B 1 293 ? 20.938 -2.229 6.734 1 76.81 293 ASP B C 1
ATOM 6203 O O . ASP B 1 293 ? 20.797 -1.636 7.809 1 76.81 293 ASP B O 1
ATOM 6207 N N . LEU B 1 294 ? 21.797 -3.146 6.547 1 71.06 294 LEU B N 1
ATOM 6208 C CA . LEU B 1 294 ? 22.562 -3.701 7.656 1 71.06 294 LEU B CA 1
ATOM 6209 C C . LEU B 1 294 ? 23.906 -2.99 7.797 1 71.06 294 LEU B C 1
ATOM 6211 O O . LEU B 1 294 ? 24.438 -2.889 8.898 1 71.06 294 LEU B O 1
ATOM 6215 N N . PHE B 1 295 ? 24.484 -2.662 6.617 1 66.88 295 PHE B N 1
ATOM 6216 C CA . PHE B 1 295 ? 25.797 -2.037 6.598 1 66.88 295 PHE B CA 1
ATOM 6217 C C . PHE B 1 295 ? 25.766 -0.73 5.816 1 66.88 295 PHE B C 1
ATOM 6219 O O . PHE B 1 295 ? 26.312 -0.643 4.719 1 66.88 295 PHE B O 1
ATOM 6226 N N . PRO B 1 296 ? 25.125 0.157 6.457 1 56.12 296 PRO B N 1
ATOM 6227 C CA . PRO B 1 296 ? 25.109 1.396 5.676 1 56.12 296 PRO B CA 1
ATOM 6228 C C . PRO B 1 296 ? 26.5 1.939 5.391 1 56.12 296 PRO B C 1
ATOM 6230 O O . PRO B 1 296 ? 27.375 1.875 6.254 1 56.12 296 PRO B O 1
ATOM 6233 N N . LEU B 1 297 ? 26.875 1.92 4.062 1 49.47 297 LEU B N 1
ATOM 6234 C CA . LEU B 1 297 ? 28.188 2.371 3.613 1 49.47 297 LEU B CA 1
ATOM 6235 C C . LEU B 1 297 ? 28.703 3.52 4.48 1 49.47 297 LEU B C 1
ATOM 6237 O O . LEU B 1 297 ? 29.906 3.725 4.605 1 49.47 297 LEU B O 1
ATOM 6241 N N . GLU B 1 298 ? 27.766 4.211 4.859 1 46.62 298 GLU B N 1
ATOM 6242 C CA . GLU B 1 298 ? 28.234 5.344 5.656 1 46.62 298 GLU B CA 1
ATOM 6243 C C . GLU B 1 298 ? 28.891 4.875 6.949 1 46.62 298 GLU B C 1
ATOM 6245 O O . GLU B 1 298 ? 29.516 5.668 7.66 1 46.62 298 GLU B O 1
ATOM 6250 N N . MET B 1 299 ? 28.609 3.467 7.355 1 46.12 299 MET B N 1
ATOM 6251 C CA . MET B 1 299 ? 29.047 2.949 8.648 1 46.12 299 MET B CA 1
ATOM 6252 C C . MET B 1 299 ? 30.406 2.273 8.523 1 46.12 299 MET B C 1
ATOM 6254 O O . MET B 1 299 ? 30.875 1.608 9.453 1 46.12 299 MET B O 1
ATOM 6258 N N . GLN B 1 300 ? 31.281 2.295 7.684 1 41.38 300 GLN B N 1
ATOM 6259 C CA . GLN B 1 300 ? 32.469 1.451 7.668 1 41.38 300 GLN B CA 1
ATOM 6260 C C . GLN B 1 300 ? 32.938 1.113 9.086 1 41.38 300 GLN B C 1
ATOM 6262 O O . GLN B 1 300 ? 33.812 0.289 9.273 1 41.38 300 GLN B O 1
ATOM 6267 N N . THR B 1 301 ? 32.562 1.72 10.102 1 36.62 301 THR B N 1
ATOM 6268 C CA . THR B 1 301 ? 33.438 1.382 11.219 1 36.62 301 THR B CA 1
ATOM 6269 C C . THR B 1 301 ? 32.812 0.277 12.07 1 36.62 301 THR B C 1
ATOM 6271 O O . THR B 1 301 ? 33.469 -0.259 12.969 1 36.62 301 THR B O 1
ATOM 6274 N N . SER B 1 302 ? 31.5 0.125 12.43 1 37.28 302 SER B N 1
ATOM 6275 C CA . SER B 1 302 ? 31.203 -0.589 13.664 1 37.28 302 SER B CA 1
ATOM 6276 C C . SER B 1 302 ? 30.812 -2.037 13.391 1 37.28 302 SER B C 1
ATOM 6278 O O . SER B 1 302 ? 30.312 -2.355 12.312 1 37.28 302 SER B O 1
ATOM 6280 N N . SER B 1 303 ? 31.359 -3.037 14.242 1 37.16 303 SER B N 1
ATOM 6281 C CA . SER B 1 303 ? 31.219 -4.488 14.336 1 37.16 303 SER B CA 1
ATOM 6282 C C . SER B 1 303 ? 29.75 -4.898 14.398 1 37.16 303 SER B C 1
ATOM 6284 O O . SER B 1 303 ? 29.047 -4.559 15.352 1 37.16 303 SER B O 1
ATOM 6286 N N . LEU B 1 304 ? 29.016 -5.031 13.43 1 42.09 304 LEU B N 1
ATOM 6287 C CA . LEU B 1 304 ? 27.578 -5.312 13.344 1 42.09 304 LEU B CA 1
ATOM 6288 C C . LEU B 1 304 ? 27.297 -6.762 13.727 1 42.09 304 LEU B C 1
ATOM 6290 O O . LEU B 1 304 ? 27.922 -7.68 13.195 1 42.09 304 LEU B O 1
ATOM 6294 N N . SER B 1 305 ? 26.828 -7.082 14.938 1 42.38 305 SER B N 1
ATOM 6295 C CA . SER B 1 305 ? 26.266 -8.398 15.234 1 42.38 305 SER B CA 1
ATOM 6296 C C . SER B 1 305 ? 25.125 -8.742 14.289 1 42.38 305 SER B C 1
ATOM 6298 O O . SER B 1 305 ? 24.156 -7.992 14.172 1 42.38 305 SER B O 1
ATOM 6300 N N . LEU B 1 306 ? 25.391 -9.461 13.312 1 46.25 306 LEU B N 1
ATOM 6301 C CA . LEU B 1 306 ? 24.453 -9.922 12.289 1 46.25 306 LEU B CA 1
ATOM 6302 C C . LEU B 1 306 ? 23.359 -10.797 12.906 1 46.25 306 LEU B C 1
ATOM 6304 O O . LEU B 1 306 ? 22.953 -11.797 12.32 1 46.25 306 LEU B O 1
ATOM 6308 N N . ALA B 1 307 ? 23.047 -10.664 14.219 1 44.62 307 ALA B N 1
ATOM 6309 C CA . ALA B 1 307 ? 21.922 -11.484 14.648 1 44.62 307 ALA B CA 1
ATOM 6310 C C . ALA B 1 307 ? 20.641 -11.086 13.906 1 44.62 307 ALA B C 1
ATOM 6312 O O . ALA B 1 307 ? 20.328 -9.898 13.797 1 44.62 307 ALA B O 1
ATOM 6313 N N . LEU B 1 308 ? 20.016 -12.055 13.195 1 50.19 308 LEU B N 1
ATOM 6314 C CA . LEU B 1 308 ? 18.75 -11.852 12.492 1 50.19 308 LEU B CA 1
ATOM 6315 C C . LEU B 1 308 ? 17.656 -11.398 13.453 1 50.19 308 LEU B C 1
ATOM 6317 O O . LEU B 1 308 ? 17.438 -12.031 14.484 1 50.19 308 LEU B O 1
ATOM 6321 N N . PRO B 1 309 ? 17.156 -10.289 13.25 1 54.22 309 PRO B N 1
ATOM 6322 C CA . PRO B 1 309 ? 15.953 -10.031 14.039 1 54.22 309 PRO B CA 1
ATOM 6323 C C . PRO B 1 309 ? 14.789 -10.938 13.648 1 54.22 309 PRO B C 1
ATOM 6325 O O . PRO B 1 309 ? 14.719 -11.391 12.508 1 54.22 309 PRO B O 1
ATOM 6328 N N . PRO B 1 310 ? 14.055 -11.547 14.57 1 53.47 310 PRO B N 1
ATOM 6329 C CA . PRO B 1 310 ? 12.852 -12.312 14.25 1 53.47 310 PRO B CA 1
ATOM 6330 C C . PRO B 1 310 ? 11.961 -11.609 13.234 1 53.47 310 PRO B C 1
ATOM 6332 O O . PRO B 1 310 ? 11.922 -10.375 13.195 1 53.47 310 PRO B O 1
ATOM 6335 N N . VAL B 1 311 ? 11.453 -12.422 12.258 1 54.38 311 VAL B N 1
ATOM 6336 C CA . VAL B 1 311 ? 10.445 -11.883 11.367 1 54.38 311 VAL B CA 1
ATOM 6337 C C . VAL B 1 311 ? 9.297 -11.289 12.18 1 54.38 311 VAL B C 1
ATOM 6339 O O . VAL B 1 311 ? 8.719 -11.969 13.031 1 54.38 311 VAL B O 1
ATOM 6342 N N . VAL B 1 312 ? 9.164 -10.016 12 1 57.66 312 VAL B N 1
ATOM 6343 C CA . VAL B 1 312 ? 8.047 -9.359 12.656 1 57.66 312 VAL B CA 1
ATOM 6344 C C . VAL B 1 312 ? 6.777 -9.539 11.828 1 57.66 312 VAL B C 1
ATOM 6346 O O . VAL B 1 312 ? 6.746 -9.188 10.641 1 57.66 312 VAL B O 1
ATOM 6349 N N . VAL B 1 313 ? 5.883 -10.461 12.414 1 57.44 313 VAL B N 1
ATOM 6350 C CA . VAL B 1 313 ? 4.578 -10.617 11.781 1 57.44 313 VAL B CA 1
ATOM 6351 C C . VAL B 1 313 ? 3.736 -9.367 12.023 1 57.44 313 VAL B C 1
ATOM 6353 O O . VAL B 1 313 ? 3.352 -9.078 13.156 1 57.44 313 VAL B O 1
ATOM 6356 N N . GLU B 1 314 ? 3.717 -8.641 10.93 1 63 314 GLU B N 1
ATOM 6357 C CA . GLU B 1 314 ? 2.773 -7.535 11.062 1 63 314 GLU B CA 1
ATOM 6358 C C . GLU B 1 314 ? 1.335 -8.039 11.125 1 63 314 GLU B C 1
ATOM 6360 O O . GLU B 1 314 ? 0.981 -9.008 10.445 1 63 314 GLU B O 1
ATOM 6365 N N . PRO B 1 315 ? 0.598 -7.543 12.062 1 61.03 315 PRO B N 1
ATOM 6366 C CA . PRO B 1 315 ? -0.816 -7.922 12.039 1 61.03 315 PRO B CA 1
ATOM 6367 C C . PRO B 1 315 ? -1.484 -7.633 10.695 1 61.03 315 PRO B C 1
ATOM 6369 O O . PRO B 1 315 ? -1.117 -6.672 10.016 1 61.03 315 PRO B O 1
ATOM 6372 N N . LEU B 1 316 ? -2.246 -8.656 10.477 1 62.09 316 LEU B N 1
ATOM 6373 C CA . LEU B 1 316 ? -2.943 -8.445 9.211 1 62.09 316 LEU B CA 1
ATOM 6374 C C . LEU B 1 316 ? -3.879 -7.246 9.305 1 62.09 316 LEU B C 1
ATOM 6376 O O . LEU B 1 316 ? -4.633 -7.109 10.273 1 62.09 316 LEU B O 1
ATOM 6380 N N . THR B 1 317 ? -3.68 -6.367 8.406 1 68.88 317 THR B N 1
ATOM 6381 C CA . THR B 1 317 ? -4.332 -5.066 8.281 1 68.88 317 THR B CA 1
ATOM 6382 C C . THR B 1 317 ? -5.75 -5.223 7.742 1 68.88 317 THR B C 1
ATOM 6384 O O . THR B 1 317 ? -6.203 -6.336 7.484 1 68.88 317 THR B O 1
ATOM 6387 N N . LYS B 1 318 ? -6.508 -4.195 7.75 1 81.19 318 LYS B N 1
ATOM 6388 C CA . LYS B 1 318 ? -7.793 -4.109 7.066 1 81.19 318 LYS B CA 1
ATOM 6389 C C . LYS B 1 318 ? -7.668 -4.512 5.602 1 81.19 318 LYS B C 1
ATOM 6391 O O . LYS B 1 318 ? -6.676 -4.18 4.945 1 81.19 318 LYS B O 1
ATOM 6396 N N . THR B 1 319 ? -8.656 -5.273 5.176 1 86.94 319 THR B N 1
ATOM 6397 C CA . THR B 1 319 ? -8.648 -5.691 3.777 1 86.94 319 THR B CA 1
ATOM 6398 C C . THR B 1 319 ? -9.062 -4.539 2.867 1 86.94 319 THR B C 1
ATOM 6400 O O . THR B 1 319 ? -9.797 -3.643 3.287 1 86.94 319 THR B O 1
ATOM 6403 N N . VAL B 1 320 ? -8.641 -4.613 1.688 1 85.44 320 VAL B N 1
ATOM 6404 C CA . VAL B 1 320 ? -8.984 -3.592 0.703 1 85.44 320 VAL B CA 1
ATOM 6405 C C . VAL B 1 320 ? -10.188 -4.051 -0.119 1 85.44 320 VAL B C 1
ATOM 6407 O O . VAL B 1 320 ? -11.141 -3.297 -0.305 1 85.44 320 VAL B O 1
ATOM 6410 N N . TYR B 1 321 ? -10.133 -5.258 -0.584 1 78.69 321 TYR B N 1
ATOM 6411 C CA . TYR B 1 321 ? -11.148 -5.738 -1.516 1 78.69 321 TYR B CA 1
ATOM 6412 C C . TYR B 1 321 ? -12.07 -6.75 -0.844 1 78.69 321 TYR B C 1
ATOM 6414 O O . TYR B 1 321 ? -13.188 -6.977 -1.306 1 78.69 321 TYR B O 1
ATOM 6422 N N . THR B 1 322 ? -11.5 -7.344 0.173 1 73.69 322 THR B N 1
ATOM 6423 C CA . THR B 1 322 ? -12.273 -8.383 0.849 1 73.69 322 THR B CA 1
ATOM 6424 C C . THR B 1 322 ? -13.039 -7.805 2.035 1 73.69 322 THR B C 1
ATOM 6426 O O . THR B 1 322 ? -12.508 -6.984 2.783 1 73.69 322 THR B O 1
ATOM 6429 N N . LYS B 1 323 ? -14.227 -8.164 1.982 1 69.5 323 LYS B N 1
ATOM 6430 C CA . LYS B 1 323 ? -14.938 -7.84 3.219 1 69.5 323 LYS B CA 1
ATOM 6431 C C . LYS B 1 323 ? -14.406 -8.664 4.387 1 69.5 323 LYS B C 1
ATOM 6433 O O . LYS B 1 323 ? -14.18 -9.867 4.25 1 69.5 323 LYS B O 1
ATOM 6438 N N . SER B 1 324 ? -14.062 -8.07 5.359 1 61.53 324 SER B N 1
ATOM 6439 C CA . SER B 1 324 ? -13.391 -8.68 6.504 1 61.53 324 SER B CA 1
ATOM 6440 C C . SER B 1 324 ? -14.102 -9.961 6.941 1 61.53 324 SER B C 1
ATOM 6442 O O . SER B 1 324 ? -13.453 -10.922 7.355 1 61.53 324 SER B O 1
ATOM 6444 N N . GLN B 1 325 ? -15.297 -10 6.719 1 60.81 325 GLN B N 1
ATOM 6445 C CA . GLN B 1 325 ? -16.078 -11.133 7.199 1 60.81 325 GLN B CA 1
ATOM 6446 C C . GLN B 1 325 ? -15.875 -12.359 6.309 1 60.81 325 GLN B C 1
ATOM 6448 O O . GLN B 1 325 ? -16.156 -13.484 6.719 1 60.81 325 GLN B O 1
ATOM 6453 N N . MET B 1 326 ? -15.32 -12.18 5.195 1 61.44 326 MET B N 1
ATOM 6454 C CA . MET B 1 326 ? -15.18 -13.273 4.23 1 61.44 326 MET B CA 1
ATOM 6455 C C . MET B 1 326 ? -13.805 -13.922 4.348 1 61.44 326 MET B C 1
ATOM 6457 O O . MET B 1 326 ? -13.508 -14.898 3.652 1 61.44 326 MET B O 1
ATOM 6461 N N . VAL B 1 327 ? -13.109 -13.375 5.227 1 59.88 327 VAL B N 1
ATOM 6462 C CA . VAL B 1 327 ? -11.734 -13.852 5.281 1 59.88 327 VAL B CA 1
ATOM 6463 C C . VAL B 1 327 ? -11.641 -15.055 6.219 1 59.88 327 VAL B C 1
ATOM 6465 O O . VAL B 1 327 ? -11.922 -14.945 7.414 1 59.88 327 VAL B O 1
ATOM 6468 N N . SER B 1 328 ? -11.516 -16.234 5.543 1 65.5 328 SER B N 1
ATOM 6469 C CA . SER B 1 328 ? -11.211 -17.391 6.383 1 65.5 328 SER B CA 1
ATOM 6470 C C . SER B 1 328 ? -9.711 -17.484 6.66 1 65.5 328 SER B C 1
ATOM 6472 O O . SER B 1 328 ? -8.898 -17.375 5.738 1 65.5 328 SER B O 1
ATOM 6474 N N . ASP B 1 329 ? -9.375 -17.594 7.863 1 70 329 ASP B N 1
ATOM 6475 C CA . ASP B 1 329 ? -7.98 -17.719 8.273 1 70 329 ASP B CA 1
ATOM 6476 C C . ASP B 1 329 ? -7.418 -19.094 7.938 1 70 329 ASP B C 1
ATOM 6478 O O . ASP B 1 329 ? -6.207 -19.25 7.785 1 70 329 ASP B O 1
ATOM 6482 N N . ASP B 1 330 ? -8.328 -20.062 7.707 1 79.94 330 ASP B N 1
ATOM 6483 C CA . ASP B 1 330 ? -7.844 -21.422 7.488 1 79.94 330 ASP B CA 1
ATOM 6484 C C . ASP B 1 330 ? -8.797 -22.219 6.586 1 79.94 330 ASP B C 1
ATOM 6486 O O . ASP B 1 330 ? -9.453 -23.156 7.039 1 79.94 330 ASP B O 1
ATOM 6490 N N . PRO B 1 331 ? -8.664 -21.844 5.387 1 90.75 331 PRO B N 1
ATOM 6491 C CA . PRO B 1 331 ? -9.562 -22.578 4.484 1 90.75 331 PRO B CA 1
ATOM 6492 C C . PRO B 1 331 ? -9.203 -24.047 4.367 1 90.75 331 PRO B C 1
ATOM 6494 O O . PRO B 1 331 ? -8.07 -24.453 4.648 1 90.75 331 PRO B O 1
ATOM 6497 N N . ILE B 1 332 ? -10.25 -24.859 4.023 1 92.88 332 ILE B N 1
ATOM 6498 C CA . ILE B 1 332 ? -10.102 -26.281 3.799 1 92.88 332 ILE B CA 1
ATOM 6499 C C . ILE B 1 332 ? -10.469 -26.625 2.357 1 92.88 332 ILE B C 1
ATOM 6501 O O . ILE B 1 332 ? -11.414 -26.062 1.802 1 92.88 332 ILE B O 1
ATOM 6505 N N . CYS B 1 333 ? -9.68 -27.547 1.837 1 96.06 333 CYS B N 1
ATOM 6506 C CA . CYS B 1 333 ? -9.922 -27.875 0.434 1 96.06 333 CYS B CA 1
ATOM 6507 C C . CYS B 1 333 ? -9.68 -29.344 0.155 1 96.06 333 CYS B C 1
ATOM 6509 O O . CYS B 1 333 ? -8.719 -29.922 0.657 1 96.06 333 CYS B O 1
ATOM 6511 N N . PHE B 1 334 ? -10.57 -29.969 -0.481 1 96.94 334 PHE B N 1
ATOM 6512 C CA . PHE B 1 334 ? -10.406 -31.25 -1.153 1 96.94 334 PHE B CA 1
ATOM 6513 C C . PHE B 1 334 ? -10.406 -31.062 -2.666 1 96.94 334 PHE B C 1
ATOM 6515 O O . PHE B 1 334 ? -11.336 -30.484 -3.227 1 96.94 334 PHE B O 1
ATOM 6522 N N . THR B 1 335 ? -9.414 -31.625 -3.35 1 97.5 335 THR B N 1
ATOM 6523 C CA . THR B 1 335 ? -9.336 -31.391 -4.785 1 97.5 335 THR B CA 1
ATOM 6524 C C . THR B 1 335 ? -8.711 -32.594 -5.504 1 97.5 335 THR B C 1
ATOM 6526 O O . THR B 1 335 ? -7.977 -33.344 -4.895 1 97.5 335 THR B O 1
ATOM 6529 N N . PHE B 1 336 ? -9.047 -32.719 -6.789 1 96.44 336 PHE B N 1
ATOM 6530 C CA . PHE B 1 336 ? -8.477 -33.75 -7.656 1 96.44 336 PHE B CA 1
ATOM 6531 C C . PHE B 1 336 ? -7.367 -33.156 -8.523 1 96.44 336 PHE B C 1
ATOM 6533 O O . PHE B 1 336 ? -6.68 -33.906 -9.242 1 96.44 336 PHE B O 1
ATOM 6540 N N . ASN B 1 337 ? -7.172 -31.859 -8.438 1 97.44 337 ASN B N 1
ATOM 6541 C CA . ASN B 1 337 ? -6.25 -31.203 -9.359 1 97.44 337 ASN B CA 1
ATOM 6542 C C . ASN B 1 337 ? -4.805 -31.594 -9.086 1 97.44 337 ASN B C 1
ATOM 6544 O O . ASN B 1 337 ? -4.387 -31.688 -7.926 1 97.44 337 ASN B O 1
ATOM 6548 N N . ILE B 1 338 ? -4.016 -31.828 -10.148 1 97.25 338 ILE B N 1
ATOM 6549 C CA . ILE B 1 338 ? -2.623 -32.25 -10.07 1 97.25 338 ILE B CA 1
ATOM 6550 C C . ILE B 1 338 ? -1.709 -31.141 -10.594 1 97.25 338 ILE B C 1
ATOM 6552 O O . ILE B 1 338 ? -1.897 -30.641 -11.703 1 97.25 338 ILE B O 1
ATOM 6556 N N . PRO B 1 339 ? -0.783 -30.766 -9.797 1 96.94 339 PRO B N 1
ATOM 6557 C CA . PRO B 1 339 ? 0.123 -29.703 -10.25 1 96.94 339 PRO B CA 1
ATOM 6558 C C . PRO B 1 339 ? 1.205 -30.203 -11.195 1 96.94 339 PRO B C 1
ATOM 6560 O O . PRO B 1 339 ? 1.291 -31.422 -11.453 1 96.94 339 PRO B O 1
ATOM 6563 N N . SER B 1 340 ? 2.031 -29.297 -11.688 1 95 340 SER B N 1
ATOM 6564 C CA . SER B 1 340 ? 3.07 -29.594 -12.672 1 95 340 SER B CA 1
ATOM 6565 C C . SER B 1 340 ? 4.129 -30.516 -12.102 1 95 340 SER B C 1
ATOM 6567 O O . SER B 1 340 ? 4.805 -31.234 -12.852 1 95 340 SER B O 1
ATOM 6569 N N . SER B 1 341 ? 4.285 -30.609 -10.859 1 93.25 341 SER B N 1
ATOM 6570 C CA . SER B 1 341 ? 5.223 -31.531 -10.227 1 93.25 341 SER B CA 1
ATOM 6571 C C . SER B 1 341 ? 4.746 -32.969 -10.359 1 93.25 341 SER B C 1
ATOM 6573 O O . SER B 1 341 ? 5.523 -33.906 -10.164 1 93.25 341 SER B O 1
ATOM 6575 N N . GLY B 1 342 ? 3.475 -33.125 -10.508 1 93.75 342 GLY B N 1
ATOM 6576 C CA . GLY B 1 342 ? 2.895 -34.438 -10.594 1 93.75 342 GLY B CA 1
ATOM 6577 C C . GLY B 1 342 ? 2.506 -35.031 -9.25 1 93.75 342 GLY B C 1
ATOM 6578 O O . GLY B 1 342 ? 1.911 -36.094 -9.172 1 93.75 342 GLY B O 1
ATOM 6579 N N . ARG B 1 343 ? 2.758 -34.312 -8.266 1 94.25 343 ARG B N 1
ATOM 6580 C CA . ARG B 1 343 ? 2.445 -34.812 -6.93 1 94.25 343 ARG B CA 1
ATOM 6581 C C . ARG B 1 343 ? 0.948 -34.719 -6.652 1 94.25 343 ARG B C 1
ATOM 6583 O O . ARG B 1 343 ? 0.284 -33.781 -7.074 1 94.25 343 ARG B O 1
ATOM 6590 N N . LEU B 1 344 ? 0.51 -35.656 -5.887 1 94.31 344 LEU B N 1
ATOM 6591 C CA . LEU B 1 344 ? -0.883 -35.594 -5.457 1 94.31 344 LEU B CA 1
ATOM 6592 C C . LEU B 1 344 ? -1.086 -34.5 -4.406 1 94.31 344 LEU B C 1
ATOM 6594 O O . LEU B 1 344 ? -0.221 -34.281 -3.553 1 94.31 344 LEU B O 1
ATOM 6598 N N . PRO B 1 345 ? -2.271 -33.844 -4.48 1 95.69 345 PRO B N 1
ATOM 6599 C CA . PRO B 1 345 ? -2.537 -32.844 -3.455 1 95.69 345 PRO B CA 1
ATOM 6600 C C . PRO B 1 345 ? -2.645 -33.438 -2.051 1 95.69 345 PRO B C 1
ATOM 6602 O O . PRO B 1 345 ? -3.043 -34.594 -1.896 1 95.69 345 PRO B O 1
ATOM 6605 N N . PHE B 1 346 ? -2.32 -32.594 -1.018 1 93.62 346 PHE B N 1
ATOM 6606 C CA . PHE B 1 346 ? -2.49 -32.969 0.38 1 93.62 346 PHE B CA 1
ATOM 6607 C C . PHE B 1 346 ? -3.932 -32.75 0.826 1 93.62 346 PHE B C 1
ATOM 6609 O O . PHE B 1 346 ? -4.242 -31.797 1.519 1 93.62 346 PHE B O 1
ATOM 6616 N N . ASN B 1 347 ? -4.738 -33.688 0.561 1 93.38 347 ASN B N 1
ATOM 6617 C CA . ASN B 1 347 ? -6.145 -33.594 0.934 1 93.38 347 ASN B CA 1
ATOM 6618 C C . ASN B 1 347 ? -6.387 -34.062 2.357 1 93.38 347 ASN B C 1
ATOM 6620 O O . ASN B 1 347 ? -5.781 -35.062 2.793 1 93.38 347 ASN B O 1
ATOM 6624 N N . GLN B 1 348 ? -7.172 -33.25 3.023 1 82.31 348 GLN B N 1
ATOM 6625 C CA . GLN B 1 348 ? -7.688 -33.781 4.285 1 82.31 348 GLN B CA 1
ATOM 6626 C C . GLN B 1 348 ? -8.891 -34.688 4.047 1 82.31 348 GLN B C 1
ATOM 6628 O O . GLN B 1 348 ? -10.031 -34.219 3.992 1 82.31 348 GLN B O 1
ATOM 6633 N N . ARG B 1 349 ? -8.789 -35.938 4.156 1 75 349 ARG B N 1
ATOM 6634 C CA . ARG B 1 349 ? -9.766 -36.906 3.689 1 75 349 ARG B CA 1
ATOM 6635 C C . ARG B 1 349 ? -10.961 -36.969 4.641 1 75 349 ARG B C 1
ATOM 6637 O O . ARG B 1 349 ? -12.055 -37.375 4.238 1 75 349 ARG B O 1
ATOM 6644 N N . ASP B 1 350 ? -10.727 -36.531 5.773 1 84.25 350 ASP B N 1
ATOM 6645 C CA . ASP B 1 350 ? -11.812 -36.688 6.734 1 84.25 350 ASP B CA 1
ATOM 6646 C C . ASP B 1 350 ? -12.836 -35.562 6.613 1 84.25 350 ASP B C 1
ATOM 6648 O O . ASP B 1 350 ? -13.922 -35.656 7.191 1 84.25 350 ASP B O 1
ATOM 6652 N N . VAL B 1 351 ? -12.594 -34.719 5.715 1 89.31 351 VAL B N 1
ATOM 6653 C CA . VAL B 1 351 ? -13.484 -33.562 5.613 1 89.31 351 VAL B CA 1
ATOM 6654 C C . VAL B 1 351 ? -14.578 -33.844 4.582 1 89.31 351 VAL B C 1
ATOM 6656 O O . VAL B 1 351 ? -15.711 -33.375 4.738 1 89.31 351 VAL B O 1
ATOM 6659 N N . VAL B 1 352 ? -14.273 -34.594 3.602 1 94.56 352 VAL B N 1
ATOM 6660 C CA . VAL B 1 352 ? -15.227 -34.875 2.535 1 94.56 352 VAL B CA 1
ATOM 6661 C C . VAL B 1 352 ? -15.281 -36.375 2.299 1 94.56 352 VAL B C 1
ATOM 6663 O O . VAL B 1 352 ? -14.242 -37.031 2.223 1 94.56 352 VAL B O 1
ATOM 6666 N N . GLU B 1 353 ? -16.484 -36.875 2.244 1 95.12 353 GLU B N 1
ATOM 6667 C CA . GLU B 1 353 ? -16.719 -38.281 1.936 1 95.12 353 GLU B CA 1
ATOM 6668 C C . GLU B 1 353 ? -17.812 -38.438 0.873 1 95.12 353 GLU B C 1
ATOM 6670 O O . GLU B 1 353 ? -18.891 -37.875 0.985 1 95.12 353 GLU B O 1
ATOM 6675 N N . ILE B 1 354 ? -17.516 -39.219 -0.097 1 95.06 354 ILE B N 1
ATOM 6676 C CA . ILE B 1 354 ? -18.531 -39.531 -1.094 1 95.06 354 ILE B CA 1
ATOM 6677 C C . ILE B 1 354 ? -19.406 -40.688 -0.588 1 95.06 354 ILE B C 1
ATOM 6679 O O . ILE B 1 354 ? -18.938 -41.812 -0.389 1 95.06 354 ILE B O 1
ATOM 6683 N N . ILE B 1 355 ? -20.688 -40.406 -0.5 1 96.06 355 ILE B N 1
ATOM 6684 C CA . ILE B 1 355 ? -21.594 -41.406 0.071 1 96.06 355 ILE B CA 1
ATOM 6685 C C . ILE B 1 355 ? -22.375 -42.094 -1.045 1 96.06 355 ILE B C 1
ATOM 6687 O O . ILE B 1 355 ? -22.828 -43.219 -0.882 1 96.06 355 ILE B O 1
ATOM 6691 N N . LYS B 1 356 ? -22.625 -41.344 -2.072 1 96.88 356 LYS B N 1
ATOM 6692 C CA . LYS B 1 356 ? -23.297 -41.875 -3.252 1 96.88 356 LYS B CA 1
ATOM 6693 C C . LYS B 1 356 ? -22.719 -41.281 -4.531 1 96.88 356 LYS B C 1
ATOM 6695 O O . LYS B 1 356 ? -22.438 -40.094 -4.594 1 96.88 356 LYS B O 1
ATOM 6700 N N . ASN B 1 357 ? -22.484 -42.094 -5.5 1 97.31 357 ASN B N 1
ATOM 6701 C CA . ASN B 1 357 ? -22 -41.688 -6.812 1 97.31 357 ASN B CA 1
ATOM 6702 C C . ASN B 1 357 ? -22.766 -42.375 -7.934 1 97.31 357 ASN B C 1
ATOM 6704 O O . ASN B 1 357 ? -22.516 -43.531 -8.234 1 97.31 357 ASN B O 1
ATOM 6708 N N . ASP B 1 358 ? -23.594 -41.625 -8.492 1 93.38 358 ASP B N 1
ATOM 6709 C CA . ASP B 1 358 ? -24.375 -42.156 -9.594 1 93.38 358 ASP B CA 1
ATOM 6710 C C . ASP B 1 358 ? -23.844 -41.656 -10.938 1 93.38 358 ASP B C 1
ATOM 6712 O O . ASP B 1 358 ? -24.438 -40.781 -11.555 1 93.38 358 ASP B O 1
ATOM 6716 N N . GLY B 1 359 ? -22.844 -42.281 -11.461 1 91.94 359 GLY B N 1
ATOM 6717 C CA . GLY B 1 359 ? -22.469 -42 -12.836 1 91.94 359 GLY B CA 1
ATOM 6718 C C . GLY B 1 359 ? -21.297 -41.031 -12.961 1 91.94 359 GLY B C 1
ATOM 6719 O O . GLY B 1 359 ? -20.984 -40.594 -14.062 1 91.94 359 GLY B O 1
ATOM 6720 N N . TYR B 1 360 ? -20.688 -40.625 -11.945 1 96.19 360 TYR B N 1
ATOM 6721 C CA . TYR B 1 360 ? -19.516 -39.75 -12.031 1 96.19 360 TYR B CA 1
ATOM 6722 C C . TYR B 1 360 ? -18.234 -40.562 -12.086 1 96.19 360 TYR B C 1
ATOM 6724 O O . TYR B 1 360 ? -18.062 -41.531 -11.336 1 96.19 360 TYR B O 1
ATOM 6732 N N . THR B 1 361 ? -17.312 -40.188 -12.977 1 96.56 361 THR B N 1
ATOM 6733 C CA . THR B 1 361 ? -16 -40.812 -13.102 1 96.56 361 THR B CA 1
ATOM 6734 C C . THR B 1 361 ? -14.906 -39.75 -13.18 1 96.56 361 THR B C 1
ATOM 6736 O O . THR B 1 361 ? -15.164 -38.625 -13.539 1 96.56 361 THR B O 1
ATOM 6739 N N . ILE B 1 362 ? -13.727 -40.156 -12.797 1 95.56 362 ILE B N 1
ATOM 6740 C CA . ILE B 1 362 ? -12.594 -39.25 -12.859 1 95.56 362 ILE B CA 1
ATOM 6741 C C . ILE B 1 362 ? -12.312 -38.875 -14.312 1 95.56 362 ILE B C 1
ATOM 6743 O O . ILE B 1 362 ? -12.281 -39.75 -15.188 1 95.56 362 ILE B O 1
ATOM 6747 N N . SER B 1 363 ? -12.156 -37.625 -14.531 1 95.19 363 SER B N 1
ATOM 6748 C CA . SER B 1 363 ? -11.891 -37.094 -15.867 1 95.19 363 SER B CA 1
ATOM 6749 C C . SER B 1 363 ? -11.016 -35.844 -15.805 1 95.19 363 SER B C 1
ATOM 6751 O O . SER B 1 363 ? -10.922 -35.219 -14.758 1 95.19 363 SER B O 1
ATOM 6753 N N . THR B 1 364 ? -10.383 -35.594 -16.938 1 94.69 364 THR B N 1
ATOM 6754 C CA . THR B 1 364 ? -9.562 -34.406 -17.078 1 94.69 364 THR B CA 1
ATOM 6755 C C . THR B 1 364 ? -10.305 -33.344 -17.891 1 94.69 364 THR B C 1
ATOM 6757 O O . THR B 1 364 ? -10.68 -33.594 -19.031 1 94.69 364 THR B O 1
ATOM 6760 N N . ALA B 1 365 ? -10.508 -32.188 -17.25 1 92.5 365 ALA B N 1
ATOM 6761 C CA . ALA B 1 365 ? -11.156 -31.094 -17.953 1 92.5 365 ALA B CA 1
ATOM 6762 C C . ALA B 1 365 ? -10.148 -30.297 -18.781 1 92.5 365 ALA B C 1
ATOM 6764 O O . ALA B 1 365 ? -10.484 -29.766 -19.844 1 92.5 365 ALA B O 1
ATOM 6765 N N . HIS B 1 366 ? -9 -30.141 -18.234 1 88.56 366 HIS B N 1
ATOM 6766 C CA . HIS B 1 366 ? -7.914 -29.422 -18.875 1 88.56 366 HIS B CA 1
ATOM 6767 C C . HIS B 1 366 ? -6.562 -30.062 -18.594 1 88.56 366 HIS B C 1
ATOM 6769 O O . HIS B 1 366 ? -6.273 -30.422 -17.438 1 88.56 366 HIS B O 1
ATOM 6775 N N . GLY B 1 367 ? -5.824 -30.219 -19.625 1 81.75 367 GLY B N 1
ATOM 6776 C CA . GLY B 1 367 ? -4.5 -30.812 -19.516 1 81.75 367 GLY B CA 1
ATOM 6777 C C . GLY B 1 367 ? -3.836 -31.047 -20.859 1 81.75 367 GLY B C 1
ATOM 6778 O O . GLY B 1 367 ? -4.508 -31.062 -21.891 1 81.75 367 GLY B O 1
ATOM 6779 N N . PHE B 1 368 ? -2.498 -31.016 -20.719 1 78.06 368 PHE B N 1
ATOM 6780 C CA . PHE B 1 368 ? -1.724 -31.312 -21.922 1 78.06 368 PHE B CA 1
ATOM 6781 C C . PHE B 1 368 ? -0.975 -32.625 -21.781 1 78.06 368 PHE B C 1
ATOM 6783 O O . PHE B 1 368 ? -0.534 -32.969 -20.688 1 78.06 368 PHE B O 1
ATOM 6790 N N . THR B 1 369 ? -0.88 -33.312 -22.844 1 78.25 369 THR B N 1
ATOM 6791 C CA . THR B 1 369 ? -0.26 -34.625 -22.828 1 78.25 369 THR B CA 1
ATOM 6792 C C . THR B 1 369 ? 1.196 -34.531 -22.375 1 78.25 369 THR B C 1
ATOM 6794 O O . THR B 1 369 ? 1.715 -35.469 -21.734 1 78.25 369 THR B O 1
ATOM 6797 N N . GLN B 1 370 ? 1.8 -33.5 -22.719 1 82.31 370 GLN B N 1
ATOM 6798 C CA . GLN B 1 370 ? 3.232 -33.375 -22.469 1 82.31 370 GLN B CA 1
ATOM 6799 C C . GLN B 1 370 ? 3.508 -32.844 -21.062 1 82.31 370 GLN B C 1
ATOM 6801 O O . GLN B 1 370 ? 4.656 -32.844 -20.609 1 82.31 370 GLN B O 1
ATOM 6806 N N . ARG B 1 371 ? 2.479 -32.5 -20.438 1 88.69 371 ARG B N 1
ATOM 6807 C CA . ARG B 1 371 ? 2.643 -31.938 -19.094 1 88.69 371 ARG B CA 1
ATOM 6808 C C . ARG B 1 371 ? 1.998 -32.812 -18.031 1 88.69 371 ARG B C 1
ATOM 6810 O O . ARG B 1 371 ? 1.124 -33.625 -18.344 1 88.69 371 ARG B O 1
ATOM 6817 N N . LYS B 1 372 ? 2.422 -32.625 -16.859 1 89.94 372 LYS B N 1
ATOM 6818 C CA . LYS B 1 372 ? 1.901 -33.438 -15.781 1 89.94 372 LYS B CA 1
ATOM 6819 C C . LYS B 1 372 ? 0.691 -32.781 -15.125 1 89.94 372 LYS B C 1
ATOM 6821 O O . LYS B 1 372 ? -0.129 -33.469 -14.5 1 89.94 372 LYS B O 1
ATOM 6826 N N . ASP B 1 373 ? 0.655 -31.438 -15.195 1 93.56 373 ASP B N 1
ATOM 6827 C CA . ASP B 1 373 ? -0.459 -30.781 -14.531 1 93.56 373 ASP B CA 1
ATOM 6828 C C . ASP B 1 373 ? -1.785 -31.109 -15.211 1 93.56 373 ASP B C 1
ATOM 6830 O O . ASP B 1 373 ? -1.845 -31.234 -16.438 1 93.56 373 ASP B O 1
ATOM 6834 N N . ARG B 1 374 ? -2.838 -31.219 -14.352 1 94.62 374 ARG B N 1
ATOM 6835 C CA . ARG B 1 374 ? -4.176 -31.531 -14.836 1 94.62 374 ARG B CA 1
ATOM 6836 C C . ARG B 1 374 ? -5.246 -30.922 -13.93 1 94.62 374 ARG B C 1
ATOM 6838 O O . ARG B 1 374 ? -5.113 -30.938 -12.703 1 94.62 374 ARG B O 1
ATOM 6845 N N . THR B 1 375 ? -6.223 -30.359 -14.633 1 94.94 375 THR B N 1
ATOM 6846 C CA . THR B 1 375 ? -7.488 -30.141 -13.93 1 94.94 375 THR B CA 1
ATOM 6847 C C . THR B 1 375 ? -8.352 -31.391 -13.984 1 94.94 375 THR B C 1
ATOM 6849 O O . THR B 1 375 ? -8.961 -31.703 -15.016 1 94.94 375 THR B O 1
ATOM 685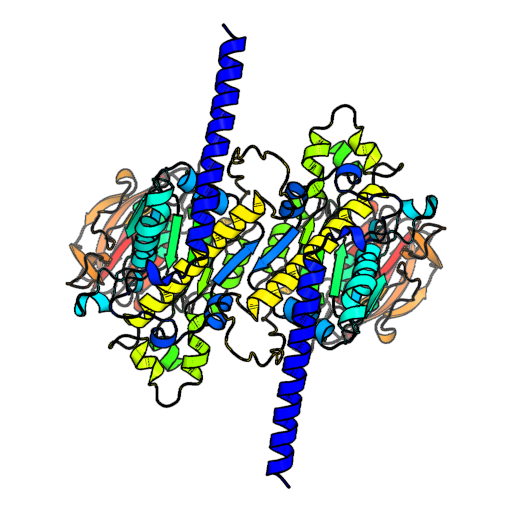2 N N . GLU B 1 376 ? -8.398 -32 -12.859 1 95.5 376 GLU B N 1
ATOM 6853 C CA . GLU B 1 376 ? -9.086 -33.281 -12.766 1 95.5 376 GLU B CA 1
ATOM 6854 C C . GLU B 1 376 ? -10.273 -33.219 -11.805 1 95.5 376 GLU B C 1
ATOM 6856 O O . GLU B 1 376 ? -10.352 -32.312 -10.977 1 95.5 376 GLU B O 1
ATOM 6861 N N . GLY B 1 377 ? -11.18 -34.156 -12.062 1 96.5 377 GLY B N 1
ATOM 6862 C CA . GLY B 1 377 ? -12.352 -34.188 -11.211 1 96.5 377 GLY B CA 1
ATOM 6863 C C . GLY B 1 377 ? -13.312 -35.312 -11.57 1 96.5 377 GLY B C 1
ATOM 6864 O O . GLY B 1 377 ? -12.961 -36.219 -12.312 1 96.5 377 GLY B O 1
ATOM 6865 N N . LEU B 1 378 ? -14.461 -35.25 -10.93 1 97.38 378 LEU B N 1
ATOM 6866 C CA . LEU B 1 378 ? -15.562 -36.156 -11.219 1 97.38 378 LEU B CA 1
ATOM 6867 C C . LEU B 1 378 ? -16.5 -35.562 -12.273 1 97.38 378 LEU B C 1
ATOM 6869 O O . LEU B 1 378 ? -17.016 -34.469 -12.109 1 97.38 378 LEU B O 1
ATOM 6873 N N . ARG B 1 379 ? -16.656 -36.281 -13.312 1 97.12 379 ARG B N 1
ATOM 6874 C CA . ARG B 1 379 ? -17.516 -35.812 -14.406 1 97.12 379 ARG B CA 1
ATOM 6875 C C . ARG B 1 379 ? -18.594 -36.844 -14.727 1 97.12 379 ARG B C 1
ATOM 6877 O O . ARG B 1 379 ? -18.344 -38.062 -14.656 1 97.12 379 ARG B O 1
ATOM 6884 N N . THR B 1 380 ? -19.797 -36.312 -15.055 1 95.75 380 THR B N 1
ATOM 6885 C CA . THR B 1 380 ? -20.859 -37.219 -15.508 1 95.75 380 THR B CA 1
ATOM 6886 C C . THR B 1 380 ? -21.281 -36.875 -16.938 1 95.75 380 THR B C 1
ATOM 6888 O O . THR B 1 380 ? -21.188 -35.719 -17.344 1 95.75 380 THR B O 1
ATOM 6891 N N . ARG B 1 381 ? -21.703 -37.875 -17.641 1 90.56 381 ARG B N 1
ATOM 6892 C CA . ARG B 1 381 ? -22.234 -37.656 -18.984 1 90.56 381 ARG B CA 1
ATOM 6893 C C . ARG B 1 381 ? -23.75 -37.75 -19 1 90.56 381 ARG B C 1
ATOM 6895 O O . ARG B 1 381 ? -24.375 -37.594 -20.031 1 90.56 381 ARG B O 1
ATOM 6902 N N . ALA B 1 382 ? -24.234 -38.031 -17.812 1 92.25 382 ALA B N 1
ATOM 6903 C CA . ALA B 1 382 ? -25.688 -38.188 -17.734 1 92.25 382 ALA B CA 1
ATOM 6904 C C . ALA B 1 382 ? -26.344 -36.938 -17.125 1 92.25 382 ALA B C 1
ATOM 6906 O O . ALA B 1 382 ? -25.734 -36.25 -16.312 1 92.25 382 ALA B O 1
ATOM 6907 N N . GLN B 1 383 ? -27.562 -36.719 -17.594 1 93.12 383 GLN B N 1
ATOM 6908 C CA . GLN B 1 383 ? -28.422 -35.719 -16.938 1 93.12 383 GLN B CA 1
ATOM 6909 C C . GLN B 1 383 ? -29.094 -36.312 -15.703 1 93.12 383 GLN B C 1
ATOM 6911 O O . GLN B 1 383 ? -29.375 -37.531 -15.664 1 93.12 383 GLN B O 1
ATOM 6916 N N . ASN B 1 384 ? -29.234 -35.469 -14.703 1 93.38 384 ASN B N 1
ATOM 6917 C CA . ASN B 1 384 ? -29.891 -35.844 -13.453 1 93.38 384 ASN B CA 1
ATOM 6918 C C . ASN B 1 384 ? -29.078 -36.875 -12.68 1 93.38 384 ASN B C 1
ATOM 6920 O O . ASN B 1 384 ? -29.641 -37.656 -11.906 1 93.38 384 ASN B O 1
ATOM 6924 N N . ALA B 1 385 ? -27.781 -36.969 -13.008 1 96.44 385 ALA B N 1
ATOM 6925 C CA . ALA B 1 385 ? -26.906 -37.844 -12.195 1 96.44 385 ALA B CA 1
ATOM 6926 C C . ALA B 1 385 ? -26.688 -37.219 -10.812 1 96.44 385 ALA B C 1
ATOM 6928 O O . ALA B 1 385 ? -26.516 -36 -10.688 1 96.44 385 ALA B O 1
ATOM 6929 N N . GLU B 1 386 ? -26.625 -38.094 -9.828 1 97.12 386 GLU B N 1
ATOM 6930 C CA . GLU B 1 386 ? -26.547 -37.625 -8.453 1 97.12 386 GLU B CA 1
ATOM 6931 C C . GLU B 1 386 ? -25.219 -37.969 -7.809 1 97.12 386 GLU B C 1
ATOM 6933 O O . GLU B 1 386 ? -24.734 -39.094 -7.961 1 97.12 386 GLU B O 1
ATOM 6938 N N . LEU B 1 387 ? -24.641 -37.031 -7.191 1 97.5 387 LEU B N 1
ATOM 6939 C CA . LEU B 1 387 ? -23.516 -37.219 -6.281 1 97.5 387 LEU B CA 1
ATOM 6940 C C . LEU B 1 387 ? -23.875 -36.719 -4.883 1 97.5 387 LEU B C 1
ATOM 6942 O O . LEU B 1 387 ? -24.359 -35.594 -4.727 1 97.5 387 LEU B O 1
ATOM 6946 N N . ARG B 1 388 ? -23.672 -37.562 -3.869 1 97.94 388 ARG B N 1
ATOM 6947 C CA . ARG B 1 388 ? -23.938 -37.188 -2.482 1 97.94 388 ARG B CA 1
ATOM 6948 C C . ARG B 1 388 ? -22.641 -37.188 -1.67 1 97.94 388 ARG B C 1
ATOM 6950 O O . ARG B 1 388 ? -21.922 -38.188 -1.634 1 97.94 388 ARG B O 1
ATOM 6957 N N . LEU B 1 389 ? -22.422 -36.094 -1.022 1 97.88 389 LEU B N 1
ATOM 6958 C CA . LEU B 1 389 ? -21.203 -35.906 -0.231 1 97.88 389 LEU B CA 1
ATOM 6959 C C . LEU B 1 389 ? -21.547 -35.594 1.224 1 97.88 389 LEU B C 1
ATOM 6961 O O . LEU B 1 389 ? -22.484 -34.844 1.5 1 97.88 389 LEU B O 1
ATOM 6965 N N . ARG B 1 390 ? -20.875 -36.281 2.078 1 97.88 390 ARG B N 1
ATOM 6966 C CA . ARG B 1 390 ? -20.859 -35.875 3.479 1 97.88 390 ARG B CA 1
ATOM 6967 C C . ARG B 1 390 ? -19.703 -34.938 3.762 1 97.88 390 ARG B C 1
ATOM 6969 O O . ARG B 1 390 ? -18.547 -35.25 3.451 1 97.88 390 ARG B O 1
ATOM 6976 N N . ILE B 1 391 ? -19.953 -33.75 4.254 1 97.56 391 ILE B N 1
ATOM 6977 C CA . ILE B 1 391 ? -18.953 -32.75 4.543 1 97.56 391 ILE B CA 1
ATOM 6978 C C . ILE B 1 391 ? -18.906 -32.469 6.043 1 97.56 391 ILE B C 1
ATOM 6980 O O . ILE B 1 391 ? -19.922 -32.156 6.652 1 97.56 391 ILE B O 1
ATOM 6984 N N . GLN B 1 392 ? -17.766 -32.594 6.574 1 96.38 392 GLN B N 1
ATOM 6985 C CA . GLN B 1 392 ? -17.547 -32.219 7.965 1 96.38 392 GLN B CA 1
ATOM 6986 C C . GLN B 1 392 ? -17.047 -30.797 8.07 1 96.38 392 GLN B C 1
ATOM 6988 O O . GLN B 1 392 ? -15.883 -30.516 7.762 1 96.38 392 GLN B O 1
ATOM 6993 N N . VAL B 1 393 ? -17.859 -29.906 8.57 1 94.12 393 VAL B N 1
ATOM 6994 C CA . VAL B 1 393 ? -17.5 -28.5 8.727 1 94.12 393 VAL B CA 1
ATOM 6995 C C . VAL B 1 393 ? -17 -28.266 10.148 1 94.12 393 VAL B C 1
ATOM 6997 O O . VAL B 1 393 ? -17.75 -28.406 11.117 1 94.12 393 VAL B O 1
ATOM 7000 N N . PRO B 1 394 ? -15.781 -27.875 10.227 1 91.12 394 PRO B N 1
ATOM 7001 C CA . PRO B 1 394 ? -15.219 -27.719 11.57 1 91.12 394 PRO B CA 1
ATOM 7002 C C . PRO B 1 394 ? -15.648 -26.422 12.242 1 91.12 394 PRO B C 1
ATOM 7004 O O . PRO B 1 394 ? -16.188 -25.531 11.578 1 91.12 394 PRO B O 1
ATOM 7007 N N . MET B 1 395 ? -15.383 -26.359 13.57 1 89.38 395 MET B N 1
ATOM 7008 C CA . MET B 1 395 ? -15.516 -25.094 14.297 1 89.38 395 MET B CA 1
ATOM 7009 C C . MET B 1 395 ? -14.281 -24.219 14.117 1 89.38 395 MET B C 1
ATOM 7011 O O . MET B 1 395 ? -13.172 -24.734 13.984 1 89.38 395 MET B O 1
ATOM 7015 N N . HIS B 1 396 ? -14.547 -22.859 14.031 1 82.56 396 HIS B N 1
ATOM 7016 C CA . HIS B 1 396 ? -13.406 -21.953 14.008 1 82.56 396 HIS B CA 1
ATOM 7017 C C . HIS B 1 396 ? -12.773 -21.828 15.391 1 82.56 396 HIS B C 1
ATOM 7019 O O . HIS B 1 396 ? -13.484 -21.812 16.406 1 82.56 396 HIS B O 1
ATOM 7025 N N . SER B 1 397 ? -11.484 -21.859 15.516 1 74.88 397 SER B N 1
ATOM 7026 C CA . SER B 1 397 ? -10.781 -21.781 16.797 1 74.88 397 SER B CA 1
ATOM 7027 C C . SER B 1 397 ? -11.102 -20.469 17.516 1 74.88 397 SER B C 1
ATOM 7029 O O . SER B 1 397 ? -11.305 -20.469 18.734 1 74.88 397 SER B O 1
ATOM 7031 N N . GLY B 1 398 ? -11.148 -19.344 16.922 1 71.88 398 GLY B N 1
ATOM 7032 C CA . GLY B 1 398 ? -11.359 -18.062 17.578 1 71.88 398 GLY B CA 1
ATOM 7033 C C . GLY B 1 398 ? -12.828 -17.734 17.781 1 71.88 398 GLY B C 1
ATOM 7034 O O . GLY B 1 398 ? -13.18 -17.047 18.75 1 71.88 398 GLY B O 1
ATOM 7035 N N . ASP B 1 399 ? -13.719 -18.203 16.922 1 78.62 399 ASP B N 1
ATOM 7036 C CA . ASP B 1 399 ? -15.148 -17.938 16.953 1 78.62 399 ASP B CA 1
ATOM 7037 C C . ASP B 1 399 ? -15.945 -19.172 16.562 1 78.62 399 ASP B C 1
ATOM 7039 O O . ASP B 1 399 ? -16.266 -19.359 15.383 1 78.62 399 ASP B O 1
ATOM 7043 N N . PRO B 1 400 ? -16.359 -19.906 17.578 1 81.31 400 PRO B N 1
ATOM 7044 C CA . PRO B 1 400 ? -16.984 -21.203 17.281 1 81.31 400 PRO B CA 1
ATOM 7045 C C . PRO B 1 400 ? -18.312 -21.047 16.547 1 81.31 400 PRO B C 1
ATOM 7047 O O . PRO B 1 400 ? -18.812 -22.016 15.969 1 81.31 400 PRO B O 1
ATOM 7050 N N . LEU B 1 401 ? -18.859 -19.844 16.531 1 81.81 401 LEU B N 1
ATOM 7051 C CA . LEU B 1 401 ? -20.172 -19.672 15.906 1 81.81 401 LEU B CA 1
ATOM 7052 C C . LEU B 1 401 ? -20.031 -19.078 14.508 1 81.81 401 LEU B C 1
ATOM 7054 O O . LEU B 1 401 ? -21.016 -18.969 13.773 1 81.81 401 LEU B O 1
ATOM 7058 N N . LYS B 1 402 ? -18.859 -18.891 14.148 1 85.25 402 LYS B N 1
ATOM 7059 C CA . LYS B 1 402 ? -18.641 -18.328 12.812 1 85.25 402 LYS B CA 1
ATOM 7060 C C . LYS B 1 402 ? -19.031 -19.328 11.727 1 85.25 402 LYS B C 1
ATOM 7062 O O . LYS B 1 402 ? -18.719 -20.516 11.836 1 85.25 402 LYS B O 1
ATOM 7067 N N . GLU B 1 403 ? -19.781 -18.891 10.789 1 91 403 GLU B N 1
ATOM 7068 C CA . GLU B 1 403 ? -20.297 -19.734 9.719 1 91 403 GLU B CA 1
ATOM 7069 C C . GLU B 1 403 ? -19.281 -19.875 8.586 1 91 403 GLU B C 1
ATOM 7071 O O . GLU B 1 403 ? -18.328 -19.094 8.508 1 91 403 GLU B O 1
ATOM 7076 N N . TRP B 1 404 ? -19.5 -20.953 7.816 1 92 404 TRP B N 1
ATOM 7077 C CA . TRP B 1 404 ? -18.656 -21.266 6.676 1 92 404 TRP B CA 1
ATOM 7078 C C . TRP B 1 404 ? -19.406 -21.094 5.363 1 92 404 TRP B C 1
ATOM 7080 O O . TRP B 1 404 ? -20.641 -21.016 5.355 1 92 404 TRP B O 1
ATOM 7090 N N . MET B 1 405 ? -18.625 -20.984 4.395 1 93.19 405 MET B N 1
ATOM 7091 C CA . MET B 1 405 ? -19.141 -21.188 3.037 1 93.19 405 MET B CA 1
ATOM 7092 C C . MET B 1 405 ? -18.672 -22.531 2.482 1 93.19 405 MET B C 1
ATOM 7094 O O . MET B 1 405 ? -17.547 -22.969 2.75 1 93.19 405 MET B O 1
ATOM 7098 N N . ILE B 1 406 ? -19.531 -23.141 1.751 1 95.62 406 ILE B N 1
ATOM 7099 C CA . ILE B 1 406 ? -19.141 -24.281 0.945 1 95.62 406 ILE B CA 1
ATOM 7100 C C . ILE B 1 406 ? -19.047 -23.875 -0.522 1 95.62 406 ILE B C 1
ATOM 7102 O O . ILE B 1 406 ? -20 -23.359 -1.098 1 95.62 406 ILE B O 1
ATOM 7106 N N . LEU B 1 407 ? -17.875 -24.109 -1.042 1 96 407 LEU B N 1
ATOM 7107 C CA . LEU B 1 407 ? -17.625 -23.781 -2.443 1 96 407 LEU B CA 1
ATOM 7108 C C . LEU B 1 407 ? -17.234 -25.031 -3.227 1 96 407 LEU B C 1
ATOM 7110 O O . LEU B 1 407 ? -16.766 -26.016 -2.643 1 96 407 LEU B O 1
ATOM 7114 N N . ILE B 1 408 ? -17.406 -24.969 -4.516 1 96.94 408 ILE B N 1
ATOM 7115 C CA . ILE B 1 408 ? -16.969 -26.047 -5.387 1 96.94 408 ILE B CA 1
ATOM 7116 C C . ILE B 1 408 ? -16.031 -25.516 -6.453 1 96.94 408 ILE B C 1
ATOM 7118 O O . ILE B 1 408 ? -16.062 -24.328 -6.793 1 96.94 408 ILE B O 1
ATOM 7122 N N . GLY B 1 409 ? -15.148 -26.406 -6.891 1 96.75 409 GLY B N 1
ATOM 7123 C CA . GLY B 1 409 ? -14.414 -26.203 -8.133 1 96.75 409 GLY B CA 1
ATOM 7124 C C . GLY B 1 409 ? -15.031 -26.922 -9.312 1 96.75 409 GLY B C 1
ATOM 7125 O O . GLY B 1 409 ? -15.484 -28.047 -9.195 1 96.75 409 GLY B O 1
ATOM 7126 N N . SER B 1 410 ? -15.164 -26.219 -10.414 1 96.69 410 SER B N 1
ATOM 7127 C CA . SER B 1 410 ? -15.656 -26.766 -11.672 1 96.69 410 SER B CA 1
ATOM 7128 C C . SER B 1 410 ? -14.891 -26.203 -12.859 1 96.69 410 SER B C 1
ATOM 7130 O O . SER B 1 410 ? -13.742 -25.781 -12.719 1 96.69 410 SER B O 1
ATOM 7132 N N . TYR B 1 411 ? -15.492 -26.375 -14.031 1 95.94 411 TYR B N 1
ATOM 7133 C CA . TYR B 1 411 ? -14.844 -25.891 -15.242 1 95.94 411 TYR B CA 1
ATOM 7134 C C . TYR B 1 411 ? -15.867 -25.297 -16.203 1 95.94 411 TYR B C 1
ATOM 7136 O O . TYR B 1 411 ? -16.984 -25.797 -16.328 1 95.94 411 TYR B O 1
ATOM 7144 N N . SER B 1 412 ? -15.453 -24.328 -16.906 1 93.88 412 SER B N 1
ATOM 7145 C CA . SER B 1 412 ? -16.375 -23.578 -17.766 1 93.88 412 SER B CA 1
ATOM 7146 C C . SER B 1 412 ? -16.906 -24.438 -18.906 1 93.88 412 SER B C 1
ATOM 7148 O O . SER B 1 412 ? -16.172 -25.281 -19.438 1 93.88 412 SER B O 1
ATOM 7150 N N . ASN B 1 413 ? -18.156 -24.25 -19.203 1 93 413 ASN B N 1
ATOM 7151 C CA . ASN B 1 413 ? -18.844 -24.844 -20.344 1 93 413 ASN B CA 1
ATOM 7152 C C . ASN B 1 413 ? -18.953 -26.375 -20.203 1 93 413 ASN B C 1
ATOM 7154 O O . ASN B 1 413 ? -18.875 -27.094 -21.203 1 93 413 ASN B O 1
ATOM 7158 N N . LEU B 1 414 ? -19 -26.797 -19 1 94.62 414 LEU B N 1
ATOM 7159 C CA . LEU B 1 414 ? -19.188 -28.219 -18.75 1 94.62 414 LEU B CA 1
ATOM 7160 C C . LEU B 1 414 ? -20.5 -28.469 -18.016 1 94.62 414 LEU B C 1
ATOM 7162 O O . LEU B 1 414 ? -20.516 -29.094 -16.953 1 94.62 414 LEU B O 1
ATOM 7166 N N . GLY B 1 415 ? -21.562 -27.875 -18.641 1 93.19 415 GLY B N 1
ATOM 7167 C CA . GLY B 1 415 ? -22.922 -28.141 -18.156 1 93.19 415 GLY B CA 1
ATOM 7168 C C . GLY B 1 415 ? -23.281 -27.328 -16.922 1 93.19 415 GLY B C 1
ATOM 7169 O O . GLY B 1 415 ? -23.109 -26.109 -16.906 1 93.19 415 GLY B O 1
ATOM 7170 N N . GLY B 1 416 ? -23.953 -27.938 -15.953 1 95.44 416 GLY B N 1
ATOM 7171 C CA . GLY B 1 416 ? -24.422 -27.328 -14.734 1 95.44 416 GLY B CA 1
ATOM 7172 C C . GLY B 1 416 ? -25.047 -28.312 -13.766 1 95.44 416 GLY B C 1
ATOM 7173 O O . GLY B 1 416 ? -25.234 -29.484 -14.094 1 95.44 416 GLY B O 1
ATOM 7174 N N . ALA B 1 417 ? -25.266 -27.797 -12.594 1 97 417 ALA B N 1
ATOM 7175 C CA . ALA B 1 417 ? -25.828 -28.672 -11.562 1 97 417 ALA B CA 1
ATOM 7176 C C . ALA B 1 417 ? -26.688 -27.891 -10.578 1 97 417 ALA B C 1
ATOM 7178 O O . ALA B 1 417 ? -26.531 -26.672 -10.445 1 97 417 ALA B O 1
ATOM 7179 N N . VAL B 1 418 ? -27.625 -28.562 -9.992 1 97.62 418 VAL B N 1
ATOM 7180 C CA . VAL B 1 418 ? -28.391 -28.062 -8.859 1 97.62 418 VAL B CA 1
ATOM 7181 C C . VAL B 1 418 ? -27.844 -28.641 -7.559 1 97.62 418 VAL B C 1
ATOM 7183 O O . VAL B 1 418 ? -27.5 -29.828 -7.5 1 97.62 418 VAL B O 1
ATOM 7186 N N . PHE B 1 419 ? -27.781 -27.812 -6.535 1 98.12 419 PHE B N 1
ATOM 7187 C CA . PHE B 1 419 ? -27.188 -28.203 -5.262 1 98.12 419 PHE B CA 1
ATOM 7188 C C . PHE B 1 419 ? -28.219 -28.141 -4.141 1 98.12 419 PHE B C 1
ATOM 7190 O O . PHE B 1 419 ? -29.031 -27.219 -4.078 1 98.12 419 PHE B O 1
ATOM 7197 N N . PHE B 1 420 ? -28.203 -29.156 -3.314 1 98.06 420 PHE B N 1
ATOM 7198 C CA . PHE B 1 420 ? -29.016 -29.234 -2.102 1 98.06 420 PHE B CA 1
ATOM 7199 C C . PHE B 1 420 ? -28.125 -29.453 -0.879 1 98.06 420 PHE B C 1
ATOM 7201 O O . PHE B 1 420 ? -27.219 -30.297 -0.909 1 98.06 420 PHE B O 1
ATOM 7208 N N . LEU B 1 421 ? -28.328 -28.688 0.135 1 98.5 421 LEU B N 1
ATOM 7209 C CA . LEU B 1 421 ? -27.656 -28.875 1.412 1 98.5 421 LEU B CA 1
ATOM 7210 C C . LEU B 1 421 ? -28.625 -29.359 2.48 1 98.5 421 LEU B C 1
ATOM 7212 O O . LEU B 1 421 ? -29.609 -28.656 2.787 1 98.5 421 LEU B O 1
ATOM 7216 N N . ASP B 1 422 ? -28.344 -30.484 3.004 1 97.81 422 ASP B N 1
ATOM 7217 C CA . ASP B 1 422 ? -29.219 -31.078 4.012 1 97.81 422 ASP B CA 1
ATOM 7218 C C . ASP B 1 422 ? -30.672 -31.109 3.539 1 97.81 422 ASP B C 1
ATOM 7220 O O . ASP B 1 422 ? -31.562 -30.656 4.25 1 97.81 422 ASP B O 1
ATOM 7224 N N . ASP B 1 423 ? -30.844 -31.5 2.318 1 93.81 423 ASP B N 1
ATOM 7225 C CA . ASP B 1 423 ? -32.125 -31.781 1.657 1 93.81 423 ASP B CA 1
ATOM 7226 C C . ASP B 1 423 ? -32.875 -30.484 1.337 1 93.81 423 ASP B C 1
ATOM 7228 O O . ASP B 1 423 ? -34.031 -30.516 0.96 1 93.81 423 ASP B O 1
ATOM 7232 N N . SER B 1 424 ? -32.188 -29.328 1.468 1 97.19 424 SER B N 1
ATOM 7233 C CA . SER B 1 424 ? -32.781 -28.047 1.062 1 97.19 424 SER B CA 1
ATOM 7234 C C . SER B 1 424 ? -32.062 -27.484 -0.161 1 97.19 424 SER B C 1
ATOM 7236 O O . SER B 1 424 ? -30.828 -27.578 -0.265 1 97.19 424 SER B O 1
ATOM 7238 N N . PHE B 1 425 ? -32.906 -26.938 -0.957 1 97.31 425 PHE B N 1
ATOM 7239 C CA . PHE B 1 425 ? -32.344 -26.281 -2.135 1 97.31 425 PHE B CA 1
ATOM 7240 C C . PHE B 1 425 ? -31.328 -25.219 -1.731 1 97.31 425 PHE B C 1
ATOM 7242 O O . PHE B 1 425 ? -31.594 -24.422 -0.819 1 97.31 425 PHE B O 1
ATOM 7249 N N . SER B 1 426 ? -30.234 -25.203 -2.449 1 96.69 426 SER B N 1
ATOM 7250 C CA . SER B 1 426 ? -29.188 -24.234 -2.105 1 96.69 426 SER B CA 1
ATOM 7251 C C . SER B 1 426 ? -28.875 -23.312 -3.285 1 96.69 426 SER B C 1
ATOM 7253 O O . SER B 1 426 ? -29.047 -22.094 -3.197 1 96.69 426 SER B O 1
ATOM 7255 N N . ARG B 1 427 ? -28.438 -23.938 -4.449 1 96 427 ARG B N 1
ATOM 7256 C CA . ARG B 1 427 ? -27.984 -23.109 -5.559 1 96 427 ARG B CA 1
ATOM 7257 C C . ARG B 1 427 ? -28.031 -23.875 -6.875 1 96 427 ARG B C 1
ATOM 7259 O O . ARG B 1 427 ? -28.047 -25.109 -6.875 1 96 427 ARG B O 1
ATOM 7266 N N . ILE B 1 428 ? -28.172 -23.141 -7.961 1 96.12 428 ILE B N 1
ATOM 7267 C CA . ILE B 1 428 ? -27.9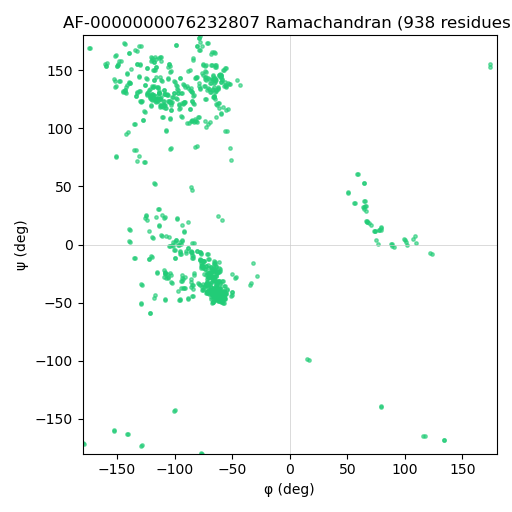06 -23.656 -9.297 1 96.12 428 ILE B CA 1
ATOM 7268 C C . ILE B 1 428 ? -26.641 -23.016 -9.859 1 96.12 428 ILE B C 1
ATOM 7270 O O . ILE B 1 428 ? -26.453 -21.812 -9.766 1 96.12 428 ILE B O 1
ATOM 7274 N N . ILE B 1 429 ? -25.812 -23.844 -10.391 1 94.81 429 ILE B N 1
ATOM 7275 C CA . ILE B 1 429 ? -24.609 -23.328 -11.062 1 94.81 429 ILE B CA 1
ATOM 7276 C C . ILE B 1 429 ? -24.609 -23.781 -12.523 1 94.81 429 ILE B C 1
ATOM 7278 O O . ILE B 1 429 ? -24.641 -24.984 -12.805 1 94.81 429 ILE B O 1
ATOM 7282 N N . GLU B 1 430 ? -24.609 -22.781 -13.398 1 94.19 430 GLU B N 1
ATOM 7283 C CA . GLU B 1 430 ? -24.438 -23.016 -14.828 1 94.19 430 GLU B CA 1
ATOM 7284 C C . GLU B 1 430 ? -23.062 -22.547 -15.297 1 94.19 430 GLU B C 1
ATOM 7286 O O . GLU B 1 430 ? -22.766 -21.344 -15.297 1 94.19 430 GLU B O 1
ATOM 7291 N N . THR B 1 431 ? -22.266 -23.453 -15.781 1 93.25 431 THR B N 1
ATOM 7292 C CA . THR B 1 431 ? -20.859 -23.156 -15.977 1 93.25 431 THR B CA 1
ATOM 7293 C C . THR B 1 431 ? -20.641 -22.297 -17.219 1 93.25 431 THR B C 1
ATOM 7295 O O . THR B 1 431 ? -19.578 -21.703 -17.391 1 93.25 431 THR B O 1
ATOM 7298 N N . ASP B 1 432 ? -21.531 -22.203 -18.125 1 91.06 432 ASP B N 1
ATOM 7299 C CA . ASP B 1 432 ? -21.422 -21.375 -19.328 1 91.06 432 ASP B CA 1
ATOM 7300 C C . ASP B 1 432 ? -21.516 -19.891 -18.984 1 91.06 432 ASP B C 1
ATOM 7302 O O . ASP B 1 432 ? -21.203 -19.047 -19.812 1 91.06 432 ASP B O 1
ATOM 7306 N N . LYS B 1 433 ? -21.906 -19.594 -17.797 1 88.25 433 LYS B N 1
ATOM 7307 C CA . LYS B 1 433 ? -22.016 -18.203 -17.375 1 88.25 433 LYS B CA 1
ATOM 7308 C C . LYS B 1 433 ? -20.703 -17.688 -16.812 1 88.25 433 LYS B C 1
ATOM 7310 O O . LYS B 1 433 ? -20.594 -16.5 -16.484 1 88.25 433 LYS B O 1
ATOM 7315 N N . TYR B 1 434 ? -19.766 -18.547 -16.75 1 87.06 434 TYR B N 1
ATOM 7316 C CA . TYR B 1 434 ? -18.453 -18.188 -16.203 1 87.06 434 TYR B CA 1
ATOM 7317 C C . TYR B 1 434 ? -17.438 -18.031 -17.328 1 87.06 434 TYR B C 1
ATOM 7319 O O . TYR B 1 434 ? -17.609 -18.562 -18.422 1 87.06 434 TYR B O 1
ATOM 7327 N N . SER B 1 435 ? -16.453 -17.25 -17.016 1 85.12 435 SER B N 1
ATOM 7328 C CA . SER B 1 435 ? -15.344 -17.078 -17.953 1 85.12 435 SER B CA 1
ATOM 7329 C C . SER B 1 435 ? -14.586 -18.375 -18.156 1 85.12 435 SER B C 1
ATOM 7331 O O . SER B 1 435 ? -14.648 -19.281 -17.312 1 85.12 435 SER B O 1
ATOM 7333 N N . TYR B 1 436 ? -13.82 -18.438 -19.125 1 84.81 436 TYR B N 1
ATOM 7334 C CA . TYR B 1 436 ? -13.086 -19.625 -19.516 1 84.81 436 TYR B CA 1
ATOM 7335 C C . TYR B 1 436 ? -12.125 -20.047 -18.406 1 84.81 436 TYR B C 1
ATOM 7337 O O . TYR B 1 436 ? -11.445 -19.203 -17.812 1 84.81 436 TYR B O 1
ATOM 7345 N N . GLY B 1 437 ? -12.164 -21.375 -18.172 1 90.81 437 GLY B N 1
ATOM 7346 C CA . GLY B 1 437 ? -11.211 -21.922 -17.219 1 90.81 437 GLY B CA 1
ATOM 7347 C C . GLY B 1 437 ? -11.875 -22.516 -16 1 90.81 437 GLY B C 1
ATOM 7348 O O . GLY B 1 437 ? -13.039 -22.906 -16.047 1 90.81 437 GLY B O 1
ATOM 7349 N N . SER B 1 438 ? -11.078 -22.719 -15.039 1 93 438 SER B N 1
ATOM 7350 C CA . SER B 1 438 ? -11.57 -23.25 -13.773 1 93 438 SER B CA 1
ATOM 7351 C C . SER B 1 438 ? -12.508 -22.281 -13.086 1 93 438 SER B C 1
ATOM 7353 O O . SER B 1 438 ? -12.312 -21.062 -13.164 1 93 438 SER B O 1
ATOM 7355 N N . ILE B 1 439 ? -13.5 -22.812 -12.461 1 92.12 439 ILE B N 1
ATOM 7356 C CA . ILE B 1 439 ? -14.531 -22.031 -11.781 1 92.12 439 ILE B CA 1
ATOM 7357 C C . ILE B 1 439 ? -14.516 -22.375 -10.289 1 92.12 439 ILE B C 1
ATOM 7359 O O . ILE B 1 439 ? -14.383 -23.531 -9.906 1 92.12 439 ILE B O 1
ATOM 7363 N N . VAL B 1 440 ? -14.594 -21.328 -9.484 1 94.5 440 VAL B N 1
ATOM 7364 C CA . VAL B 1 440 ? -14.906 -21.5 -8.07 1 94.5 440 VAL B CA 1
ATOM 7365 C C . VAL B 1 440 ? -16.234 -20.797 -7.75 1 94.5 440 VAL B C 1
ATOM 7367 O O . VAL B 1 440 ? -16.406 -19.609 -8.031 1 94.5 440 VAL B O 1
ATOM 7370 N N . ALA B 1 441 ? -17.141 -21.531 -7.188 1 93.75 441 ALA B N 1
ATOM 7371 C CA . ALA B 1 441 ? -18.453 -20.969 -6.914 1 93.75 441 ALA B CA 1
ATOM 7372 C C . ALA B 1 441 ? -18.969 -21.406 -5.547 1 93.75 441 ALA B C 1
ATOM 7374 O O . ALA B 1 441 ? -18.781 -22.562 -5.156 1 93.75 441 ALA B O 1
ATOM 7375 N N . ALA B 1 442 ? -19.562 -20.484 -4.879 1 93.44 442 ALA B N 1
ATOM 7376 C CA . ALA B 1 442 ? -20.188 -20.812 -3.6 1 93.44 442 ALA B CA 1
ATOM 7377 C C . ALA B 1 442 ? -21.531 -21.516 -3.809 1 93.44 442 ALA B C 1
ATOM 7379 O O . ALA B 1 442 ? -22.344 -21.078 -4.621 1 93.44 442 ALA B O 1
ATOM 7380 N N . VAL B 1 443 ? -21.719 -22.578 -3.072 1 96.31 443 VAL B N 1
ATOM 7381 C CA . VAL B 1 443 ? -22.984 -23.281 -3.178 1 96.31 443 VAL B CA 1
ATOM 7382 C C . VAL B 1 443 ? -23.812 -23.047 -1.916 1 96.31 443 VAL B C 1
ATOM 7384 O O . VAL B 1 443 ? -25.047 -23.188 -1.936 1 96.31 443 VAL B O 1
ATOM 7387 N N . ALA B 1 444 ? -23.125 -22.719 -0.851 1 95.31 444 ALA B N 1
ATOM 7388 C CA . ALA B 1 444 ? -23.766 -22.328 0.406 1 95.31 444 ALA B CA 1
ATOM 7389 C C . ALA B 1 444 ? -22.922 -21.297 1.151 1 95.31 444 ALA B C 1
ATOM 7391 O O . ALA B 1 444 ? -21.703 -21.391 1.187 1 95.31 444 ALA B O 1
ATOM 7392 N N . THR B 1 445 ? -23.562 -20.281 1.779 1 91.94 445 THR B N 1
ATOM 7393 C CA . THR B 1 445 ? -22.781 -19.172 2.322 1 91.94 445 THR B CA 1
ATOM 7394 C C . THR B 1 445 ? -22.984 -19.062 3.834 1 91.94 445 THR B C 1
ATOM 7396 O O . THR B 1 445 ? -22.234 -18.359 4.512 1 91.94 445 THR B O 1
ATOM 7399 N N . HIS B 1 446 ? -23.906 -19.734 4.406 1 91.81 446 HIS B N 1
ATOM 7400 C CA . HIS B 1 446 ? -24.156 -19.703 5.844 1 91.81 446 HIS B CA 1
ATOM 7401 C C . HIS B 1 446 ? -24.281 -21.109 6.41 1 91.81 446 HIS B C 1
ATOM 7403 O O . HIS B 1 446 ? -25.375 -21.547 6.766 1 91.81 446 HIS B O 1
ATOM 7409 N N . VAL B 1 447 ? -23.125 -21.719 6.547 1 94.69 447 VAL B N 1
ATOM 7410 C CA . VAL B 1 447 ? -23.125 -23.109 6.984 1 94.69 447 VAL B CA 1
ATOM 7411 C C . VAL B 1 447 ? -22.531 -23.203 8.391 1 94.69 447 VAL B C 1
ATOM 7413 O O . VAL B 1 447 ? -21.375 -22.828 8.609 1 94.69 447 VAL B O 1
ATOM 7416 N N . LYS B 1 448 ? -23.297 -23.688 9.32 1 94.44 448 LYS B N 1
ATOM 7417 C CA . LYS B 1 448 ? -22.828 -23.875 10.688 1 94.44 448 LYS B CA 1
ATOM 7418 C C . LYS B 1 448 ? -21.859 -25.062 10.789 1 94.44 448 LYS B C 1
ATOM 7420 O O . LYS B 1 448 ? -21.906 -25.969 9.961 1 94.44 448 LYS B O 1
ATOM 7425 N N . PRO B 1 449 ? -21.016 -24.984 11.789 1 94.38 449 PRO B N 1
ATOM 7426 C CA . PRO B 1 449 ? -20.188 -26.172 12.016 1 94.38 449 PRO B CA 1
ATOM 7427 C C . PRO B 1 449 ? -21.016 -27.438 12.266 1 94.38 449 PRO B C 1
ATOM 7429 O O . PRO B 1 449 ? -22.109 -27.359 12.82 1 94.38 449 PRO B O 1
ATOM 7432 N N . GLY B 1 450 ? -20.391 -28.562 11.844 1 95.31 450 GLY B N 1
ATOM 7433 C CA . GLY B 1 450 ? -21.094 -29.844 11.961 1 95.31 450 GLY B CA 1
ATOM 7434 C C . GLY B 1 450 ? -21 -30.688 10.703 1 95.31 450 GLY B C 1
ATOM 7435 O O . GLY B 1 450 ? -20.188 -30.406 9.82 1 95.31 450 GLY B O 1
ATOM 7436 N N . THR B 1 451 ? -21.859 -31.734 10.727 1 97.19 451 THR B N 1
ATOM 7437 C CA . THR B 1 451 ? -21.906 -32.625 9.578 1 97.19 451 THR B CA 1
ATOM 7438 C C . THR B 1 451 ? -23.047 -32.25 8.641 1 97.19 451 THR B C 1
ATOM 7440 O O . THR B 1 451 ? -24.188 -32.062 9.078 1 97.19 451 THR B O 1
ATOM 7443 N N . HIS B 1 452 ? -22.734 -32.125 7.375 1 98.19 452 HIS B N 1
ATOM 7444 C CA . HIS B 1 452 ? -23.719 -31.766 6.371 1 98.19 452 HIS B CA 1
ATOM 7445 C C . HIS B 1 452 ? -23.688 -32.719 5.18 1 98.19 452 HIS B C 1
ATOM 7447 O O . HIS B 1 452 ? -22.672 -33.344 4.922 1 98.19 452 HIS B O 1
ATOM 7453 N N . ILE B 1 453 ? -24.812 -32.781 4.531 1 98.5 453 ILE B N 1
ATOM 7454 C CA . ILE B 1 453 ? -24.922 -33.562 3.303 1 98.5 453 ILE B CA 1
ATOM 7455 C C . ILE B 1 453 ? -25.141 -32.625 2.115 1 98.5 453 ILE B C 1
ATOM 7457 O O . ILE B 1 453 ? -26.125 -31.906 2.07 1 98.5 453 ILE B O 1
ATOM 7461 N N . LEU B 1 454 ? -24.234 -32.688 1.22 1 98.5 454 LEU B N 1
ATOM 7462 C CA . LEU B 1 454 ? -24.375 -31.938 -0.03 1 98.5 454 LEU B CA 1
ATOM 7463 C C . LEU B 1 454 ? -24.766 -32.875 -1.173 1 98.5 454 LEU B C 1
ATOM 7465 O O . LEU B 1 454 ? -24.062 -33.844 -1.474 1 98.5 454 LEU B O 1
ATOM 7469 N N . VAL B 1 455 ? -25.844 -32.562 -1.776 1 98.38 455 VAL B N 1
ATOM 7470 C CA . VAL B 1 455 ? -26.312 -33.344 -2.932 1 98.38 455 VAL B CA 1
ATOM 7471 C C . VAL B 1 455 ? -26.109 -32.5 -4.203 1 98.38 455 VAL B C 1
ATOM 7473 O O . VAL B 1 455 ? -26.531 -31.359 -4.27 1 98.38 455 VAL B O 1
ATOM 7476 N N . ILE B 1 456 ? -25.484 -33.125 -5.172 1 98.12 456 ILE B N 1
ATOM 7477 C CA . ILE B 1 456 ? -25.25 -32.5 -6.473 1 98.12 456 ILE B CA 1
ATOM 7478 C C . ILE B 1 456 ? -26 -33.281 -7.555 1 98.12 456 ILE B C 1
ATOM 7480 O O . ILE B 1 456 ? -25.766 -34.469 -7.746 1 98.12 456 ILE B O 1
ATOM 7484 N N . LYS B 1 457 ? -26.859 -32.594 -8.266 1 97.44 457 LYS B N 1
ATOM 7485 C CA . LYS B 1 457 ? -27.562 -33.188 -9.391 1 97.44 457 LYS B CA 1
ATOM 7486 C C . LYS B 1 457 ? -27.25 -32.469 -10.695 1 97.44 457 LYS B C 1
ATOM 7488 O O . LYS B 1 457 ? -27.5 -31.25 -10.812 1 97.44 457 LYS B O 1
ATOM 7493 N N . SER B 1 458 ? -26.812 -33.25 -11.633 1 97 458 SER B N 1
ATOM 7494 C CA . SER B 1 458 ? -26.453 -32.625 -12.906 1 97 458 SER B CA 1
ATOM 7495 C C . SER B 1 458 ? -27.703 -32.156 -13.648 1 97 458 SER B C 1
ATOM 7497 O O . SER B 1 458 ? -28.719 -32.844 -13.68 1 97 458 SER B O 1
ATOM 7499 N N . LEU B 1 459 ? -27.625 -30.938 -14.156 1 93.94 459 LEU B N 1
ATOM 7500 C CA . LEU B 1 459 ? -28.703 -30.375 -14.961 1 93.94 459 LEU B CA 1
ATOM 7501 C C . LEU B 1 459 ? -28.531 -30.734 -16.438 1 93.94 459 LEU B C 1
ATOM 7503 O O . LEU B 1 459 ? -29.516 -31 -17.125 1 93.94 459 LEU B O 1
ATOM 7507 N N . LYS B 1 460 ? -27.312 -30.531 -16.859 1 85.69 460 LYS B N 1
ATOM 7508 C CA . LYS B 1 460 ? -26.922 -30.859 -18.234 1 85.69 460 LYS B CA 1
ATOM 7509 C C . LYS B 1 460 ? -25.797 -31.906 -18.25 1 85.69 460 LYS B C 1
ATOM 7511 O O . LYS B 1 460 ? -25.125 -32.094 -17.234 1 85.69 460 LYS B O 1
ATOM 7516 N N . LYS B 1 461 ? -25.688 -32.531 -19.422 1 84.25 461 LYS B N 1
ATOM 7517 C CA . LYS B 1 461 ? -24.594 -33.469 -19.594 1 84.25 461 LYS B CA 1
ATOM 7518 C C . LYS B 1 461 ? -23.234 -32.781 -19.484 1 84.25 461 LYS B C 1
ATOM 7520 O O . LYS B 1 461 ? -23.062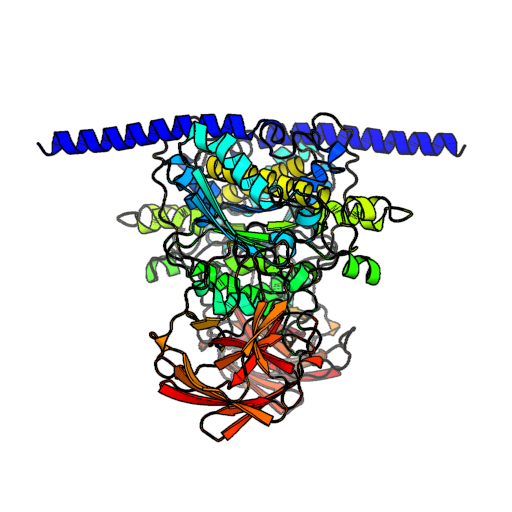 -31.688 -20 1 84.25 461 LYS B O 1
ATOM 7525 N N . GLY B 1 462 ? -22.375 -33.5 -18.672 1 91.12 462 GLY B N 1
ATOM 7526 C CA . GLY B 1 462 ? -20.984 -33.062 -18.734 1 91.12 462 GLY B CA 1
ATOM 7527 C C . GLY B 1 462 ? -20.531 -32.312 -17.484 1 91.12 462 GLY B C 1
ATOM 7528 O O . GLY B 1 462 ? -19.406 -31.859 -17.406 1 91.12 462 GLY B O 1
ATOM 7529 N N . PHE B 1 463 ? -21.469 -32.25 -16.438 1 95.81 463 PHE B N 1
ATOM 7530 C CA . PHE B 1 463 ? -21.062 -31.484 -15.25 1 95.81 463 PHE B CA 1
ATOM 7531 C C . PHE B 1 463 ? -19.797 -32.062 -14.641 1 95.81 463 PHE B C 1
ATOM 7533 O O . PHE B 1 463 ? -19.625 -33.281 -14.617 1 95.81 463 PHE B O 1
ATOM 7540 N N . PHE B 1 464 ? -18.984 -31.156 -14.188 1 96.94 464 PHE B N 1
ATOM 7541 C CA . PHE B 1 464 ? -17.641 -31.484 -13.727 1 96.94 464 PHE B CA 1
ATOM 7542 C C . PHE B 1 464 ? -17.375 -30.875 -12.352 1 96.94 464 PHE B C 1
ATOM 7544 O O . PHE B 1 464 ? -17.578 -29.672 -12.148 1 96.94 464 PHE B O 1
ATOM 7551 N N . LEU B 1 465 ? -17.016 -31.75 -11.383 1 97.38 465 LEU B N 1
ATOM 7552 C CA . LEU B 1 465 ? -16.641 -31.312 -10.039 1 97.38 465 LEU B CA 1
ATOM 7553 C C . LEU B 1 465 ? -15.156 -31.578 -9.781 1 97.38 465 LEU B C 1
ATOM 7555 O O . LEU B 1 465 ? -14.727 -32.719 -9.734 1 97.38 465 LEU B O 1
ATOM 7559 N N . SER B 1 466 ? -14.398 -30.516 -9.531 1 97.5 466 SER B N 1
ATOM 7560 C CA . SER B 1 466 ? -12.969 -30.688 -9.352 1 97.5 466 SER B CA 1
ATOM 7561 C C . SER B 1 466 ? -12.578 -30.609 -7.879 1 97.5 466 SER B C 1
ATOM 7563 O O . SER B 1 466 ? -11.555 -31.156 -7.469 1 97.5 466 SER B O 1
ATOM 7565 N N . SER B 1 467 ? -13.375 -29.906 -7.082 1 97.38 467 SER B N 1
ATOM 7566 C CA . SER B 1 467 ? -12.953 -29.641 -5.707 1 97.38 467 SER B CA 1
ATOM 7567 C C . SER B 1 467 ? -14.141 -29.297 -4.82 1 97.38 467 SER B C 1
ATOM 7569 O O . SER B 1 467 ? -15.18 -28.844 -5.316 1 97.38 467 SER B O 1
ATOM 7571 N N . ILE B 1 468 ? -14.039 -29.484 -3.568 1 97.06 468 ILE B N 1
ATOM 7572 C CA . ILE B 1 468 ? -14.883 -29 -2.49 1 97.06 468 ILE B CA 1
ATOM 7573 C C . ILE B 1 468 ? -14.055 -28.141 -1.531 1 97.06 468 ILE B C 1
ATOM 7575 O O . ILE B 1 468 ? -13 -28.562 -1.062 1 97.06 468 ILE B O 1
ATOM 7579 N N . MET B 1 469 ? -14.578 -26.953 -1.258 1 95.44 469 MET B N 1
ATOM 7580 C CA . MET B 1 469 ? -13.82 -26 -0.452 1 95.44 469 MET B CA 1
ATOM 7581 C C . MET B 1 469 ? -14.68 -25.438 0.672 1 95.44 469 MET B C 1
ATOM 7583 O O . MET B 1 469 ? -15.883 -25.25 0.502 1 95.44 469 MET B O 1
ATOM 7587 N N . LEU B 1 470 ? -14.07 -25.203 1.776 1 93.69 470 LEU B N 1
ATOM 7588 C CA . LEU B 1 470 ? -14.672 -24.469 2.891 1 93.69 470 LEU B CA 1
ATOM 7589 C C . LEU B 1 470 ? -13.938 -23.156 3.139 1 93.69 470 LEU B C 1
ATOM 7591 O O . LEU B 1 470 ? -12.719 -23.141 3.305 1 93.69 470 LEU B O 1
ATOM 7595 N N . GLY B 1 471 ? -14.695 -22.078 3.096 1 89.62 471 GLY B N 1
ATOM 7596 C CA . GLY B 1 471 ? -14.117 -20.766 3.326 1 89.62 471 GLY B CA 1
ATOM 7597 C C . GLY B 1 471 ? -14.922 -19.922 4.297 1 89.62 471 GLY B C 1
ATOM 7598 O O . GLY B 1 471 ? -16.094 -20.203 4.562 1 89.62 471 GLY B O 1
#

Sequence (942 aa):
MFILLVLLLYNTFFIEAMVNEVKLLSLQKKLLQNPLDYWLFKDQYNSLDELLIDYTMVNKSVSYPTPSSSRVKNLVFKALNGIDVNVAILGGSISAGATLYKEHHQNKVYFRVLEHFWNELVEPVTGSRMVVHDNSIGAIGSDFYSYCLNNYVLGNSTDLVIWELSANDYHRFDNRDVPPTLPLELLTRNIYRLEKRPLLIYAHFFRGKDHIEEQQCNNLETEGATYLSRYYWIPTVSWRKLICKKLVMSQNNAYFTKVFAADNSHPSLLGHAQMGFLFLHLVRKIFLQVIDDLFPLEMQTSSLSLALPPVVVEPLTKTVYTKSQMVSDDPICFTFNIPSSGRLPFNQRDVVEIIKNDGYTISTAHGFTQRKDRTEGLRTRAQNAELRLRIQVPMHSGDPLKEWMILIGSYSNLGGAVFFLDDSFSRIIETDKYSYGSIVAAVATHVKPGTHILVIKSLKKGFFLSSIMLGMFILLVLLLYNTFFIEAMVNEVKLLSLQKKLLQNPLDYWLFKDQYNSLDELLIDYTMVNKSVSYPTPSSSRVKNLVFKALNGIDVNVAILGGSISAGATLYKEHHQNKVYFRVLEHFWNELVEPVTGSRMVVHDNSIGAIGSDFYSYCLNNYVLGNSTDLVIWELSANDYHRFDNRDVPPTLPLELLTRNIYRLEKRPLLIYAHFFRGKDHIEEQQCNNLETEGATYLSRYYWIPTVSWRKLICKKLVMSQNNAYFTKVFAADNSHPSLLGHAQMGFLFLHLVRKIFLQVIDDLFPLEMQTSSLSLALPPVVVEPLTKTVYTKSQMVSDDPICFTFNIPSSGRLPFNQRDVVEIIKNDGYTISTAHGFTQRKDRTEGLRTRAQNAELRLRIQVPMHSGDPLKEWMILIGSYSNLGGAVFFLDDSFSRIIETDKYSYGSIVAAVATHVKPGTHILVIKSLKKGFFLSSIMLG